Protein AF-A0AAN7TF17-F1 (afdb_monomer_lite)

Structure (mmCIF, N/CA/C/O backbone):
data_AF-A0AAN7TF17-F1
#
_entry.id   AF-A0AAN7TF17-F1
#
loop_
_atom_site.group_PDB
_atom_site.id
_atom_site.type_symbol
_atom_site.label_atom_id
_atom_site.label_alt_id
_atom_site.label_comp_id
_atom_site.label_asym_id
_atom_site.label_entity_id
_atom_site.label_seq_id
_atom_site.pdbx_PDB_ins_code
_atom_site.Cartn_x
_atom_site.Cartn_y
_atom_site.Cartn_z
_atom_site.occupancy
_atom_site.B_iso_or_equiv
_atom_site.auth_seq_id
_atom_site.auth_comp_id
_atom_site.auth_asym_id
_atom_site.auth_atom_id
_atom_site.pdbx_PDB_model_num
ATOM 1 N N . MET A 1 1 ? -14.382 9.049 6.169 1.00 92.62 1 MET A N 1
ATOM 2 C CA . MET A 1 1 ? -15.061 9.102 7.484 1.00 92.62 1 MET A CA 1
ATOM 3 C C . MET A 1 1 ? -16.388 9.860 7.434 1.00 92.62 1 MET A C 1
ATOM 5 O O . MET A 1 1 ? -17.410 9.199 7.526 1.00 92.62 1 MET A O 1
ATOM 9 N N . LEU A 1 2 ? -16.415 11.185 7.210 1.00 95.31 2 LEU A N 1
ATOM 10 C CA . LEU A 1 2 ? -17.659 11.986 7.199 1.00 95.31 2 LEU A CA 1
ATOM 11 C C . LEU A 1 2 ? -18.792 11.381 6.349 1.00 95.31 2 LEU A C 1
ATOM 13 O O . LEU A 1 2 ? -19.903 11.213 6.838 1.00 95.31 2 LEU A O 1
ATOM 17 N N . ASN A 1 3 ? -18.516 11.013 5.095 1.00 94.31 3 ASN A N 1
ATOM 18 C CA . ASN A 1 3 ? -19.538 10.426 4.223 1.00 94.31 3 ASN A CA 1
ATOM 19 C C . ASN A 1 3 ? -20.081 9.082 4.744 1.00 94.31 3 ASN A C 1
ATOM 21 O O . ASN A 1 3 ? -21.285 8.865 4.629 1.00 94.31 3 ASN A O 1
ATOM 25 N N . GLN A 1 4 ? -19.238 8.245 5.369 1.00 94.25 4 GLN A N 1
ATOM 26 C CA . GLN A 1 4 ? -19.681 6.991 5.997 1.00 94.25 4 GLN A CA 1
ATOM 27 C C . GLN A 1 4 ? -20.636 7.277 7.161 1.00 94.25 4 GLN A C 1
ATOM 29 O O . GLN A 1 4 ? -21.723 6.718 7.230 1.00 94.25 4 GLN A O 1
ATOM 34 N N . ALA A 1 5 ? -20.275 8.230 8.029 1.00 95.69 5 ALA A N 1
ATOM 35 C CA . ALA A 1 5 ? -21.129 8.640 9.143 1.00 95.69 5 ALA A CA 1
ATOM 36 C C . ALA A 1 5 ? -22.436 9.303 8.667 1.00 95.69 5 ALA A C 1
ATOM 38 O O . ALA A 1 5 ? -23.470 9.206 9.328 1.00 95.69 5 ALA A O 1
ATOM 39 N N . LYS A 1 6 ? -22.416 9.991 7.520 1.00 95.88 6 LYS A N 1
ATOM 40 C CA . LYS A 1 6 ? -23.558 10.745 6.992 1.00 95.88 6 LYS A CA 1
ATOM 41 C C . LYS A 1 6 ? -24.604 9.859 6.309 1.00 95.88 6 LYS A C 1
ATOM 43 O O . LYS A 1 6 ? -25.778 9.972 6.658 1.00 95.88 6 LYS A O 1
ATOM 48 N N . TYR A 1 7 ? -24.208 9.039 5.331 1.00 91.00 7 TYR A N 1
ATOM 49 C CA . TYR A 1 7 ? -25.124 8.529 4.296 1.00 91.00 7 TYR A CA 1
ATOM 50 C C . TYR A 1 7 ? -25.763 7.160 4.554 1.00 91.00 7 TYR A C 1
ATOM 52 O O . TYR A 1 7 ? -26.647 6.774 3.794 1.00 91.00 7 TYR A O 1
ATOM 60 N N . GLY A 1 8 ? -25.387 6.421 5.593 1.00 71.44 8 GLY A N 1
ATOM 61 C CA . GLY A 1 8 ? -26.056 5.155 5.901 1.00 71.44 8 GLY A CA 1
ATOM 62 C C . GLY A 1 8 ? -25.879 4.723 7.349 1.00 71.44 8 GLY A C 1
ATOM 63 O O . GLY A 1 8 ? -25.044 5.297 8.051 1.00 71.44 8 GLY A O 1
ATOM 64 N N . PRO A 1 9 ? -26.690 3.758 7.812 1.00 84.56 9 PRO A N 1
ATOM 65 C CA . PRO A 1 9 ? -26.484 3.138 9.108 1.00 84.56 9 PRO A CA 1
ATOM 66 C C . PRO A 1 9 ? -25.224 2.275 9.020 1.00 84.56 9 PRO A C 1
ATOM 68 O O . PRO A 1 9 ? -25.199 1.275 8.311 1.00 84.56 9 PRO A O 1
ATOM 71 N N . VAL A 1 10 ? -24.164 2.707 9.691 1.00 95.06 10 VAL A N 1
ATOM 72 C CA . VAL A 1 10 ? -22.957 1.909 9.903 1.00 95.06 10 VAL A CA 1
ATOM 73 C C . VAL A 1 10 ? -22.731 1.831 11.401 1.00 95.06 10 VAL A C 1
ATOM 75 O O . VAL A 1 10 ? -22.783 2.855 12.081 1.00 95.06 10 VAL A O 1
ATOM 78 N N . ASP A 1 11 ? -22.501 0.630 11.917 1.00 96.94 11 ASP A N 1
ATOM 79 C CA . ASP A 1 11 ? -22.250 0.431 13.347 1.00 96.94 11 ASP A CA 1
ATOM 80 C C . ASP A 1 11 ? -20.808 0.807 13.708 1.00 96.94 11 ASP A C 1
ATOM 82 O O . ASP A 1 11 ? -20.532 1.374 14.769 1.00 96.94 11 ASP A O 1
ATOM 86 N N . VAL A 1 12 ? -19.884 0.535 12.780 1.00 98.44 12 VAL A N 1
ATOM 87 C CA . VAL A 1 12 ? -18.449 0.765 12.937 1.00 98.44 12 VAL A CA 1
ATOM 88 C C . VAL A 1 12 ? -17.877 1.398 11.671 1.00 98.44 12 VAL A C 1
ATOM 90 O O . VAL A 1 12 ? -18.143 0.950 10.558 1.00 98.44 12 VAL A O 1
ATOM 93 N N . ILE A 1 13 ? -17.054 2.431 11.837 1.00 98.00 13 ILE A N 1
ATOM 94 C CA . ILE A 1 13 ? -16.189 2.966 10.787 1.00 98.00 13 ILE A CA 1
ATOM 95 C C . ILE A 1 13 ? -14.761 2.528 11.088 1.00 98.00 13 ILE A C 1
ATOM 97 O O . ILE A 1 13 ? -14.153 2.976 12.063 1.00 98.00 13 ILE A O 1
ATOM 101 N N . THR A 1 14 ? -14.209 1.693 10.217 1.00 97.06 14 THR A N 1
ATOM 102 C CA . THR A 1 14 ? -12.782 1.388 10.219 1.00 97.06 14 THR A CA 1
ATOM 103 C C . THR A 1 14 ? -12.031 2.333 9.283 1.00 97.06 14 THR A C 1
ATOM 105 O O . THR A 1 14 ? -12.606 2.914 8.356 1.00 97.06 14 THR A O 1
ATOM 108 N N . GLY A 1 15 ? -10.746 2.551 9.548 1.00 93.62 15 GLY A N 1
ATOM 109 C CA . GLY A 1 15 ? -9.896 3.356 8.681 1.00 93.62 15 GLY A CA 1
ATOM 110 C C . GLY A 1 15 ? -8.463 2.858 8.672 1.00 93.62 15 GLY A C 1
ATOM 111 O O . GLY A 1 15 ? -7.769 2.951 9.687 1.00 93.62 15 GLY A O 1
ATOM 112 N N . ASP A 1 16 ? -8.042 2.385 7.504 1.00 91.69 16 ASP A N 1
ATOM 113 C CA . ASP A 1 16 ? -6.652 2.101 7.189 1.00 91.69 16 ASP A CA 1
ATOM 114 C C . ASP A 1 16 ? -6.000 3.317 6.507 1.00 91.69 16 ASP A C 1
ATOM 116 O O . ASP A 1 16 ? -6.453 3.807 5.470 1.00 91.69 16 ASP A O 1
ATOM 120 N N . TYR A 1 17 ? -4.958 3.838 7.144 1.00 92.94 17 TYR A N 1
ATOM 121 C CA . TYR A 1 17 ? -4.205 5.028 6.774 1.00 92.94 17 TYR A CA 1
ATOM 122 C C . TYR A 1 17 ? -2.718 4.729 6.535 1.00 92.94 17 TYR A C 1
ATOM 124 O O . TYR A 1 17 ? -1.968 5.663 6.239 1.00 92.94 17 TYR A O 1
ATOM 132 N N . LEU A 1 18 ? -2.266 3.479 6.700 1.00 90.62 18 LEU A N 1
ATOM 133 C CA . LEU A 1 18 ? -0.842 3.139 6.734 1.00 90.62 18 LEU A CA 1
ATOM 134 C C . LEU A 1 18 ? -0.441 2.188 5.604 1.00 90.62 18 LEU A C 1
ATOM 136 O O . LEU A 1 18 ? -0.418 0.972 5.787 1.00 90.62 18 LEU A O 1
ATOM 140 N N . ALA A 1 19 ? 0.072 2.730 4.500 1.00 82.69 19 ALA A N 1
ATOM 141 C CA . ALA A 1 19 ? 0.930 1.930 3.629 1.00 82.69 19 ALA A CA 1
ATOM 142 C C . ALA A 1 19 ? 2.300 1.717 4.296 1.00 82.69 19 ALA A C 1
ATOM 144 O O . ALA A 1 19 ? 2.710 2.486 5.173 1.00 82.69 19 ALA A O 1
ATOM 145 N N . GLU A 1 20 ? 3.033 0.686 3.868 1.00 77.88 20 GLU A N 1
ATOM 146 C CA . GLU A 1 20 ? 4.340 0.333 4.443 1.00 77.88 20 GLU A CA 1
ATOM 147 C C . GLU A 1 20 ? 5.270 1.555 4.529 1.00 77.88 20 GLU A C 1
ATOM 149 O O . GLU A 1 20 ? 5.853 1.834 5.574 1.00 77.88 20 GLU A O 1
ATOM 154 N N . VAL A 1 21 ? 5.336 2.346 3.455 1.00 81.19 21 VAL A N 1
ATOM 155 C CA . VAL A 1 21 ? 6.254 3.485 3.314 1.00 81.19 21 VAL A CA 1
ATOM 156 C C . VAL A 1 21 ? 5.941 4.678 4.231 1.00 81.19 21 VAL A C 1
ATOM 158 O O . VAL A 1 21 ? 6.835 5.479 4.510 1.00 81.19 21 VAL A O 1
ATOM 161 N N . ASN A 1 22 ? 4.696 4.827 4.703 1.00 84.44 22 ASN A N 1
ATOM 162 C CA . ASN A 1 22 ? 4.280 6.007 5.470 1.00 84.44 22 ASN A CA 1
ATOM 163 C C . ASN A 1 22 ? 5.038 6.122 6.798 1.00 84.44 22 ASN A C 1
ATOM 165 O O . ASN A 1 22 ? 5.570 7.184 7.110 1.00 84.44 22 ASN A O 1
ATOM 169 N N . LEU A 1 23 ? 5.139 5.013 7.538 1.00 85.38 23 LEU A N 1
ATOM 170 C CA . LEU A 1 23 ? 5.798 4.980 8.847 1.00 85.38 23 LEU A CA 1
ATOM 171 C C . LEU A 1 23 ? 7.274 5.366 8.745 1.00 85.38 23 LEU A C 1
ATOM 173 O O . LEU A 1 23 ? 7.740 6.215 9.500 1.00 85.38 23 LEU A O 1
ATOM 177 N N . GLY A 1 24 ? 7.995 4.783 7.781 1.00 85.56 24 GLY A N 1
ATOM 178 C CA . GLY A 1 24 ? 9.410 5.079 7.572 1.00 85.56 24 GLY A CA 1
ATOM 179 C C . GLY A 1 24 ? 9.652 6.552 7.233 1.00 85.56 24 GLY A C 1
ATOM 180 O O . GLY A 1 24 ? 10.521 7.182 7.834 1.00 85.56 24 GLY A O 1
ATOM 181 N N . ASN A 1 25 ? 8.865 7.112 6.308 1.00 86.25 25 ASN A N 1
ATOM 182 C CA . ASN A 1 25 ? 9.031 8.494 5.849 1.00 86.25 25 ASN A CA 1
ATOM 183 C C . ASN A 1 25 ? 8.832 9.525 6.968 1.00 86.25 25 ASN A C 1
ATOM 185 O O . ASN A 1 25 ? 9.568 10.512 7.031 1.00 86.25 25 ASN A O 1
ATOM 189 N N . ASP A 1 26 ? 7.861 9.290 7.851 1.00 90.94 26 ASP A N 1
ATOM 190 C CA . ASP A 1 26 ? 7.519 10.237 8.912 1.00 90.94 26 ASP A CA 1
ATOM 191 C C . ASP A 1 26 ? 8.359 10.026 10.184 1.00 90.94 26 ASP A C 1
ATOM 193 O O . ASP A 1 26 ? 8.432 10.929 11.022 1.00 90.94 26 ASP A O 1
ATOM 197 N N . ALA A 1 27 ? 9.038 8.879 10.328 1.00 91.00 27 ALA A N 1
ATOM 198 C CA . ALA A 1 27 ? 9.801 8.517 11.527 1.00 91.00 27 ALA A CA 1
ATOM 199 C C . ALA A 1 27 ? 10.917 9.510 11.863 1.00 91.00 27 ALA A C 1
ATOM 201 O O . ALA A 1 27 ? 11.075 9.910 13.021 1.00 91.00 27 ALA A O 1
ATOM 202 N N . GLU A 1 28 ? 11.675 9.955 10.858 1.00 89.38 28 GLU A N 1
ATOM 203 C CA . GLU A 1 28 ? 12.753 10.923 11.072 1.00 89.38 28 GLU A CA 1
ATOM 204 C C . GLU A 1 28 ? 12.208 12.299 11.473 1.00 89.38 28 GLU A C 1
ATOM 206 O O . GLU A 1 28 ? 12.727 12.925 12.399 1.00 89.38 28 GLU A O 1
ATOM 211 N N . ALA A 1 29 ? 11.143 12.760 10.810 1.00 91.12 29 ALA A N 1
ATOM 212 C CA . ALA A 1 29 ? 10.514 14.044 11.106 1.00 91.12 29 ALA A CA 1
ATOM 213 C C . ALA A 1 29 ? 9.837 14.043 12.488 1.00 91.12 29 ALA A C 1
ATOM 215 O O . ALA A 1 29 ? 9.932 15.021 13.229 1.00 91.12 29 ALA A O 1
ATOM 216 N N . TYR A 1 30 ? 9.212 12.927 12.872 1.00 93.81 30 TYR A N 1
ATOM 217 C CA . TYR A 1 30 ? 8.640 12.738 14.202 1.00 93.81 30 TYR A CA 1
ATOM 218 C C . TYR A 1 30 ? 9.724 12.766 15.283 1.00 93.81 30 TYR A C 1
ATOM 220 O O . TYR A 1 30 ? 9.625 13.535 16.237 1.00 93.81 30 TYR A O 1
ATOM 228 N N . THR A 1 31 ? 10.815 12.021 15.085 1.00 90.12 31 THR A N 1
ATOM 229 C CA . THR A 1 31 ? 11.968 12.016 16.002 1.00 90.12 31 THR A CA 1
ATOM 230 C C . THR A 1 31 ? 12.593 13.409 16.144 1.00 90.12 31 THR A C 1
ATOM 232 O O . THR A 1 31 ? 13.019 13.795 17.231 1.00 90.12 31 THR A O 1
ATOM 235 N N . ALA A 1 32 ? 12.621 14.193 15.063 1.00 92.25 32 ALA A N 1
ATOM 236 C CA . ALA A 1 32 ? 13.109 15.571 15.063 1.00 92.25 32 ALA A CA 1
ATOM 237 C C . ALA A 1 32 ? 12.109 16.597 15.641 1.00 92.25 32 ALA A C 1
ATOM 239 O O . ALA A 1 32 ? 12.446 17.778 15.740 1.00 92.25 32 ALA A O 1
ATOM 240 N N . GLY A 1 33 ? 10.889 16.181 15.999 1.00 93.50 33 GLY A N 1
ATOM 241 C CA . GLY A 1 33 ? 9.837 17.060 16.515 1.00 93.50 33 GLY A CA 1
ATOM 242 C C . GLY A 1 33 ? 9.206 17.984 15.467 1.00 93.50 33 GLY A C 1
ATOM 243 O O . GLY A 1 33 ? 8.547 18.957 15.829 1.00 93.50 33 GLY A O 1
ATOM 244 N N . THR A 1 34 ? 9.403 17.715 14.173 1.00 94.56 34 THR A N 1
ATOM 245 C CA . THR A 1 34 ? 8.824 18.496 13.062 1.00 94.56 34 THR A CA 1
ATOM 246 C C . THR A 1 34 ? 7.557 17.865 12.482 1.00 94.56 34 THR A C 1
ATOM 248 O O . THR A 1 34 ? 6.899 18.476 11.641 1.00 94.56 34 THR A O 1
ATOM 251 N N . HIS A 1 35 ? 7.193 16.670 12.950 1.00 95.19 35 HIS A N 1
ATOM 252 C CA . HIS A 1 35 ? 5.955 15.967 12.629 1.00 95.19 35 HIS A CA 1
ATOM 253 C C . HIS A 1 35 ? 5.279 15.473 13.916 1.00 95.19 35 HIS A C 1
ATOM 255 O O . HIS A 1 35 ? 5.959 15.161 14.890 1.00 95.19 35 HIS A O 1
ATOM 261 N N . SER A 1 36 ? 3.946 15.384 13.938 1.00 95.56 36 SER A N 1
ATOM 262 C CA . SER A 1 36 ? 3.181 14.962 15.127 1.00 95.56 36 SER A CA 1
ATOM 263 C C . SER A 1 36 ? 3.263 13.458 15.420 1.00 95.56 36 SER A C 1
ATOM 265 O O . SER A 1 36 ? 2.998 13.017 16.540 1.00 95.56 36 SER A O 1
ATOM 267 N N . GLY A 1 37 ? 3.631 12.676 14.405 1.00 95.31 37 GLY A N 1
ATOM 268 C CA . GLY A 1 37 ? 3.739 11.219 14.459 1.00 95.31 37 GLY A CA 1
ATOM 269 C C . GLY A 1 37 ? 2.475 10.477 14.023 1.00 95.31 37 GLY A C 1
ATOM 270 O O . GLY A 1 37 ? 2.551 9.271 13.848 1.00 95.31 37 GLY A O 1
ATOM 271 N N . TRP A 1 38 ? 1.352 11.165 13.797 1.00 96.62 38 TRP A N 1
ATOM 272 C CA . TRP A 1 38 ? 0.099 10.576 13.299 1.00 96.62 38 TRP A CA 1
ATOM 273 C C . TRP A 1 38 ? -0.270 11.096 11.908 1.00 96.62 38 TRP A C 1
ATOM 275 O O . TRP A 1 38 ? 0.209 12.146 11.480 1.00 96.62 38 TRP A O 1
ATOM 285 N N . ILE A 1 39 ? -1.167 10.395 11.213 1.00 96.38 39 ILE A N 1
ATOM 286 C CA . ILE A 1 39 ? -1.568 10.739 9.846 1.00 96.38 39 ILE A CA 1
ATOM 287 C C . ILE A 1 39 ? -2.512 11.957 9.846 1.00 96.38 39 ILE A C 1
ATOM 289 O O . ILE A 1 39 ? -3.594 11.896 10.441 1.00 96.38 39 ILE A O 1
ATOM 293 N N . PRO A 1 40 ? -2.183 13.061 9.145 1.00 95.44 40 PRO A N 1
ATOM 294 C CA . PRO A 1 40 ? -3.006 14.276 9.163 1.00 95.44 40 PRO A CA 1
ATOM 295 C C . PRO A 1 40 ? -4.450 14.075 8.679 1.00 95.44 40 PRO A C 1
ATOM 297 O O . PRO A 1 40 ? -5.376 14.692 9.205 1.00 95.44 40 PRO A O 1
ATOM 300 N N . THR A 1 41 ? -4.672 13.194 7.701 1.00 95.50 41 THR A N 1
ATOM 301 C CA . THR A 1 41 ? -6.017 12.905 7.175 1.00 95.50 41 THR A CA 1
ATOM 302 C C . THR A 1 41 ? -6.864 12.064 8.133 1.00 95.50 41 THR A C 1
ATOM 304 O O . THR A 1 41 ? -8.092 12.129 8.066 1.00 95.50 41 THR A O 1
ATOM 307 N N . ALA A 1 42 ? -6.246 11.320 9.058 1.00 97.06 42 ALA A N 1
ATOM 308 C CA . ALA A 1 42 ? -6.958 10.629 10.130 1.00 97.06 42 ALA A CA 1
ATOM 309 C C . ALA A 1 42 ? -7.536 11.634 11.133 1.00 97.06 42 ALA A C 1
ATOM 311 O O . ALA A 1 42 ? -8.727 11.586 11.443 1.00 97.06 42 ALA A O 1
ATOM 312 N N . TRP A 1 43 ? -6.719 12.611 11.541 1.00 98.06 43 TRP A N 1
ATOM 313 C CA . TRP A 1 43 ? -7.155 13.744 12.357 1.00 98.06 43 TRP A CA 1
ATOM 314 C C . TRP A 1 43 ? -8.304 14.523 11.698 1.00 98.06 43 TRP A C 1
ATOM 316 O O . TRP A 1 43 ? -9.357 14.702 12.305 1.00 98.06 43 TRP A O 1
ATOM 326 N N . GLN A 1 44 ? -8.141 14.923 10.431 1.00 97.75 44 GLN A N 1
ATOM 327 C CA . GLN A 1 44 ? -9.187 15.639 9.684 1.00 97.75 44 GLN A CA 1
ATOM 328 C C . GLN A 1 44 ? -10.478 14.818 9.568 1.00 97.75 44 GLN A C 1
ATOM 330 O O . GLN A 1 44 ? -11.577 15.362 9.653 1.00 97.75 44 GLN A O 1
ATOM 335 N N . GLY A 1 45 ? -10.359 13.500 9.379 1.00 97.25 45 GLY A N 1
ATOM 336 C CA . GLY A 1 45 ? -11.502 12.594 9.333 1.00 97.25 45 GLY A CA 1
ATOM 337 C C . GLY A 1 45 ? -12.322 12.629 10.622 1.00 97.25 45 GLY A C 1
ATOM 338 O O . GLY A 1 45 ? -13.543 12.775 10.542 1.00 97.25 45 GLY A O 1
ATOM 339 N N . LEU A 1 46 ? -11.648 12.536 11.774 1.00 98.44 46 LEU A N 1
ATOM 340 C CA . LEU A 1 46 ? -12.273 12.630 13.096 1.00 98.44 46 LEU A CA 1
ATOM 341 C C . LEU A 1 46 ? -12.902 14.007 13.307 1.00 98.44 46 LEU A C 1
ATOM 343 O O . LEU A 1 46 ? -14.074 14.086 13.660 1.00 98.44 46 LEU A O 1
ATOM 347 N N . GLU A 1 47 ? -12.164 15.083 13.032 1.00 98.31 47 GLU A N 1
ATOM 348 C CA . GLU A 1 47 ? -12.638 16.460 13.206 1.00 98.31 47 GLU A CA 1
ATOM 349 C C . GLU A 1 47 ? -13.934 16.732 12.432 1.00 98.31 47 GLU A C 1
ATOM 351 O O . GLU A 1 47 ? -14.873 17.309 12.979 1.00 98.31 47 GLU A O 1
ATOM 356 N N . LEU A 1 48 ? -14.011 16.268 11.182 1.00 97.94 48 LEU A N 1
ATOM 357 C CA . LEU A 1 48 ? -15.186 16.455 10.335 1.00 97.94 48 LEU A CA 1
ATOM 358 C C . LEU A 1 48 ? -16.387 15.599 10.757 1.00 97.94 48 LEU A C 1
ATOM 360 O O . LEU A 1 48 ? -17.520 15.974 10.464 1.00 97.94 48 LEU A O 1
ATOM 364 N N . ALA A 1 49 ? -16.161 14.434 11.369 1.00 97.81 49 ALA A N 1
ATOM 365 C CA . ALA A 1 49 ? -17.206 13.439 11.611 1.00 97.81 49 ALA A CA 1
ATOM 366 C C . ALA A 1 49 ? -17.648 13.322 13.079 1.00 97.81 49 ALA A C 1
ATOM 368 O O . ALA A 1 49 ? -18.662 12.673 13.329 1.00 97.81 49 ALA A O 1
ATOM 369 N N . ILE A 1 50 ? -16.920 13.915 14.036 1.00 98.19 50 ILE A N 1
ATOM 370 C CA . ILE A 1 50 ? -17.081 13.640 15.476 1.00 98.19 50 ILE A CA 1
ATOM 371 C C . ILE A 1 50 ? -18.507 13.863 15.991 1.00 98.19 50 ILE A C 1
ATOM 373 O O . ILE A 1 50 ? -19.003 13.062 16.782 1.00 98.19 50 ILE A O 1
ATOM 377 N N . ASP A 1 51 ? -19.190 14.898 15.501 1.00 97.69 51 ASP A N 1
ATOM 378 C CA . ASP A 1 51 ? -20.550 15.219 15.940 1.00 97.69 51 ASP A CA 1
ATOM 379 C C . ASP A 1 51 ? -21.543 14.137 15.490 1.00 97.69 51 ASP A C 1
ATOM 381 O O . ASP A 1 51 ? -22.355 13.670 16.285 1.00 97.69 51 ASP A O 1
ATOM 385 N N . LEU A 1 52 ? -21.419 13.656 14.246 1.00 97.75 52 LEU A N 1
ATOM 386 C CA . LEU A 1 52 ? -22.240 12.556 13.728 1.00 97.75 52 LEU A CA 1
ATOM 387 C C . LEU A 1 52 ? -21.891 11.219 14.387 1.00 97.75 52 LEU A C 1
ATOM 389 O O . LEU A 1 52 ? -22.781 10.405 14.620 1.00 97.75 52 LEU A O 1
ATOM 393 N N . ILE A 1 53 ? -20.609 10.993 14.690 1.00 97.94 53 ILE A N 1
ATOM 394 C CA . ILE A 1 53 ? -20.142 9.816 15.432 1.00 97.94 53 ILE A CA 1
ATOM 395 C C . ILE A 1 53 ? -20.822 9.770 16.806 1.00 97.94 53 ILE A C 1
ATOM 397 O O . ILE A 1 53 ? -21.371 8.734 17.181 1.00 97.94 53 ILE A O 1
ATOM 401 N N . ALA A 1 54 ? -20.849 10.899 17.522 1.00 97.88 54 ALA A N 1
ATOM 402 C CA . ALA A 1 54 ? -21.514 11.015 18.816 1.00 97.88 54 ALA A CA 1
ATOM 403 C C . ALA A 1 54 ? -23.037 10.860 18.709 1.00 97.88 54 ALA A C 1
ATOM 405 O O . ALA A 1 54 ? -23.623 10.072 19.452 1.00 97.88 54 ALA A O 1
ATOM 406 N N . GLU A 1 55 ? -23.667 11.577 17.773 1.00 96.94 55 GLU A N 1
ATOM 407 C CA . GLU A 1 55 ? -25.118 11.561 17.550 1.00 96.94 55 GLU A CA 1
ATOM 408 C C . GLU A 1 55 ? -25.630 10.147 17.257 1.00 96.94 55 GLU A C 1
ATOM 410 O O . GLU A 1 55 ? -26.621 9.705 17.840 1.00 96.94 55 GLU A O 1
ATOM 415 N N . LYS A 1 56 ? -24.932 9.421 16.378 1.00 97.06 56 LYS A N 1
ATOM 416 C CA . LYS A 1 56 ? -25.339 8.094 15.903 1.00 97.06 56 LYS A CA 1
ATOM 417 C C . LYS A 1 56 ? -24.719 6.937 16.689 1.00 97.06 56 LYS A C 1
ATOM 419 O O . LYS A 1 56 ? -24.999 5.790 16.363 1.00 97.06 56 LYS A O 1
ATOM 424 N N . ARG A 1 57 ? -23.898 7.220 17.711 1.00 96.62 57 ARG A N 1
ATOM 425 C CA . ARG A 1 57 ? -23.169 6.219 18.517 1.00 96.62 57 ARG A CA 1
ATOM 426 C C . ARG A 1 57 ? -22.334 5.245 17.667 1.00 96.62 57 ARG A C 1
ATOM 428 O O . ARG A 1 57 ? -22.251 4.059 17.977 1.00 96.62 57 ARG A O 1
ATOM 435 N N . ILE A 1 58 ? -21.705 5.760 16.613 1.00 98.25 58 ILE A N 1
ATOM 436 C CA . ILE A 1 58 ? -20.872 4.969 15.696 1.00 98.25 58 ILE A CA 1
ATOM 437 C C . ILE A 1 58 ? -19.535 4.662 16.372 1.00 98.25 58 ILE A C 1
ATOM 439 O O . ILE A 1 58 ? -18.900 5.558 16.927 1.00 98.25 58 ILE A O 1
ATOM 443 N N . LYS A 1 59 ? -19.072 3.414 16.297 1.00 98.69 59 LYS A N 1
ATOM 444 C CA . LYS A 1 59 ? -17.720 3.053 16.743 1.00 98.69 59 LYS A CA 1
ATOM 445 C C . LYS A 1 59 ? -16.693 3.422 15.678 1.00 98.69 59 LYS A C 1
ATOM 447 O O . LYS A 1 59 ? -16.962 3.293 14.488 1.00 98.69 59 LYS A O 1
ATOM 452 N N . VAL A 1 60 ? -15.505 3.861 16.078 1.00 98.75 60 VAL A N 1
ATOM 453 C CA . VAL A 1 60 ? -14.427 4.224 15.148 1.00 98.75 60 VAL A CA 1
ATOM 454 C C . VAL A 1 60 ? -13.149 3.492 15.515 1.00 98.75 60 VAL A C 1
ATOM 456 O O . VAL A 1 60 ? -12.708 3.561 16.657 1.00 98.75 60 VAL A O 1
ATOM 459 N N . ILE A 1 61 ? -12.534 2.816 14.547 1.00 98.81 61 ILE A N 1
ATOM 460 C CA . ILE A 1 61 ? -11.277 2.085 14.745 1.00 98.81 61 ILE A CA 1
ATOM 461 C C . ILE A 1 61 ? -10.331 2.449 13.608 1.00 98.81 61 ILE A C 1
ATOM 463 O O . ILE A 1 61 ? -10.591 2.127 12.451 1.00 98.81 61 ILE A O 1
ATOM 467 N N . ILE A 1 62 ? -9.238 3.141 13.915 1.00 98.06 62 ILE A N 1
ATOM 468 C CA . ILE A 1 62 ? -8.313 3.639 12.891 1.00 98.06 62 ILE A CA 1
ATOM 469 C C . ILE A 1 62 ? -6.867 3.330 13.253 1.00 98.06 62 ILE A C 1
ATOM 471 O O . ILE A 1 62 ? -6.487 3.462 14.411 1.00 98.06 62 ILE A O 1
ATOM 475 N N . ASN A 1 63 ? -6.034 3.004 12.266 1.00 97.12 63 ASN A N 1
ATOM 476 C CA . ASN A 1 63 ? -4.575 2.886 12.432 1.00 97.12 63 ASN A CA 1
ATOM 477 C C . ASN A 1 63 ? -3.829 4.200 12.107 1.00 97.12 63 ASN A C 1
ATOM 479 O O . ASN A 1 63 ? -2.603 4.259 12.052 1.00 97.12 63 ASN A O 1
ATOM 483 N N . GLY A 1 64 ? -4.571 5.299 11.931 1.00 96.69 64 GLY A N 1
ATOM 484 C CA . GLY A 1 64 ? -4.023 6.624 11.639 1.00 96.69 64 GLY A CA 1
ATOM 485 C C . GLY A 1 64 ? -3.193 7.247 12.766 1.00 96.69 64 GLY A C 1
ATOM 486 O O . GLY A 1 64 ? -2.628 8.320 12.563 1.00 96.69 64 GLY A O 1
ATOM 487 N N . GLY A 1 65 ? -3.093 6.591 13.928 1.00 97.44 65 GLY A N 1
ATOM 488 C CA . GLY A 1 65 ? -2.158 6.962 14.987 1.00 97.44 65 GLY A CA 1
ATOM 489 C C . GLY A 1 65 ? -0.695 6.806 14.571 1.00 97.44 65 GLY A C 1
ATOM 490 O O . GLY A 1 65 ? 0.146 7.527 15.100 1.00 97.44 65 GLY A O 1
ATOM 491 N N . ALA A 1 66 ? -0.408 5.943 13.587 1.00 96.19 66 ALA A N 1
ATOM 492 C CA . ALA A 1 66 ? 0.919 5.727 13.010 1.00 96.19 66 ALA A CA 1
ATOM 493 C C . ALA A 1 66 ? 2.008 5.530 14.085 1.00 96.19 66 ALA A C 1
ATOM 495 O O . ALA A 1 66 ? 1.972 4.544 14.811 1.00 96.19 66 ALA A O 1
ATOM 496 N N . LEU A 1 67 ? 2.952 6.467 14.203 1.00 96.06 67 LEU A N 1
ATOM 497 C CA . LEU A 1 67 ? 4.059 6.439 15.165 1.00 96.06 67 LEU A CA 1
ATOM 498 C C . LEU A 1 67 ? 3.666 6.982 16.549 1.00 96.06 67 LEU A C 1
ATOM 500 O O . LEU A 1 67 ? 4.416 6.820 17.509 1.00 96.06 67 LEU A O 1
ATOM 504 N N . ASN A 1 68 ? 2.524 7.668 16.665 1.00 97.25 68 ASN A N 1
ATOM 505 C CA . ASN A 1 68 ? 2.061 8.280 17.910 1.00 97.25 68 ASN A CA 1
ATOM 506 C C . ASN A 1 68 ? 0.543 8.104 18.161 1.00 97.25 68 ASN A C 1
ATOM 508 O O . ASN A 1 68 ? -0.200 9.094 18.223 1.00 97.25 68 ASN A O 1
ATOM 512 N N . PRO A 1 69 ? 0.055 6.861 18.360 1.00 98.00 69 PRO A N 1
ATOM 513 C CA . PRO A 1 69 ? -1.362 6.597 18.643 1.00 98.00 69 PRO A CA 1
ATOM 514 C C . PRO A 1 69 ? -1.866 7.294 19.907 1.00 98.00 69 PRO A C 1
ATOM 516 O O . PRO A 1 69 ? -2.973 7.832 19.923 1.00 98.00 69 PRO A O 1
ATOM 519 N N . LYS A 1 70 ? -1.024 7.341 20.948 1.00 97.62 70 LYS A N 1
ATOM 520 C CA . LYS A 1 70 ? -1.311 8.042 22.202 1.00 97.62 70 LYS A CA 1
ATOM 521 C C . LYS A 1 70 ? -1.573 9.529 21.963 1.00 97.62 70 LYS A C 1
ATOM 523 O O . LYS A 1 70 ? -2.592 10.041 22.414 1.00 97.62 70 LYS A O 1
ATOM 528 N N . GLY A 1 71 ? -0.685 10.206 21.234 1.00 97.12 71 GLY A N 1
ATOM 529 C CA . GLY A 1 71 ? -0.811 11.636 20.966 1.00 97.12 71 GLY A CA 1
ATOM 530 C C . GLY A 1 71 ? -2.078 11.976 20.187 1.00 97.12 71 GLY A C 1
ATOM 531 O O . GLY A 1 71 ? -2.775 12.920 20.548 1.00 97.12 71 GLY A O 1
ATOM 532 N N . LEU A 1 72 ? -2.437 11.174 19.178 1.00 98.12 72 LEU A N 1
ATOM 533 C CA . LEU A 1 72 ? -3.685 11.390 18.441 1.00 98.12 72 LEU A CA 1
ATOM 534 C C . LEU A 1 72 ? -4.926 11.149 19.323 1.00 98.12 72 LEU A C 1
ATOM 536 O O . LEU A 1 72 ? -5.911 11.880 19.200 1.00 98.12 72 LEU A O 1
ATOM 540 N N . ALA A 1 73 ? -4.890 10.172 20.234 1.00 98.12 73 ALA A N 1
ATOM 541 C CA . ALA A 1 73 ? -5.979 9.926 21.181 1.00 98.12 73 ALA A CA 1
ATOM 542 C C . ALA A 1 73 ? -6.148 11.075 22.188 1.00 98.12 73 ALA A C 1
ATOM 544 O O . ALA A 1 73 ? -7.263 11.561 22.383 1.00 98.12 73 ALA A O 1
ATOM 545 N N . GLU A 1 74 ? -5.050 11.554 22.775 1.00 96.88 74 GLU A N 1
ATOM 546 C CA . GLU A 1 74 ? -5.048 12.706 23.686 1.00 96.88 74 GLU A CA 1
ATOM 547 C C . GLU A 1 74 ? -5.518 13.986 22.977 1.00 96.88 74 GLU A C 1
ATOM 549 O O . GLU A 1 74 ? -6.307 14.752 23.536 1.00 96.88 74 GLU A O 1
ATOM 554 N N . GLU A 1 75 ? -5.098 14.203 21.726 1.00 97.25 75 GLU A N 1
ATOM 555 C CA . GLU A 1 75 ? -5.543 15.348 20.929 1.00 97.25 75 GLU A CA 1
ATOM 556 C C . GLU A 1 75 ? -7.038 15.257 20.609 1.00 97.25 75 GLU A C 1
ATOM 558 O O . GLU A 1 75 ? -7.764 16.237 20.779 1.00 97.25 75 GLU A O 1
ATOM 563 N N . THR A 1 76 ? -7.525 14.071 20.234 1.00 97.56 76 THR A N 1
ATOM 564 C CA . THR A 1 76 ? -8.953 13.806 19.998 1.00 97.56 76 THR A CA 1
ATOM 565 C C . THR A 1 76 ? -9.781 14.115 21.244 1.00 97.56 76 THR A C 1
ATOM 567 O O . THR A 1 76 ? -10.765 14.855 21.157 1.00 97.56 76 THR A O 1
ATOM 570 N N . GLN A 1 77 ? -9.354 13.639 22.417 1.00 95.88 77 GLN A N 1
ATOM 571 C CA . GLN A 1 77 ? -10.015 13.939 23.689 1.00 95.88 77 GLN A CA 1
ATOM 572 C C . GLN A 1 77 ? -10.060 15.453 23.945 1.00 95.88 77 GLN A C 1
ATOM 574 O O . GLN A 1 77 ? -11.132 16.039 24.095 1.00 95.88 77 GLN A O 1
ATOM 579 N N . ARG A 1 78 ? -8.896 16.107 23.915 1.00 95.25 78 ARG A N 1
ATOM 580 C CA . ARG A 1 78 ? -8.718 17.502 24.336 1.00 95.25 78 ARG A CA 1
ATOM 581 C C . ARG A 1 78 ? -9.342 18.527 23.390 1.00 95.25 78 ARG A C 1
ATOM 583 O O . ARG A 1 78 ? -9.748 19.604 23.827 1.00 95.25 78 ARG A O 1
ATOM 590 N N . LYS A 1 79 ? -9.341 18.259 22.084 1.00 96.75 79 LYS A N 1
ATOM 591 C CA . LYS A 1 79 ? -9.761 19.218 21.048 1.00 96.75 79 LYS A CA 1
ATOM 592 C C . LYS A 1 79 ? -11.129 18.912 20.464 1.00 96.75 79 LYS A C 1
ATOM 594 O O . LYS A 1 79 ? -11.821 19.842 20.042 1.00 96.75 79 LYS A O 1
ATOM 599 N N . LEU A 1 80 ? -11.504 17.634 20.393 1.00 97.12 80 LEU A N 1
ATOM 600 C CA . LEU A 1 80 ? -12.769 17.236 19.789 1.00 97.12 80 LEU A CA 1
ATOM 601 C C . LEU A 1 80 ? -13.842 16.994 20.848 1.00 97.12 80 LEU A C 1
ATOM 603 O O . LEU A 1 80 ? -14.904 17.608 20.766 1.00 97.12 80 LEU A O 1
ATOM 607 N N . ILE A 1 81 ? -13.542 16.187 21.864 1.00 95.69 81 ILE A N 1
ATOM 608 C CA . ILE A 1 81 ? -14.538 15.690 22.823 1.00 95.69 81 ILE A CA 1
ATOM 609 C C . ILE A 1 81 ? -14.786 16.670 23.975 1.00 95.69 81 ILE A C 1
ATOM 611 O O . ILE A 1 81 ? -15.922 17.117 24.144 1.00 95.69 81 ILE A O 1
ATOM 615 N N . ASP A 1 82 ? -13.748 17.055 24.726 1.00 94.19 82 ASP A N 1
ATOM 616 C CA . ASP A 1 82 ? -13.888 17.885 25.935 1.00 94.19 82 ASP A CA 1
ATOM 617 C C . ASP A 1 82 ? -14.580 19.236 25.666 1.00 94.19 82 ASP A C 1
ATOM 619 O O . ASP A 1 82 ? -15.526 19.569 26.385 1.00 94.19 82 ASP A O 1
ATOM 623 N N . PRO A 1 83 ? -14.204 20.019 24.628 1.00 94.81 83 PRO A N 1
ATOM 624 C CA . PRO A 1 83 ? -14.806 21.335 24.396 1.00 94.81 83 PRO A CA 1
ATOM 625 C C . PRO A 1 83 ? -16.274 21.266 23.961 1.00 94.81 83 PRO A C 1
ATOM 627 O O . PRO A 1 83 ? -17.005 22.243 24.113 1.00 94.81 83 PRO A O 1
ATOM 630 N N . ARG A 1 84 ? -16.695 20.128 23.398 1.00 95.62 84 ARG A N 1
ATOM 631 C CA . ARG A 1 84 ? -18.067 19.876 22.936 1.00 95.62 84 ARG A CA 1
ATOM 632 C C . ARG A 1 84 ? -18.911 19.140 23.981 1.00 95.62 84 ARG A C 1
ATOM 634 O O . ARG A 1 84 ? -20.119 19.028 23.805 1.00 95.62 84 ARG A O 1
ATOM 641 N N . GLY A 1 85 ? -18.296 18.642 25.059 1.00 94.56 85 GLY A N 1
ATOM 642 C CA . GLY A 1 85 ? -18.972 17.854 26.089 1.00 94.56 85 GLY A CA 1
ATOM 643 C C . GLY A 1 85 ? -19.558 16.541 25.560 1.00 94.56 85 GLY A C 1
ATOM 644 O O . GLY A 1 85 ? -20.614 16.119 26.029 1.00 94.56 85 GLY A O 1
ATOM 645 N N . LEU A 1 86 ? -18.916 15.922 24.562 1.00 95.75 86 LEU A N 1
ATOM 646 C CA . LEU A 1 86 ? -19.413 14.686 23.948 1.00 95.75 86 LEU A CA 1
ATOM 647 C C . LEU A 1 86 ? -19.221 13.492 24.892 1.00 95.75 86 LEU A C 1
ATOM 649 O O . LEU A 1 86 ? -18.171 13.329 25.509 1.00 95.75 86 LEU A O 1
ATOM 653 N N . ASP A 1 87 ? -20.224 12.617 24.970 1.00 95.00 87 ASP A N 1
ATOM 654 C CA . ASP A 1 87 ? -20.161 11.373 25.748 1.00 95.00 87 ASP A CA 1
ATOM 655 C C . ASP A 1 87 ? -19.512 10.245 24.930 1.00 95.00 87 ASP A C 1
ATOM 657 O O . ASP A 1 87 ? -20.163 9.260 24.579 1.00 95.00 87 ASP A O 1
ATOM 661 N N . LEU A 1 88 ? -18.234 10.435 24.591 1.00 96.81 88 LEU A N 1
ATOM 662 C CA . LEU A 1 88 ? -17.411 9.486 23.843 1.00 96.81 88 LEU A CA 1
ATOM 663 C C . LEU A 1 88 ? -16.183 9.076 24.660 1.00 96.81 88 LEU A C 1
ATOM 665 O O . LEU A 1 88 ? -15.523 9.912 25.277 1.00 96.81 88 LEU A O 1
ATOM 669 N N . THR A 1 89 ? -15.859 7.787 24.638 1.00 97.38 89 THR A N 1
ATOM 670 C CA . THR A 1 89 ? -14.652 7.223 25.248 1.00 97.38 89 THR A CA 1
ATOM 671 C C . THR A 1 89 ? -13.588 6.977 24.174 1.00 97.38 89 THR A C 1
ATOM 673 O O . THR A 1 89 ? -13.844 6.265 23.202 1.00 97.38 89 THR A O 1
ATOM 676 N N . VAL A 1 90 ? -12.375 7.502 24.362 1.00 98.12 90 VAL A N 1
ATOM 677 C CA . VAL A 1 90 ? -11.239 7.271 23.450 1.00 98.12 90 VAL A CA 1
ATOM 678 C C . VAL A 1 90 ? -10.245 6.297 24.069 1.00 98.12 90 VAL A C 1
ATOM 680 O O . VAL A 1 90 ? -9.933 6.384 25.257 1.00 98.12 90 VAL A O 1
ATOM 683 N N . ALA A 1 91 ? -9.711 5.391 23.259 1.00 98.50 91 ALA A N 1
ATOM 684 C CA . ALA A 1 91 ? -8.622 4.503 23.627 1.00 98.50 91 ALA A CA 1
ATOM 685 C C . ALA A 1 91 ? -7.524 4.493 22.558 1.00 98.50 91 ALA A C 1
ATOM 687 O O . ALA A 1 91 ? -7.774 4.800 21.391 1.00 98.50 91 ALA A O 1
ATOM 688 N N . TYR A 1 92 ? -6.313 4.104 22.952 1.00 98.75 92 TYR A N 1
ATOM 689 C CA . TYR A 1 92 ? -5.219 3.852 22.018 1.00 98.75 92 TYR A CA 1
ATOM 690 C C . TYR A 1 92 ? -4.553 2.496 22.247 1.00 98.75 92 TYR A C 1
ATOM 692 O O . TYR A 1 92 ? -4.428 2.032 23.386 1.00 98.75 92 TYR A O 1
ATOM 700 N N . VAL A 1 93 ? -4.112 1.876 21.153 1.00 98.56 93 VAL A N 1
ATOM 701 C CA . VAL A 1 93 ? -3.329 0.634 21.173 1.00 98.56 93 VAL A CA 1
ATOM 702 C C . VAL A 1 93 ? -1.845 0.970 21.320 1.00 98.56 93 VAL A C 1
ATOM 704 O O . VAL A 1 93 ? -1.352 1.930 20.729 1.00 98.56 93 VAL A O 1
ATOM 707 N N . TYR A 1 94 ? -1.147 0.185 22.134 1.00 97.62 94 TYR A N 1
ATOM 708 C CA . TYR A 1 94 ? 0.294 0.253 22.362 1.00 97.62 94 TYR A CA 1
ATOM 709 C C . TYR A 1 94 ? 0.910 -1.135 22.174 1.00 97.62 94 TYR A C 1
ATOM 711 O O . TYR A 1 94 ? 0.288 -2.128 22.551 1.00 97.62 94 TYR A O 1
ATOM 719 N N . GLY A 1 95 ? 2.143 -1.188 21.667 1.00 96.19 95 GLY A N 1
ATOM 720 C CA . GLY A 1 95 ? 2.944 -2.414 21.579 1.00 96.19 95 GLY A CA 1
ATOM 721 C C . GLY A 1 95 ? 3.543 -2.682 20.199 1.00 96.19 95 GLY A C 1
ATOM 722 O O . GLY A 1 95 ? 4.311 -3.628 20.059 1.00 96.19 95 GLY A O 1
ATOM 723 N N . ASP A 1 96 ? 3.217 -1.866 19.193 1.00 96.62 96 ASP A N 1
ATOM 724 C CA . ASP A 1 96 ? 3.704 -2.039 17.826 1.00 96.62 96 ASP A CA 1
ATOM 725 C C . ASP A 1 96 ? 5.133 -1.507 17.645 1.00 96.62 96 ASP A C 1
ATOM 727 O O . ASP A 1 96 ? 5.920 -2.138 16.945 1.00 96.62 96 ASP A O 1
ATOM 731 N N . ASP A 1 97 ? 5.499 -0.389 18.286 1.00 96.25 97 ASP A N 1
ATOM 732 C CA . ASP A 1 97 ? 6.855 0.175 18.220 1.00 96.25 97 ASP A CA 1
ATOM 733 C C . ASP A 1 97 ? 7.892 -0.736 18.904 1.00 96.25 97 ASP A C 1
ATOM 735 O O . ASP A 1 97 ? 8.022 -0.810 20.131 1.00 96.25 97 ASP A O 1
ATOM 739 N N . CYS A 1 98 ? 8.678 -1.404 18.066 1.00 96.44 98 CYS A N 1
ATOM 740 C CA . CYS A 1 98 ? 9.728 -2.341 18.432 1.00 96.44 98 CYS A CA 1
ATOM 741 C C . CYS A 1 98 ? 11.135 -1.777 18.179 1.00 96.44 98 CYS A C 1
ATOM 743 O O . CYS A 1 98 ? 12.108 -2.534 18.243 1.00 96.44 98 CYS A O 1
ATOM 745 N N . LEU A 1 99 ? 11.289 -0.472 17.912 1.00 94.62 99 LEU A N 1
ATOM 746 C CA . LEU A 1 99 ? 12.577 0.128 17.537 1.00 94.62 99 LEU A CA 1
ATOM 747 C C . LEU A 1 99 ? 13.674 -0.156 18.570 1.00 94.62 99 LEU A C 1
ATOM 749 O O . LEU A 1 99 ? 14.770 -0.591 18.216 1.00 94.62 99 LEU A O 1
ATOM 753 N N . HIS A 1 100 ? 13.362 0.020 19.854 1.00 92.75 100 HIS A N 1
ATOM 754 C CA . HIS A 1 100 ? 14.297 -0.246 20.949 1.00 92.75 100 HIS A CA 1
ATOM 755 C C . HIS A 1 100 ? 14.712 -1.728 21.031 1.00 92.75 100 HIS A C 1
ATOM 757 O O . HIS A 1 100 ? 15.874 -2.027 21.322 1.00 92.75 100 HIS A O 1
ATOM 763 N N . LYS A 1 101 ? 13.789 -2.659 20.741 1.00 92.00 101 LYS A N 1
ATOM 764 C CA . LYS A 1 101 ? 14.062 -4.106 20.721 1.00 92.00 101 LYS A CA 1
ATOM 765 C C . LYS A 1 101 ? 14.984 -4.451 19.565 1.00 92.00 101 LYS A C 1
ATOM 767 O O . LYS A 1 101 ? 16.025 -5.059 19.794 1.00 92.00 101 LYS A O 1
ATOM 772 N N . VAL A 1 102 ? 14.668 -3.977 18.360 1.00 92.56 102 VAL A N 1
ATOM 773 C CA . VAL A 1 102 ? 15.502 -4.189 17.169 1.00 92.56 102 VAL A CA 1
ATOM 774 C C . VAL A 1 102 ? 16.903 -3.616 17.369 1.00 92.56 102 VAL A C 1
ATOM 776 O O . VAL A 1 102 ? 17.881 -4.314 17.130 1.00 92.56 102 VAL A O 1
ATOM 779 N N . GLN A 1 103 ? 17.036 -2.396 17.893 1.00 90.31 103 GLN A N 1
ATOM 780 C CA . GLN A 1 103 ? 18.349 -1.818 18.203 1.00 90.31 103 GLN A CA 1
ATOM 781 C C . GLN A 1 103 ? 19.125 -2.654 19.236 1.00 90.31 103 GLN A C 1
ATOM 783 O O . GLN A 1 103 ? 20.332 -2.845 19.097 1.00 90.31 103 GLN A O 1
ATOM 788 N N . SER A 1 104 ? 18.450 -3.191 20.259 1.00 88.25 104 SER A N 1
ATOM 789 C CA . SER A 1 104 ? 19.080 -4.092 21.232 1.00 88.25 104 SER A CA 1
ATOM 790 C C . SER A 1 104 ? 19.541 -5.406 20.597 1.00 88.25 104 SER A C 1
ATOM 792 O O . SER A 1 104 ? 20.639 -5.870 20.909 1.00 88.25 104 SER A O 1
ATOM 794 N N . LEU A 1 105 ? 18.731 -5.986 19.706 1.00 86.31 105 LEU A N 1
ATOM 795 C CA . LEU A 1 105 ? 19.054 -7.212 18.976 1.00 86.31 105 LEU A CA 1
ATOM 796 C C . LEU A 1 105 ? 20.266 -7.004 18.068 1.00 86.31 105 LEU A C 1
ATOM 798 O O . LEU A 1 105 ? 21.240 -7.737 18.200 1.00 86.31 105 LEU A O 1
ATOM 802 N N . LEU A 1 106 ? 20.276 -5.945 17.253 1.00 85.69 106 LEU A N 1
ATOM 803 C CA . LEU A 1 106 ? 21.387 -5.638 16.343 1.00 85.69 106 LEU A CA 1
ATOM 804 C C . LEU A 1 106 ? 22.728 -5.425 17.068 1.00 85.69 106 LEU A C 1
ATOM 806 O O . LEU A 1 106 ? 23.780 -5.725 16.507 1.00 85.69 106 LEU A O 1
ATOM 810 N N . ASN A 1 107 ? 22.702 -4.955 18.320 1.00 82.12 107 ASN A N 1
ATOM 811 C CA . ASN A 1 107 ? 23.900 -4.802 19.153 1.00 82.12 107 ASN A CA 1
ATOM 812 C C . ASN A 1 107 ? 24.411 -6.123 19.754 1.00 82.12 107 ASN A C 1
ATOM 814 O O . ASN A 1 107 ? 25.572 -6.196 20.158 1.00 82.12 107 ASN A O 1
ATOM 818 N N . LYS A 1 108 ? 23.550 -7.140 19.881 1.00 82.19 108 LYS A N 1
ATOM 819 C CA . LYS A 1 108 ? 23.880 -8.437 20.495 1.00 82.19 108 LYS A CA 1
ATOM 820 C C . LYS A 1 108 ? 24.198 -9.499 19.450 1.00 82.19 108 LYS A C 1
ATOM 822 O O . LYS A 1 108 ? 25.218 -10.171 19.564 1.00 82.19 108 LYS A O 1
ATOM 827 N N . ASP A 1 109 ? 23.306 -9.656 18.479 1.00 77.81 109 ASP A N 1
ATOM 828 C CA . ASP A 1 109 ? 23.356 -10.675 17.439 1.00 77.81 109 ASP A CA 1
ATOM 829 C C . ASP A 1 109 ? 22.569 -10.208 16.207 1.00 77.81 109 ASP A C 1
ATOM 831 O O . ASP A 1 109 ? 21.341 -10.129 16.205 1.00 77.81 109 ASP A O 1
ATOM 835 N N . GLN A 1 110 ? 23.293 -9.915 15.130 1.00 64.62 110 GLN A N 1
ATOM 836 C CA . GLN A 1 110 ? 22.721 -9.442 13.869 1.00 64.62 110 GLN A CA 1
ATOM 837 C C . GLN A 1 110 ? 21.918 -10.528 13.132 1.00 64.62 110 GLN A C 1
ATOM 839 O O . GLN A 1 110 ? 21.095 -10.197 12.282 1.00 64.62 110 GLN A O 1
ATOM 844 N N . SER A 1 111 ? 22.128 -11.811 13.454 1.00 67.81 111 SER A N 1
ATOM 845 C CA . SER A 1 111 ? 21.392 -12.931 12.852 1.00 67.81 111 SER A CA 1
ATOM 846 C C . SER A 1 111 ? 19.996 -13.141 13.453 1.00 67.81 111 SER A C 1
ATOM 848 O O . SER A 1 111 ? 19.203 -13.906 12.911 1.00 67.81 111 SER A O 1
ATOM 850 N N . ALA A 1 112 ? 19.660 -12.411 14.522 1.00 74.06 112 ALA A N 1
ATOM 851 C CA . ALA A 1 112 ? 18.400 -12.542 15.250 1.00 74.06 112 ALA A CA 1
ATOM 852 C C . ALA A 1 112 ? 17.197 -11.836 14.591 1.00 74.06 112 ALA A C 1
ATOM 854 O O . ALA A 1 112 ? 16.118 -11.822 15.177 1.00 74.06 112 ALA A O 1
ATOM 855 N N . LEU A 1 113 ? 17.361 -11.235 13.403 1.00 88.75 113 LEU A N 1
ATOM 856 C CA . LEU A 1 113 ? 16.280 -10.561 12.674 1.00 88.75 113 LEU A CA 1
ATOM 857 C C . LEU A 1 113 ? 15.918 -11.312 11.374 1.00 88.75 113 LEU A C 1
ATOM 859 O O . LEU A 1 113 ? 16.330 -10.901 10.279 1.00 88.75 113 LEU A O 1
ATOM 863 N N . PRO A 1 114 ? 15.169 -12.423 11.483 1.00 91.19 114 PRO A N 1
ATOM 864 C CA . PRO A 1 114 ? 14.770 -13.241 10.343 1.00 91.19 114 PRO A CA 1
ATOM 865 C C . PRO A 1 114 ? 13.939 -12.458 9.321 1.00 91.19 114 PRO A C 1
ATOM 867 O O . PRO A 1 114 ? 13.070 -11.668 9.692 1.00 91.19 114 PRO A O 1
ATOM 870 N N . HIS A 1 115 ? 14.195 -12.683 8.030 1.00 93.25 115 HIS A N 1
ATOM 871 C CA . HIS A 1 115 ? 13.419 -12.074 6.942 1.00 93.25 115 HIS A CA 1
ATOM 872 C C . HIS A 1 115 ? 12.099 -12.828 6.740 1.00 93.25 115 HIS A C 1
ATOM 874 O O . HIS A 1 115 ? 12.070 -14.051 6.836 1.00 93.25 115 HIS A O 1
ATOM 880 N N . LEU A 1 116 ? 11.020 -12.126 6.388 1.00 92.12 116 LEU A N 1
ATOM 881 C CA . LEU A 1 116 ? 9.682 -12.707 6.209 1.00 92.12 116 LEU A CA 1
ATOM 882 C C . LEU A 1 116 ? 9.649 -13.855 5.192 1.00 92.12 116 LEU A C 1
ATOM 884 O O . LEU A 1 116 ? 9.019 -14.878 5.434 1.00 92.12 116 LEU A O 1
ATOM 888 N N . ASP A 1 117 ? 10.359 -13.698 4.077 1.00 90.69 117 ASP A N 1
ATOM 889 C CA . ASP A 1 117 ? 10.402 -14.706 3.010 1.00 90.69 117 ASP A CA 1
ATOM 890 C C . ASP A 1 117 ? 11.474 -15.799 3.218 1.00 90.69 117 ASP A C 1
ATOM 892 O O . ASP A 1 117 ? 11.653 -16.643 2.345 1.00 90.69 117 ASP A O 1
ATOM 896 N N . GLN A 1 118 ? 12.213 -15.807 4.337 1.00 85.88 118 GLN A N 1
ATOM 897 C CA . GLN A 1 118 ? 13.370 -16.706 4.510 1.00 85.88 118 GLN A CA 1
ATOM 898 C C . GLN A 1 118 ? 13.014 -18.203 4.525 1.00 85.88 118 GLN A C 1
ATOM 900 O O . GLN A 1 118 ? 13.868 -19.035 4.232 1.00 85.88 118 GLN A O 1
ATOM 905 N N . GLU A 1 119 ? 11.776 -18.544 4.902 1.00 82.69 119 GLU A N 1
ATOM 906 C CA . GLU A 1 119 ? 11.306 -19.935 4.982 1.00 82.69 119 GLU A CA 1
ATOM 907 C C . GLU A 1 119 ? 11.163 -20.566 3.588 1.00 82.69 119 GLU A C 1
ATOM 909 O O . GLU A 1 119 ? 11.188 -21.789 3.449 1.00 82.69 119 GLU A O 1
ATOM 914 N N . ASN A 1 120 ? 11.053 -19.747 2.533 1.00 88.19 120 ASN A N 1
ATOM 915 C CA . ASN A 1 120 ? 11.097 -20.231 1.162 1.00 88.19 120 ASN A CA 1
ATOM 916 C C . ASN A 1 120 ? 12.551 -20.239 0.654 1.00 88.19 120 ASN A C 1
ATOM 918 O O . ASN A 1 120 ? 13.081 -19.225 0.201 1.00 88.19 120 ASN A O 1
ATOM 922 N N . GLY A 1 121 ? 13.182 -21.417 0.678 1.00 87.38 121 GLY A N 1
ATOM 923 C CA . GLY A 1 121 ? 14.572 -21.605 0.243 1.00 87.38 121 GLY A CA 1
ATOM 924 C C . GLY A 1 121 ? 14.849 -21.335 -1.245 1.00 87.38 121 GLY A C 1
ATOM 925 O O . GLY A 1 121 ? 16.015 -21.203 -1.622 1.00 87.38 121 GLY A O 1
ATOM 926 N N . ASP A 1 122 ? 13.816 -21.231 -2.087 1.00 91.00 122 ASP A N 1
ATOM 927 C CA . ASP A 1 122 ? 13.957 -20.862 -3.500 1.00 91.00 122 ASP A CA 1
ATOM 928 C C . ASP A 1 122 ? 13.970 -19.338 -3.714 1.00 91.00 122 ASP A C 1
ATOM 930 O O . ASP A 1 122 ? 14.389 -18.859 -4.776 1.00 91.00 122 ASP A O 1
ATOM 934 N N . VAL A 1 123 ? 13.541 -18.563 -2.711 1.00 92.81 123 VAL A N 1
ATOM 935 C CA . VAL A 1 123 ? 13.514 -17.101 -2.764 1.00 92.81 123 VAL A CA 1
ATOM 936 C C . VAL A 1 123 ? 14.897 -16.542 -2.459 1.00 92.81 123 VAL A C 1
ATOM 938 O O . VAL A 1 123 ? 15.525 -16.829 -1.442 1.00 92.81 123 VAL A O 1
ATOM 941 N N . LYS A 1 124 ? 15.375 -15.681 -3.358 1.00 93.56 124 LYS A N 1
ATOM 942 C CA . LYS A 1 124 ? 16.621 -14.933 -3.189 1.00 93.56 124 LYS A CA 1
ATOM 943 C C . LYS A 1 124 ? 16.287 -13.474 -2.938 1.00 93.56 124 LYS A C 1
ATOM 945 O O . LYS A 1 124 ? 15.558 -12.866 -3.717 1.00 93.56 124 LYS A O 1
ATOM 950 N N . LEU A 1 125 ? 16.847 -12.915 -1.870 1.00 91.69 125 LEU A N 1
ATOM 951 C CA . LEU A 1 125 ? 16.706 -11.493 -1.571 1.00 91.69 125 LEU A CA 1
ATOM 952 C C . LEU A 1 125 ? 17.531 -10.656 -2.550 1.00 91.69 125 LEU A C 1
ATOM 954 O O . LEU A 1 125 ? 18.549 -11.113 -3.079 1.00 91.69 125 LEU A O 1
ATOM 958 N N . GLU A 1 126 ? 17.105 -9.413 -2.766 1.00 89.62 126 GLU A N 1
ATOM 959 C CA . GLU A 1 126 ? 17.876 -8.471 -3.569 1.00 89.62 126 GLU A CA 1
ATOM 960 C C . GLU A 1 126 ? 19.237 -8.213 -2.915 1.00 89.62 126 GLU A C 1
ATOM 962 O O . GLU A 1 126 ? 19.392 -8.290 -1.687 1.00 89.62 126 GLU A O 1
ATOM 967 N N . LYS A 1 127 ? 20.239 -7.911 -3.741 1.00 86.81 127 LYS A N 1
ATOM 968 C CA . LYS A 1 127 ? 21.574 -7.570 -3.261 1.00 86.81 127 LYS A CA 1
ATOM 969 C C . LYS A 1 127 ? 21.473 -6.419 -2.252 1.00 86.81 127 LYS A C 1
ATOM 971 O O . LYS A 1 127 ? 20.625 -5.554 -2.356 1.00 86.81 127 LYS A O 1
ATOM 976 N N . ASP A 1 128 ? 22.323 -6.407 -1.235 1.00 85.50 128 ASP A N 1
ATOM 977 C CA . ASP A 1 128 ? 22.373 -5.323 -0.250 1.00 85.50 128 ASP A CA 1
ATOM 978 C C . ASP A 1 128 ? 21.135 -5.194 0.678 1.00 85.50 128 ASP A C 1
ATOM 980 O O . ASP A 1 128 ? 21.128 -4.346 1.572 1.00 85.50 128 ASP A O 1
ATOM 984 N N . THR A 1 129 ? 20.122 -6.071 0.563 1.00 88.38 129 THR A N 1
ATOM 985 C CA . THR A 1 129 ? 18.931 -6.092 1.448 1.00 88.38 129 THR A CA 1
ATOM 986 C C . THR A 1 129 ? 19.298 -6.211 2.929 1.00 88.38 129 THR A C 1
ATOM 988 O O . THR A 1 129 ? 18.684 -5.557 3.771 1.00 88.38 129 THR A O 1
ATOM 991 N N . GLN A 1 130 ? 20.323 -7.010 3.235 1.00 90.81 130 GLN A N 1
ATOM 992 C CA . GLN A 1 130 ? 20.801 -7.305 4.590 1.00 90.81 130 GLN A CA 1
ATOM 993 C C . GLN A 1 130 ? 22.029 -6.478 5.011 1.00 90.81 130 GLN A C 1
ATOM 995 O O . GLN A 1 130 ? 22.528 -6.653 6.118 1.00 90.81 130 GLN A O 1
ATOM 1000 N N . GLU A 1 131 ? 22.532 -5.559 4.178 1.00 89.50 131 GLU A N 1
ATOM 1001 C CA . GLU A 1 131 ? 23.766 -4.805 4.486 1.00 89.50 131 GLU A CA 1
ATOM 1002 C C . GLU A 1 131 ? 23.652 -3.963 5.763 1.00 89.50 131 GLU A C 1
ATOM 1004 O O . GLU A 1 131 ? 24.635 -3.805 6.488 1.00 89.50 131 GLU A O 1
ATOM 1009 N N . PHE A 1 132 ? 22.451 -3.470 6.078 1.00 91.62 132 PHE A N 1
ATOM 1010 C CA . PHE A 1 132 ? 22.209 -2.714 7.307 1.00 91.62 132 PHE A CA 1
ATOM 1011 C C . PHE A 1 132 ? 22.422 -3.555 8.574 1.00 91.62 132 PHE A C 1
ATOM 1013 O O . PHE A 1 132 ? 22.809 -3.002 9.601 1.00 91.62 132 PHE A O 1
ATOM 1020 N N . LEU A 1 133 ? 22.232 -4.881 8.498 1.00 90.69 133 LEU A N 1
ATOM 1021 C CA . LEU A 1 133 ? 22.520 -5.791 9.606 1.00 90.69 133 LEU A CA 1
ATOM 1022 C C . LEU A 1 133 ? 24.016 -5.800 9.898 1.00 90.69 133 LEU A C 1
ATOM 1024 O O . LEU A 1 133 ? 24.400 -5.676 11.051 1.00 90.69 133 LEU A O 1
ATOM 1028 N N . ALA A 1 134 ? 24.850 -5.869 8.856 1.00 87.19 134 ALA A N 1
ATOM 1029 C CA . ALA A 1 134 ? 26.306 -5.885 8.983 1.00 87.19 134 ALA A CA 1
ATOM 1030 C C . ALA A 1 134 ? 26.896 -4.519 9.378 1.00 87.19 134 ALA A C 1
ATOM 1032 O O . ALA A 1 134 ? 28.002 -4.458 9.920 1.00 87.19 134 ALA A O 1
ATOM 1033 N N . ARG A 1 135 ? 26.189 -3.417 9.087 1.00 86.88 135 ARG A N 1
ATOM 1034 C CA . ARG A 1 135 ? 26.660 -2.036 9.306 1.00 86.88 135 ARG A CA 1
ATOM 1035 C C . ARG A 1 135 ? 25.589 -1.139 9.941 1.00 86.88 135 ARG A C 1
ATOM 1037 O O . ARG A 1 135 ? 25.241 -0.101 9.370 1.00 86.88 135 ARG A O 1
ATOM 1044 N N . PRO A 1 136 ? 25.088 -1.483 11.137 1.00 87.56 136 PRO A N 1
ATOM 1045 C CA . PRO A 1 136 ? 23.961 -0.781 11.748 1.00 87.56 136 PRO A CA 1
ATOM 1046 C C . PRO A 1 136 ? 24.283 0.681 12.098 1.00 87.56 136 PRO A C 1
ATOM 1048 O O . PRO A 1 136 ? 23.380 1.507 12.163 1.00 87.56 136 PRO A O 1
ATOM 1051 N N . GLU A 1 137 ? 25.562 1.030 12.279 1.00 87.69 137 GLU A N 1
ATOM 1052 C CA . GLU A 1 137 ? 25.994 2.415 12.515 1.00 87.69 137 GLU A CA 1
ATOM 1053 C C . GLU A 1 137 ? 25.963 3.281 11.241 1.00 87.69 137 GLU A C 1
ATOM 1055 O O . GLU A 1 137 ? 25.632 4.464 11.305 1.00 87.69 137 GLU A O 1
ATOM 1060 N N . GLU A 1 138 ? 26.287 2.705 10.075 1.00 89.50 138 GLU A N 1
ATOM 1061 C CA . GLU A 1 138 ? 26.262 3.410 8.781 1.00 89.50 138 GLU A CA 1
ATOM 1062 C C . GLU A 1 138 ? 24.839 3.498 8.211 1.00 89.50 138 GLU A C 1
ATOM 1064 O O . GLU A 1 138 ? 24.494 4.464 7.527 1.00 89.50 138 GLU A O 1
ATOM 1069 N N . MET A 1 139 ? 24.012 2.490 8.499 1.00 92.44 139 MET A N 1
ATOM 1070 C CA . MET A 1 139 ? 22.662 2.315 7.963 1.00 92.44 139 MET A CA 1
ATOM 1071 C C . MET A 1 139 ? 21.650 2.131 9.106 1.00 92.44 139 MET A C 1
ATOM 1073 O O . MET A 1 139 ? 21.026 1.074 9.219 1.00 92.44 139 MET A O 1
ATOM 1077 N N . PRO A 1 140 ? 21.488 3.133 9.989 1.00 92.81 140 PRO A N 1
ATOM 1078 C CA . PRO A 1 140 ? 20.681 2.980 11.189 1.00 92.81 140 PRO A CA 1
ATOM 1079 C C . PRO A 1 140 ? 19.210 2.732 10.861 1.00 92.81 140 PRO A C 1
ATOM 1081 O O . PRO A 1 140 ? 18.644 3.336 9.941 1.00 92.81 140 PRO A O 1
ATOM 1084 N N . VAL A 1 141 ? 18.593 1.871 11.669 1.00 94.81 141 VAL A N 1
ATOM 1085 C CA . VAL A 1 141 ? 17.144 1.655 11.687 1.00 94.81 141 VAL A CA 1
ATOM 1086 C C . VAL A 1 141 ? 16.459 2.926 12.190 1.00 94.81 141 VAL A C 1
ATOM 1088 O O . VAL A 1 141 ? 16.829 3.462 13.236 1.00 94.81 141 VAL A O 1
ATOM 1091 N N . VAL A 1 142 ? 15.467 3.401 11.439 1.00 94.25 142 VAL A N 1
ATOM 1092 C CA . VAL A 1 142 ? 14.683 4.607 11.750 1.00 94.25 142 VAL A CA 1
ATOM 1093 C C . VAL A 1 142 ? 13.306 4.281 12.325 1.00 94.25 142 VAL A C 1
ATOM 1095 O O . VAL A 1 142 ? 12.763 5.074 13.083 1.00 94.25 142 VAL A O 1
ATOM 1098 N N . SER A 1 143 ? 12.745 3.120 11.985 1.00 95.25 143 SER A N 1
ATOM 1099 C CA . SER A 1 143 ? 11.457 2.636 12.488 1.00 95.25 143 SER A CA 1
ATOM 1100 C C . SER A 1 143 ? 11.437 1.109 12.439 1.00 95.25 143 SER A C 1
ATOM 1102 O O . SER A 1 143 ? 12.012 0.502 11.531 1.00 95.25 143 SER A O 1
ATOM 1104 N N . ALA A 1 144 ? 10.801 0.499 13.438 1.00 96.00 144 ALA A N 1
ATOM 1105 C CA . ALA A 1 144 ? 10.499 -0.923 13.465 1.00 96.00 144 ALA A CA 1
ATOM 1106 C C . ALA A 1 144 ? 9.129 -1.124 14.120 1.00 96.00 144 ALA A C 1
ATOM 1108 O O . ALA A 1 144 ? 9.014 -0.948 15.330 1.00 96.00 144 ALA A O 1
ATOM 1109 N N . ASN A 1 145 ? 8.104 -1.470 13.341 1.00 96.88 145 ASN A N 1
ATOM 1110 C CA . ASN A 1 145 ? 6.730 -1.578 13.837 1.00 96.88 145 ASN A CA 1
ATOM 1111 C C . ASN A 1 145 ? 6.131 -2.954 13.521 1.00 96.88 145 ASN A C 1
ATOM 1113 O O . ASN A 1 145 ? 6.107 -3.381 12.361 1.00 96.88 145 ASN A O 1
ATOM 1117 N N . ALA A 1 146 ? 5.676 -3.657 14.556 1.00 97.00 146 ALA A N 1
ATOM 1118 C CA . ALA A 1 146 ? 5.037 -4.963 14.444 1.00 97.00 146 ALA A CA 1
ATOM 1119 C C . ALA A 1 146 ? 3.583 -4.822 13.981 1.00 97.00 146 ALA A C 1
ATOM 1121 O O . ALA A 1 146 ? 2.894 -3.871 14.340 1.00 97.00 146 ALA A O 1
ATOM 1122 N N . TYR A 1 147 ? 3.104 -5.771 13.185 1.00 96.69 147 TYR A N 1
ATOM 1123 C CA . TYR A 1 147 ? 1.716 -5.805 12.740 1.00 96.69 147 TYR A CA 1
ATOM 1124 C C . TYR A 1 147 ? 0.881 -6.441 13.851 1.00 96.69 147 TYR A C 1
ATOM 1126 O O . TYR A 1 147 ? 0.762 -7.664 13.933 1.00 96.69 147 TYR A O 1
ATOM 1134 N N . LEU A 1 148 ? 0.338 -5.615 14.745 1.00 97.62 148 LEU A N 1
ATOM 1135 C CA . LEU A 1 148 ? -0.529 -6.096 15.821 1.00 97.62 148 LEU A CA 1
ATOM 1136 C C . LEU A 1 148 ? -1.863 -6.634 15.287 1.00 97.62 148 LEU A C 1
ATOM 1138 O O . LEU A 1 148 ? -2.298 -6.281 14.190 1.00 97.62 148 LEU A O 1
ATOM 1142 N N . GLY A 1 149 ? -2.492 -7.496 16.079 1.00 97.06 149 GLY A N 1
ATOM 1143 C CA . GLY A 1 149 ? -3.768 -8.117 15.754 1.00 97.06 149 GLY A CA 1
ATOM 1144 C C . GLY A 1 149 ? -4.991 -7.358 16.276 1.00 97.06 149 GLY A C 1
ATOM 1145 O O . GLY A 1 149 ? -4.964 -6.162 16.567 1.00 97.06 149 GLY A O 1
ATOM 1146 N N . MET A 1 150 ? -6.092 -8.088 16.395 1.00 97.69 150 MET A N 1
ATOM 1147 C CA . MET A 1 150 ? -7.420 -7.621 16.775 1.00 97.69 150 MET A CA 1
ATOM 1148 C C . MET A 1 150 ? -7.628 -7.558 18.288 1.00 97.69 150 MET A C 1
ATOM 1150 O O . MET A 1 150 ? -8.557 -6.899 18.754 1.00 97.69 150 MET A O 1
ATOM 1154 N N . ARG A 1 151 ? -6.781 -8.229 19.074 1.00 98.00 151 ARG A N 1
ATOM 1155 C CA . ARG A 1 151 ? -7.030 -8.492 20.497 1.00 98.00 151 ARG A CA 1
ATOM 1156 C C . ARG A 1 151 ? -7.104 -7.208 21.337 1.00 98.00 151 ARG A C 1
ATOM 1158 O O . ARG A 1 151 ? -8.075 -7.028 22.076 1.00 98.00 151 ARG A O 1
ATOM 1165 N N . ALA A 1 152 ? -6.173 -6.257 21.181 1.00 98.38 152 ALA A N 1
ATOM 1166 C CA . ALA A 1 152 ? -6.272 -4.944 21.839 1.00 98.38 152 ALA A CA 1
ATOM 1167 C C . ALA A 1 152 ? -7.486 -4.123 21.387 1.00 98.38 152 ALA A C 1
ATOM 1169 O O . ALA A 1 152 ? -8.093 -3.415 22.195 1.00 98.38 152 ALA A O 1
ATOM 1170 N N . ILE A 1 153 ? -7.873 -4.242 20.116 1.00 98.75 153 ILE A N 1
ATOM 1171 C CA . ILE A 1 153 ? -9.040 -3.555 19.556 1.00 98.75 153 ILE A CA 1
ATOM 1172 C C . ILE A 1 153 ? -10.321 -4.103 20.195 1.00 98.75 153 ILE A C 1
ATOM 1174 O O . ILE A 1 153 ? -11.093 -3.336 20.773 1.00 98.75 153 ILE A O 1
ATOM 1178 N N . LYS A 1 154 ? -10.508 -5.428 20.172 1.00 98.62 154 LYS A N 1
ATOM 1179 C CA . LYS A 1 154 ? -11.640 -6.118 20.804 1.00 98.62 154 LYS A CA 1
ATOM 1180 C C . LYS A 1 154 ? -11.730 -5.772 22.287 1.00 98.62 154 LYS A C 1
ATOM 1182 O O . LYS A 1 154 ? -12.789 -5.348 22.748 1.00 98.62 154 LYS A O 1
ATOM 1187 N N . ARG A 1 155 ? -10.610 -5.849 23.019 1.00 98.62 155 ARG A N 1
ATOM 1188 C CA . ARG A 1 155 ? -10.587 -5.498 24.444 1.00 98.62 155 ARG A CA 1
ATOM 1189 C C . ARG A 1 155 ? -10.965 -4.037 24.693 1.00 98.62 155 ARG A C 1
ATOM 1191 O O . ARG A 1 155 ? -11.661 -3.741 25.659 1.00 98.62 155 ARG A O 1
ATOM 1198 N N . GLY A 1 156 ? -10.537 -3.113 23.833 1.00 98.56 156 GLY A N 1
ATOM 1199 C CA . GLY A 1 156 ? -10.917 -1.704 23.937 1.00 98.56 156 GLY A CA 1
ATOM 1200 C C . GLY A 1 156 ? -12.426 -1.499 23.815 1.00 98.56 156 GLY A C 1
ATOM 1201 O O . GLY A 1 156 ? -13.014 -0.761 24.607 1.00 98.56 156 GLY A O 1
ATOM 1202 N N . LEU A 1 157 ? -13.058 -2.184 22.860 1.00 98.69 157 LEU A N 1
ATOM 1203 C CA . LEU A 1 157 ? -14.507 -2.135 22.655 1.00 98.69 157 LEU A CA 1
ATOM 1204 C C . LEU A 1 157 ? -15.274 -2.756 23.836 1.00 98.69 157 LEU A C 1
ATOM 1206 O O . LEU A 1 157 ? -16.275 -2.191 24.277 1.00 98.69 157 LEU A O 1
ATOM 1210 N N . GLU A 1 158 ? -14.786 -3.867 24.399 1.00 98.50 158 GLU A N 1
ATOM 1211 C CA . GLU A 1 158 ? -15.342 -4.498 25.611 1.00 98.50 158 GLU A CA 1
ATOM 1212 C C . GLU A 1 158 ? -15.289 -3.575 26.839 1.00 98.50 158 GLU A C 1
ATOM 1214 O O . GLU A 1 158 ? -16.215 -3.560 27.649 1.00 98.50 158 GLU A O 1
ATOM 1219 N N . GLU A 1 159 ? -14.239 -2.760 26.959 1.00 98.00 159 GLU A N 1
ATOM 1220 C CA . GLU A 1 159 ? -14.090 -1.750 28.018 1.00 98.00 159 GLU A CA 1
ATOM 1221 C C . GLU A 1 159 ? -14.851 -0.443 27.720 1.00 98.00 159 GLU A C 1
ATOM 1223 O O . GLU A 1 159 ? -14.737 0.539 28.459 1.00 98.00 159 GLU A O 1
ATOM 1228 N N . GLY A 1 160 ? -15.659 -0.420 26.655 1.00 97.00 160 GLY A N 1
ATOM 1229 C CA . GLY A 1 160 ? -16.562 0.682 26.334 1.00 97.00 160 GLY A CA 1
ATOM 1230 C C . GLY A 1 160 ? -15.921 1.834 25.563 1.00 97.00 160 GLY A C 1
ATOM 1231 O O . GLY A 1 160 ? -16.451 2.948 25.605 1.00 97.00 160 GLY A O 1
ATOM 1232 N N . ALA A 1 161 ? -14.805 1.602 24.864 1.00 98.38 161 ALA A N 1
ATOM 1233 C CA . ALA A 1 161 ? -14.277 2.576 23.915 1.00 98.38 161 ALA A CA 1
ATOM 1234 C C . ALA A 1 161 ? -15.274 2.816 22.763 1.00 98.38 161 ALA A C 1
ATOM 1236 O O . ALA A 1 161 ? -15.932 1.900 22.258 1.00 98.38 161 ALA A O 1
ATOM 1237 N N . ASP A 1 162 ? -15.390 4.073 22.348 1.00 98.56 162 ASP A N 1
ATOM 1238 C CA . ASP A 1 162 ? -16.128 4.488 21.155 1.00 98.56 162 ASP A CA 1
ATOM 1239 C C . ASP A 1 162 ? -15.172 4.761 19.993 1.00 98.56 162 ASP A C 1
ATOM 1241 O O . ASP A 1 162 ? -15.501 4.480 18.844 1.00 98.56 162 ASP A O 1
ATOM 1245 N N . ILE A 1 163 ? -13.974 5.268 20.296 1.00 98.75 163 ILE A N 1
ATOM 1246 C CA . ILE A 1 163 ? -12.917 5.551 19.324 1.00 98.75 163 ILE A CA 1
ATOM 1247 C C . ILE A 1 163 ? -11.646 4.828 19.765 1.00 98.75 163 ILE A C 1
ATOM 1249 O O . ILE A 1 163 ? -11.152 5.067 20.866 1.00 98.75 163 ILE A O 1
ATOM 1253 N N . ILE A 1 164 ? -11.099 3.972 18.906 1.00 98.88 164 ILE A N 1
ATOM 1254 C CA . ILE A 1 164 ? -9.842 3.255 19.124 1.00 98.88 164 ILE A CA 1
ATOM 1255 C C . ILE A 1 164 ? -8.828 3.700 18.078 1.00 98.88 164 ILE A C 1
ATOM 1257 O O . ILE A 1 164 ? -9.054 3.583 16.872 1.00 98.88 164 ILE A O 1
ATOM 1261 N N . ILE A 1 165 ? -7.696 4.204 18.556 1.00 98.81 165 ILE A N 1
ATOM 1262 C CA . ILE A 1 165 ? -6.614 4.716 17.721 1.00 98.81 165 ILE A CA 1
ATOM 1263 C C . ILE A 1 165 ? -5.406 3.795 17.844 1.00 98.81 165 ILE A C 1
ATOM 1265 O O . ILE A 1 165 ? -4.829 3.627 18.915 1.00 98.81 165 ILE A O 1
ATOM 1269 N N . CYS A 1 166 ? -5.018 3.190 16.733 1.00 98.62 166 CYS A N 1
ATOM 1270 C CA . CYS A 1 166 ? -3.932 2.228 16.657 1.00 98.62 166 CYS A CA 1
ATOM 1271 C C . CYS A 1 166 ? -2.698 2.843 15.990 1.00 98.62 166 CYS A C 1
ATOM 1273 O O . CYS A 1 166 ? -2.805 3.813 15.232 1.00 98.62 166 CYS A O 1
ATOM 1275 N N . GLY A 1 167 ? -1.537 2.255 16.285 1.00 97.06 167 GLY A N 1
ATOM 1276 C CA . GLY A 1 167 ? -0.323 2.393 15.478 1.00 97.06 167 GLY A CA 1
ATOM 1277 C C . GLY A 1 167 ? -0.359 1.383 14.343 1.00 97.06 167 GLY A C 1
ATOM 1278 O O . GLY A 1 167 ? -1.398 1.225 13.698 1.00 97.06 167 GLY A O 1
ATOM 1279 N N . ARG A 1 168 ? 0.729 0.640 14.125 1.00 96.69 168 ARG A N 1
ATOM 1280 C CA . ARG A 1 168 ? 0.687 -0.486 13.189 1.00 96.69 168 ARG A CA 1
ATOM 1281 C C . ARG A 1 168 ? -0.128 -1.647 13.769 1.00 96.69 168 ARG A C 1
ATOM 1283 O O . ARG A 1 168 ? 0.260 -2.313 14.722 1.00 96.69 168 ARG A O 1
ATOM 1290 N N . VAL A 1 169 ? -1.250 -1.911 13.121 1.00 96.75 169 VAL A N 1
ATOM 1291 C CA . VAL A 1 169 ? -1.998 -3.172 13.179 1.00 96.75 169 VAL A CA 1
ATOM 1292 C C . VAL A 1 169 ? -1.982 -3.774 11.777 1.00 96.75 169 VAL A C 1
ATOM 1294 O O . VAL A 1 169 ? -1.702 -3.058 10.812 1.00 96.75 169 VAL A O 1
ATOM 1297 N N . ALA A 1 170 ? -2.247 -5.070 11.645 1.00 95.31 170 ALA A N 1
ATOM 1298 C CA . ALA A 1 170 ? -2.545 -5.635 10.338 1.00 95.31 170 ALA A CA 1
ATOM 1299 C C . ALA A 1 170 ? -3.824 -4.993 9.776 1.00 95.31 170 ALA A C 1
ATOM 1301 O O . ALA A 1 170 ? -4.761 -4.700 10.518 1.00 95.31 170 ALA A O 1
ATOM 1302 N N . ASP A 1 171 ? -3.838 -4.758 8.469 1.00 93.69 171 ASP A N 1
ATOM 1303 C CA . ASP A 1 171 ? -4.748 -3.800 7.826 1.00 93.69 171 ASP A CA 1
ATOM 1304 C C . ASP A 1 171 ? -6.229 -4.201 7.987 1.00 93.69 171 ASP A C 1
ATOM 1306 O O . ASP A 1 171 ? -7.083 -3.358 8.269 1.00 93.69 171 ASP A O 1
ATOM 1310 N N . ALA A 1 172 ? -6.508 -5.509 7.988 1.00 96.06 172 ALA A N 1
ATOM 1311 C CA . ALA A 1 172 ? -7.829 -6.080 8.251 1.00 96.06 172 ALA A CA 1
ATOM 1312 C C . ALA A 1 172 ? -8.201 -6.205 9.747 1.00 96.06 172 ALA A C 1
ATOM 1314 O O . ALA A 1 172 ? -9.383 -6.346 10.075 1.00 96.06 172 ALA A O 1
ATOM 1315 N N . SER A 1 173 ? -7.245 -6.142 10.682 1.00 97.25 173 SER A N 1
ATOM 1316 C CA . SER A 1 173 ? -7.500 -6.372 12.117 1.00 97.25 173 SER A CA 1
ATOM 1317 C C . SER A 1 173 ? -8.472 -5.378 12.778 1.00 97.25 173 SER A C 1
ATOM 1319 O O . SER A 1 173 ? -9.193 -5.804 13.683 1.00 97.25 173 SER A O 1
ATOM 1321 N N . PRO A 1 174 ? -8.612 -4.107 12.339 1.00 98.19 174 PRO A N 1
ATOM 1322 C CA . PRO A 1 174 ? -9.726 -3.250 12.747 1.00 98.19 174 PRO A CA 1
ATOM 1323 C C . PRO A 1 174 ? -11.110 -3.859 12.499 1.00 98.19 174 PRO A C 1
ATOM 1325 O O . PRO A 1 174 ? -11.995 -3.716 13.341 1.00 98.19 174 PRO A O 1
ATOM 1328 N N . VAL A 1 175 ? -11.300 -4.549 11.371 1.00 98.44 175 VAL A N 1
ATOM 1329 C CA . VAL A 1 175 ? -12.575 -5.194 11.018 1.00 98.44 175 VAL A CA 1
ATOM 1330 C C . VAL A 1 175 ? -12.749 -6.499 11.788 1.00 98.44 175 VAL A C 1
ATOM 1332 O O . VAL A 1 175 ? -13.825 -6.726 12.337 1.00 98.44 175 VAL A O 1
ATOM 1335 N N . ILE A 1 176 ? -11.685 -7.299 11.926 1.00 98.62 176 ILE A N 1
ATOM 1336 C CA . ILE A 1 176 ? -11.698 -8.515 12.757 1.00 98.62 176 ILE A CA 1
ATOM 1337 C C . ILE A 1 176 ? -12.080 -8.169 14.204 1.00 98.62 176 ILE A C 1
ATOM 1339 O O . ILE A 1 176 ? -12.996 -8.768 14.761 1.00 98.62 176 ILE A O 1
ATOM 1343 N N . GLY A 1 177 ? -11.440 -7.156 14.799 1.00 98.50 177 GLY A N 1
ATOM 1344 C CA . GLY A 1 177 ? -11.701 -6.739 16.179 1.00 98.50 177 GLY A CA 1
ATOM 1345 C C . GLY A 1 177 ? -13.111 -6.194 16.386 1.00 98.50 177 GLY A 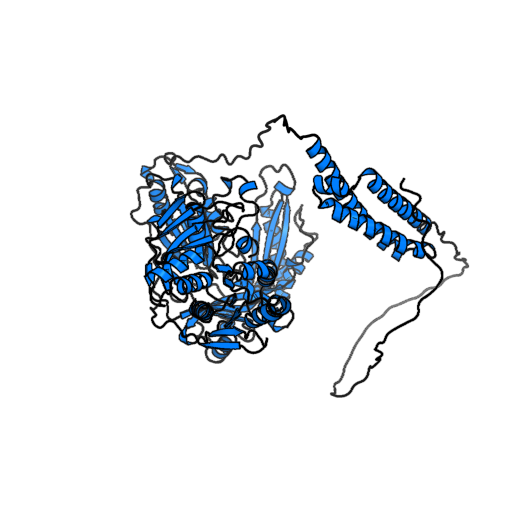C 1
ATOM 1346 O O . GLY A 1 177 ? -13.735 -6.487 17.405 1.00 98.50 177 GLY A O 1
ATOM 1347 N N . ALA A 1 178 ? -13.637 -5.452 15.406 1.00 98.69 178 ALA A N 1
ATOM 1348 C CA . ALA A 1 178 ? -15.019 -4.981 15.413 1.00 98.69 178 ALA A CA 1
ATOM 1349 C C . ALA A 1 178 ? -16.027 -6.138 15.364 1.00 98.69 178 ALA A C 1
ATOM 1351 O O . ALA A 1 178 ? -16.935 -6.191 16.193 1.00 98.69 178 ALA A O 1
ATOM 1352 N N . ALA A 1 179 ? -15.856 -7.066 14.419 1.00 98.75 179 ALA A N 1
ATOM 1353 C CA . ALA A 1 179 ? -16.760 -8.197 14.229 1.00 98.75 179 ALA A CA 1
ATOM 1354 C C . ALA A 1 179 ? -16.722 -9.162 15.424 1.00 98.75 179 ALA A C 1
ATOM 1356 O O . ALA A 1 179 ? -17.773 -9.542 15.940 1.00 98.75 179 ALA A O 1
ATOM 1357 N N . ALA A 1 180 ? -15.525 -9.475 15.932 1.00 98.75 180 ALA A N 1
ATOM 1358 C CA . ALA A 1 180 ? -15.350 -10.339 17.095 1.00 98.75 180 ALA A CA 1
ATOM 1359 C C . ALA A 1 180 ? -15.959 -9.739 18.371 1.00 98.75 180 ALA A C 1
ATOM 1361 O O . ALA A 1 180 ? -16.536 -10.466 19.178 1.00 98.75 180 ALA A O 1
ATOM 1362 N N . TRP A 1 181 ? -15.873 -8.417 18.561 1.00 98.75 181 TRP A N 1
ATOM 1363 C CA . TRP A 1 181 ? -16.579 -7.734 19.649 1.00 98.75 181 TRP A CA 1
ATOM 1364 C C . TRP A 1 181 ? -18.100 -7.782 19.466 1.00 98.75 181 TRP A C 1
ATOM 1366 O O . TRP A 1 181 ? -18.815 -8.115 20.409 1.00 98.75 181 TRP A O 1
ATOM 1376 N N . TRP A 1 182 ? -18.589 -7.470 18.263 1.00 98.62 182 TRP A N 1
ATOM 1377 C CA . TRP A 1 182 ? -20.021 -7.378 17.975 1.00 98.62 182 TRP A CA 1
ATOM 1378 C C . TRP A 1 182 ? -20.745 -8.716 18.156 1.00 98.62 182 TRP A C 1
ATOM 1380 O O . TRP A 1 182 ? -21.801 -8.773 18.784 1.00 98.62 182 TRP A O 1
ATOM 1390 N N . HIS A 1 183 ? -20.159 -9.797 17.635 1.00 98.62 183 HIS A N 1
ATOM 1391 C CA . HIS A 1 183 ? -20.737 -11.143 17.693 1.00 98.62 183 HIS A CA 1
ATOM 1392 C C . HIS A 1 183 ? -20.304 -11.944 18.927 1.00 98.62 183 HIS A C 1
ATOM 1394 O O . HIS A 1 183 ? -20.834 -13.025 19.174 1.00 98.62 183 HIS A O 1
ATOM 1400 N N . GLY A 1 184 ? -19.375 -11.416 19.731 1.00 98.31 184 GLY A N 1
ATOM 1401 C CA . GLY A 1 184 ? -18.885 -12.076 20.941 1.00 98.31 184 GLY A CA 1
ATOM 1402 C C . GLY A 1 184 ? -18.024 -13.314 20.672 1.00 98.31 184 GLY A C 1
ATOM 1403 O O . GLY A 1 184 ? -18.013 -14.229 21.496 1.00 98.31 184 GLY A O 1
ATOM 1404 N N . TRP A 1 185 ? -17.319 -13.352 19.538 1.00 98.62 185 TRP A N 1
ATOM 1405 C CA . TRP A 1 185 ? -16.443 -14.465 19.165 1.00 98.62 185 TRP A CA 1
ATOM 1406 C C . TRP A 1 185 ? -15.250 -14.608 20.115 1.00 98.62 185 TRP A C 1
ATOM 1408 O O . TRP A 1 185 ? -14.739 -13.633 20.686 1.00 98.62 185 TRP A O 1
ATOM 1418 N N . ARG A 1 186 ? -14.796 -15.849 20.280 1.00 97.31 186 ARG A N 1
ATOM 1419 C CA . ARG A 1 186 ? -13.552 -16.208 20.962 1.00 97.31 186 ARG A CA 1
ATOM 1420 C C . ARG A 1 186 ? -12.364 -16.082 20.008 1.00 97.31 186 ARG A C 1
ATOM 1422 O O . ARG A 1 186 ? -12.522 -15.970 18.799 1.00 97.31 186 ARG A O 1
ATOM 1429 N N . GLU A 1 187 ? -11.156 -16.123 20.561 1.00 96.00 187 GLU A N 1
ATOM 1430 C CA . GLU A 1 187 ? -9.915 -16.059 19.770 1.00 96.00 187 GLU A CA 1
ATOM 1431 C C . GLU A 1 187 ? -9.653 -17.326 18.938 1.00 96.00 187 GLU A C 1
ATOM 1433 O O . GLU A 1 187 ? -8.830 -17.305 18.030 1.00 96.00 187 GLU A O 1
ATOM 1438 N N . ASP A 1 188 ? -10.355 -18.418 19.238 1.00 97.19 188 ASP A N 1
ATOM 1439 C CA . ASP A 1 188 ? -10.280 -19.707 18.552 1.00 97.19 188 ASP A CA 1
ATOM 1440 C C . ASP A 1 188 ? -11.547 -20.042 17.736 1.00 97.19 188 ASP A C 1
ATOM 1442 O O . ASP A 1 188 ? -11.699 -21.170 17.268 1.00 97.19 188 ASP A O 1
ATOM 1446 N N . ASP A 1 189 ? -12.435 -19.064 17.514 1.00 98.31 189 ASP A N 1
ATOM 1447 C CA . ASP A 1 189 ? -13.518 -19.136 16.515 1.00 98.31 189 ASP A CA 1
ATOM 1448 C C . ASP A 1 189 ? -12.949 -18.818 15.120 1.00 98.31 189 ASP A C 1
ATOM 1450 O O . ASP A 1 189 ? -13.187 -17.767 14.522 1.00 98.31 189 ASP A O 1
ATOM 1454 N N . TYR A 1 190 ? -12.057 -19.694 14.648 1.00 98.69 190 TYR A N 1
ATOM 1455 C CA . TYR A 1 190 ? -11.179 -19.387 13.520 1.00 98.69 190 TYR A CA 1
ATOM 1456 C C . TYR A 1 190 ? -11.911 -19.170 12.198 1.00 98.69 190 TYR A C 1
ATOM 1458 O O . TYR A 1 190 ? -11.482 -18.311 11.431 1.00 98.69 190 TYR A O 1
ATOM 1466 N N . ASP A 1 191 ? -12.983 -19.911 11.914 1.00 98.62 191 ASP A N 1
ATOM 1467 C CA . ASP A 1 191 ? -13.741 -19.746 10.667 1.00 98.62 191 ASP A CA 1
ATOM 1468 C C . ASP A 1 191 ? -14.369 -18.346 10.601 1.00 98.62 191 ASP A C 1
ATOM 1470 O O . ASP A 1 191 ? -14.251 -17.644 9.594 1.00 98.62 191 ASP A O 1
ATOM 1474 N N . GLU A 1 192 ? -14.938 -17.886 11.714 1.00 98.75 192 GLU A N 1
ATOM 1475 C CA . GLU A 1 192 ? -15.515 -16.557 11.855 1.00 98.75 192 GLU A CA 1
ATOM 1476 C C . GLU A 1 192 ? -14.457 -15.451 11.726 1.00 98.75 192 GLU A C 1
ATOM 1478 O O . GLU A 1 192 ? -14.639 -14.480 10.980 1.00 98.75 192 GLU A O 1
ATOM 1483 N N . LEU A 1 193 ? -13.315 -15.615 12.404 1.00 98.75 193 LEU A N 1
ATOM 1484 C CA . LEU A 1 193 ? -12.188 -14.682 12.319 1.00 98.75 193 LEU A CA 1
ATOM 1485 C C . LEU A 1 193 ? -11.597 -14.628 10.904 1.00 98.75 193 LEU A C 1
ATOM 1487 O O . LEU A 1 193 ? -11.238 -13.549 10.431 1.00 98.75 193 LEU A O 1
ATOM 1491 N N . ALA A 1 194 ? -11.516 -15.764 10.210 1.00 98.62 194 ALA A N 1
ATOM 1492 C CA . ALA A 1 194 ? -11.043 -15.849 8.833 1.00 98.62 194 ALA A CA 1
ATOM 1493 C C . ALA A 1 194 ? -12.012 -15.162 7.859 1.00 98.62 194 ALA A C 1
ATOM 1495 O O . ALA A 1 194 ? -11.578 -14.412 6.981 1.00 98.62 194 ALA A O 1
ATOM 1496 N N . GLY A 1 195 ? -13.321 -15.340 8.049 1.00 98.62 195 GLY A N 1
ATOM 1497 C CA . GLY A 1 195 ? -14.343 -14.592 7.320 1.00 98.62 195 GLY A CA 1
ATOM 1498 C C . GLY A 1 195 ? -14.211 -13.078 7.520 1.00 98.62 195 GLY A C 1
ATOM 1499 O O . GLY A 1 195 ? -14.205 -12.317 6.548 1.00 98.62 195 GLY A O 1
ATOM 1500 N N . ALA A 1 196 ? -13.986 -12.631 8.760 1.00 98.62 196 ALA A N 1
ATOM 1501 C CA . ALA A 1 196 ? -13.765 -11.218 9.069 1.00 98.62 196 ALA A CA 1
ATOM 1502 C C . ALA A 1 196 ? -12.426 -10.665 8.547 1.00 98.62 196 ALA A C 1
ATOM 1504 O O . ALA A 1 196 ? -12.359 -9.489 8.184 1.00 98.62 196 ALA A O 1
ATOM 1505 N N . LEU A 1 197 ? -11.376 -11.491 8.457 1.00 98.56 197 LEU A N 1
ATOM 1506 C CA . LEU A 1 197 ? -10.120 -11.133 7.790 1.00 98.56 197 LEU A CA 1
ATOM 1507 C C . LEU A 1 197 ? -10.379 -10.796 6.318 1.00 98.56 197 LEU A C 1
ATOM 1509 O O . LEU A 1 197 ? -9.958 -9.741 5.846 1.00 98.56 197 LEU A O 1
ATOM 1513 N N . ILE A 1 198 ? -11.133 -11.642 5.613 1.00 98.50 198 ILE A N 1
ATOM 1514 C CA . ILE A 1 198 ? -11.496 -11.384 4.216 1.00 98.50 198 ILE A CA 1
ATOM 1515 C C . ILE A 1 198 ? -12.432 -10.180 4.096 1.00 98.50 198 ILE A C 1
ATOM 1517 O O . ILE A 1 198 ? -12.213 -9.334 3.234 1.00 98.50 198 ILE A O 1
ATOM 1521 N N . ALA A 1 199 ? -13.414 -10.033 4.987 1.00 98.50 199 ALA A N 1
ATOM 1522 C CA . ALA A 1 199 ? -14.259 -8.842 5.037 1.00 98.50 199 ALA A CA 1
ATOM 1523 C C . ALA A 1 199 ? -13.425 -7.556 5.173 1.00 98.50 199 ALA A C 1
ATOM 1525 O O . ALA A 1 199 ? -13.669 -6.592 4.450 1.00 98.50 199 ALA A O 1
ATOM 1526 N N . GLY A 1 200 ? -12.419 -7.559 6.056 1.00 97.62 200 GLY A N 1
ATOM 1527 C CA . GLY A 1 200 ? -11.498 -6.441 6.247 1.00 97.62 200 GLY A CA 1
ATOM 1528 C C . GLY A 1 200 ? -10.668 -6.136 5.009 1.00 97.62 200 GLY A C 1
ATOM 1529 O O . GLY A 1 200 ? -10.669 -4.997 4.545 1.00 97.62 200 GLY A O 1
ATOM 1530 N N . HIS A 1 201 ? -10.064 -7.163 4.418 1.00 97.12 201 HIS A N 1
ATOM 1531 C CA . HIS A 1 201 ? -9.290 -7.040 3.185 1.00 97.12 201 HIS A CA 1
ATOM 1532 C C . HIS A 1 201 ? -10.106 -6.465 2.009 1.00 97.12 201 HIS A C 1
ATOM 1534 O O . HIS A 1 201 ? -9.611 -5.694 1.185 1.00 97.12 201 HIS A O 1
ATOM 1540 N N . LEU A 1 202 ? -11.396 -6.792 1.932 1.00 97.62 202 LEU A N 1
ATOM 1541 C CA . LEU A 1 202 ? -12.276 -6.294 0.875 1.00 97.62 202 LEU A CA 1
ATOM 1542 C C . LEU A 1 202 ? -12.636 -4.806 1.020 1.00 97.62 202 LEU A C 1
ATOM 1544 O O . LEU A 1 202 ? -12.983 -4.174 0.020 1.00 97.62 202 LEU A O 1
ATOM 1548 N N . ILE A 1 203 ? -12.562 -4.238 2.228 1.00 95.69 203 ILE A N 1
ATOM 1549 C CA . ILE A 1 203 ? -12.909 -2.828 2.483 1.00 95.69 203 ILE A CA 1
ATOM 1550 C C . ILE A 1 203 ? -11.716 -1.937 2.854 1.00 95.69 203 ILE A C 1
ATOM 1552 O O . ILE A 1 203 ? -11.900 -0.742 3.101 1.00 95.69 203 ILE A O 1
ATOM 1556 N N . GLU A 1 204 ? -10.502 -2.487 2.873 1.00 91.62 204 GLU A N 1
ATOM 1557 C CA . GLU A 1 204 ? -9.262 -1.718 3.005 1.00 91.62 204 GLU A CA 1
ATOM 1558 C C . GLU A 1 204 ? -8.871 -1.036 1.677 1.00 91.62 204 GLU A C 1
ATOM 1560 O O . GLU A 1 204 ? -9.531 -1.182 0.647 1.00 91.62 204 GLU A O 1
ATOM 1565 N N . CYS A 1 205 ? -7.791 -0.247 1.680 1.00 85.94 205 CYS A N 1
ATOM 1566 C CA . CYS A 1 205 ? -7.235 0.366 0.464 1.00 85.94 205 CYS A CA 1
ATOM 1567 C C . CYS A 1 205 ? -8.186 1.282 -0.348 1.00 85.94 205 CYS A C 1
ATOM 1569 O O . CYS A 1 205 ? -7.916 1.571 -1.517 1.00 85.94 205 CYS A O 1
ATOM 1571 N N . SER A 1 206 ? -9.219 1.851 0.292 1.00 89.06 206 SER A N 1
ATOM 1572 C CA . SER A 1 206 ? -10.127 2.884 -0.244 1.00 89.06 206 SER A CA 1
ATOM 1573 C C . SER A 1 206 ? -11.279 2.349 -1.118 1.00 89.06 206 SER A C 1
ATOM 1575 O O . SER A 1 206 ? -12.025 1.465 -0.714 1.00 89.06 206 SER A O 1
ATOM 1577 N N . THR A 1 207 ? -11.524 2.953 -2.283 1.00 94.88 207 THR A N 1
ATOM 1578 C CA . THR A 1 207 ? -12.714 2.744 -3.126 1.00 94.88 207 THR A CA 1
ATOM 1579 C C . THR A 1 207 ? -12.512 1.666 -4.195 1.00 94.88 207 THR A C 1
ATOM 1581 O O . THR A 1 207 ? -13.154 1.707 -5.245 1.00 94.88 207 THR A O 1
ATOM 1584 N N . TYR A 1 208 ? -11.579 0.728 -3.991 1.00 94.44 208 TYR A N 1
ATOM 1585 C CA . TYR A 1 208 ? -11.220 -0.250 -5.025 1.00 94.44 208 TYR A CA 1
ATOM 1586 C C . TYR A 1 208 ? -12.393 -1.163 -5.388 1.00 94.44 208 TYR A C 1
ATOM 1588 O O . TYR A 1 208 ? -12.780 -1.268 -6.552 1.00 94.44 208 TYR A O 1
ATOM 1596 N N . ILE A 1 209 ? -13.047 -1.728 -4.376 1.00 95.31 209 ILE A N 1
ATOM 1597 C CA . ILE A 1 209 ? -14.201 -2.613 -4.564 1.00 95.31 209 ILE A CA 1
ATOM 1598 C C . ILE A 1 209 ? -15.458 -1.881 -5.070 1.00 95.31 209 ILE A C 1
ATOM 1600 O O . ILE A 1 209 ? -16.403 -2.527 -5.513 1.00 95.31 209 ILE A O 1
ATOM 1604 N N . THR A 1 210 ? -15.469 -0.541 -5.032 1.00 96.44 210 THR A N 1
ATOM 1605 C CA . THR A 1 210 ? -16.558 0.302 -5.554 1.00 96.44 210 THR A CA 1
ATOM 1606 C C . THR A 1 210 ? -16.267 0.878 -6.947 1.00 96.44 210 THR A C 1
ATOM 1608 O O . THR A 1 210 ? -16.975 1.779 -7.404 1.00 96.44 210 THR A O 1
ATOM 1611 N N . GLY A 1 211 ? -15.236 0.365 -7.631 1.00 93.94 211 GLY A N 1
ATOM 1612 C CA . GLY A 1 211 ? -14.926 0.661 -9.035 1.00 93.94 211 GLY A CA 1
ATOM 1613 C C . GLY A 1 211 ? -13.595 1.385 -9.269 1.00 93.94 211 GLY A C 1
ATOM 1614 O O . GLY A 1 211 ? -13.204 1.591 -10.420 1.00 93.94 211 GLY A O 1
ATOM 1615 N N . ALA A 1 212 ? -12.859 1.769 -8.220 1.00 93.88 212 ALA A N 1
ATOM 1616 C CA . ALA A 1 212 ? -11.535 2.368 -8.390 1.00 93.88 212 ALA A CA 1
ATOM 1617 C C . ALA A 1 212 ? -10.483 1.295 -8.674 1.00 93.88 212 ALA A C 1
ATOM 1619 O O . ALA A 1 212 ? -10.542 0.197 -8.139 1.00 93.88 212 ALA A O 1
ATOM 1620 N N . ASN A 1 213 ? -9.477 1.614 -9.491 1.00 91.88 213 ASN A N 1
ATOM 1621 C CA . ASN A 1 213 ? -8.375 0.686 -9.784 1.00 91.88 213 ASN A CA 1
ATOM 1622 C C . ASN A 1 213 ? -8.844 -0.707 -10.291 1.00 91.88 213 ASN A C 1
ATOM 1624 O O . ASN A 1 213 ? -8.100 -1.692 -10.242 1.00 91.88 213 ASN A O 1
ATOM 1628 N N . TYR A 1 214 ? -10.084 -0.766 -10.784 1.00 94.38 214 TYR A N 1
ATOM 1629 C CA . TYR A 1 214 ? -10.748 -1.935 -11.330 1.00 94.38 214 TYR A CA 1
ATOM 1630 C C . TYR A 1 214 ? -10.323 -2.116 -12.783 1.00 94.38 214 TYR A C 1
ATOM 1632 O O . TYR A 1 214 ? -10.431 -1.208 -13.604 1.00 94.38 214 TYR A O 1
ATOM 1640 N N . SER A 1 215 ? -9.846 -3.304 -13.124 1.00 95.25 215 SER A N 1
ATOM 1641 C CA . SER A 1 215 ? -9.250 -3.599 -14.429 1.00 95.25 215 SER A CA 1
ATOM 1642 C C . SER A 1 215 ? -10.268 -3.642 -15.583 1.00 95.25 215 SER A C 1
ATOM 1644 O O . SER A 1 215 ? -9.882 -3.620 -16.755 1.00 95.25 215 SER A O 1
ATOM 1646 N N . GLY A 1 216 ? -11.568 -3.640 -15.261 1.00 93.56 216 GLY A N 1
ATOM 1647 C CA . GLY A 1 216 ? -12.685 -3.501 -16.198 1.00 93.56 216 GLY A CA 1
ATOM 1648 C C . GLY A 1 216 ? -13.275 -2.087 -16.301 1.00 93.56 216 GLY A C 1
ATOM 1649 O O . GLY A 1 216 ? -14.302 -1.924 -16.953 1.00 93.56 216 GLY A O 1
ATOM 1650 N N . PHE A 1 217 ? -12.658 -1.058 -15.699 1.00 93.44 217 PHE A N 1
ATOM 1651 C CA . PHE A 1 217 ? -13.229 0.301 -15.624 1.00 93.44 217 PHE A CA 1
ATOM 1652 C C . PHE A 1 217 ? -13.624 0.900 -16.986 1.00 93.44 217 PHE A C 1
ATOM 1654 O O . PHE A 1 217 ? -14.580 1.661 -17.070 1.00 93.44 217 PHE A O 1
ATOM 1661 N N . PHE A 1 218 ? -12.912 0.550 -18.063 1.00 91.62 218 PHE A N 1
ATOM 1662 C CA . PHE A 1 218 ? -13.152 1.061 -19.419 1.00 91.62 218 PHE A CA 1
ATOM 1663 C C . PHE A 1 218 ? -14.500 0.623 -20.016 1.00 91.62 218 PHE A C 1
ATOM 1665 O O . PHE A 1 218 ? -14.897 1.133 -21.062 1.00 91.62 218 PHE A O 1
ATOM 1672 N N . LYS A 1 219 ? -15.194 -0.324 -19.369 1.00 91.00 219 LYS A N 1
ATOM 1673 C CA . LYS A 1 219 ? -16.560 -0.743 -19.709 1.00 91.00 219 LYS A CA 1
ATOM 1674 C C . LYS A 1 219 ? -17.633 0.197 -19.131 1.00 91.00 219 LYS A C 1
ATOM 1676 O O . LYS A 1 219 ? -18.804 0.026 -19.457 1.00 91.00 219 LYS A O 1
ATOM 1681 N N . HIS A 1 220 ? -17.244 1.165 -18.298 1.00 92.06 220 HIS A N 1
ATOM 1682 C CA . HIS A 1 220 ? -18.139 2.074 -17.579 1.00 92.06 220 HIS A CA 1
ATOM 1683 C C . HIS A 1 220 ? -17.976 3.523 -18.035 1.00 92.06 220 HIS A C 1
ATOM 1685 O O . HIS A 1 220 ? -16.916 3.940 -18.513 1.00 92.06 220 HIS A O 1
ATOM 1691 N N . GLU A 1 221 ? -19.028 4.317 -17.851 1.00 92.94 221 GLU A N 1
ATOM 1692 C CA . GLU A 1 221 ? -18.984 5.746 -18.146 1.00 92.94 221 GLU A CA 1
ATOM 1693 C C . GLU A 1 221 ? -18.110 6.478 -17.122 1.00 92.94 221 GLU A C 1
ATOM 1695 O O . GLU A 1 221 ? -18.198 6.242 -15.916 1.00 92.94 221 GLU A O 1
ATOM 1700 N N . ILE A 1 222 ? -17.304 7.441 -17.581 1.00 94.19 222 ILE A N 1
ATOM 1701 C CA . ILE A 1 222 ? -16.374 8.179 -16.707 1.00 94.19 222 ILE A CA 1
ATOM 1702 C C . ILE A 1 222 ? -17.109 8.806 -15.516 1.00 94.19 222 ILE A C 1
ATOM 1704 O O . ILE A 1 222 ? -16.582 8.791 -14.409 1.00 94.19 222 ILE A O 1
ATOM 1708 N N . SER A 1 223 ? -18.327 9.323 -15.713 1.00 93.88 223 SER A N 1
ATOM 1709 C CA . SER A 1 223 ? -19.121 9.945 -14.646 1.00 93.88 223 SER A CA 1
ATOM 1710 C C . SER A 1 223 ? -19.461 9.001 -13.491 1.00 93.88 223 SER A C 1
ATOM 1712 O O . SER A 1 223 ? -19.605 9.473 -12.364 1.00 93.88 223 SER A O 1
ATOM 1714 N N . GLU A 1 224 ? -19.571 7.694 -13.748 1.00 91.81 224 GLU A N 1
ATOM 1715 C CA . GLU A 1 224 ? -19.843 6.676 -12.722 1.00 91.81 224 GLU A CA 1
ATOM 1716 C C . GLU A 1 224 ? -18.621 6.427 -11.828 1.00 91.81 224 GLU A C 1
ATOM 1718 O O . GLU A 1 224 ? -18.767 6.050 -10.668 1.00 91.81 224 GLU A O 1
ATOM 1723 N N . LEU A 1 225 ? -17.422 6.703 -12.352 1.00 94.44 225 LEU A N 1
ATOM 1724 C CA . LEU A 1 225 ? -16.130 6.486 -11.698 1.00 94.44 225 LEU A CA 1
ATOM 1725 C C . LEU A 1 225 ? -15.611 7.723 -10.942 1.00 94.44 225 LEU A C 1
ATOM 1727 O O . LEU A 1 225 ? -14.515 7.704 -10.379 1.00 94.44 225 LEU A O 1
ATOM 1731 N N . LEU A 1 226 ? -16.378 8.817 -10.923 1.00 93.69 226 LEU A N 1
ATOM 1732 C CA . LEU A 1 226 ? -16.048 10.033 -10.175 1.00 93.69 226 LEU A CA 1
ATOM 1733 C C . LEU A 1 226 ? -16.677 9.996 -8.783 1.00 93.69 226 LEU A C 1
ATOM 1735 O O . LEU A 1 226 ? -17.836 9.622 -8.647 1.00 93.69 226 LEU A O 1
ATOM 1739 N N . ASN A 1 227 ? -15.961 10.488 -7.766 1.00 90.94 227 ASN A N 1
ATOM 1740 C CA . ASN A 1 227 ? -16.464 10.624 -6.387 1.00 90.94 227 ASN A CA 1
ATOM 1741 C C . ASN A 1 227 ? -17.038 9.317 -5.806 1.00 90.94 227 ASN A C 1
ATOM 1743 O O . ASN A 1 227 ? -18.114 9.308 -5.203 1.00 90.94 227 ASN A O 1
ATOM 1747 N N . LEU A 1 228 ? -16.313 8.219 -6.016 1.00 95.00 228 LEU A N 1
ATOM 1748 C CA . LEU A 1 228 ? -16.681 6.884 -5.560 1.00 95.00 228 LEU A CA 1
ATOM 1749 C C . LEU A 1 228 ? -16.901 6.836 -4.042 1.00 95.00 228 LEU A C 1
ATOM 1751 O O . LEU A 1 228 ? -16.153 7.438 -3.266 1.00 95.00 228 LEU A O 1
ATOM 1755 N N . GLY A 1 229 ? -17.936 6.111 -3.618 1.00 93.06 229 GLY A N 1
ATOM 1756 C CA . GLY A 1 229 ? -18.172 5.828 -2.205 1.00 93.06 229 GLY A CA 1
ATOM 1757 C C . GLY A 1 229 ? -17.187 4.800 -1.662 1.00 93.06 229 GLY A C 1
ATOM 1758 O O . GLY A 1 229 ? -16.796 3.884 -2.379 1.00 93.06 229 GLY A O 1
ATOM 1759 N N . LEU A 1 230 ? -16.800 4.929 -0.391 1.00 95.06 230 LEU A N 1
ATOM 1760 C CA . LEU A 1 230 ? -16.086 3.853 0.298 1.00 95.06 230 LEU A CA 1
ATOM 1761 C C . LEU A 1 230 ? -17.033 2.659 0.494 1.00 95.06 230 LEU A C 1
ATOM 1763 O O . LEU A 1 230 ? -18.244 2.864 0.661 1.00 95.06 230 LEU A O 1
ATOM 1767 N N . PRO A 1 231 ? -16.508 1.428 0.457 1.00 96.00 231 PRO A N 1
ATOM 1768 C CA . PRO A 1 231 ? -17.328 0.246 0.641 1.00 96.00 231 PRO A CA 1
ATOM 1769 C C . PRO A 1 231 ? -17.822 0.077 2.074 1.00 96.00 231 PRO A C 1
ATOM 1771 O O . PRO A 1 231 ? -17.358 0.718 3.018 1.00 96.00 231 PRO A O 1
ATOM 1774 N N . ILE A 1 232 ? -18.796 -0.810 2.205 1.00 97.06 232 ILE A N 1
ATOM 1775 C CA . ILE A 1 232 ? -19.396 -1.271 3.448 1.00 97.06 232 ILE A CA 1
ATOM 1776 C C . ILE A 1 232 ? -19.372 -2.794 3.394 1.00 97.06 232 ILE A C 1
ATOM 1778 O O . ILE A 1 232 ? -19.633 -3.377 2.342 1.00 97.06 232 ILE A O 1
ATOM 1782 N N . VAL A 1 233 ? -19.098 -3.433 4.525 1.00 98.06 233 VAL A N 1
ATOM 1783 C CA . VAL A 1 233 ? -19.253 -4.878 4.671 1.00 98.06 233 VAL A CA 1
ATOM 1784 C C . VAL A 1 233 ? -20.198 -5.175 5.824 1.00 98.06 233 VAL A C 1
ATOM 1786 O O . VAL A 1 233 ? -20.058 -4.631 6.917 1.00 98.06 233 VAL A O 1
ATOM 1789 N N . GLU A 1 234 ? -21.192 -6.010 5.557 1.00 98.38 234 GLU A N 1
ATOM 1790 C CA . GLU A 1 234 ? -22.138 -6.522 6.541 1.00 98.38 234 GLU A CA 1
ATOM 1791 C C . GLU A 1 234 ? -21.677 -7.926 6.933 1.00 98.38 234 GLU A C 1
ATOM 1793 O O . GLU A 1 234 ? -21.770 -8.846 6.122 1.00 98.38 234 GLU A O 1
ATOM 1798 N N . VAL A 1 235 ? -21.121 -8.078 8.138 1.00 98.56 235 VAL A N 1
ATOM 1799 C CA . VAL A 1 235 ? -20.535 -9.342 8.614 1.00 98.56 235 VAL A CA 1
ATOM 1800 C C . VAL A 1 235 ? -21.559 -10.113 9.444 1.00 98.56 235 VAL A C 1
ATOM 1802 O O . VAL A 1 235 ? -22.044 -9.621 10.466 1.00 98.56 235 VAL A O 1
ATOM 1805 N N . GLU A 1 236 ? -21.884 -11.328 9.016 1.00 98.44 236 GLU A N 1
ATOM 1806 C CA . GLU A 1 236 ? -22.797 -12.244 9.699 1.00 98.44 236 GLU A CA 1
ATOM 1807 C C . GLU A 1 236 ? -22.109 -12.951 10.876 1.00 98.44 236 GLU A C 1
ATOM 1809 O O . GLU A 1 236 ? -20.884 -13.004 10.972 1.00 98.44 236 GLU A O 1
ATOM 1814 N N . ALA A 1 237 ? -22.904 -13.521 11.787 1.00 98.38 237 ALA A N 1
ATOM 1815 C CA . ALA A 1 237 ? -22.397 -14.165 13.004 1.00 98.38 237 ALA A CA 1
ATOM 1816 C C . ALA A 1 237 ? -21.524 -15.408 12.746 1.00 98.38 237 ALA A C 1
ATOM 1818 O O . ALA A 1 237 ? -20.816 -15.836 13.649 1.00 98.38 237 ALA A O 1
ATOM 1819 N N . ASN A 1 238 ? -21.579 -15.976 11.538 1.00 97.94 238 ASN A N 1
ATOM 1820 C CA . ASN A 1 238 ? -20.754 -17.098 11.079 1.00 97.94 238 ASN A CA 1
ATOM 1821 C C . ASN A 1 238 ? -19.511 -16.648 10.277 1.00 97.94 238 ASN A C 1
ATOM 1823 O O . ASN A 1 238 ? -18.871 -17.480 9.645 1.00 97.94 238 ASN A O 1
ATOM 1827 N N . GLY A 1 239 ? -19.212 -15.344 10.226 1.00 97.69 239 GLY A N 1
ATOM 1828 C CA . GLY A 1 239 ? -18.074 -14.783 9.488 1.00 97.69 239 GLY A CA 1
ATOM 1829 C C . GLY A 1 239 ? -18.302 -14.554 7.993 1.00 97.69 239 GLY A C 1
ATOM 1830 O O . GLY A 1 239 ? -17.503 -13.861 7.362 1.00 97.69 239 GLY A O 1
ATOM 1831 N N . GLU A 1 240 ? -19.385 -15.073 7.407 1.00 98.50 240 GLU A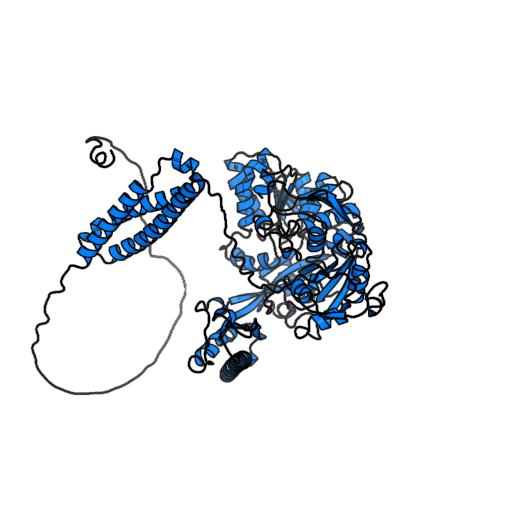 N 1
ATOM 1832 C CA . GLU A 1 240 ? -19.756 -14.732 6.029 1.00 98.50 240 GLU A CA 1
ATOM 1833 C C . GLU A 1 240 ? -20.155 -13.255 5.938 1.00 98.50 240 GLU A C 1
ATOM 1835 O O . GLU A 1 240 ? -20.540 -12.635 6.932 1.00 98.50 240 GLU A O 1
ATOM 1840 N N . CYS A 1 241 ? -20.061 -12.654 4.751 1.00 98.62 241 CYS A N 1
ATOM 1841 C CA . CYS A 1 241 ? -20.379 -11.236 4.628 1.00 98.62 241 CYS A CA 1
ATOM 1842 C C . CYS A 1 241 ? -21.024 -10.838 3.304 1.00 98.62 241 CYS A C 1
ATOM 1844 O O . CYS A 1 241 ? -20.954 -11.553 2.302 1.00 98.62 241 CYS A O 1
ATOM 1846 N N . VAL A 1 242 ? -21.659 -9.666 3.311 1.00 98.75 242 VAL A N 1
ATOM 1847 C CA . VAL A 1 242 ? -22.136 -8.986 2.105 1.00 98.75 242 VAL A CA 1
ATOM 1848 C C . VAL A 1 242 ? -21.410 -7.657 1.955 1.00 98.75 242 VAL A C 1
ATOM 1850 O O . VAL A 1 242 ? -21.501 -6.787 2.818 1.00 98.75 242 VAL A O 1
ATOM 1853 N N . VAL A 1 243 ? -20.712 -7.485 0.835 1.00 98.31 243 VAL A N 1
ATOM 1854 C CA . VAL A 1 243 ? -20.104 -6.208 0.452 1.00 98.31 243 VAL A CA 1
ATOM 1855 C C . VAL A 1 243 ? -21.148 -5.350 -0.253 1.00 98.31 243 VAL A C 1
ATOM 1857 O O . VAL A 1 243 ? -21.874 -5.835 -1.120 1.00 98.31 243 VAL A O 1
ATOM 1860 N N . THR A 1 244 ? -21.214 -4.072 0.112 1.00 97.81 244 THR A N 1
ATOM 1861 C CA . THR A 1 244 ? -22.125 -3.073 -0.456 1.00 97.81 244 THR A CA 1
ATOM 1862 C C . THR A 1 244 ? -21.494 -1.675 -0.427 1.00 97.81 244 THR A C 1
ATOM 1864 O O . THR A 1 244 ? -20.340 -1.495 -0.037 1.00 97.81 244 THR A O 1
ATOM 1867 N N . LYS A 1 245 ? -22.240 -0.651 -0.841 1.00 95.81 245 LYS A N 1
ATOM 1868 C CA . LYS A 1 245 ? -21.858 0.765 -0.726 1.00 95.81 245 LYS A CA 1
ATOM 1869 C C . LYS A 1 245 ? -23.043 1.621 -0.281 1.00 95.81 245 LYS A C 1
ATOM 1871 O O . LYS A 1 245 ? -24.193 1.187 -0.327 1.00 95.81 245 LYS A O 1
ATOM 1876 N N . HIS A 1 246 ? -22.787 2.882 0.062 1.00 94.69 246 HIS A N 1
ATOM 1877 C CA . HIS A 1 246 ? -23.866 3.860 0.211 1.00 94.69 246 HIS A CA 1
ATOM 1878 C C . HIS A 1 246 ? -24.542 4.143 -1.138 1.00 94.69 246 HIS A C 1
ATOM 1880 O O . HIS A 1 246 ? -23.875 4.461 -2.125 1.00 94.69 246 HIS A O 1
ATOM 1886 N N . GLU A 1 247 ? -25.874 4.097 -1.182 1.00 92.75 247 GLU A N 1
ATOM 1887 C CA . GLU A 1 247 ? -26.650 4.417 -2.390 1.00 92.75 247 GLU A CA 1
ATOM 1888 C C . GLU A 1 247 ? -26.434 5.869 -2.849 1.00 92.75 247 GLU A C 1
ATOM 1890 O O . GLU A 1 247 ? -26.356 6.134 -4.044 1.00 92.75 247 GLU A O 1
ATOM 1895 N N . ALA A 1 248 ? -26.248 6.794 -1.901 1.00 93.12 248 ALA A N 1
ATOM 1896 C CA . ALA A 1 248 ? -26.066 8.224 -2.161 1.00 93.12 248 ALA A CA 1
ATOM 1897 C C . ALA A 1 248 ? -24.723 8.602 -2.823 1.00 93.12 248 ALA A C 1
ATOM 1899 O O . ALA A 1 248 ? -24.529 9.769 -3.164 1.00 93.12 248 ALA A O 1
ATOM 1900 N N . LEU A 1 249 ? -23.783 7.661 -2.956 1.00 93.19 249 LEU A N 1
ATOM 1901 C CA . LEU A 1 249 ? -22.456 7.890 -3.533 1.00 93.19 249 LEU A CA 1
ATOM 1902 C C . LEU A 1 249 ? -22.297 7.114 -4.842 1.00 93.19 249 LEU A C 1
ATOM 1904 O O . LEU A 1 249 ? -22.913 6.067 -5.031 1.00 93.19 249 LEU A O 1
ATOM 1908 N N . ASN A 1 250 ? -21.442 7.616 -5.729 1.00 94.88 250 ASN A N 1
ATOM 1909 C CA . ASN A 1 250 ? -21.132 6.960 -6.997 1.00 94.88 250 ASN A CA 1
ATOM 1910 C C . ASN A 1 250 ? -20.341 5.654 -6.797 1.00 94.88 250 ASN A C 1
ATOM 1912 O O . ASN A 1 250 ? -19.915 5.323 -5.685 1.00 94.88 250 ASN A O 1
ATOM 1916 N N . GLY A 1 251 ? -20.135 4.935 -7.898 1.00 95.69 251 GLY A N 1
ATOM 1917 C CA . GLY A 1 251 ? -19.513 3.616 -7.933 1.00 95.69 251 GLY A CA 1
ATOM 1918 C C . GLY A 1 251 ? -20.519 2.489 -8.073 1.00 95.69 251 GLY A C 1
ATOM 1919 O O . GLY A 1 251 ? -21.725 2.724 -8.144 1.00 95.69 251 GLY A O 1
ATOM 1920 N N . PHE A 1 252 ? -20.003 1.270 -8.101 1.00 96.31 252 PHE A N 1
ATOM 1921 C CA . PHE A 1 252 ? -20.781 0.041 -8.202 1.00 96.31 252 PHE A CA 1
ATOM 1922 C C . PHE A 1 252 ? -20.049 -1.094 -7.490 1.00 96.31 252 PHE A C 1
ATOM 1924 O O . PHE A 1 252 ? -18.827 -1.055 -7.365 1.00 96.31 252 PHE A O 1
ATOM 1931 N N . VAL A 1 253 ? -20.795 -2.086 -7.009 1.00 97.31 253 VAL A N 1
ATOM 1932 C CA . VAL A 1 253 ? -20.226 -3.299 -6.401 1.00 97.31 253 VAL A CA 1
ATOM 1933 C C . VAL A 1 253 ? -20.782 -4.520 -7.125 1.00 97.31 253 VAL A C 1
ATOM 1935 O O . VAL A 1 253 ? -21.992 -4.749 -7.127 1.00 97.31 253 VAL A O 1
ATOM 1938 N N . ASP A 1 254 ? -19.902 -5.313 -7.725 1.00 96.31 254 ASP A N 1
ATOM 1939 C CA . ASP A 1 254 ? -20.247 -6.570 -8.385 1.00 96.31 254 ASP A CA 1
ATOM 1940 C C . ASP A 1 254 ? -19.186 -7.644 -8.115 1.00 96.31 254 ASP A C 1
ATOM 1942 O O . ASP A 1 254 ? -18.177 -7.402 -7.454 1.00 96.31 254 ASP A O 1
ATOM 1946 N N . GLU A 1 255 ? -19.426 -8.870 -8.578 1.00 96.81 255 GLU A N 1
ATOM 1947 C CA . GLU A 1 255 ? -18.502 -9.979 -8.325 1.00 96.81 255 GLU A CA 1
ATOM 1948 C C . GLU A 1 255 ? -17.082 -9.702 -8.829 1.00 96.81 255 GLU A C 1
ATOM 1950 O O . GLU A 1 255 ? -16.120 -10.193 -8.241 1.00 96.81 255 GLU A O 1
ATOM 1955 N N . ASP A 1 256 ? -16.932 -8.939 -9.910 1.00 96.06 256 ASP A N 1
ATOM 1956 C CA . ASP A 1 256 ? -15.641 -8.690 -10.532 1.00 96.06 256 ASP A CA 1
ATOM 1957 C C . ASP A 1 256 ? -14.862 -7.602 -9.786 1.00 96.06 256 ASP A C 1
ATOM 1959 O O . ASP A 1 256 ? -13.635 -7.709 -9.681 1.00 96.06 256 ASP A O 1
ATOM 1963 N N . THR A 1 257 ? -15.533 -6.591 -9.219 1.00 96.62 257 THR A N 1
ATOM 1964 C CA . THR A 1 257 ? -14.873 -5.631 -8.321 1.00 96.62 257 THR A CA 1
ATOM 1965 C C . THR A 1 257 ? -14.418 -6.308 -7.030 1.00 96.62 257 THR A C 1
ATOM 1967 O O . THR A 1 257 ? -13.287 -6.071 -6.595 1.00 96.62 257 THR A O 1
ATOM 1970 N N . VAL A 1 258 ? -15.226 -7.220 -6.469 1.00 97.62 258 VAL A N 1
ATOM 1971 C CA . VAL A 1 258 ? -14.847 -8.030 -5.295 1.00 97.62 258 VAL A CA 1
ATOM 1972 C C . VAL A 1 258 ? -13.670 -8.957 -5.615 1.00 97.62 258 VAL A C 1
ATOM 1974 O O . VAL A 1 258 ? -12.700 -8.977 -4.861 1.00 97.62 258 VAL A O 1
ATOM 1977 N N . LYS A 1 259 ? -13.689 -9.673 -6.750 1.00 97.19 259 LYS A N 1
ATOM 1978 C CA . LYS A 1 259 ? -12.563 -10.523 -7.195 1.00 97.19 259 LYS A CA 1
ATOM 1979 C C . LYS A 1 259 ? -11.292 -9.709 -7.432 1.00 97.19 259 LYS A C 1
ATOM 1981 O O . LYS A 1 259 ? -10.215 -10.146 -7.037 1.00 97.19 259 LYS A O 1
ATOM 1986 N N . CYS A 1 260 ? -11.395 -8.529 -8.051 1.00 96.00 260 CYS A N 1
ATOM 1987 C CA . CYS A 1 260 ? -10.241 -7.649 -8.236 1.00 96.00 260 CYS A CA 1
ATOM 1988 C C . CYS A 1 260 ? -9.633 -7.249 -6.895 1.00 96.00 260 CYS A C 1
ATOM 1990 O O . CYS A 1 260 ? -8.420 -7.354 -6.750 1.00 96.00 260 CYS A O 1
ATOM 1992 N N . GLN A 1 261 ? -10.455 -6.815 -5.936 1.00 96.31 261 GLN A N 1
ATOM 1993 C CA . GLN A 1 261 ? -9.954 -6.429 -4.622 1.00 96.31 261 GLN A CA 1
ATOM 1994 C C . GLN A 1 261 ? -9.345 -7.615 -3.875 1.00 96.31 261 GLN A C 1
ATOM 1996 O O . GLN A 1 261 ? -8.234 -7.483 -3.389 1.00 96.31 261 GLN A O 1
ATOM 2001 N N . LEU A 1 262 ? -10.003 -8.779 -3.855 1.00 96.75 262 LEU A N 1
ATOM 2002 C CA . LEU A 1 262 ? -9.474 -9.985 -3.206 1.00 96.75 262 LEU A CA 1
ATOM 2003 C C . LEU A 1 262 ? -8.086 -10.378 -3.736 1.00 96.75 262 LEU A C 1
ATOM 2005 O O . LEU A 1 262 ? -7.230 -10.848 -2.998 1.00 96.75 262 LEU A O 1
ATOM 2009 N N . LEU A 1 263 ? -7.877 -10.247 -5.046 1.00 96.06 263 LEU A N 1
ATOM 2010 C CA . LEU A 1 263 ? -6.620 -10.617 -5.695 1.00 96.06 263 LEU A CA 1
ATOM 2011 C C . LEU A 1 263 ? -5.539 -9.534 -5.564 1.00 96.06 263 LEU A C 1
ATOM 2013 O O . LEU A 1 263 ? -4.441 -9.713 -6.089 1.00 96.06 263 LEU A O 1
ATOM 2017 N N . TYR A 1 264 ? -5.818 -8.404 -4.918 1.00 94.56 264 TYR A N 1
ATOM 2018 C CA . TYR A 1 264 ? -4.824 -7.384 -4.605 1.00 94.56 264 TYR A CA 1
ATOM 2019 C C . TYR A 1 264 ? -4.012 -7.809 -3.379 1.00 94.56 264 TYR A C 1
ATOM 2021 O O . TYR A 1 264 ? -4.581 -8.250 -2.394 1.00 94.56 264 TYR A O 1
ATOM 2029 N N . GLU A 1 265 ? -2.684 -7.674 -3.412 1.00 91.56 265 GLU A N 1
ATOM 2030 C CA . GLU A 1 265 ? -1.829 -7.867 -2.228 1.00 91.56 265 GLU A CA 1
ATOM 2031 C C . GLU A 1 265 ? -1.928 -9.233 -1.515 1.00 91.56 265 GLU A C 1
ATOM 2033 O O . GLU A 1 265 ? -1.503 -9.409 -0.367 1.00 91.56 265 GLU A O 1
ATOM 2038 N N . LEU A 1 266 ? -2.417 -10.233 -2.236 1.00 92.88 266 LEU A N 1
ATOM 2039 C CA . LEU A 1 266 ? -2.577 -11.597 -1.770 1.00 92.88 266 LEU A CA 1
ATOM 2040 C C . LEU A 1 266 ? -1.308 -12.413 -2.056 1.00 92.88 266 LEU A C 1
ATOM 2042 O O . LEU A 1 266 ? -0.609 -12.170 -3.036 1.00 92.88 266 LEU A O 1
ATOM 2046 N N . GLN A 1 267 ? -0.981 -13.399 -1.217 1.00 91.12 267 GLN A N 1
ATOM 2047 C CA . GLN A 1 267 ? 0.219 -14.238 -1.396 1.00 91.12 267 GLN A CA 1
ATOM 2048 C C . GLN A 1 267 ? -0.094 -15.731 -1.578 1.00 91.12 267 GLN A C 1
ATOM 2050 O O . GLN A 1 267 ? 0.744 -16.580 -1.293 1.00 91.12 267 GLN A O 1
ATOM 2055 N N . GLY A 1 268 ? -1.290 -16.061 -2.067 1.00 93.81 268 GLY A N 1
ATOM 2056 C CA . GLY A 1 268 ? -1.726 -17.436 -2.313 1.00 93.81 268 GLY A CA 1
ATOM 2057 C C . GLY A 1 268 ? -3.099 -17.731 -1.716 1.00 93.81 268 GLY A C 1
ATOM 2058 O O . GLY A 1 268 ? -3.879 -16.817 -1.472 1.00 93.81 268 GLY A O 1
ATOM 2059 N N . THR A 1 269 ? -3.392 -19.012 -1.499 1.00 95.75 269 THR A N 1
ATOM 2060 C CA . THR A 1 269 ? -4.672 -19.499 -0.950 1.00 95.75 269 THR A CA 1
ATOM 2061 C C . THR A 1 269 ? -4.751 -19.447 0.574 1.00 95.75 269 THR A C 1
ATOM 2063 O O . THR A 1 269 ? -5.847 -19.517 1.116 1.00 95.75 269 THR A O 1
ATOM 2066 N N . ILE A 1 270 ? -3.616 -19.296 1.263 1.00 96.06 270 ILE A N 1
ATOM 2067 C CA . ILE A 1 270 ? -3.559 -19.100 2.713 1.00 96.06 270 ILE A CA 1
ATOM 2068 C C . ILE A 1 270 ? -3.179 -17.647 3.000 1.00 96.06 270 ILE A C 1
ATOM 2070 O O . ILE A 1 270 ? -2.042 -17.232 2.761 1.00 96.06 270 ILE A O 1
ATOM 2074 N N . TYR A 1 271 ? -4.127 -16.877 3.528 1.00 95.81 271 TYR A N 1
ATOM 2075 C CA . TYR A 1 271 ? -3.913 -15.504 3.968 1.00 95.81 271 TYR A CA 1
ATOM 2076 C C . TYR A 1 271 ? -3.523 -15.501 5.450 1.00 95.81 271 TYR A C 1
ATOM 2078 O O . TYR A 1 271 ? -4.310 -15.843 6.329 1.00 95.81 271 TYR A O 1
ATOM 2086 N N . LEU A 1 272 ? -2.280 -15.104 5.723 1.00 94.69 272 LEU A N 1
ATOM 2087 C CA . LEU A 1 272 ? -1.745 -14.923 7.068 1.00 94.69 272 LEU A CA 1
ATOM 2088 C C . LEU A 1 272 ? -2.154 -13.575 7.689 1.00 94.69 272 LEU A C 1
ATOM 2090 O O . LEU A 1 272 ? -1.937 -12.518 7.094 1.00 94.69 272 LEU A O 1
ATOM 2094 N N . ASN A 1 273 ? -2.648 -13.616 8.923 1.00 95.31 273 ASN A N 1
ATOM 2095 C CA . ASN A 1 273 ? -2.835 -12.472 9.811 1.00 95.31 273 ASN A CA 1
ATOM 2096 C C . ASN A 1 273 ? -2.306 -12.828 11.219 1.00 95.31 273 ASN A C 1
ATOM 2098 O O . ASN A 1 273 ? -2.104 -14.001 11.538 1.00 95.31 273 ASN A O 1
ATOM 2102 N N . SER A 1 274 ? -2.065 -11.822 12.060 1.00 94.75 274 SER A N 1
ATOM 2103 C CA . SER A 1 274 ? -1.606 -11.983 13.448 1.00 94.75 274 SER A CA 1
ATOM 2104 C C . SER A 1 274 ? -2.594 -12.748 14.341 1.00 94.75 274 SER A C 1
ATOM 2106 O O . SER A 1 274 ? -2.197 -13.276 15.380 1.00 94.75 274 SER A O 1
ATOM 2108 N N . ASP A 1 275 ? -3.871 -12.804 13.960 1.00 94.56 275 ASP A N 1
ATOM 2109 C CA . ASP A 1 275 ? -4.944 -13.427 14.744 1.00 94.56 275 ASP A CA 1
ATOM 2110 C C . ASP A 1 275 ? -5.436 -14.761 14.174 1.00 94.56 275 ASP A C 1
ATOM 2112 O O . ASP A 1 275 ? -5.929 -15.597 14.923 1.00 94.56 275 ASP A O 1
ATOM 2116 N N . VAL A 1 276 ? -5.313 -14.973 12.861 1.00 97.69 276 VAL A N 1
ATOM 2117 C CA . VAL A 1 276 ? -5.858 -16.148 12.168 1.00 97.69 276 VAL A CA 1
ATOM 2118 C C . VAL A 1 276 ? -5.136 -16.385 10.838 1.00 97.69 276 VAL A C 1
ATOM 2120 O O . VAL A 1 276 ? -4.648 -15.447 10.203 1.00 97.69 276 VAL A O 1
ATOM 2123 N N . LYS A 1 277 ? -5.090 -17.638 10.383 1.00 96.50 277 LYS A N 1
ATOM 2124 C CA . LYS A 1 277 ? -4.820 -17.983 8.979 1.00 96.50 277 LYS A CA 1
ATOM 2125 C C . LYS A 1 277 ? -6.148 -18.248 8.273 1.00 96.50 277 LYS A C 1
ATOM 2127 O O . LYS A 1 277 ? -6.873 -19.133 8.714 1.00 96.50 277 LYS A O 1
ATOM 2132 N N . ALA A 1 278 ? -6.452 -17.541 7.188 1.00 97.88 278 ALA A N 1
ATOM 2133 C CA . ALA A 1 278 ? -7.627 -17.824 6.361 1.00 97.88 278 ALA A CA 1
ATOM 2134 C C . ALA A 1 278 ? -7.256 -18.684 5.147 1.00 97.88 278 ALA A C 1
ATOM 2136 O O . ALA A 1 278 ? -6.393 -18.302 4.358 1.00 97.88 278 ALA A O 1
ATOM 2137 N N . ASP A 1 279 ? -7.933 -19.815 4.978 1.00 97.44 279 ASP A N 1
ATOM 2138 C CA . ASP A 1 279 ? -7.944 -20.594 3.742 1.00 97.44 279 ASP A CA 1
ATOM 2139 C C . ASP A 1 279 ? -9.108 -20.126 2.858 1.00 97.44 279 ASP A C 1
ATOM 2141 O O . ASP A 1 279 ? -10.283 -20.229 3.220 1.00 97.44 279 ASP A O 1
ATOM 2145 N N . ILE A 1 280 ? -8.761 -19.589 1.689 1.00 97.44 280 ILE A N 1
ATOM 2146 C CA . ILE A 1 280 ? -9.702 -19.040 0.705 1.00 97.44 280 ILE A CA 1
ATOM 2147 C C . ILE A 1 280 ? -9.861 -19.930 -0.532 1.00 97.44 280 ILE A C 1
ATOM 2149 O O . ILE A 1 280 ? -10.467 -19.520 -1.523 1.00 97.44 280 ILE A O 1
ATOM 2153 N N . LYS A 1 281 ? -9.342 -21.161 -0.514 1.00 94.94 281 LYS A N 1
ATOM 2154 C CA . LYS A 1 281 ? -9.382 -22.084 -1.661 1.00 94.94 281 LYS A CA 1
ATOM 2155 C C . LYS A 1 281 ? -10.799 -22.381 -2.155 1.00 94.94 281 LYS A C 1
ATOM 2157 O O . LYS A 1 281 ? -11.010 -22.558 -3.357 1.00 94.94 281 LYS A O 1
ATOM 2162 N N . HIS A 1 282 ? -11.753 -22.425 -1.228 1.00 95.44 282 HIS A N 1
ATOM 2163 C CA . HIS A 1 282 ? -13.165 -22.723 -1.476 1.00 95.44 282 HIS A CA 1
ATOM 2164 C C . HIS A 1 282 ? -14.083 -21.506 -1.292 1.00 95.44 282 HIS A C 1
ATOM 2166 O O . HIS A 1 282 ? -15.306 -21.660 -1.224 1.00 95.44 282 HIS A O 1
ATOM 2172 N N . MET A 1 283 ? -13.499 -20.303 -1.239 1.00 96.88 283 MET A N 1
ATOM 2173 C CA . MET A 1 283 ? -14.244 -19.055 -1.137 1.00 96.88 283 MET A CA 1
ATOM 2174 C C . MET A 1 283 ? -15.131 -18.859 -2.371 1.00 96.88 283 MET A C 1
ATOM 2176 O O . MET A 1 283 ? -14.682 -19.007 -3.507 1.00 96.88 283 MET A O 1
ATOM 2180 N N . ARG A 1 284 ? -16.387 -18.478 -2.146 1.00 97.44 284 ARG A N 1
ATOM 2181 C CA . ARG A 1 284 ? -17.358 -18.120 -3.184 1.00 97.44 284 ARG A CA 1
ATOM 2182 C C . ARG A 1 284 ? -17.666 -16.628 -3.132 1.00 97.44 284 ARG A C 1
ATOM 2184 O O . ARG A 1 284 ? -17.748 -16.047 -2.052 1.00 97.44 284 ARG A O 1
ATOM 2191 N N . ILE A 1 285 ? -17.853 -16.037 -4.310 1.00 97.69 285 ILE A N 1
ATOM 2192 C CA . ILE A 1 285 ? -18.230 -14.635 -4.518 1.00 97.69 285 ILE A CA 1
ATOM 2193 C C . ILE A 1 285 ? -19.445 -14.642 -5.437 1.00 97.69 285 ILE A C 1
ATOM 2195 O O . ILE A 1 285 ? -19.325 -15.031 -6.596 1.00 97.69 285 ILE A O 1
ATOM 2199 N N . GLU A 1 286 ? -20.601 -14.238 -4.919 1.00 96.81 286 GLU A N 1
ATOM 2200 C CA . GLU A 1 286 ? -21.885 -14.392 -5.608 1.00 96.81 286 GLU A CA 1
ATOM 2201 C C . GLU A 1 286 ? -22.706 -13.105 -5.518 1.00 96.81 286 GLU A C 1
ATOM 2203 O O . GLU A 1 286 ? -22.781 -12.471 -4.463 1.00 96.81 286 GLU A O 1
ATOM 2208 N N . SER A 1 287 ? -23.359 -12.704 -6.613 1.00 96.38 287 SER A N 1
ATOM 2209 C CA . SER A 1 287 ? -24.283 -11.568 -6.572 1.00 96.38 287 SER A CA 1
ATOM 2210 C C . SER A 1 287 ? -25.421 -11.800 -5.566 1.00 96.38 287 SER A C 1
ATOM 2212 O O . SER A 1 287 ? -26.113 -12.816 -5.600 1.00 96.38 287 SER A O 1
ATOM 2214 N N . ALA A 1 288 ? -25.648 -10.816 -4.697 1.00 97.75 288 ALA A N 1
ATOM 2215 C CA . ALA A 1 288 ? -26.740 -10.779 -3.723 1.00 97.75 288 ALA A CA 1
ATOM 2216 C C . ALA A 1 288 ? -27.761 -9.664 -4.034 1.00 97.75 288 ALA A C 1
ATOM 2218 O O . ALA A 1 288 ? -28.589 -9.313 -3.192 1.00 97.75 288 ALA A O 1
ATOM 2219 N N . GLY A 1 289 ? -27.697 -9.084 -5.237 1.00 96.88 289 GLY A N 1
ATOM 2220 C CA . GLY A 1 289 ? -28.536 -7.972 -5.682 1.00 96.88 289 GLY A CA 1
ATOM 2221 C C . GLY A 1 289 ? -27.726 -6.835 -6.305 1.00 96.88 289 GLY A C 1
ATOM 2222 O O . GLY A 1 289 ? -26.527 -6.955 -6.548 1.00 96.88 289 GLY A O 1
ATOM 2223 N N . LYS A 1 290 ? -28.396 -5.709 -6.579 1.00 96.50 290 LYS A N 1
ATOM 2224 C CA . LYS A 1 290 ? -27.734 -4.498 -7.083 1.00 96.50 290 LYS A CA 1
ATOM 2225 C C . LYS A 1 290 ? -26.767 -3.963 -6.027 1.00 96.50 290 LYS A C 1
ATOM 2227 O O . LYS A 1 290 ? -27.199 -3.723 -4.903 1.00 96.50 290 LYS A O 1
ATOM 2232 N N . ASP A 1 291 ? -25.513 -3.732 -6.417 1.00 97.00 291 ASP A N 1
ATOM 2233 C CA . ASP A 1 291 ? -24.449 -3.219 -5.544 1.00 97.00 291 ASP A CA 1
ATOM 2234 C C . ASP A 1 291 ? -24.227 -4.069 -4.284 1.00 97.00 291 ASP A C 1
ATOM 2236 O O . ASP A 1 291 ? -23.834 -3.543 -3.244 1.00 97.00 291 ASP A O 1
ATOM 2240 N N . ARG A 1 292 ? -24.525 -5.374 -4.352 1.00 98.12 292 ARG A N 1
ATOM 2241 C CA . ARG A 1 292 ? -24.435 -6.296 -3.217 1.00 98.12 292 ARG A CA 1
ATOM 2242 C C . ARG A 1 292 ? -23.859 -7.633 -3.646 1.00 98.12 292 ARG A C 1
ATOM 2244 O O . ARG A 1 292 ? -24.388 -8.276 -4.552 1.00 98.12 292 ARG A O 1
ATOM 2251 N N . VAL A 1 293 ? -22.814 -8.077 -2.959 1.00 98.62 293 VAL A N 1
ATOM 2252 C CA . VAL A 1 293 ? -22.108 -9.328 -3.268 1.00 98.62 293 VAL A CA 1
ATOM 2253 C C . VAL A 1 293 ? -21.866 -10.109 -1.987 1.00 98.62 293 VAL A C 1
ATOM 2255 O O . VAL A 1 293 ? -21.275 -9.577 -1.049 1.00 98.62 293 VAL A O 1
ATOM 2258 N N . ARG A 1 294 ? -22.330 -11.361 -1.944 1.00 98.69 294 ARG A N 1
ATOM 2259 C CA . ARG A 1 294 ? -22.087 -12.286 -0.836 1.00 98.69 294 ARG A CA 1
ATOM 2260 C C . ARG A 1 294 ? -20.726 -12.953 -1.001 1.00 98.69 294 ARG A C 1
ATOM 2262 O O . ARG A 1 294 ? -20.370 -13.401 -2.090 1.00 98.69 294 ARG A O 1
ATOM 2269 N N . VAL A 1 295 ? -20.015 -13.063 0.111 1.00 98.69 295 VAL A N 1
ATOM 2270 C CA . VAL A 1 295 ? -18.743 -13.762 0.258 1.00 98.69 295 VAL A CA 1
ATOM 2271 C C . VAL A 1 295 ? -18.903 -14.852 1.315 1.00 98.69 295 VAL A C 1
ATOM 2273 O O . VAL A 1 295 ? -19.342 -14.574 2.431 1.00 98.69 295 VAL A O 1
ATOM 2276 N N . SER A 1 296 ? -18.569 -16.094 0.958 1.00 98.56 296 SER A N 1
ATOM 2277 C CA . SER A 1 296 ? -18.738 -17.275 1.821 1.00 98.56 296 SER A CA 1
ATOM 2278 C C . SER A 1 296 ? -17.653 -18.330 1.589 1.00 98.56 296 SER A C 1
ATOM 2280 O O . SER A 1 296 ? -16.898 -18.236 0.623 1.00 98.56 296 SER A O 1
ATOM 2282 N N . GLY A 1 297 ? -17.592 -19.357 2.444 1.00 97.56 297 GLY A N 1
ATOM 2283 C CA . GLY A 1 297 ? -16.732 -20.534 2.238 1.00 97.56 297 GLY A CA 1
ATOM 2284 C C . GLY A 1 297 ? -15.255 -20.355 2.606 1.00 97.56 297 GLY A C 1
ATOM 2285 O O . GLY A 1 297 ? -14.433 -21.164 2.183 1.00 97.56 297 GLY A O 1
ATOM 2286 N N . VAL A 1 298 ? -14.925 -19.307 3.364 1.00 98.25 298 VAL A N 1
ATOM 2287 C CA . VAL A 1 298 ? -13.602 -19.114 3.973 1.00 98.25 298 VAL A CA 1
ATOM 2288 C C . VAL A 1 298 ? -13.534 -19.943 5.255 1.00 98.25 298 VAL A C 1
ATOM 2290 O O . VAL A 1 298 ? -14.488 -19.932 6.028 1.00 98.25 298 VAL A O 1
ATOM 2293 N N . THR A 1 299 ? -12.426 -20.643 5.482 1.00 98.25 299 THR A N 1
ATOM 2294 C CA . THR A 1 299 ? -12.182 -21.402 6.722 1.00 98.25 299 THR A CA 1
ATOM 2295 C C . THR A 1 299 ? -10.918 -20.915 7.413 1.00 98.25 299 THR A C 1
ATOM 2297 O O . THR A 1 299 ? -10.007 -20.414 6.751 1.00 98.25 299 THR A O 1
ATOM 2300 N N . GLY A 1 300 ? -10.841 -21.061 8.730 1.00 97.88 300 GLY A N 1
ATOM 2301 C CA . GLY A 1 300 ? -9.745 -20.549 9.539 1.00 97.88 300 GLY A CA 1
ATOM 2302 C C . GLY A 1 300 ? -8.897 -21.619 10.215 1.00 97.88 300 GLY A C 1
ATOM 2303 O O . GLY A 1 300 ? -9.327 -22.742 10.467 1.00 97.88 300 GLY A O 1
ATOM 2304 N N . ALA A 1 301 ? -7.670 -21.237 10.557 1.00 97.62 301 ALA A N 1
ATOM 2305 C CA . ALA A 1 301 ? -6.748 -22.020 11.371 1.00 97.62 301 ALA A CA 1
ATOM 2306 C C . ALA A 1 301 ? -5.952 -21.104 12.326 1.00 97.62 301 ALA A C 1
ATOM 2308 O O . ALA A 1 301 ? -5.873 -19.893 12.073 1.00 97.62 301 ALA A O 1
ATOM 2309 N N . PRO A 1 302 ? -5.325 -21.654 13.389 1.00 97.94 302 PRO A N 1
ATOM 2310 C CA . PRO A 1 302 ? -4.513 -20.873 14.323 1.00 97.94 302 PRO A CA 1
ATOM 2311 C C . PRO A 1 302 ? -3.458 -20.008 13.615 1.00 97.94 302 PRO A C 1
ATOM 2313 O O . PRO A 1 302 ? -2.872 -20.472 12.640 1.00 97.94 302 PRO A O 1
ATOM 2316 N N . PRO A 1 303 ? -3.170 -18.777 14.072 1.00 96.75 303 PRO A N 1
ATOM 2317 C CA . PRO A 1 303 ? -2.136 -17.930 13.475 1.00 96.75 303 PRO A CA 1
ATOM 2318 C C . PRO A 1 303 ? -0.721 -18.503 13.675 1.00 96.75 303 PRO A C 1
ATOM 2320 O O . PRO A 1 303 ? -0.510 -19.358 14.538 1.00 96.75 303 PRO A O 1
ATOM 2323 N N . PRO A 1 304 ? 0.289 -18.021 12.928 1.00 94.31 304 PRO A N 1
ATOM 2324 C CA . PRO A 1 304 ? 1.685 -18.293 13.258 1.00 94.31 304 PRO A CA 1
ATOM 2325 C C . PRO A 1 304 ? 2.090 -17.733 14.626 1.00 94.31 304 PRO A C 1
ATOM 2327 O O . PRO A 1 304 ? 1.524 -16.751 15.113 1.00 94.31 304 PRO A O 1
ATOM 2330 N N . SER A 1 305 ? 3.11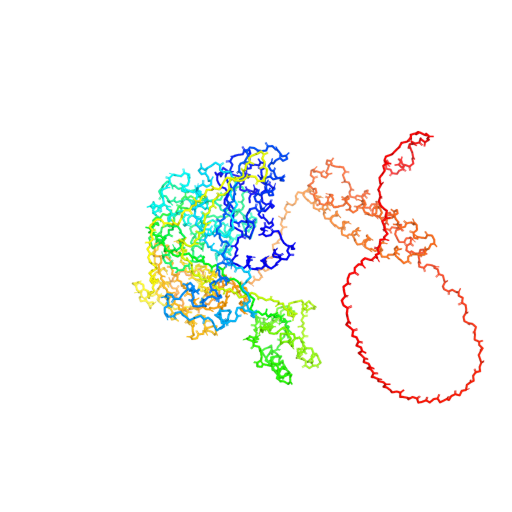7 -18.336 15.240 1.00 95.00 305 SER A N 1
ATOM 2331 C CA . SER A 1 305 ? 3.707 -17.809 16.484 1.00 95.00 305 SER A CA 1
ATOM 2332 C C . SER A 1 305 ? 4.386 -16.456 16.283 1.00 95.00 305 SER A C 1
ATOM 2334 O O . SER A 1 305 ? 4.577 -15.713 17.243 1.00 95.00 305 SER A O 1
ATOM 2336 N N . THR A 1 306 ? 4.680 -16.103 15.032 1.00 95.06 306 THR A N 1
ATOM 2337 C CA . THR A 1 306 ? 5.292 -14.845 14.625 1.00 95.06 306 THR A CA 1
ATOM 2338 C C . THR A 1 306 ? 4.293 -13.888 13.977 1.00 95.06 306 THR A C 1
ATOM 2340 O O . THR A 1 306 ? 3.256 -14.290 13.457 1.00 95.06 306 THR A O 1
ATOM 2343 N N . THR A 1 307 ? 4.620 -12.598 13.972 1.00 95.62 307 THR A N 1
ATOM 2344 C CA . THR A 1 307 ? 3.971 -11.580 13.139 1.00 95.62 307 THR A CA 1
ATOM 2345 C C . THR A 1 307 ? 5.003 -10.835 12.298 1.00 95.62 307 THR A C 1
ATOM 2347 O O . THR A 1 307 ? 6.205 -10.860 12.579 1.00 95.62 307 THR A O 1
ATOM 2350 N N . LYS A 1 308 ? 4.530 -10.152 11.254 1.00 95.56 308 LYS A N 1
ATOM 2351 C CA . LYS A 1 308 ? 5.349 -9.279 10.420 1.00 95.56 308 LYS A CA 1
ATOM 2352 C C . LYS A 1 308 ? 5.848 -8.084 11.232 1.00 95.56 308 LYS A C 1
ATOM 2354 O O . LYS A 1 308 ? 5.090 -7.430 11.947 1.00 95.56 308 LYS A O 1
ATOM 2359 N N . LEU A 1 309 ? 7.117 -7.750 11.037 1.00 95.88 309 LEU A N 1
ATOM 2360 C CA . LEU A 1 309 ? 7.776 -6.572 11.581 1.00 95.88 309 LEU A CA 1
ATOM 2361 C C . LEU A 1 309 ? 8.294 -5.716 10.421 1.00 95.88 309 LEU A C 1
ATOM 2363 O O . LEU A 1 309 ? 9.190 -6.123 9.682 1.00 95.88 309 LEU A O 1
ATOM 2367 N N . ALA A 1 310 ? 7.728 -4.523 10.243 1.00 95.62 310 ALA A N 1
ATOM 2368 C CA . ALA A 1 310 ? 8.200 -3.575 9.240 1.00 95.62 310 ALA A CA 1
ATOM 2369 C C . ALA A 1 310 ? 9.422 -2.823 9.765 1.00 95.62 310 ALA A C 1
ATOM 2371 O O . ALA A 1 310 ? 9.273 -1.993 10.658 1.00 95.62 310 ALA A O 1
ATOM 2372 N N . VAL A 1 311 ? 10.604 -3.082 9.198 1.00 95.69 311 VAL A N 1
ATOM 2373 C CA . VAL A 1 311 ? 11.848 -2.393 9.566 1.00 95.69 311 VAL A CA 1
ATOM 2374 C C . VAL A 1 311 ? 12.286 -1.465 8.440 1.00 95.69 311 VAL A C 1
ATOM 2376 O O . VAL A 1 311 ? 12.476 -1.895 7.303 1.00 95.69 311 VAL A O 1
ATOM 2379 N N . PHE A 1 312 ? 12.479 -0.188 8.765 1.00 95.19 312 PHE A N 1
ATOM 2380 C CA . PHE A 1 312 ? 13.012 0.821 7.854 1.00 95.19 312 PHE A CA 1
ATOM 2381 C C . PHE A 1 312 ? 14.384 1.287 8.319 1.00 95.19 312 PHE A C 1
ATOM 2383 O O . PHE A 1 312 ? 14.579 1.584 9.497 1.00 95.19 312 PHE A O 1
ATOM 2390 N N . TYR A 1 313 ? 15.328 1.407 7.389 1.00 94.38 313 TYR A N 1
ATOM 2391 C CA . TYR A 1 313 ? 16.695 1.847 7.672 1.00 94.38 313 TYR A CA 1
ATOM 2392 C C . TYR A 1 313 ? 17.198 2.841 6.626 1.00 94.38 313 TYR A C 1
ATOM 2394 O O . TYR A 1 313 ? 16.717 2.875 5.492 1.00 94.38 313 TYR A O 1
ATOM 2402 N N . LYS A 1 314 ? 18.199 3.651 6.982 1.00 94.12 314 LYS A N 1
ATOM 2403 C CA . LYS A 1 314 ? 18.831 4.576 6.029 1.00 94.12 314 LYS A CA 1
ATOM 2404 C C . LYS A 1 314 ? 19.631 3.800 4.991 1.00 94.12 314 LYS A C 1
ATOM 2406 O O . LYS A 1 314 ? 20.644 3.193 5.323 1.00 94.12 314 LYS A O 1
ATOM 2411 N N . ALA A 1 315 ? 19.194 3.837 3.735 1.00 93.81 315 ALA A N 1
ATOM 2412 C CA . ALA A 1 315 ? 19.829 3.069 2.665 1.00 93.81 315 ALA A CA 1
ATOM 2413 C C . ALA A 1 315 ? 20.834 3.879 1.831 1.00 93.81 315 ALA A C 1
ATOM 2415 O O . ALA A 1 315 ? 21.682 3.289 1.165 1.00 93.81 315 ALA A O 1
ATOM 2416 N N . GLY A 1 316 ? 20.765 5.212 1.878 1.00 94.75 316 GLY A N 1
ATOM 2417 C CA . GLY A 1 316 ? 21.681 6.102 1.169 1.00 94.75 316 GLY A CA 1
ATOM 2418 C C . GLY A 1 316 ? 20.952 7.273 0.528 1.00 94.75 316 GLY A C 1
ATOM 2419 O O . GLY A 1 316 ? 19.978 7.791 1.075 1.00 94.75 316 GLY A O 1
ATOM 2420 N N . TYR A 1 317 ? 21.430 7.683 -0.644 1.00 96.94 317 TYR A N 1
ATOM 2421 C CA . TYR A 1 317 ? 20.870 8.766 -1.440 1.00 96.94 317 TYR A CA 1
ATOM 2422 C C . TYR A 1 317 ? 20.444 8.265 -2.812 1.00 96.94 317 TYR A C 1
ATOM 2424 O O . TYR A 1 317 ? 21.039 7.342 -3.366 1.00 96.94 317 TYR A O 1
ATOM 2432 N N . GLN A 1 318 ? 19.439 8.920 -3.377 1.00 97.06 318 GLN A N 1
ATOM 2433 C CA . GLN A 1 318 ? 18.954 8.653 -4.719 1.00 97.06 318 GLN A CA 1
ATOM 2434 C C . GLN A 1 318 ? 18.667 9.940 -5.482 1.00 97.06 318 GLN A C 1
ATOM 2436 O O . GLN A 1 318 ? 18.433 10.990 -4.880 1.00 97.06 318 GLN A O 1
ATOM 2441 N N . CYS A 1 319 ? 18.668 9.861 -6.807 1.00 96.75 319 CYS A N 1
ATOM 2442 C CA . CYS A 1 319 ? 18.163 10.922 -7.666 1.00 96.75 319 CYS A CA 1
ATOM 2443 C C . CYS A 1 319 ? 17.548 10.362 -8.949 1.00 96.75 319 CYS A C 1
ATOM 2445 O O . CYS A 1 319 ? 17.793 9.222 -9.348 1.00 96.75 319 CYS A O 1
ATOM 2447 N N . GLU A 1 320 ? 16.742 11.200 -9.587 1.00 95.38 320 GLU A N 1
ATOM 2448 C CA . GLU A 1 320 ? 16.099 10.924 -10.857 1.00 95.38 320 GLU A CA 1
ATOM 2449 C C . GLU A 1 320 ? 16.212 12.143 -11.773 1.00 95.38 320 GLU A C 1
ATOM 2451 O O . GLU A 1 320 ? 15.709 13.226 -11.464 1.00 95.38 320 GLU A O 1
ATOM 2456 N N . LEU A 1 321 ? 16.856 11.953 -12.921 1.00 94.12 321 LEU A N 1
ATOM 2457 C CA . LEU A 1 321 ? 16.941 12.948 -13.981 1.00 94.12 321 LEU A CA 1
ATOM 2458 C C . LEU A 1 321 ? 16.108 12.490 -15.180 1.00 94.12 321 LEU A C 1
ATOM 2460 O O . LEU A 1 321 ? 16.328 11.411 -15.725 1.00 94.12 321 LEU A O 1
ATOM 2464 N N . LEU A 1 322 ? 15.174 13.337 -15.612 1.00 94.12 322 LEU A N 1
ATOM 2465 C CA . LEU A 1 322 ? 14.340 13.096 -16.788 1.00 94.12 322 LEU A CA 1
ATOM 2466 C C . LEU A 1 322 ? 14.841 13.935 -17.960 1.00 94.12 322 LEU A C 1
ATOM 2468 O O . LEU A 1 322 ? 14.838 15.165 -17.895 1.00 94.12 322 LEU A O 1
ATOM 2472 N N . VAL A 1 323 ? 15.243 13.271 -19.043 1.00 93.62 323 VAL A N 1
ATOM 2473 C CA . VAL A 1 323 ? 15.645 13.928 -20.293 1.00 93.62 323 VAL A CA 1
ATOM 2474 C C . VAL A 1 323 ? 14.756 13.472 -21.439 1.00 93.62 323 VAL A C 1
ATOM 2476 O O . VAL A 1 323 ? 14.452 12.290 -21.574 1.00 93.62 323 VAL A O 1
ATOM 2479 N N . ASN A 1 324 ? 14.342 14.406 -22.286 1.00 94.75 324 ASN A N 1
ATOM 2480 C CA . ASN A 1 324 ? 13.369 14.160 -23.340 1.00 94.75 324 ASN A CA 1
ATOM 2481 C C . ASN A 1 324 ? 14.033 14.182 -24.715 1.00 94.75 324 ASN A C 1
ATOM 2483 O O . ASN A 1 324 ? 14.966 14.945 -24.984 1.00 94.75 324 ASN A O 1
ATOM 2487 N N . ALA A 1 325 ? 13.486 13.376 -25.618 1.00 94.06 325 ALA A N 1
ATOM 2488 C CA . ALA A 1 325 ? 13.817 13.405 -27.032 1.00 94.06 325 ALA A CA 1
ATOM 2489 C C . ALA A 1 325 ? 12.531 13.413 -27.858 1.00 94.06 325 ALA A C 1
ATOM 2491 O O . ALA A 1 325 ? 11.613 12.641 -27.588 1.00 94.06 325 ALA A O 1
ATOM 2492 N N . SER A 1 326 ? 12.493 14.260 -28.889 1.00 91.94 326 SER A N 1
ATOM 2493 C CA . SER A 1 326 ? 11.444 14.235 -29.915 1.00 91.94 326 SER A CA 1
ATOM 2494 C C . SER A 1 326 ? 12.001 13.776 -31.263 1.00 91.94 326 SER A C 1
ATOM 2496 O O . SER A 1 326 ? 13.173 14.015 -31.589 1.00 91.94 326 SER A O 1
ATOM 2498 N N . GLY A 1 327 ? 11.134 13.201 -32.092 1.00 87.31 327 GLY A N 1
ATOM 2499 C CA . GLY A 1 327 ? 11.390 12.972 -33.512 1.00 87.31 327 GLY A CA 1
ATOM 2500 C C . GLY A 1 327 ? 12.105 11.660 -33.838 1.00 87.31 327 GLY A C 1
ATOM 2501 O O . GLY A 1 327 ? 12.047 10.683 -33.103 1.00 87.31 327 GLY A O 1
ATOM 2502 N N . TYR A 1 328 ? 12.763 11.636 -34.996 1.00 88.94 328 TYR A N 1
ATOM 2503 C CA . TYR A 1 328 ? 13.431 10.453 -35.542 1.00 88.94 328 TYR A CA 1
ATOM 2504 C C . TYR A 1 328 ? 14.680 10.037 -34.741 1.00 88.94 328 TYR A C 1
ATOM 2506 O O . TYR A 1 328 ? 15.340 10.871 -34.118 1.00 88.94 328 TYR A O 1
ATOM 2514 N N . ALA A 1 329 ? 15.038 8.749 -34.827 1.00 93.12 329 ALA A N 1
ATOM 2515 C CA . ALA A 1 329 ? 16.233 8.137 -34.232 1.00 93.12 329 ALA A CA 1
ATOM 2516 C C . ALA A 1 329 ? 16.343 8.241 -32.697 1.00 93.12 329 ALA A C 1
ATOM 2518 O O . ALA A 1 329 ? 17.452 8.251 -32.164 1.00 93.12 329 ALA A O 1
ATOM 2519 N N . THR A 1 330 ? 15.213 8.281 -31.985 1.00 93.19 330 THR A N 1
ATOM 2520 C CA . THR A 1 330 ? 15.145 8.363 -30.513 1.00 93.19 330 THR A CA 1
ATOM 2521 C C . THR A 1 330 ? 16.016 7.334 -29.793 1.00 93.19 330 THR A C 1
ATOM 2523 O O . THR A 1 330 ? 16.742 7.701 -28.876 1.00 93.19 330 THR A O 1
ATOM 2526 N N . GLU A 1 331 ? 16.036 6.083 -30.256 1.00 92.50 331 GLU A N 1
ATOM 2527 C CA . GLU A 1 331 ? 16.885 5.029 -29.682 1.00 92.50 331 GLU A CA 1
ATOM 2528 C C . GLU A 1 331 ? 18.371 5.424 -29.680 1.00 92.50 331 GLU A C 1
ATOM 2530 O O . GLU A 1 331 ? 19.035 5.384 -28.646 1.00 92.50 331 GLU A O 1
ATOM 2535 N N . LYS A 1 332 ? 18.889 5.909 -30.818 1.00 95.69 332 LYS A N 1
ATOM 2536 C CA . LYS A 1 332 ? 20.282 6.373 -30.919 1.00 95.69 332 LYS A CA 1
ATOM 2537 C C . LYS A 1 332 ? 20.541 7.629 -30.090 1.00 95.69 332 LYS A C 1
ATOM 2539 O O . LYS A 1 332 ? 21.649 7.796 -29.591 1.00 95.69 332 LYS A O 1
ATOM 2544 N N . LYS A 1 333 ? 19.547 8.513 -29.945 1.00 95.69 333 LYS A N 1
ATOM 2545 C CA . LYS A 1 333 ? 19.654 9.716 -29.102 1.00 95.69 333 LYS A CA 1
ATOM 2546 C C . LYS A 1 333 ? 19.845 9.339 -27.633 1.00 95.69 333 LYS A C 1
ATOM 2548 O O . LYS A 1 333 ? 20.751 9.863 -26.991 1.00 95.69 333 LYS A O 1
ATOM 2553 N N . PHE A 1 334 ? 19.052 8.398 -27.124 1.00 95.62 334 PHE A N 1
ATOM 2554 C CA . PHE A 1 334 ? 19.185 7.928 -25.745 1.00 95.62 334 PHE A CA 1
ATOM 2555 C C . PHE A 1 334 ? 20.430 7.072 -25.522 1.00 95.62 334 PHE A C 1
ATOM 2557 O O . PHE A 1 334 ? 21.114 7.285 -24.525 1.00 95.62 334 PHE A O 1
ATOM 2564 N N . ALA A 1 335 ? 20.815 6.226 -26.482 1.00 96.25 335 ALA A N 1
ATOM 2565 C CA . ALA A 1 335 ? 22.095 5.519 -26.423 1.00 96.25 335 ALA A CA 1
ATOM 2566 C C . ALA A 1 335 ? 23.294 6.489 -26.374 1.00 96.25 335 ALA A C 1
ATOM 2568 O O . ALA A 1 335 ? 24.238 6.277 -25.614 1.00 96.25 335 ALA A O 1
ATOM 2569 N N . LEU A 1 336 ? 23.252 7.590 -27.141 1.00 96.12 336 LEU A N 1
ATOM 2570 C CA . LEU A 1 336 ? 24.274 8.640 -27.079 1.00 96.12 336 LEU A CA 1
ATOM 2571 C C . LEU A 1 336 ? 24.289 9.333 -25.710 1.00 96.12 336 LEU A C 1
ATOM 2573 O O . LEU A 1 336 ? 25.362 9.537 -25.147 1.00 96.12 336 LEU A O 1
ATOM 2577 N N . GLN A 1 337 ? 23.118 9.672 -25.170 1.00 95.94 337 GLN A N 1
ATOM 2578 C CA . GLN A 1 337 ? 22.998 10.311 -23.860 1.00 95.94 337 GLN A CA 1
ATOM 2579 C C . GLN A 1 337 ? 23.558 9.431 -22.736 1.00 95.94 337 GLN A C 1
ATOM 2581 O O . GLN A 1 337 ? 24.312 9.915 -21.891 1.00 95.94 337 GLN A O 1
ATOM 2586 N N . GLU A 1 338 ? 23.235 8.138 -22.744 1.00 97.12 338 GLU A N 1
ATOM 2587 C CA . GLU A 1 338 ? 23.795 7.171 -21.803 1.00 97.12 338 GLU A CA 1
ATOM 2588 C C . GLU A 1 338 ? 25.320 7.077 -21.942 1.00 97.12 338 GLU A C 1
ATOM 2590 O O . GLU A 1 338 ? 26.040 7.193 -20.947 1.00 97.12 338 GLU A O 1
ATOM 2595 N N . ALA A 1 339 ? 25.834 6.943 -23.169 1.00 97.12 339 ALA A N 1
ATOM 2596 C CA . ALA A 1 339 ? 27.271 6.862 -23.421 1.00 97.12 339 ALA A CA 1
ATOM 2597 C C . ALA A 1 339 ? 28.021 8.113 -22.929 1.00 97.12 339 ALA A C 1
ATOM 2599 O O . ALA A 1 339 ? 29.055 7.991 -22.271 1.00 97.12 339 ALA A O 1
ATOM 2600 N N . GLN A 1 340 ? 27.483 9.309 -23.192 1.00 96.56 340 GLN A N 1
ATOM 2601 C CA . GLN A 1 340 ? 28.042 10.583 -22.728 1.00 96.56 340 GLN A CA 1
ATOM 2602 C C . GLN A 1 340 ? 28.112 10.659 -21.200 1.00 96.56 340 GLN A C 1
ATOM 2604 O O . GLN A 1 340 ? 29.129 11.077 -20.640 1.00 96.56 340 GLN A O 1
ATOM 2609 N N . MET A 1 341 ? 27.051 10.231 -20.513 1.00 96.75 341 MET A N 1
ATOM 2610 C CA . MET A 1 341 ? 27.015 10.248 -19.053 1.00 96.75 341 MET A CA 1
ATOM 2611 C C . MET A 1 341 ? 27.957 9.215 -18.446 1.00 96.75 341 MET A C 1
ATOM 2613 O O . MET A 1 341 ? 28.743 9.567 -17.568 1.00 96.75 341 MET A O 1
ATOM 2617 N N . ARG A 1 342 ? 27.953 7.970 -18.937 1.00 97.81 342 ARG A N 1
ATOM 2618 C CA . ARG A 1 342 ? 28.869 6.926 -18.451 1.00 97.81 342 ARG A CA 1
ATOM 2619 C C . ARG A 1 342 ? 30.331 7.301 -18.671 1.00 97.81 342 ARG A C 1
ATOM 2621 O O . ARG A 1 342 ? 31.129 7.148 -17.749 1.00 97.81 342 ARG A O 1
ATOM 2628 N N . ALA A 1 343 ? 30.679 7.833 -19.845 1.00 97.06 343 ALA A N 1
ATOM 2629 C CA . ALA A 1 343 ? 32.034 8.298 -20.133 1.00 97.06 343 ALA A CA 1
ATOM 2630 C C . ALA A 1 343 ? 32.465 9.387 -19.144 1.00 97.06 343 ALA A C 1
ATOM 2632 O O . ALA A 1 343 ? 33.512 9.272 -18.510 1.00 97.06 343 ALA A O 1
ATOM 2633 N N . LYS A 1 344 ? 31.613 10.394 -18.919 1.00 96.94 344 LYS A N 1
ATOM 2634 C CA . LYS A 1 344 ? 31.952 11.478 -18.000 1.00 96.94 344 LYS A CA 1
ATOM 2635 C C . LYS A 1 344 ? 32.056 11.022 -16.545 1.00 96.94 344 LYS A C 1
ATOM 2637 O O . LYS A 1 344 ? 32.971 11.438 -15.840 1.00 96.94 344 LYS A O 1
ATOM 2642 N N . LEU A 1 345 ? 31.143 10.168 -16.085 1.00 97.69 345 LEU A N 1
ATOM 2643 C CA . LEU A 1 345 ? 31.196 9.594 -14.738 1.00 97.69 345 LEU A CA 1
ATOM 2644 C C . LEU A 1 345 ? 32.450 8.732 -14.540 1.00 97.69 345 LEU A C 1
ATOM 2646 O O . LEU A 1 345 ? 33.011 8.713 -13.443 1.00 97.69 345 LEU A O 1
ATOM 2650 N N . LYS A 1 346 ? 32.919 8.054 -15.594 1.00 97.88 346 LYS A N 1
ATOM 2651 C CA . LYS A 1 346 ? 34.183 7.311 -15.583 1.00 97.88 346 LYS A CA 1
ATOM 2652 C C . LYS A 1 346 ? 35.386 8.243 -15.458 1.00 97.88 346 LYS A C 1
ATOM 2654 O O . LYS A 1 346 ? 36.227 7.999 -14.600 1.00 97.88 346 LYS A O 1
ATOM 2659 N N . ASP A 1 347 ? 35.435 9.326 -16.234 1.00 96.81 347 ASP A N 1
ATOM 2660 C CA . ASP A 1 347 ? 36.510 10.330 -16.154 1.00 96.81 347 ASP A CA 1
ATOM 2661 C C . ASP A 1 347 ? 36.599 10.976 -14.763 1.00 96.81 347 ASP A C 1
ATOM 2663 O O . ASP A 1 347 ? 37.681 11.314 -14.290 1.00 96.81 347 ASP A O 1
ATOM 2667 N N . LEU A 1 348 ? 35.455 11.127 -14.088 1.00 95.56 348 LEU A N 1
ATOM 2668 C CA . LEU A 1 348 ? 35.370 11.629 -12.714 1.00 95.56 348 LEU A CA 1
ATOM 2669 C C . LEU A 1 348 ? 35.698 10.566 -11.648 1.00 95.56 348 LEU A C 1
ATOM 2671 O O . LEU A 1 348 ? 35.716 10.889 -10.462 1.00 95.56 348 LEU A O 1
ATOM 2675 N N . GLY A 1 349 ? 35.924 9.304 -12.030 1.00 97.12 349 GLY A N 1
ATOM 2676 C CA . GLY A 1 349 ? 36.152 8.199 -11.093 1.00 97.12 349 GLY A CA 1
ATOM 2677 C C . GLY A 1 349 ? 34.931 7.854 -10.231 1.00 97.12 349 GLY A C 1
ATOM 2678 O O . GLY A 1 349 ? 35.090 7.381 -9.104 1.00 97.12 349 GLY A O 1
ATOM 2679 N N . MET A 1 350 ? 33.720 8.134 -10.726 1.00 97.75 350 MET A N 1
ATOM 2680 C CA . MET A 1 350 ? 32.454 7.928 -10.007 1.00 97.75 350 MET A CA 1
ATOM 2681 C C . MET A 1 350 ? 31.653 6.728 -10.513 1.00 97.75 350 MET A C 1
ATOM 2683 O O . MET A 1 350 ? 30.852 6.195 -9.756 1.00 97.75 350 MET A O 1
ATOM 2687 N N . LEU A 1 351 ? 31.864 6.287 -11.760 1.00 97.31 351 LEU A N 1
ATOM 2688 C CA . LEU A 1 351 ? 31.021 5.272 -12.410 1.00 97.31 351 LEU A CA 1
ATOM 2689 C C . LEU A 1 351 ? 30.859 3.979 -11.589 1.00 97.31 351 LEU A C 1
ATOM 2691 O O . LEU A 1 351 ? 29.743 3.504 -11.429 1.00 97.31 351 LEU A O 1
ATOM 2695 N N . GLU A 1 352 ? 31.949 3.458 -11.026 1.00 97.62 352 GLU A N 1
ATOM 2696 C CA . GLU A 1 352 ? 31.952 2.200 -10.257 1.00 97.62 352 GLU A CA 1
ATOM 2697 C C . GLU A 1 352 ? 31.519 2.371 -8.787 1.00 97.62 352 GLU A C 1
ATOM 2699 O O . GLU A 1 352 ? 31.565 1.420 -8.015 1.00 97.62 352 GLU A O 1
ATOM 2704 N N . LYS A 1 353 ? 31.151 3.589 -8.364 1.00 97.25 353 LYS A N 1
ATOM 2705 C CA . LYS A 1 353 ? 30.752 3.891 -6.976 1.00 97.25 353 LYS A CA 1
ATOM 2706 C C . LYS A 1 353 ? 29.238 3.911 -6.763 1.00 97.25 353 LYS A C 1
ATOM 2708 O O . LYS A 1 353 ? 28.797 4.097 -5.632 1.00 97.25 353 LYS A O 1
ATOM 2713 N N . PHE A 1 354 ? 28.454 3.805 -7.832 1.00 97.25 354 PHE A N 1
ATOM 2714 C CA . PHE A 1 354 ? 27.001 3.734 -7.737 1.00 97.25 354 PHE A CA 1
ATOM 2715 C C . PHE A 1 354 ? 26.566 2.336 -7.299 1.00 97.25 354 PHE A C 1
ATOM 2717 O O . PHE A 1 354 ? 27.045 1.345 -7.848 1.00 97.25 354 PHE A O 1
ATOM 2724 N N . ASP A 1 355 ? 25.610 2.269 -6.374 1.00 94.25 355 ASP A N 1
ATOM 2725 C CA . ASP A 1 355 ? 24.906 1.023 -6.055 1.00 94.25 355 ASP A CA 1
ATOM 2726 C C . ASP A 1 355 ? 23.919 0.691 -7.190 1.00 94.25 355 ASP A C 1
ATOM 2728 O O . ASP A 1 355 ? 23.815 -0.448 -7.644 1.00 94.25 355 ASP A O 1
ATOM 2732 N N . VAL A 1 356 ? 23.250 1.726 -7.717 1.00 95.44 356 VAL A N 1
ATOM 2733 C CA . VAL A 1 356 ? 22.384 1.659 -8.901 1.00 95.44 356 VAL A CA 1
ATOM 2734 C C . VAL A 1 356 ? 22.688 2.847 -9.809 1.00 95.44 356 VAL A C 1
ATOM 2736 O O . VAL A 1 356 ? 22.712 3.988 -9.355 1.00 95.44 356 VAL A O 1
ATOM 2739 N N . LEU A 1 357 ? 22.872 2.589 -11.102 1.00 97.38 357 LEU A N 1
ATOM 2740 C CA . LEU A 1 357 ? 22.847 3.603 -12.156 1.00 97.38 357 LEU A CA 1
ATOM 2741 C C . LEU A 1 357 ? 22.140 3.009 -13.375 1.00 97.38 357 LEU A C 1
ATOM 2743 O O . LEU A 1 357 ? 22.708 2.176 -14.087 1.00 97.38 357 LEU A O 1
ATOM 2747 N N . ASP A 1 358 ? 20.898 3.429 -13.585 1.00 95.81 358 ASP A N 1
ATOM 2748 C CA . ASP A 1 358 ? 19.981 2.831 -14.547 1.00 95.81 358 ASP A CA 1
ATOM 2749 C C . ASP A 1 358 ? 19.445 3.873 -15.536 1.00 95.81 358 ASP A C 1
ATOM 2751 O O . ASP A 1 358 ? 19.138 5.008 -15.165 1.00 95.81 358 ASP A O 1
ATOM 2755 N N . PHE A 1 359 ? 19.346 3.480 -16.805 1.00 96.19 359 PHE A N 1
ATOM 2756 C CA . PHE A 1 359 ? 18.933 4.331 -17.921 1.00 96.19 359 PHE A CA 1
ATOM 2757 C C . PHE A 1 359 ? 17.679 3.723 -18.549 1.00 96.19 359 PHE A C 1
ATOM 2759 O O . PHE A 1 359 ? 17.739 2.769 -19.319 1.00 96.19 359 PHE A O 1
ATOM 2766 N N . GLN A 1 360 ? 16.523 4.270 -18.190 1.00 94.75 360 GLN A N 1
ATOM 2767 C CA . GLN A 1 360 ? 15.218 3.678 -18.460 1.00 94.75 360 GLN A CA 1
ATOM 2768 C C . GLN A 1 360 ? 14.481 4.490 -19.523 1.00 94.75 360 GLN A C 1
ATOM 2770 O O . GLN A 1 360 ? 14.030 5.611 -19.276 1.00 94.75 360 GLN A O 1
ATOM 2775 N N . TRP A 1 361 ? 14.364 3.945 -20.731 1.00 93.00 361 TRP A N 1
ATOM 2776 C CA . TRP A 1 361 ? 13.584 4.574 -21.795 1.00 93.00 361 TRP A CA 1
ATOM 2777 C C . TRP A 1 361 ? 12.093 4.287 -21.591 1.00 93.00 361 TRP A C 1
ATOM 2779 O O . TRP A 1 361 ? 11.663 3.138 -21.659 1.00 93.00 361 TRP A O 1
ATOM 2789 N N . VAL A 1 362 ? 11.299 5.341 -21.379 1.00 91.75 362 VAL A N 1
ATOM 2790 C CA . VAL A 1 362 ? 9.847 5.245 -21.212 1.00 91.75 362 VAL A CA 1
ATOM 2791 C C . VAL A 1 362 ? 9.097 5.818 -22.418 1.00 91.75 362 VAL A C 1
ATOM 2793 O O . VAL A 1 362 ? 9.319 6.953 -22.850 1.00 91.75 362 VAL A O 1
ATOM 2796 N N . GLY A 1 363 ? 8.158 5.017 -22.929 1.00 89.50 363 GLY A N 1
ATOM 2797 C CA . GLY A 1 363 ? 7.312 5.336 -24.079 1.00 89.50 363 GLY A CA 1
ATOM 2798 C C . GLY A 1 363 ? 7.994 5.100 -25.429 1.00 89.50 363 GLY A C 1
ATOM 2799 O O . GLY A 1 363 ? 9.209 4.952 -25.530 1.00 89.50 363 GLY A O 1
ATOM 2800 N N . ARG A 1 364 ? 7.205 5.086 -26.507 1.00 86.31 364 ARG A N 1
ATOM 2801 C CA . ARG A 1 364 ? 7.709 5.110 -27.889 1.00 86.31 364 ARG A CA 1
ATOM 2802 C C . ARG A 1 364 ? 7.046 6.258 -28.646 1.00 86.31 364 ARG A C 1
ATOM 2804 O O . ARG A 1 364 ? 5.853 6.479 -28.445 1.00 86.31 364 ARG A O 1
ATOM 2811 N N . PRO A 1 365 ? 7.786 6.991 -29.495 1.00 89.25 365 PRO A N 1
ATOM 2812 C CA . PRO A 1 365 ? 7.179 8.049 -30.288 1.00 89.25 365 PRO A CA 1
ATOM 2813 C C . PRO A 1 365 ? 6.152 7.446 -31.250 1.00 89.25 365 PRO A C 1
ATOM 2815 O O . PRO A 1 365 ? 6.367 6.356 -31.790 1.00 89.25 365 PRO A O 1
ATOM 2818 N N . ALA A 1 366 ? 5.052 8.161 -31.491 1.00 88.62 366 ALA A N 1
ATOM 2819 C CA . ALA A 1 366 ? 4.081 7.764 -32.501 1.00 88.62 366 ALA A CA 1
ATOM 2820 C C . ALA A 1 366 ? 4.781 7.612 -33.869 1.00 88.62 366 ALA A C 1
ATOM 2822 O O . ALA A 1 366 ? 5.595 8.473 -34.218 1.00 88.62 366 ALA A O 1
ATOM 2823 N N . PRO A 1 367 ? 4.466 6.571 -34.671 1.00 87.50 367 PRO A N 1
ATOM 2824 C CA . PRO A 1 367 ? 5.119 6.353 -35.967 1.00 87.50 367 PRO A CA 1
ATOM 2825 C C . PRO A 1 367 ? 5.015 7.549 -36.924 1.00 87.50 367 PRO A C 1
ATOM 2827 O O . PRO A 1 367 ? 5.952 7.833 -37.665 1.00 87.50 367 PRO A O 1
ATOM 2830 N N . ASN A 1 368 ? 3.887 8.266 -36.887 1.00 92.19 368 ASN A N 1
ATOM 2831 C CA . ASN A 1 368 ? 3.664 9.512 -37.616 1.00 92.19 368 ASN A CA 1
ATOM 2832 C C . ASN A 1 368 ? 2.969 10.531 -36.688 1.00 92.19 368 ASN A C 1
ATOM 2834 O O . ASN A 1 368 ? 1.738 10.547 -36.610 1.00 92.19 368 ASN A O 1
ATOM 2838 N N . PRO A 1 369 ? 3.732 11.320 -35.914 1.00 92.44 369 PRO A N 1
ATOM 2839 C CA . PRO A 1 369 ? 3.176 12.190 -34.886 1.00 92.44 369 PRO A CA 1
ATOM 2840 C C . PRO A 1 369 ? 2.486 13.412 -35.509 1.00 92.44 369 PRO A C 1
ATOM 2842 O O . PRO A 1 369 ? 3.066 14.123 -36.325 1.00 92.44 369 PRO A O 1
ATOM 2845 N N . ASN A 1 370 ? 1.253 13.696 -35.088 1.00 94.75 370 ASN A N 1
ATOM 2846 C CA . ASN A 1 370 ? 0.484 14.871 -35.526 1.00 94.75 370 ASN A CA 1
ATOM 2847 C C . ASN A 1 370 ? 0.770 16.138 -34.693 1.00 94.75 370 ASN A C 1
ATOM 2849 O O . ASN A 1 370 ? 0.299 17.223 -35.029 1.00 94.75 370 ASN A O 1
ATOM 2853 N N . CYS A 1 371 ? 1.531 16.004 -33.607 1.00 94.31 371 CYS A N 1
ATOM 2854 C CA . CYS A 1 371 ? 2.011 17.088 -32.763 1.00 94.31 371 CYS A CA 1
ATOM 2855 C C . CYS A 1 371 ? 3.338 16.686 -32.102 1.00 94.31 371 CYS A C 1
ATOM 2857 O O . CYS A 1 371 ? 3.693 15.506 -32.059 1.00 94.31 371 CYS A O 1
ATOM 2859 N N . GLN A 1 372 ? 4.073 17.658 -31.555 1.00 92.19 372 GLN A N 1
ATOM 2860 C CA . GLN A 1 372 ? 5.356 17.382 -30.902 1.00 92.19 372 GLN A CA 1
ATOM 2861 C C . GLN A 1 372 ? 5.209 16.421 -29.716 1.00 92.19 372 GLN A C 1
ATOM 2863 O O . GLN A 1 372 ? 6.025 15.516 -29.584 1.00 92.19 372 GLN A O 1
ATOM 2868 N N . LEU A 1 373 ? 4.160 16.573 -28.896 1.00 92.62 373 LEU A N 1
ATOM 2869 C CA . LEU A 1 373 ? 3.928 15.722 -27.722 1.00 92.62 373 LEU A CA 1
ATOM 2870 C C . LEU A 1 373 ? 3.823 14.239 -28.096 1.00 92.62 373 LEU A C 1
ATOM 2872 O O . LEU A 1 373 ? 4.464 13.414 -27.459 1.00 92.62 373 LEU A O 1
ATOM 2876 N N . ALA A 1 374 ? 3.117 13.904 -29.182 1.00 93.38 374 ALA A N 1
ATOM 2877 C CA . ALA A 1 374 ? 3.017 12.531 -29.685 1.00 93.38 374 ALA A CA 1
ATOM 2878 C C . ALA A 1 374 ? 4.359 11.964 -30.199 1.00 93.38 374 ALA A C 1
ATOM 2880 O O . ALA A 1 374 ? 4.494 10.759 -30.398 1.00 93.38 374 ALA A O 1
ATOM 2881 N N . SER A 1 375 ? 5.352 12.824 -30.437 1.00 93.00 375 SER A N 1
ATOM 2882 C CA . SER A 1 375 ? 6.705 12.450 -30.856 1.00 93.00 375 SER A CA 1
ATOM 2883 C C . SER A 1 375 ? 7.714 12.429 -29.705 1.00 93.00 375 SER A C 1
ATOM 2885 O O . SER A 1 375 ? 8.855 12.020 -29.918 1.00 93.00 375 SER A O 1
ATOM 2887 N N . THR A 1 376 ? 7.335 12.900 -28.516 1.00 93.56 376 THR A N 1
ATOM 2888 C CA . THR A 1 376 ? 8.244 13.055 -27.379 1.00 93.56 376 THR A CA 1
ATOM 2889 C C . THR A 1 376 ? 8.167 11.848 -26.457 1.00 93.56 376 THR A C 1
ATOM 2891 O O . THR A 1 376 ? 7.100 11.481 -25.978 1.00 93.56 376 THR A O 1
ATOM 2894 N N . THR A 1 377 ? 9.324 11.270 -26.154 1.00 93.94 377 THR A N 1
ATOM 2895 C CA . THR A 1 377 ? 9.504 10.262 -25.100 1.00 93.94 377 THR A CA 1
ATOM 2896 C C . THR A 1 377 ? 10.592 10.721 -24.146 1.00 93.94 377 THR A C 1
ATOM 2898 O O . THR A 1 377 ? 11.358 11.632 -24.479 1.00 93.94 377 THR A O 1
ATOM 2901 N N . TYR A 1 378 ? 10.712 10.072 -22.992 1.00 94.38 378 TYR A N 1
ATOM 2902 C CA . TYR A 1 378 ? 11.735 10.424 -22.016 1.00 94.38 378 TYR A CA 1
ATOM 2903 C C . TYR A 1 378 ? 12.628 9.239 -21.656 1.00 94.38 378 TYR A C 1
ATOM 2905 O O . TYR A 1 378 ? 12.225 8.077 -21.698 1.00 94.38 378 TYR A O 1
ATOM 2913 N N . LEU A 1 379 ? 13.865 9.571 -21.314 1.00 94.94 379 LEU A N 1
ATOM 2914 C CA . LEU A 1 379 ? 14.830 8.702 -20.671 1.00 94.94 379 LEU A CA 1
ATOM 2915 C C . LEU A 1 379 ? 14.902 9.125 -19.206 1.00 94.94 379 LEU A C 1
ATOM 2917 O O . LEU A 1 379 ? 15.255 10.265 -18.890 1.00 94.94 379 LEU A O 1
ATOM 2921 N N . ARG A 1 380 ? 14.544 8.199 -18.324 1.00 95.50 380 ARG A N 1
ATOM 2922 C CA . ARG A 1 380 ? 14.677 8.330 -16.881 1.00 95.50 380 ARG A CA 1
ATOM 2923 C C . ARG A 1 380 ? 16.032 7.783 -16.466 1.00 95.50 380 ARG A C 1
ATOM 2925 O O . ARG A 1 380 ? 16.331 6.615 -16.685 1.00 95.50 380 ARG A O 1
ATOM 2932 N N . ILE A 1 381 ? 16.854 8.640 -15.883 1.00 96.12 381 ILE A N 1
ATOM 2933 C CA . ILE A 1 381 ? 18.183 8.294 -15.392 1.00 96.12 381 ILE A CA 1
ATOM 2934 C C . ILE A 1 381 ? 18.080 8.240 -13.880 1.00 96.12 381 ILE A C 1
ATOM 2936 O O . ILE A 1 381 ? 17.936 9.274 -13.226 1.00 96.12 381 ILE A O 1
ATOM 2940 N N . PHE A 1 382 ? 18.092 7.027 -13.347 1.00 97.06 382 PHE A N 1
ATOM 2941 C CA . PHE A 1 382 ? 17.910 6.765 -11.930 1.00 97.06 382 PHE A CA 1
ATOM 2942 C C . PHE A 1 382 ? 19.232 6.332 -11.315 1.00 97.06 382 PHE A C 1
ATOM 2944 O O . PHE A 1 382 ? 19.931 5.481 -11.870 1.00 97.06 382 PHE A O 1
ATOM 2951 N N . ALA A 1 383 ? 19.578 6.906 -10.168 1.00 97.88 383 ALA A N 1
ATOM 2952 C CA . ALA A 1 383 ? 20.810 6.566 -9.481 1.00 97.88 383 ALA A CA 1
ATOM 2953 C C . ALA A 1 383 ? 20.607 6.435 -7.974 1.00 97.88 383 ALA A C 1
ATOM 2955 O O . ALA A 1 383 ? 19.881 7.228 -7.376 1.00 97.88 383 ALA A O 1
ATOM 2956 N N . GLN A 1 384 ? 21.303 5.472 -7.372 1.00 97.19 384 GLN A N 1
ATOM 2957 C CA . GLN A 1 384 ? 21.423 5.292 -5.929 1.00 97.19 384 GLN A CA 1
ATOM 2958 C C . GLN A 1 384 ? 22.888 5.088 -5.553 1.00 97.19 384 GLN A C 1
ATOM 2960 O O . GLN A 1 384 ? 23.634 4.402 -6.257 1.00 97.19 384 GLN A O 1
ATOM 2965 N N . ALA A 1 385 ? 23.294 5.693 -4.442 1.00 96.50 385 ALA A N 1
ATOM 2966 C CA . ALA A 1 385 ? 24.571 5.423 -3.799 1.00 96.50 385 ALA A CA 1
ATOM 2967 C C . ALA A 1 385 ? 24.494 5.761 -2.305 1.00 96.50 385 ALA A C 1
ATOM 2969 O O . ALA A 1 385 ? 23.773 6.680 -1.903 1.00 96.50 385 ALA A O 1
ATOM 2970 N N . ARG A 1 386 ? 25.304 5.093 -1.482 1.00 93.56 386 ARG A N 1
ATOM 2971 C CA . ARG A 1 386 ? 25.484 5.454 -0.060 1.00 93.56 386 ARG A CA 1
ATOM 2972 C C . ARG A 1 386 ? 26.028 6.874 0.125 1.00 93.56 386 ARG A C 1
ATOM 2974 O O . ARG A 1 386 ? 25.612 7.588 1.034 1.00 93.56 386 ARG A O 1
ATOM 2981 N N . ASP A 1 387 ? 26.943 7.300 -0.747 1.00 95.19 387 ASP A N 1
ATOM 2982 C CA . ASP A 1 387 ? 27.541 8.637 -0.710 1.00 95.19 387 ASP A CA 1
ATOM 2983 C C . ASP A 1 387 ? 26.730 9.638 -1.547 1.00 95.19 387 ASP A C 1
ATOM 2985 O O . ASP A 1 387 ? 26.578 9.508 -2.767 1.00 95.19 387 ASP A O 1
ATOM 2989 N N . LYS A 1 388 ? 26.274 10.706 -0.887 1.00 96.88 388 LYS A N 1
ATOM 2990 C CA . LYS A 1 388 ? 25.560 11.829 -1.500 1.00 96.88 388 LYS A CA 1
ATOM 2991 C C . LYS A 1 388 ? 26.313 12.442 -2.683 1.00 96.88 388 LYS A C 1
ATOM 2993 O O . LYS A 1 388 ? 25.677 12.861 -3.649 1.00 96.88 388 LYS A O 1
ATOM 2998 N N . GLN A 1 389 ? 27.643 12.523 -2.617 1.00 96.94 389 GLN A N 1
ATOM 2999 C CA . GLN A 1 389 ? 28.461 13.140 -3.664 1.00 96.94 389 GLN A CA 1
ATOM 3000 C C . GLN A 1 389 ? 28.522 12.294 -4.935 1.00 96.94 389 GLN A C 1
ATOM 3002 O O . GLN A 1 389 ? 28.561 12.844 -6.037 1.00 96.94 389 GLN A O 1
ATOM 3007 N N . VAL A 1 390 ? 28.458 10.967 -4.803 1.00 98.00 390 VAL A N 1
ATOM 3008 C CA . VAL A 1 390 ? 28.368 10.062 -5.955 1.00 98.00 390 VAL A CA 1
ATOM 3009 C C . VAL A 1 390 ? 27.061 10.324 -6.700 1.00 98.00 390 VAL A C 1
ATOM 3011 O O . VAL A 1 390 ? 27.087 10.589 -7.899 1.00 98.00 390 VAL A O 1
ATOM 3014 N N . VAL A 1 391 ? 25.932 10.396 -5.992 1.00 97.88 391 VAL A N 1
ATOM 3015 C CA . VAL A 1 391 ? 24.629 10.735 -6.593 1.00 97.88 391 VAL A CA 1
ATOM 3016 C C . VAL A 1 391 ? 24.625 12.147 -7.192 1.00 97.88 391 VAL A C 1
ATOM 3018 O O . VAL A 1 391 ? 24.135 12.350 -8.303 1.00 97.88 391 VAL A O 1
ATOM 3021 N N . ALA A 1 392 ? 25.232 13.125 -6.511 1.00 96.12 392 ALA A N 1
ATOM 3022 C CA . ALA A 1 392 ? 25.335 14.502 -7.006 1.00 96.12 392 ALA A CA 1
ATOM 3023 C C . ALA A 1 392 ? 26.095 14.596 -8.341 1.00 96.12 392 ALA A C 1
ATOM 3025 O O . ALA A 1 392 ? 25.835 15.494 -9.148 1.00 96.12 392 ALA A O 1
ATOM 3026 N N . SER A 1 393 ? 27.011 13.655 -8.599 1.00 96.88 393 SER A N 1
ATOM 3027 C CA . SER A 1 393 ? 27.806 13.630 -9.826 1.00 96.88 393 SER A CA 1
ATOM 3028 C C . SER A 1 393 ? 26.975 13.388 -11.093 1.00 96.88 393 SER A C 1
ATOM 3030 O O . SER A 1 393 ? 27.415 13.790 -12.168 1.00 96.88 393 SER A O 1
ATOM 3032 N N . VAL A 1 394 ? 25.758 12.830 -10.989 1.00 96.19 394 VAL A N 1
ATOM 3033 C CA . VAL A 1 394 ? 24.852 12.596 -12.133 1.00 96.19 394 VAL A CA 1
ATOM 3034 C C . VAL A 1 394 ? 24.524 13.904 -12.855 1.00 96.19 394 VAL A C 1
ATOM 3036 O O . VAL A 1 394 ? 24.691 14.004 -14.073 1.00 96.19 394 VAL A O 1
ATOM 3039 N N . VAL A 1 395 ? 24.117 14.935 -12.107 1.00 93.19 395 VAL A N 1
ATOM 3040 C CA . VAL A 1 395 ? 23.770 16.249 -12.674 1.00 93.19 395 VAL A CA 1
ATOM 3041 C C . VAL A 1 395 ? 25.009 16.950 -13.219 1.00 93.19 395 VAL A C 1
ATOM 3043 O O . VAL A 1 395 ? 24.948 17.547 -14.290 1.00 93.19 395 VAL A O 1
ATOM 3046 N N . GLY A 1 396 ? 26.149 16.832 -12.533 1.00 91.00 396 GLY A N 1
ATOM 3047 C CA . GLY A 1 396 ? 27.421 17.365 -13.026 1.00 91.00 396 GLY A CA 1
ATOM 3048 C C . GLY A 1 396 ? 27.844 16.724 -14.352 1.00 91.00 396 GLY A C 1
ATOM 3049 O O . GLY A 1 396 ? 28.194 17.429 -15.299 1.00 91.00 396 GLY A O 1
ATOM 3050 N N . ALA A 1 397 ? 27.756 15.395 -14.451 1.00 93.75 397 ALA A N 1
ATOM 3051 C CA . ALA A 1 397 ? 28.074 14.652 -15.665 1.00 93.75 397 ALA A CA 1
ATOM 3052 C C . ALA A 1 397 ? 27.150 15.037 -16.826 1.00 93.75 397 ALA A C 1
ATOM 3054 O O . ALA A 1 397 ? 27.621 15.275 -17.940 1.00 93.75 397 ALA A O 1
ATOM 3055 N N . TRP A 1 398 ? 25.851 15.174 -16.557 1.00 92.75 398 TRP A N 1
ATOM 3056 C CA . TRP A 1 398 ? 24.886 15.681 -17.525 1.00 92.75 398 TRP A CA 1
ATOM 3057 C C . TRP A 1 398 ? 25.223 17.110 -17.988 1.00 92.75 398 TRP A C 1
ATOM 3059 O O . TRP A 1 398 ? 25.386 17.335 -19.187 1.00 92.75 398 TRP A O 1
ATOM 3069 N N . ALA A 1 399 ? 25.432 18.048 -17.058 1.00 89.81 399 ALA A N 1
ATOM 3070 C CA . ALA A 1 399 ? 25.669 19.461 -17.359 1.00 89.81 399 ALA A CA 1
ATOM 3071 C C . ALA A 1 399 ? 26.933 19.701 -18.203 1.00 89.81 399 ALA A C 1
ATOM 3073 O O . ALA A 1 399 ? 26.953 20.589 -19.059 1.00 89.81 399 ALA A O 1
ATOM 3074 N N . THR A 1 400 ? 27.981 18.888 -18.039 1.00 89.62 400 THR A N 1
ATOM 3075 C CA . THR A 1 400 ? 29.195 19.014 -18.871 1.00 89.62 400 THR A CA 1
ATOM 3076 C C . THR A 1 400 ? 28.971 18.701 -20.355 1.00 89.62 400 THR A C 1
ATOM 3078 O O . THR A 1 400 ? 29.783 19.094 -21.192 1.00 89.62 400 THR A O 1
ATOM 3081 N N . ASN A 1 401 ? 27.850 18.057 -20.697 1.00 87.56 401 ASN A N 1
ATOM 3082 C CA . ASN A 1 401 ? 27.468 17.723 -22.066 1.00 87.56 401 ASN A CA 1
ATOM 3083 C C . ASN A 1 401 ? 26.455 18.711 -22.678 1.00 87.56 401 ASN A C 1
ATOM 3085 O O . ASN A 1 401 ? 26.004 18.467 -23.793 1.00 87.56 401 ASN A O 1
ATOM 3089 N N . THR A 1 402 ? 26.146 19.841 -22.020 1.00 82.56 402 THR A N 1
ATOM 3090 C CA . THR A 1 402 ? 25.077 20.784 -22.434 1.00 82.56 402 THR A CA 1
ATOM 3091 C C . THR A 1 402 ? 25.125 21.171 -23.919 1.00 82.56 402 THR A C 1
ATOM 3093 O O . THR A 1 402 ? 24.099 21.174 -24.594 1.00 82.56 402 THR A O 1
ATOM 3096 N N . MET A 1 403 ? 26.318 21.441 -24.462 1.00 86.69 403 MET A N 1
ATOM 3097 C CA . MET A 1 403 ? 26.502 21.823 -25.875 1.00 86.69 403 MET A CA 1
ATOM 3098 C C . MET A 1 403 ? 26.787 20.638 -26.817 1.00 86.69 403 MET A C 1
ATOM 3100 O O . MET A 1 403 ? 27.013 20.841 -28.006 1.00 86.69 403 MET A O 1
ATOM 3104 N N . GLN A 1 404 ? 26.804 19.412 -26.292 1.00 91.31 404 GLN A N 1
ATOM 3105 C CA . GLN A 1 404 ? 27.096 18.165 -27.010 1.00 91.31 404 GLN A CA 1
ATOM 3106 C C . GLN A 1 404 ? 25.899 17.204 -27.054 1.00 91.31 404 GLN A C 1
ATOM 3108 O O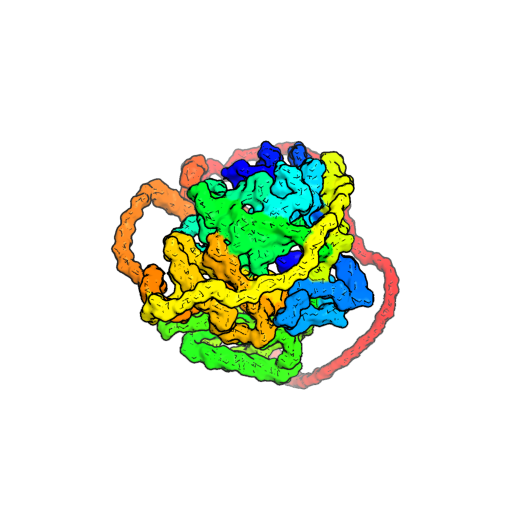 . GLN A 1 404 ? 26.011 16.113 -27.615 1.00 91.31 404 GLN A O 1
ATOM 3113 N N . HIS A 1 405 ? 24.762 17.569 -26.457 1.00 91.50 405 HIS A N 1
ATOM 3114 C CA . HIS A 1 405 ? 23.562 16.741 -26.495 1.00 91.50 405 HIS A CA 1
ATOM 3115 C C . HIS A 1 405 ? 23.070 16.509 -27.929 1.00 91.50 405 HIS A C 1
ATOM 3117 O O . HIS A 1 405 ? 23.367 17.253 -28.866 1.00 91.50 405 HIS A O 1
ATOM 3123 N N . PHE A 1 406 ? 22.275 15.456 -28.101 1.00 93.31 406 PHE A N 1
ATOM 3124 C CA . PHE A 1 406 ? 21.657 15.142 -29.382 1.00 93.31 406 PHE A CA 1
ATOM 3125 C C . PHE A 1 406 ? 20.682 16.237 -29.855 1.00 93.31 406 PHE A C 1
ATOM 3127 O O . PHE A 1 406 ? 20.102 16.991 -29.072 1.00 93.31 406 PHE A O 1
ATOM 3134 N N . ALA A 1 407 ? 20.419 16.274 -31.164 1.00 90.62 407 ALA A N 1
ATOM 3135 C CA . ALA A 1 407 ? 19.454 17.202 -31.748 1.00 90.62 407 ALA A CA 1
ATOM 3136 C C . ALA A 1 407 ? 18.028 16.983 -31.201 1.00 90.62 407 ALA A C 1
ATOM 3138 O O . ALA A 1 407 ? 17.478 15.875 -31.269 1.00 90.62 407 ALA A O 1
ATOM 3139 N N . GLY A 1 408 ? 17.410 18.060 -30.711 1.00 87.25 408 GLY A N 1
ATOM 3140 C CA . GLY A 1 408 ? 16.080 18.026 -30.093 1.00 87.25 408 GLY A CA 1
ATOM 3141 C C . GLY A 1 408 ? 16.079 17.617 -28.616 1.00 87.25 408 GLY A C 1
ATOM 3142 O O . GLY A 1 408 ? 15.015 17.285 -28.094 1.00 87.25 408 GLY A O 1
ATOM 3143 N N . PHE A 1 409 ? 17.239 17.623 -27.950 1.00 91.31 409 PHE A N 1
ATOM 3144 C CA . PHE A 1 409 ? 17.327 17.506 -26.494 1.00 91.31 409 PHE A CA 1
ATOM 3145 C C . PHE A 1 409 ? 16.526 18.616 -25.799 1.00 91.31 409 PHE A C 1
ATOM 3147 O O . PHE A 1 409 ? 16.628 19.787 -26.162 1.00 91.31 409 PHE A O 1
ATOM 3154 N N . HIS A 1 410 ? 15.747 18.238 -24.789 1.00 90.88 410 HIS A N 1
ATOM 3155 C CA . HIS A 1 410 ? 15.074 19.142 -23.856 1.00 90.88 410 HIS A CA 1
ATOM 3156 C C . HIS A 1 410 ? 14.736 18.373 -22.569 1.00 90.88 410 HIS A C 1
ATOM 3158 O O . HIS A 1 410 ? 14.728 17.147 -22.561 1.00 90.88 410 HIS A O 1
ATOM 3164 N N . CYS A 1 411 ? 14.455 19.063 -21.470 1.00 89.19 411 CYS A N 1
ATOM 3165 C CA . CYS A 1 411 ? 14.038 18.447 -20.207 1.00 89.19 411 CYS A CA 1
ATOM 3166 C C . CYS A 1 411 ? 13.094 19.389 -19.450 1.00 89.19 411 CYS A C 1
ATOM 3168 O O . CYS A 1 411 ? 12.978 20.565 -19.803 1.00 89.19 411 CYS A O 1
ATOM 3170 N N . SER A 1 412 ? 12.421 18.887 -18.409 1.00 79.75 412 SER A N 1
ATOM 3171 C CA . SER A 1 412 ? 11.758 19.779 -17.450 1.00 79.75 412 SER A CA 1
ATOM 3172 C C . SER A 1 412 ? 12.813 20.647 -16.757 1.00 79.75 412 SER A C 1
ATOM 3174 O O . SER A 1 412 ? 13.904 20.166 -16.448 1.00 79.75 412 SER A O 1
ATOM 3176 N N . LEU A 1 413 ? 12.497 21.921 -16.514 1.00 79.94 413 LEU A N 1
ATOM 3177 C CA . LEU A 1 413 ? 13.377 22.821 -15.759 1.00 79.94 413 LEU A CA 1
ATOM 3178 C C . LEU A 1 413 ? 13.250 22.626 -14.237 1.00 79.94 413 LEU A C 1
ATOM 3180 O O . LEU A 1 413 ? 14.033 23.199 -13.483 1.00 79.94 413 LEU A O 1
ATOM 3184 N N . ASP A 1 414 ? 12.302 21.802 -13.775 1.00 87.75 414 ASP A N 1
ATOM 3185 C CA . ASP A 1 414 ? 12.239 21.368 -12.378 1.00 87.75 414 ASP A CA 1
ATOM 3186 C C . ASP A 1 414 ? 13.212 20.206 -12.140 1.00 87.75 414 ASP A C 1
ATOM 3188 O O . ASP A 1 414 ? 12.934 19.051 -12.465 1.00 87.75 414 ASP A O 1
ATOM 3192 N N . LEU A 1 415 ? 14.371 20.531 -11.565 1.00 88.06 415 LEU A N 1
ATOM 3193 C CA . LEU A 1 415 ? 15.446 19.581 -11.276 1.00 88.06 415 LEU A CA 1
ATOM 3194 C C . LEU A 1 415 ? 15.424 19.059 -9.833 1.00 88.06 415 LEU A C 1
ATOM 3196 O O . LEU A 1 415 ? 16.388 18.422 -9.408 1.00 88.06 415 LEU A O 1
ATOM 3200 N N . ARG A 1 416 ? 14.355 19.297 -9.056 1.00 92.88 416 ARG A N 1
ATOM 3201 C CA . ARG A 1 416 ? 14.304 18.873 -7.642 1.00 92.88 416 ARG A CA 1
ATOM 3202 C C . ARG A 1 416 ? 14.498 17.368 -7.469 1.00 92.88 416 ARG A C 1
ATOM 3204 O O . ARG A 1 416 ? 15.172 16.957 -6.533 1.00 92.88 416 ARG A O 1
ATOM 3211 N N . ASN A 1 417 ? 13.984 16.557 -8.394 1.00 92.19 417 ASN A N 1
ATOM 3212 C CA . ASN A 1 417 ? 14.178 15.104 -8.369 1.00 92.19 417 ASN A CA 1
ATOM 3213 C C . ASN A 1 417 ? 15.602 14.667 -8.744 1.00 92.19 417 ASN A C 1
ATOM 3215 O O . ASN A 1 417 ? 16.038 13.605 -8.307 1.00 92.19 417 ASN A O 1
ATOM 3219 N N . ALA A 1 418 ? 16.342 15.490 -9.490 1.00 92.75 418 ALA A N 1
ATOM 3220 C CA . ALA A 1 418 ? 17.725 15.210 -9.865 1.00 92.75 418 ALA A CA 1
ATOM 3221 C C . ALA A 1 418 ? 18.712 15.541 -8.731 1.00 92.75 418 ALA A C 1
ATOM 3223 O O . ALA A 1 418 ? 19.876 15.140 -8.782 1.00 92.75 418 ALA A O 1
ATOM 3224 N N . MET A 1 419 ? 18.261 16.263 -7.699 1.00 95.25 419 MET A N 1
ATOM 3225 C CA . MET A 1 419 ? 19.055 16.509 -6.501 1.00 95.25 419 MET A CA 1
ATOM 3226 C C . MET A 1 419 ? 19.103 15.254 -5.620 1.00 95.25 419 MET A C 1
ATOM 3228 O O . MET A 1 419 ? 18.071 14.612 -5.427 1.00 95.25 419 MET A O 1
ATOM 3232 N N . PRO A 1 420 ? 20.271 14.914 -5.041 1.00 96.88 420 PRO A N 1
ATOM 3233 C CA . PRO A 1 420 ? 20.380 13.791 -4.119 1.00 96.88 420 PRO A CA 1
ATOM 3234 C C . PRO A 1 420 ? 19.440 13.953 -2.923 1.00 96.88 420 PRO A C 1
ATOM 3236 O O . PRO A 1 420 ? 19.600 14.880 -2.121 1.00 96.88 420 PRO A O 1
ATOM 3239 N N . LYS A 1 421 ? 18.504 13.018 -2.779 1.00 95.50 421 LYS A N 1
ATOM 3240 C CA . LYS A 1 421 ? 17.596 12.904 -1.633 1.00 95.50 421 LYS A CA 1
ATOM 3241 C C . LYS A 1 421 ? 17.881 11.612 -0.869 1.00 95.50 421 LYS A C 1
ATOM 3243 O O . LYS A 1 421 ? 18.192 10.612 -1.517 1.00 95.50 421 LYS A O 1
ATOM 3248 N N . PRO A 1 422 ? 17.817 11.610 0.472 1.00 94.31 422 PRO A N 1
ATOM 3249 C CA . PRO A 1 422 ? 17.908 10.366 1.221 1.00 94.31 422 PRO A CA 1
ATOM 3250 C C . PRO A 1 422 ? 16.752 9.434 0.835 1.00 94.31 422 PRO A C 1
ATOM 3252 O O . PRO A 1 422 ? 15.685 9.894 0.420 1.00 94.31 422 PRO A O 1
ATOM 3255 N N . PHE A 1 423 ? 16.970 8.131 0.963 1.00 93.75 423 PHE A N 1
ATOM 3256 C CA . PHE A 1 423 ? 15.910 7.134 0.850 1.00 93.75 423 PHE A CA 1
ATOM 3257 C C . PHE A 1 423 ? 16.073 6.044 1.907 1.00 93.75 423 PHE A C 1
ATOM 3259 O O . PHE A 1 423 ? 17.164 5.832 2.454 1.00 93.75 423 PHE A O 1
ATOM 3266 N N . LEU A 1 424 ? 14.968 5.360 2.188 1.00 93.69 424 LEU A N 1
ATOM 3267 C CA . LEU A 1 424 ? 14.909 4.289 3.170 1.00 93.69 424 LEU A CA 1
ATOM 3268 C C . LEU A 1 424 ? 14.882 2.935 2.469 1.00 93.69 424 LEU A C 1
ATOM 3270 O O . LEU A 1 424 ? 14.189 2.758 1.467 1.00 93.69 424 LEU A O 1
ATOM 3274 N N . GLY A 1 425 ? 15.620 1.975 3.009 1.00 93.50 425 GLY A N 1
ATOM 3275 C CA . GLY A 1 425 ? 15.438 0.565 2.690 1.00 93.50 425 GLY A CA 1
ATOM 3276 C C . GLY A 1 425 ? 14.338 -0.014 3.570 1.00 93.50 425 GLY A C 1
ATOM 3277 O O . GLY A 1 425 ? 14.209 0.386 4.729 1.00 93.50 425 GLY A O 1
ATOM 3278 N N . PHE A 1 426 ? 13.560 -0.940 3.017 1.00 94.06 426 PHE A N 1
ATOM 3279 C CA . PHE A 1 426 ? 12.571 -1.711 3.756 1.00 94.06 426 PHE A CA 1
ATOM 3280 C C . PHE A 1 426 ? 13.065 -3.148 3.933 1.00 94.06 426 PHE A C 1
ATOM 3282 O O . PHE A 1 426 ? 13.573 -3.760 2.992 1.00 94.06 426 PHE A O 1
ATOM 3289 N N . TYR A 1 427 ? 12.930 -3.674 5.146 1.00 94.88 427 TYR A N 1
ATOM 3290 C CA . TYR A 1 427 ? 13.247 -5.051 5.499 1.00 94.88 427 TYR A CA 1
ATOM 3291 C C . TYR A 1 427 ? 12.048 -5.652 6.242 1.00 94.88 427 TYR A C 1
ATOM 3293 O O . TYR A 1 427 ? 11.853 -5.359 7.426 1.00 94.88 427 TYR A O 1
ATOM 3301 N N . PRO A 1 428 ? 11.199 -6.448 5.567 1.00 94.44 428 PRO A N 1
ATOM 3302 C CA . PRO A 1 428 ? 10.120 -7.155 6.235 1.00 94.44 428 PRO A CA 1
ATOM 3303 C C . PRO A 1 428 ? 10.722 -8.306 7.044 1.00 94.44 428 PRO A C 1
ATOM 3305 O O . PRO A 1 428 ? 11.161 -9.312 6.490 1.00 94.44 428 PRO A O 1
ATOM 3308 N N . ALA A 1 429 ? 10.758 -8.143 8.361 1.00 95.00 429 ALA A N 1
ATOM 3309 C CA . ALA A 1 429 ? 11.198 -9.164 9.298 1.00 95.00 429 ALA A CA 1
ATOM 3310 C C . ALA A 1 429 ? 10.004 -9.919 9.900 1.00 95.00 429 ALA A C 1
ATOM 3312 O O . ALA A 1 429 ? 8.844 -9.548 9.685 1.00 95.00 429 ALA A O 1
ATOM 3313 N N . VAL A 1 430 ? 10.291 -10.949 10.693 1.00 94.44 430 VAL A N 1
ATOM 3314 C CA . VAL A 1 430 ? 9.317 -11.582 11.595 1.00 94.44 430 VAL A CA 1
ATOM 3315 C C . VAL A 1 430 ? 9.754 -11.450 13.050 1.00 94.44 430 VAL A C 1
ATOM 3317 O O . VAL A 1 430 ? 10.946 -11.385 13.348 1.00 94.44 430 VAL A O 1
ATOM 3320 N N . MET A 1 431 ? 8.778 -11.380 13.952 1.00 93.31 431 MET A N 1
ATOM 3321 C CA . MET A 1 431 ? 8.976 -11.301 15.401 1.00 93.31 431 MET A CA 1
ATOM 3322 C C . MET A 1 431 ? 7.989 -12.229 16.100 1.00 93.31 431 MET A C 1
ATOM 3324 O O . MET A 1 431 ? 6.832 -12.300 15.690 1.00 93.31 431 MET A O 1
ATOM 3328 N N . GLU A 1 432 ? 8.427 -12.928 17.146 1.00 94.25 432 GLU A N 1
ATOM 3329 C CA . GLU A 1 432 ? 7.540 -13.769 17.954 1.00 94.25 432 GLU A CA 1
ATOM 3330 C C . GLU A 1 432 ? 6.477 -12.905 18.642 1.00 94.25 432 GLU A C 1
ATOM 3332 O O . GLU A 1 432 ? 6.782 -11.899 19.285 1.00 94.25 432 GLU A O 1
ATOM 3337 N N . GLN A 1 433 ? 5.208 -13.299 18.531 1.00 95.06 433 GLN A N 1
ATOM 3338 C CA . GLN A 1 433 ? 4.097 -12.533 19.096 1.00 95.06 433 GLN A CA 1
ATOM 3339 C C . GLN A 1 433 ? 4.185 -12.439 20.625 1.00 95.06 433 GLN A C 1
ATOM 3341 O O . GLN A 1 433 ? 3.737 -11.456 21.209 1.00 95.06 433 GLN A O 1
ATOM 3346 N N . ASN A 1 434 ? 4.798 -13.428 21.286 1.00 94.75 434 ASN A N 1
ATOM 3347 C CA . ASN A 1 434 ? 4.997 -13.431 22.738 1.00 94.75 434 ASN A CA 1
ATOM 3348 C C . ASN A 1 434 ? 6.049 -12.417 23.227 1.00 94.75 434 ASN A C 1
ATOM 3350 O O . ASN A 1 434 ? 6.117 -12.150 24.427 1.00 94.75 434 ASN A O 1
ATOM 3354 N N . GLU A 1 435 ? 6.843 -11.837 22.324 1.00 93.19 435 GLU A N 1
ATOM 3355 C CA . GLU A 1 435 ? 7.788 -10.770 22.648 1.00 93.19 435 GLU A CA 1
ATOM 3356 C C . GLU A 1 435 ? 7.127 -9.388 22.624 1.00 93.19 435 GLU A C 1
ATOM 3358 O O . GLU A 1 435 ? 7.746 -8.411 23.053 1.00 93.19 435 GLU A O 1
ATOM 3363 N N . LEU A 1 436 ? 5.888 -9.270 22.137 1.00 94.75 436 LEU A N 1
ATOM 3364 C CA . LEU A 1 436 ? 5.170 -8.004 22.023 1.00 94.75 436 LEU A CA 1
ATOM 3365 C C . LEU A 1 436 ? 4.482 -7.627 23.339 1.00 94.75 436 LEU A C 1
ATOM 3367 O O . LEU A 1 436 ? 3.914 -8.457 24.043 1.00 94.75 436 LEU A O 1
ATOM 3371 N N . GLU A 1 437 ? 4.509 -6.335 23.663 1.00 93.06 437 GLU A N 1
ATOM 3372 C CA . GLU A 1 437 ? 3.865 -5.783 24.862 1.00 93.06 437 GLU A CA 1
ATOM 3373 C C . GLU A 1 437 ? 2.540 -5.113 24.488 1.00 93.06 437 GLU A C 1
ATOM 3375 O O . GLU A 1 437 ? 2.350 -3.906 24.667 1.00 93.06 437 GLU A O 1
ATOM 3380 N N . GLU A 1 438 ? 1.636 -5.908 23.917 1.00 96.38 438 GLU A N 1
ATOM 3381 C CA . GLU A 1 438 ? 0.358 -5.427 23.403 1.00 96.38 438 GLU A CA 1
ATOM 3382 C C . GLU A 1 438 ? -0.579 -4.987 24.544 1.00 96.38 438 GLU A C 1
ATOM 3384 O O . GLU A 1 438 ? -0.746 -5.646 25.575 1.00 96.38 438 GLU A O 1
ATOM 3389 N N . SER A 1 439 ? -1.190 -3.813 24.392 1.00 97.88 439 SER A N 1
ATOM 3390 C CA . SER A 1 439 ? -2.186 -3.310 25.337 1.00 97.88 439 SER A CA 1
ATOM 3391 C C . SER A 1 439 ? -3.104 -2.273 24.711 1.00 97.88 439 SER A C 1
ATOM 3393 O O . SER A 1 439 ? -2.725 -1.563 23.779 1.00 97.88 439 SER A O 1
ATOM 3395 N N . VAL A 1 440 ? -4.291 -2.126 25.292 1.00 98.44 440 VAL A N 1
ATOM 3396 C CA . VAL A 1 440 ? -5.192 -1.002 25.025 1.00 98.44 440 VAL A CA 1
ATOM 3397 C C . VAL A 1 440 ? -5.264 -0.088 26.244 1.00 98.44 440 VAL A C 1
ATOM 3399 O O . VAL A 1 440 ? -5.313 -0.543 27.388 1.00 98.44 440 VAL A O 1
ATOM 3402 N N . ASN A 1 441 ? -5.234 1.219 26.005 1.00 98.25 441 ASN A N 1
ATOM 3403 C CA . ASN A 1 441 ? -5.194 2.246 27.039 1.00 98.25 441 ASN A CA 1
ATOM 3404 C C . ASN A 1 441 ? -6.408 3.158 26.868 1.00 98.25 441 ASN A C 1
ATOM 3406 O O . ASN A 1 441 ? -6.484 3.916 25.904 1.00 98.25 441 ASN A O 1
ATOM 3410 N N . VAL A 1 442 ? -7.362 3.072 27.794 1.00 97.69 442 VAL A N 1
ATOM 3411 C CA . VAL A 1 442 ? -8.622 3.829 27.744 1.00 97.69 442 VAL A CA 1
ATOM 3412 C C . VAL A 1 442 ? -8.453 5.147 28.496 1.00 97.69 442 VAL A C 1
ATOM 3414 O O . VAL A 1 442 ? -8.091 5.134 29.675 1.00 97.69 442 VAL A O 1
ATOM 3417 N N . LEU A 1 443 ? -8.695 6.279 27.833 1.00 95.38 443 LEU A N 1
ATOM 3418 C CA . LEU A 1 443 ? -8.571 7.609 28.433 1.00 95.38 443 LEU A CA 1
ATOM 3419 C C . LEU A 1 443 ? -9.708 7.884 29.430 1.00 95.38 443 LEU A C 1
ATOM 3421 O O . LEU A 1 443 ? -10.866 7.523 29.208 1.00 95.38 443 LEU A O 1
ATOM 3425 N N . SER A 1 444 ? -9.383 8.542 30.544 1.00 83.88 444 SER A N 1
ATOM 3426 C CA . SER A 1 444 ? -10.365 8.959 31.548 1.00 83.88 444 SER A CA 1
ATOM 3427 C C . SER A 1 444 ? -11.203 10.148 31.067 1.00 83.88 444 SER A C 1
ATOM 3429 O O . SER A 1 444 ? -10.669 11.171 30.647 1.00 83.88 444 SER A O 1
ATOM 3431 N N . ARG A 1 445 ? -12.530 10.071 31.243 1.00 72.31 445 ARG A N 1
ATOM 3432 C CA . ARG A 1 445 ? -13.502 11.105 30.822 1.00 72.31 445 ARG A CA 1
ATOM 3433 C C . ARG A 1 445 ? -13.356 12.473 31.507 1.00 72.31 445 ARG A C 1
ATOM 3435 O O . ARG A 1 445 ? -14.062 13.404 31.140 1.00 72.31 445 ARG A O 1
ATOM 3442 N N . ARG A 1 446 ? -12.561 12.595 32.578 1.00 62.34 446 ARG A N 1
ATOM 3443 C CA . ARG A 1 446 ? -12.533 13.807 33.432 1.00 62.34 446 ARG A CA 1
ATOM 3444 C C . ARG A 1 446 ? -11.146 14.386 33.690 1.00 62.34 446 ARG A C 1
ATOM 3446 O O . ARG A 1 446 ? -11.054 15.478 34.242 1.00 62.34 446 ARG A O 1
ATOM 3453 N N . GLN A 1 447 ? -10.086 13.673 33.322 1.00 56.28 447 GLN A N 1
ATOM 3454 C CA . GLN A 1 447 ? -8.706 14.133 33.450 1.00 56.28 447 GLN A CA 1
ATOM 3455 C C . GLN A 1 447 ? -7.939 13.611 32.240 1.00 56.28 447 GLN A C 1
ATOM 3457 O O . GLN A 1 447 ? -7.665 12.418 32.151 1.00 56.28 447 GLN A O 1
ATOM 3462 N N . SER A 1 448 ? -7.603 14.505 31.312 1.00 56.44 448 SER A N 1
ATOM 3463 C CA . SER A 1 448 ? -7.021 14.194 29.998 1.00 56.44 448 SER A CA 1
ATOM 3464 C C . SER A 1 448 ? -5.651 13.496 30.029 1.00 56.44 448 SER A C 1
ATOM 3466 O O . SER A 1 448 ? -5.109 13.200 28.971 1.00 56.44 448 SER A O 1
ATOM 3468 N N . ALA A 1 449 ? -5.090 13.220 31.211 1.00 58.34 449 ALA A N 1
ATOM 3469 C CA . ALA A 1 449 ? -3.760 12.636 31.378 1.00 58.34 449 ALA A CA 1
ATOM 3470 C C . ALA A 1 449 ? -3.747 11.227 32.001 1.00 58.34 449 ALA A C 1
ATOM 3472 O O . ALA A 1 449 ? -2.712 10.563 31.954 1.00 58.34 449 ALA A O 1
ATOM 3473 N N . GLU A 1 450 ? -4.853 10.746 32.583 1.00 82.31 450 GLU A N 1
ATOM 3474 C CA . GLU A 1 450 ? -4.899 9.399 33.166 1.00 82.31 450 GLU A CA 1
ATOM 3475 C C . GLU A 1 450 ? -5.575 8.414 32.208 1.00 82.31 450 GLU A C 1
ATOM 3477 O O . GLU A 1 450 ? -6.690 8.640 31.734 1.00 82.31 450 GLU A O 1
ATOM 3482 N N . SER A 1 451 ? -4.896 7.297 31.937 1.00 90.31 451 SER A N 1
ATOM 3483 C CA . SER A 1 451 ? -5.421 6.203 31.117 1.00 90.31 451 SER A CA 1
ATOM 3484 C C . SER A 1 451 ? -5.390 4.891 31.891 1.00 90.31 451 SER A C 1
ATOM 3486 O O . SER A 1 451 ? -4.436 4.620 32.625 1.00 90.31 451 SER A O 1
ATOM 3488 N N . ARG A 1 452 ? -6.430 4.069 31.733 1.00 95.50 452 ARG A N 1
ATOM 3489 C CA . ARG A 1 452 ? -6.471 2.712 32.282 1.00 95.50 452 ARG A CA 1
ATOM 3490 C C . ARG A 1 452 ? -5.903 1.746 31.247 1.00 95.50 452 ARG A C 1
ATOM 3492 O O . ARG A 1 452 ? -6.483 1.581 30.176 1.00 95.50 452 ARG A O 1
ATOM 3499 N N . LYS A 1 453 ? -4.773 1.121 31.581 1.00 97.12 453 LYS A N 1
ATOM 3500 C CA . LYS A 1 453 ? -4.080 0.143 30.734 1.00 97.12 453 LYS A CA 1
ATOM 3501 C C . LYS A 1 453 ? -4.653 -1.260 30.934 1.00 97.12 453 LYS A C 1
ATOM 3503 O O . LYS A 1 453 ? -4.738 -1.735 32.067 1.00 97.12 453 LYS A O 1
ATOM 3508 N N . PHE A 1 454 ? -4.965 -1.933 29.833 1.00 98.06 454 PHE A N 1
ATOM 3509 C CA . PHE A 1 454 ? -5.347 -3.341 29.782 1.00 98.06 454 PHE A CA 1
ATOM 3510 C C . PHE A 1 454 ? -4.336 -4.083 28.914 1.00 98.06 454 PHE A C 1
ATOM 3512 O O . PHE A 1 454 ? -4.226 -3.815 27.720 1.00 98.06 454 PHE A O 1
ATOM 3519 N N . ILE A 1 455 ? -3.562 -4.972 29.534 1.00 97.19 455 ILE A N 1
ATOM 3520 C CA . ILE A 1 455 ? -2.580 -5.804 28.832 1.00 97.19 455 ILE A CA 1
ATOM 3521 C C . ILE A 1 455 ? -3.323 -6.901 28.079 1.00 97.19 455 ILE A C 1
ATOM 3523 O O . ILE A 1 455 ? -4.255 -7.498 28.620 1.00 97.19 455 ILE A O 1
ATOM 3527 N N . VAL A 1 456 ? -2.886 -7.153 26.852 1.00 94.81 456 VAL A N 1
ATOM 3528 C CA . VAL A 1 456 ? -3.414 -8.187 25.975 1.00 94.81 456 VAL A CA 1
ATOM 3529 C C . VAL A 1 456 ? -2.272 -9.136 25.630 1.00 94.81 456 VAL A C 1
ATOM 3531 O O . VAL A 1 456 ? -1.177 -8.698 25.293 1.00 94.81 456 VAL A O 1
ATOM 3534 N N . GLY A 1 457 ? -2.502 -10.434 25.817 1.00 89.56 457 GLY A N 1
ATOM 3535 C CA . GLY A 1 457 ? -1.497 -11.458 25.546 1.00 89.56 457 GLY A CA 1
ATOM 3536 C C . GLY A 1 457 ? -1.345 -11.766 24.050 1.00 89.56 457 GLY A C 1
ATOM 3537 O O . GLY A 1 457 ? -2.164 -11.321 23.238 1.00 89.56 457 GLY A O 1
ATOM 3538 N N . PRO A 1 458 ? -0.312 -12.545 23.681 1.00 94.44 458 PRO A N 1
ATOM 3539 C CA . PRO A 1 458 ? -0.238 -13.158 22.357 1.00 94.44 458 PRO A CA 1
ATOM 3540 C C . PRO A 1 458 ? -1.372 -14.186 22.168 1.00 94.44 458 PRO A C 1
ATOM 3542 O O . PRO A 1 458 ? -1.973 -14.598 23.165 1.00 94.44 458 PRO A O 1
ATOM 3545 N N . PRO A 1 459 ? -1.628 -14.661 20.933 1.00 94.56 459 PRO A N 1
ATOM 3546 C CA . PRO A 1 459 ? -2.559 -15.764 20.704 1.00 94.56 459 PRO A CA 1
ATOM 3547 C C . PRO A 1 459 ? -2.198 -16.990 21.551 1.00 94.56 459 PRO A C 1
ATOM 3549 O O . PRO A 1 459 ? -1.035 -17.398 21.602 1.00 94.56 459 PRO A O 1
ATOM 3552 N N . GLU A 1 460 ? -3.195 -17.599 22.194 1.00 92.81 460 GLU A N 1
ATOM 3553 C CA . GLU A 1 460 ? -2.981 -18.773 23.054 1.00 92.81 460 GLU A CA 1
ATOM 3554 C C . GLU A 1 460 ? -2.590 -20.026 22.257 1.00 92.81 460 GLU A C 1
ATOM 3556 O O . GLU A 1 460 ? -1.823 -20.867 22.731 1.00 92.81 460 GLU A O 1
ATOM 3561 N N . GLN A 1 461 ? -3.115 -20.148 21.038 1.00 95.94 461 GLN A N 1
ATOM 3562 C CA . GLN A 1 461 ? -2.857 -21.252 20.123 1.00 95.94 461 GLN A CA 1
ATOM 3563 C C . GLN A 1 461 ? -2.228 -20.711 18.845 1.00 95.94 461 GLN A C 1
ATOM 3565 O O . GLN A 1 461 ? -2.727 -19.757 18.248 1.00 95.94 461 GLN A O 1
ATOM 3570 N N . THR A 1 462 ? -1.129 -21.333 18.431 1.00 96.69 462 THR A N 1
ATOM 3571 C CA . THR A 1 462 ? -0.396 -20.960 17.222 1.00 96.69 462 THR A CA 1
ATOM 3572 C C . THR A 1 462 ? 0.035 -22.205 16.459 1.00 96.69 462 THR A C 1
ATOM 3574 O O . THR A 1 462 ? 0.188 -23.284 17.034 1.00 96.69 462 THR A O 1
ATOM 3577 N N . GLU A 1 463 ? 0.234 -22.059 15.154 1.00 94.81 463 GLU A N 1
ATOM 3578 C CA . GLU A 1 463 ? 0.711 -23.120 14.273 1.00 94.81 463 GLU A CA 1
ATOM 3579 C C . GLU A 1 463 ? 1.843 -22.592 13.389 1.00 94.81 463 GLU A C 1
ATOM 3581 O O . GLU A 1 463 ? 1.713 -21.542 12.766 1.00 94.81 463 GLU A O 1
ATOM 3586 N N . GLY A 1 464 ? 2.956 -23.325 13.303 1.00 87.69 464 GLY A N 1
ATOM 3587 C CA . GLY A 1 464 ? 4.106 -22.920 12.491 1.00 87.69 464 GLY A CA 1
ATOM 3588 C C . GLY A 1 464 ? 3.758 -22.690 11.014 1.00 87.69 464 GLY A C 1
ATOM 3589 O O . GLY A 1 464 ? 2.870 -23.343 10.454 1.00 87.69 464 GLY A O 1
ATOM 3590 N N . LEU A 1 465 ? 4.489 -21.770 10.377 1.00 85.31 465 LEU A N 1
ATOM 3591 C CA . LEU A 1 465 ? 4.342 -21.480 8.951 1.00 85.31 465 LEU A CA 1
ATOM 3592 C C . LEU A 1 465 ? 4.579 -22.743 8.116 1.00 85.31 465 LEU A C 1
ATOM 3594 O O . LEU A 1 465 ? 5.522 -23.495 8.356 1.00 85.31 465 LEU A O 1
ATOM 3598 N N . GLN A 1 466 ? 3.712 -22.957 7.129 1.00 85.75 466 GLN A N 1
ATOM 3599 C CA . GLN A 1 466 ? 3.857 -24.022 6.142 1.00 85.75 466 GLN A CA 1
ATOM 3600 C C . GLN A 1 466 ? 4.287 -23.422 4.800 1.00 85.75 466 GLN A C 1
ATOM 3602 O O . GLN A 1 466 ? 3.915 -22.279 4.506 1.00 85.75 466 GLN A O 1
ATOM 3607 N N . PRO A 1 467 ? 5.029 -24.173 3.964 1.00 87.00 467 PRO A N 1
ATOM 3608 C CA . PRO A 1 467 ? 5.296 -23.765 2.593 1.00 87.00 467 PRO A CA 1
ATOM 3609 C C . PRO A 1 467 ? 3.994 -23.455 1.851 1.00 87.00 467 PRO A C 1
ATOM 3611 O O . PRO A 1 467 ? 2.995 -24.164 1.999 1.00 87.00 467 PRO A O 1
ATOM 3614 N N . ARG A 1 468 ? 4.008 -22.391 1.048 1.00 88.94 468 ARG A N 1
ATOM 3615 C CA . ARG A 1 468 ? 2.856 -22.011 0.227 1.00 88.94 468 ARG A CA 1
ATOM 3616 C C . ARG A 1 468 ? 2.611 -23.049 -0.860 1.00 88.94 468 ARG A C 1
ATOM 3618 O O . ARG A 1 468 ? 3.529 -23.724 -1.324 1.00 88.94 468 ARG A O 1
ATOM 3625 N N . GLU A 1 469 ? 1.357 -23.157 -1.286 1.00 91.56 469 GLU A N 1
ATOM 3626 C CA . GLU A 1 469 ? 1.030 -23.978 -2.444 1.00 91.56 469 GLU A CA 1
ATOM 3627 C C . GLU A 1 469 ? 1.644 -23.371 -3.716 1.00 91.56 469 GLU A C 1
ATOM 3629 O O . GLU A 1 469 ? 1.342 -22.237 -4.086 1.00 91.56 469 GLU A O 1
ATOM 3634 N N . ASP A 1 470 ? 2.455 -24.163 -4.414 1.00 95.38 470 ASP A N 1
ATOM 3635 C CA . ASP A 1 470 ? 3.045 -23.807 -5.703 1.00 95.38 470 ASP A CA 1
ATOM 3636 C C . ASP A 1 470 ? 2.902 -24.977 -6.684 1.00 95.38 470 ASP A C 1
ATOM 3638 O O . ASP A 1 470 ? 3.564 -26.011 -6.563 1.00 95.38 470 ASP A O 1
ATOM 3642 N N . TYR A 1 471 ? 1.996 -24.841 -7.653 1.00 96.31 471 TYR A N 1
ATOM 3643 C CA . TYR A 1 471 ? 1.672 -25.903 -8.603 1.00 96.31 471 TYR A CA 1
ATOM 3644 C C . TYR A 1 471 ? 1.313 -25.387 -10.006 1.00 96.31 471 TYR A C 1
ATOM 3646 O O . TYR A 1 471 ? 0.838 -24.268 -10.229 1.00 96.31 471 TYR A O 1
ATOM 3654 N N . GLY A 1 472 ? 1.561 -26.244 -11.003 1.00 96.12 472 GLY A N 1
ATOM 3655 C CA . GLY A 1 472 ? 1.149 -26.021 -12.393 1.00 96.12 472 GLY A CA 1
ATOM 3656 C C . GLY A 1 472 ? -0.367 -26.168 -12.594 1.00 96.12 472 GLY A C 1
ATOM 3657 O O . GLY A 1 472 ? -1.084 -26.437 -11.642 1.00 96.12 472 GLY A O 1
ATOM 3658 N N . PRO A 1 473 ? -0.888 -26.002 -13.818 1.00 95.88 473 PRO A N 1
ATOM 3659 C CA . PRO A 1 473 ? -2.328 -26.034 -14.061 1.00 95.88 473 PRO A CA 1
ATOM 3660 C C . PRO A 1 473 ? -3.019 -27.301 -13.549 1.00 95.88 473 PRO A C 1
ATOM 3662 O O . PRO A 1 473 ? -2.594 -28.410 -13.886 1.00 95.88 473 PRO A O 1
ATOM 3665 N N . THR A 1 474 ? -4.114 -27.154 -12.796 1.00 93.81 474 THR A N 1
ATOM 3666 C CA . THR A 1 474 ? -4.957 -28.307 -12.451 1.00 93.81 474 THR A CA 1
ATOM 3667 C C . THR A 1 474 ? -5.855 -28.655 -13.634 1.00 93.81 474 THR A C 1
ATOM 3669 O O . THR A 1 474 ? -6.500 -27.791 -14.228 1.00 93.81 474 THR A O 1
ATOM 3672 N N . ASN A 1 475 ? -5.900 -29.939 -14.008 1.00 92.38 475 ASN A N 1
ATOM 3673 C CA . ASN A 1 475 ? -6.702 -30.434 -15.134 1.00 92.38 475 ASN A CA 1
ATOM 3674 C C . ASN A 1 475 ? -6.504 -29.607 -16.430 1.00 92.38 475 ASN A C 1
ATOM 3676 O O . ASN A 1 475 ? -7.471 -29.006 -16.928 1.00 92.38 475 ASN A O 1
ATOM 3680 N N . PRO A 1 476 ? -5.263 -29.535 -16.960 1.00 93.75 476 PRO A N 1
ATOM 3681 C CA . PRO A 1 476 ? -4.967 -28.765 -18.160 1.00 93.75 476 PRO A CA 1
ATOM 3682 C C . PRO A 1 476 ? -5.778 -29.287 -19.347 1.00 93.75 476 PRO A C 1
ATOM 3684 O O . PRO A 1 476 ? -5.950 -30.496 -19.522 1.00 93.75 476 PRO A O 1
ATOM 3687 N N . VAL A 1 477 ? -6.274 -28.374 -20.177 1.00 92.94 477 VAL A N 1
ATOM 3688 C CA . VAL A 1 477 ? -7.013 -28.726 -21.396 1.00 92.94 477 VAL A CA 1
ATOM 3689 C C . VAL A 1 477 ? -6.088 -28.713 -22.613 1.00 92.94 477 VAL A C 1
ATOM 3691 O O . VAL A 1 477 ? -5.090 -28.002 -22.640 1.00 92.94 477 VAL A O 1
ATOM 3694 N N . ASN A 1 478 ? -6.424 -29.467 -23.661 1.00 90.81 478 ASN A N 1
ATOM 3695 C CA . ASN A 1 478 ? -5.723 -29.310 -24.935 1.00 90.81 478 ASN A CA 1
ATOM 3696 C C . ASN A 1 478 ? -6.065 -27.936 -25.536 1.00 90.81 478 ASN A C 1
ATOM 3698 O O . ASN A 1 478 ? -7.210 -27.732 -25.935 1.00 90.81 478 ASN A O 1
ATOM 3702 N N . LEU A 1 479 ? -5.100 -27.013 -25.600 1.00 87.31 479 LEU A N 1
ATOM 3703 C CA . LEU A 1 479 ? -5.311 -25.673 -26.160 1.00 87.31 479 LEU A CA 1
ATOM 3704 C C . LEU A 1 479 ? -5.625 -25.706 -27.669 1.00 87.31 479 LEU A C 1
ATOM 3706 O O . LEU A 1 479 ? -6.348 -24.839 -28.154 1.00 87.31 479 LEU A O 1
ATOM 3710 N N . ASP A 1 480 ? -5.193 -26.741 -28.396 1.00 85.69 480 ASP A N 1
ATOM 3711 C CA . ASP A 1 480 ? -5.471 -26.887 -29.833 1.00 85.69 480 ASP A CA 1
ATOM 3712 C C . ASP A 1 480 ? -6.958 -27.153 -30.118 1.00 85.69 480 ASP A C 1
ATOM 3714 O O . ASP A 1 480 ? -7.453 -26.872 -31.211 1.00 85.69 480 ASP A O 1
ATOM 3718 N N . LYS A 1 481 ? -7.711 -27.661 -29.126 1.00 84.38 481 LYS A N 1
ATOM 3719 C CA . LYS A 1 481 ? -9.143 -27.974 -29.283 1.00 84.38 481 LYS A CA 1
ATOM 3720 C C . LYS A 1 481 ? -9.987 -26.735 -29.591 1.00 84.38 481 LYS A C 1
ATOM 3722 O O . LYS A 1 481 ? -11.100 -26.869 -30.088 1.00 84.38 481 LYS A O 1
ATOM 3727 N N . TYR A 1 482 ? -9.480 -25.550 -29.254 1.00 78.62 482 TYR A N 1
ATOM 3728 C CA . TYR A 1 482 ? -10.202 -24.298 -29.419 1.00 78.62 482 TYR A CA 1
ATOM 3729 C C . TYR A 1 482 ? -10.068 -23.714 -30.837 1.00 78.62 482 TYR A C 1
ATOM 3731 O O . TYR A 1 482 ? -10.702 -22.701 -31.111 1.00 78.62 482 TYR A O 1
ATOM 3739 N N . GLY A 1 483 ? -9.317 -24.341 -31.754 1.00 79.56 483 GLY A N 1
ATOM 3740 C CA . GLY A 1 483 ? -9.247 -23.957 -33.173 1.00 79.56 483 GLY A CA 1
ATOM 3741 C C . GLY A 1 483 ? -8.134 -22.958 -33.506 1.00 79.56 483 GLY A C 1
ATOM 3742 O O . GLY A 1 483 ? -7.159 -22.841 -32.770 1.00 79.56 483 GLY A O 1
ATOM 3743 N N . GLU A 1 484 ? -8.257 -22.250 -34.631 1.00 81.38 484 GLU A N 1
ATOM 3744 C CA . GLU A 1 484 ? -7.267 -21.257 -35.084 1.00 81.38 484 GLU A CA 1
ATOM 3745 C C . GLU A 1 484 ? -7.077 -20.117 -34.080 1.00 81.38 484 GLU A C 1
ATOM 3747 O O . GLU A 1 484 ? -8.033 -19.740 -33.407 1.00 81.38 484 GLU A O 1
ATOM 3752 N N . THR A 1 485 ? -5.870 -19.538 -34.013 1.00 81.88 485 THR A N 1
ATOM 3753 C CA . THR A 1 485 ? -5.532 -18.458 -33.074 1.00 81.88 485 THR A CA 1
ATOM 3754 C C . THR A 1 485 ? -5.238 -17.103 -33.731 1.00 81.88 485 THR A C 1
ATOM 3756 O O . THR A 1 485 ? -4.602 -17.056 -34.779 1.00 81.88 485 THR A O 1
ATOM 3759 N N . VAL A 1 486 ? -5.593 -16.003 -33.064 1.00 83.56 486 VAL A N 1
ATOM 3760 C CA . VAL A 1 486 ? -5.279 -14.598 -33.369 1.00 83.56 486 VAL A CA 1
ATOM 3761 C C . VAL A 1 486 ? -4.522 -13.943 -32.217 1.00 83.56 486 VAL A C 1
ATOM 3763 O O . VAL A 1 486 ? -4.656 -14.340 -31.069 1.00 83.56 486 VAL A O 1
ATOM 3766 N N . MET A 1 487 ? -3.737 -12.912 -32.505 1.00 84.31 487 MET A N 1
ATOM 3767 C CA . MET A 1 487 ? -3.069 -12.122 -31.468 1.00 84.31 487 MET A CA 1
ATOM 3768 C C . MET A 1 487 ? -4.032 -11.038 -30.971 1.00 84.31 487 MET A C 1
ATOM 3770 O O . MET A 1 487 ? -4.476 -10.214 -31.769 1.00 84.31 487 MET A O 1
ATOM 3774 N N . ALA A 1 488 ? -4.352 -11.034 -29.679 1.00 87.12 488 ALA A N 1
ATOM 3775 C CA . ALA A 1 488 ? -5.225 -10.044 -29.038 1.00 87.12 488 ALA A CA 1
ATOM 3776 C C . ALA A 1 488 ? -4.713 -9.737 -27.622 1.00 87.12 488 ALA A C 1
ATOM 3778 O O . ALA A 1 488 ? -3.941 -10.526 -27.101 1.00 87.12 488 ALA A O 1
ATOM 3779 N N . PRO A 1 489 ? -5.037 -8.608 -26.984 1.00 91.50 489 PRO A N 1
ATOM 3780 C CA . PRO A 1 489 ? -4.686 -8.392 -25.580 1.00 91.50 489 PRO A CA 1
ATOM 3781 C C . PRO A 1 489 ? -5.328 -9.436 -24.651 1.00 91.50 489 PRO A C 1
ATOM 3783 O O . PRO A 1 489 ? -6.516 -9.726 -24.761 1.00 91.50 489 PRO A O 1
ATOM 3786 N N . LEU A 1 490 ? -4.582 -9.954 -23.669 1.00 92.12 490 LEU A N 1
ATOM 3787 C CA . LEU A 1 490 ? -5.153 -10.806 -22.611 1.00 92.12 490 LEU A CA 1
ATOM 3788 C C . LEU A 1 490 ? -6.253 -10.104 -21.806 1.00 92.12 490 LEU A C 1
ATOM 3790 O O . LEU A 1 490 ? -7.188 -10.764 -21.351 1.00 92.12 490 LEU A O 1
ATOM 3794 N N . GLY A 1 491 ? -6.190 -8.778 -21.707 1.00 92.81 491 GLY A N 1
ATOM 3795 C CA . GLY A 1 491 ? -7.214 -7.941 -21.092 1.00 92.81 491 GLY A CA 1
ATOM 3796 C C . GLY A 1 491 ? -8.603 -8.043 -21.730 1.00 92.81 491 GLY A C 1
ATOM 3797 O O . GLY A 1 491 ? -9.577 -7.742 -21.042 1.00 92.81 491 GLY A O 1
ATOM 3798 N N . ASP A 1 492 ? -8.702 -8.513 -22.981 1.00 88.56 492 ASP A N 1
ATOM 3799 C CA . ASP A 1 492 ? -9.979 -8.736 -23.676 1.00 88.56 492 ASP A CA 1
ATOM 3800 C C . ASP A 1 492 ? -10.723 -9.977 -23.153 1.00 88.56 492 ASP A C 1
ATOM 3802 O O . ASP A 1 492 ? -11.927 -10.119 -23.364 1.00 88.56 492 ASP A O 1
ATOM 3806 N N . VAL A 1 493 ? -10.015 -10.892 -22.478 1.00 87.31 493 VAL A N 1
ATOM 3807 C CA . VAL A 1 493 ? -10.568 -12.160 -21.971 1.00 87.31 493 VAL A CA 1
ATOM 3808 C C . VAL A 1 493 ? -10.524 -12.235 -20.448 1.00 87.31 493 VAL A C 1
ATOM 3810 O O . VAL A 1 493 ? -11.441 -12.785 -19.839 1.00 87.31 493 VAL A O 1
ATOM 3813 N N . ALA A 1 494 ? -9.468 -11.706 -19.831 1.00 94.19 494 ALA A N 1
ATOM 3814 C CA . ALA A 1 494 ? -9.245 -11.784 -18.396 1.00 94.19 494 ALA A CA 1
ATOM 3815 C C . ALA A 1 494 ? -9.128 -10.393 -17.765 1.00 94.19 494 ALA A C 1
ATOM 3817 O O . ALA A 1 494 ? -8.425 -9.501 -18.253 1.00 94.19 494 ALA A O 1
ATOM 3818 N N . LEU A 1 495 ? -9.788 -10.237 -16.625 1.00 96.62 495 LEU A N 1
ATOM 3819 C CA . LEU A 1 495 ? -9.521 -9.163 -15.684 1.00 96.62 495 LEU A CA 1
ATOM 3820 C C . LEU A 1 495 ? -8.338 -9.554 -14.799 1.00 96.62 495 LEU A C 1
ATOM 3822 O O . LEU A 1 495 ? -7.934 -10.719 -14.736 1.00 96.62 495 LEU A O 1
ATOM 3826 N N . GLY A 1 496 ? -7.758 -8.572 -14.122 1.00 96.44 496 GLY A N 1
ATOM 3827 C CA . GLY A 1 496 ? -6.655 -8.839 -13.215 1.00 96.44 496 GLY A CA 1
ATOM 3828 C C . GLY A 1 496 ? -6.408 -7.744 -12.202 1.00 96.44 496 GLY A C 1
ATOM 3829 O O . GLY A 1 496 ? -6.922 -6.632 -12.318 1.00 96.44 496 GLY A O 1
ATOM 3830 N N . ARG A 1 497 ? -5.605 -8.078 -11.198 1.00 96.62 497 ARG A N 1
ATOM 3831 C CA . ARG A 1 497 ? -5.137 -7.135 -10.190 1.00 96.62 497 ARG A CA 1
ATOM 3832 C C . ARG A 1 497 ? -3.746 -7.531 -9.708 1.00 96.62 497 ARG A C 1
ATOM 3834 O O . ARG A 1 497 ? -3.400 -8.709 -9.682 1.00 96.62 497 ARG A O 1
ATOM 3841 N N . SER A 1 498 ? -2.951 -6.527 -9.362 1.00 97.12 498 SER A N 1
ATOM 3842 C CA . SER A 1 498 ? -1.621 -6.682 -8.783 1.00 97.12 498 SER A CA 1
ATOM 3843 C C . SER A 1 498 ? -1.325 -5.571 -7.779 1.00 97.12 498 SER A C 1
ATOM 3845 O O . SER A 1 498 ? -1.940 -4.492 -7.820 1.00 97.12 498 SER A O 1
ATOM 3847 N N . GLY A 1 499 ? -0.372 -5.851 -6.899 1.00 95.19 499 GLY A N 1
ATOM 3848 C CA . GLY A 1 499 ? 0.150 -4.961 -5.871 1.00 95.19 499 GLY A CA 1
ATOM 3849 C C . GLY A 1 499 ? 1.474 -5.478 -5.311 1.00 95.19 499 GLY A C 1
ATOM 3850 O O . GLY A 1 499 ? 1.922 -6.586 -5.631 1.00 95.19 499 GLY A O 1
ATOM 3851 N N . ASP A 1 500 ? 2.120 -4.651 -4.503 1.00 94.06 500 ASP A N 1
ATOM 3852 C CA . ASP A 1 500 ? 3.365 -4.973 -3.826 1.00 94.06 500 ASP A CA 1
ATOM 3853 C C . ASP A 1 500 ? 3.131 -5.787 -2.549 1.00 94.06 500 ASP A C 1
ATOM 3855 O O . ASP A 1 500 ? 2.170 -5.562 -1.831 1.00 94.06 500 ASP A O 1
ATOM 3859 N N . LYS A 1 501 ? 4.039 -6.714 -2.231 1.00 91.06 501 LYS A N 1
ATOM 3860 C CA . LYS A 1 501 ? 4.210 -7.274 -0.877 1.00 91.06 501 LYS A CA 1
ATOM 3861 C C . LYS A 1 501 ? 5.672 -7.181 -0.494 1.00 91.06 501 LYS A C 1
ATOM 3863 O O . LYS A 1 501 ? 6.445 -8.120 -0.698 1.00 91.06 501 LYS A O 1
ATOM 3868 N N . GLY A 1 502 ? 6.059 -6.010 0.007 1.00 91.06 502 GLY A N 1
ATOM 3869 C CA . GLY A 1 502 ? 7.455 -5.653 0.216 1.00 91.06 502 GLY A CA 1
ATOM 3870 C C . GLY A 1 502 ? 8.223 -5.639 -1.105 1.00 91.06 502 GLY A C 1
ATOM 3871 O O . GLY A 1 502 ? 7.964 -4.827 -1.986 1.00 91.06 502 GLY A O 1
ATOM 3872 N N . ALA A 1 503 ? 9.187 -6.546 -1.251 1.00 93.12 503 ALA A N 1
ATOM 3873 C CA . ALA A 1 503 ? 10.023 -6.677 -2.448 1.00 93.12 503 ALA A CA 1
ATOM 3874 C C . ALA A 1 503 ? 9.326 -7.365 -3.640 1.00 93.12 503 ALA A C 1
ATOM 3876 O O . ALA A 1 503 ? 9.857 -7.386 -4.757 1.00 93.12 503 ALA A O 1
ATOM 3877 N N . ASN A 1 504 ? 8.165 -7.967 -3.393 1.00 95.62 504 ASN A N 1
ATOM 3878 C CA . ASN A 1 504 ? 7.522 -8.917 -4.291 1.00 95.62 504 ASN A CA 1
ATOM 3879 C C . ASN A 1 504 ? 6.306 -8.287 -4.973 1.00 95.62 504 ASN A C 1
ATOM 3881 O O . ASN A 1 504 ? 5.732 -7.328 -4.462 1.00 95.62 504 ASN A O 1
ATOM 3885 N N . VAL A 1 505 ? 5.889 -8.849 -6.106 1.00 96.88 505 VAL A N 1
ATOM 3886 C CA . VAL A 1 505 ? 4.665 -8.445 -6.812 1.00 96.88 505 VAL A CA 1
ATOM 3887 C C . VAL A 1 505 ? 3.699 -9.615 -6.834 1.00 96.88 505 VAL A C 1
ATOM 3889 O O . VAL A 1 505 ? 4.058 -10.704 -7.285 1.00 96.88 505 VAL A O 1
ATOM 3892 N N . ASN A 1 506 ? 2.469 -9.394 -6.386 1.00 96.69 506 ASN A N 1
ATOM 3893 C CA . ASN A 1 506 ? 1.397 -10.360 -6.573 1.00 96.69 506 ASN A CA 1
ATOM 3894 C C . ASN A 1 506 ? 0.626 -10.065 -7.872 1.00 96.69 506 ASN A C 1
ATOM 3896 O O . ASN A 1 506 ? 0.561 -8.921 -8.315 1.00 96.69 506 ASN A O 1
ATOM 3900 N N . CYS A 1 507 ? 0.061 -11.085 -8.513 1.00 98.00 507 CYS A N 1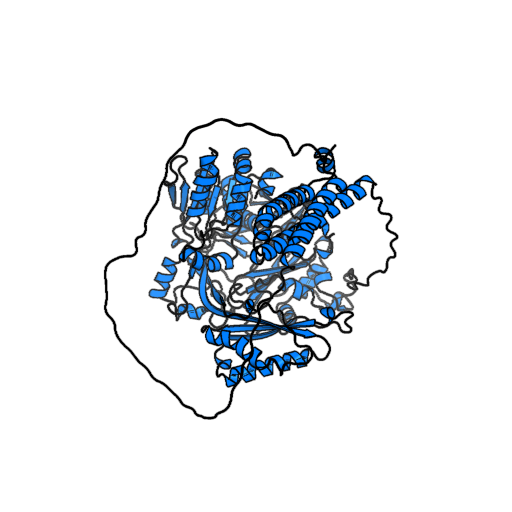
ATOM 3901 C CA . CYS A 1 507 ? -0.720 -10.924 -9.738 1.00 98.00 507 CYS A CA 1
ATOM 3902 C C . CYS A 1 507 ? -1.813 -11.991 -9.820 1.00 98.00 507 CYS A C 1
ATOM 3904 O O . CYS A 1 507 ? -1.522 -13.175 -9.997 1.00 98.00 507 CYS A O 1
ATOM 3906 N N . GLY A 1 508 ? -3.071 -11.570 -9.713 1.00 97.88 508 GLY A N 1
ATOM 3907 C CA . GLY A 1 508 ? -4.238 -12.412 -9.947 1.00 97.88 508 GLY A CA 1
ATOM 3908 C C . GLY A 1 508 ? -4.891 -12.106 -11.289 1.00 97.88 508 GLY A C 1
ATOM 3909 O O . GLY A 1 508 ? -5.071 -10.941 -11.646 1.00 97.88 508 GLY A O 1
ATOM 3910 N N . LEU A 1 509 ? -5.267 -13.152 -12.024 1.00 97.94 509 LEU A N 1
ATOM 3911 C CA . LEU A 1 509 ? -5.985 -13.075 -13.296 1.00 97.94 509 LEU A CA 1
ATOM 3912 C C . LEU A 1 509 ? -7.220 -13.966 -13.236 1.00 97.94 509 LEU A C 1
ATOM 3914 O O . LEU A 1 509 ? -7.117 -15.126 -12.839 1.00 97.94 509 LEU A O 1
ATOM 3918 N N . PHE A 1 510 ? -8.367 -13.458 -13.670 1.00 96.88 510 PHE A N 1
ATOM 3919 C CA . PHE A 1 510 ? -9.619 -14.208 -13.656 1.00 96.88 510 PHE A CA 1
ATOM 3920 C C . PHE A 1 510 ? -10.500 -13.852 -14.849 1.00 96.88 510 PHE A C 1
ATOM 3922 O O . PHE A 1 510 ? -10.372 -12.783 -15.449 1.00 96.88 510 PHE A O 1
ATOM 3929 N N . VAL A 1 511 ? -11.403 -14.764 -15.199 1.00 92.06 511 VAL A N 1
ATOM 3930 C CA . VAL A 1 511 ? -12.405 -14.517 -16.240 1.00 92.06 511 VAL A CA 1
ATOM 3931 C C . VAL A 1 511 ? -13.692 -14.013 -15.581 1.00 92.06 511 VAL A C 1
ATOM 3933 O O . VAL A 1 511 ? -14.164 -14.674 -14.650 1.00 92.06 511 VAL A O 1
ATOM 3936 N N . PRO A 1 512 ? -14.282 -12.894 -16.048 1.00 88.44 512 PRO A N 1
ATOM 3937 C CA . PRO A 1 512 ? -15.594 -12.439 -15.589 1.00 88.44 512 PRO A CA 1
ATOM 3938 C C . PRO A 1 512 ? -16.632 -13.557 -15.655 1.00 88.44 512 PRO A C 1
ATOM 3940 O O . PRO A 1 512 ? -16.731 -14.265 -16.661 1.00 88.44 512 PRO A O 1
ATOM 3943 N N . ALA A 1 513 ? -17.424 -13.724 -14.595 1.00 76.75 513 ALA A N 1
ATOM 3944 C CA . ALA A 1 513 ? -18.412 -14.806 -14.537 1.00 76.75 513 ALA A CA 1
ATOM 3945 C C . ALA A 1 513 ? -19.469 -14.676 -15.648 1.00 76.75 513 ALA A C 1
ATOM 3947 O O . ALA A 1 513 ? -19.867 -15.674 -16.252 1.00 76.75 513 ALA A O 1
ATOM 3948 N N . SER A 1 514 ? -19.855 -13.437 -15.959 1.00 80.38 514 SER A N 1
ATOM 3949 C CA . SER A 1 514 ? -20.763 -13.077 -17.052 1.00 80.38 514 SER A CA 1
ATOM 3950 C C . SER A 1 514 ? -20.236 -13.478 -18.435 1.00 80.38 514 SER A C 1
ATOM 3952 O O . SER A 1 514 ? -21.030 -13.811 -19.315 1.00 80.38 514 SER A O 1
ATOM 3954 N N . ASP A 1 515 ? -18.914 -13.505 -18.613 1.00 83.12 515 ASP A N 1
ATOM 3955 C CA . ASP A 1 515 ? -18.262 -13.782 -19.893 1.00 83.12 515 ASP A CA 1
ATOM 3956 C C . ASP A 1 515 ? -17.967 -15.281 -20.109 1.00 83.12 515 ASP A C 1
ATOM 3958 O O . ASP A 1 515 ? -17.558 -15.653 -21.213 1.00 83.12 515 ASP A O 1
ATOM 3962 N N . ASP A 1 516 ? -18.158 -16.148 -19.105 1.00 86.12 516 ASP A N 1
ATOM 3963 C CA . ASP A 1 516 ? -17.807 -17.580 -19.162 1.00 86.12 516 ASP A CA 1
ATOM 3964 C C . ASP A 1 516 ? -18.862 -18.511 -18.527 1.00 86.12 516 ASP A C 1
ATOM 3966 O O . ASP A 1 516 ? -18.580 -19.222 -17.559 1.00 86.12 516 ASP A O 1
ATOM 3970 N N . PRO A 1 517 ? -20.099 -18.569 -19.044 1.00 81.38 517 PRO A N 1
ATOM 3971 C CA . PRO A 1 517 ? -21.148 -19.404 -18.454 1.00 81.38 517 PRO A CA 1
ATOM 3972 C C . PRO A 1 517 ? -20.825 -20.910 -18.492 1.00 81.38 517 PRO A C 1
ATOM 3974 O O . PRO A 1 517 ? -21.320 -21.662 -17.656 1.00 81.38 517 PRO A O 1
ATOM 3977 N N . THR A 1 518 ? -19.994 -21.362 -19.439 1.00 83.94 518 THR A N 1
ATOM 3978 C CA . THR A 1 518 ? -19.633 -22.778 -19.631 1.00 83.94 518 THR A CA 1
ATOM 3979 C C . THR A 1 518 ? -18.368 -23.204 -18.877 1.00 83.94 518 THR A C 1
ATOM 3981 O O . THR A 1 518 ? -18.111 -24.402 -18.765 1.00 83.94 518 THR A O 1
ATOM 3984 N N . GLY A 1 519 ? -17.572 -22.260 -18.358 1.00 86.75 519 GLY A N 1
ATOM 3985 C CA . GLY A 1 519 ? -16.268 -22.540 -17.743 1.00 86.75 519 GLY A CA 1
ATOM 3986 C C . GLY A 1 519 ? -15.150 -22.830 -18.756 1.00 86.75 519 GLY A C 1
ATOM 3987 O O . GLY A 1 519 ? -14.055 -23.260 -18.377 1.00 86.75 519 GLY A O 1
ATOM 3988 N N . GLU A 1 520 ? -15.408 -22.651 -20.053 1.00 88.56 520 GLU A N 1
ATOM 3989 C CA . GLU A 1 520 ? -14.439 -22.935 -21.110 1.00 88.56 520 GLU A CA 1
ATOM 3990 C C . GLU A 1 520 ? -13.279 -21.940 -21.114 1.00 88.56 520 GLU A C 1
ATOM 3992 O O . GLU A 1 520 ? -12.132 -22.367 -21.306 1.00 88.56 520 GLU A O 1
ATOM 3997 N N . LYS A 1 521 ? -13.557 -20.650 -20.867 1.00 90.12 521 LYS A N 1
ATOM 3998 C CA . LYS A 1 521 ? -12.522 -19.609 -20.788 1.00 90.12 521 LYS A CA 1
ATOM 3999 C C . LYS A 1 521 ? -11.681 -19.773 -19.528 1.00 90.12 521 LYS A C 1
ATOM 4001 O O . LYS A 1 521 ? -10.469 -19.598 -19.596 1.00 90.12 521 LYS A O 1
ATOM 4006 N N . TRP A 1 522 ? -12.278 -20.182 -18.407 1.00 93.50 522 TRP A N 1
ATOM 4007 C CA . TRP A 1 522 ? -11.541 -20.567 -17.204 1.00 93.50 522 TRP A CA 1
ATOM 4008 C C . TRP A 1 522 ? -10.578 -21.727 -17.480 1.00 93.50 522 TRP A C 1
ATOM 4010 O O . TRP A 1 522 ? -9.386 -21.634 -17.178 1.00 93.50 522 TRP A O 1
ATOM 4020 N N . GLY A 1 523 ? -11.066 -22.798 -18.119 1.00 93.06 523 GLY A N 1
ATOM 4021 C CA . GLY A 1 523 ? -10.238 -23.941 -18.507 1.00 93.06 523 GLY A CA 1
ATOM 4022 C C . GLY A 1 523 ? -9.066 -23.550 -19.414 1.00 93.06 523 GLY A C 1
ATOM 4023 O O . GLY A 1 523 ? -7.955 -24.059 -19.239 1.00 93.06 523 GLY A O 1
ATOM 4024 N N . TRP A 1 524 ? -9.292 -22.613 -20.337 1.00 91.88 524 TRP A N 1
ATOM 4025 C CA . TRP A 1 524 ? -8.252 -22.024 -21.179 1.00 91.88 524 TRP A CA 1
ATOM 4026 C C . TRP A 1 524 ? -7.251 -21.187 -20.366 1.00 91.88 524 TRP A C 1
ATOM 4028 O O . TRP A 1 524 ? -6.051 -21.466 -20.424 1.00 91.88 524 TRP A O 1
ATOM 4038 N N . LEU A 1 525 ? -7.723 -20.228 -19.558 1.00 93.62 525 LEU A N 1
ATOM 4039 C CA . LEU A 1 525 ? -6.883 -19.284 -18.812 1.00 93.62 525 LEU A CA 1
ATOM 4040 C C . LEU A 1 525 ? -5.934 -20.022 -17.866 1.00 93.62 525 LEU A C 1
ATOM 4042 O O . LEU A 1 525 ? -4.724 -19.789 -17.903 1.00 93.62 525 LEU A O 1
ATOM 4046 N N . ARG A 1 526 ? -6.459 -20.960 -17.064 1.00 95.38 526 ARG A N 1
ATOM 4047 C CA . ARG A 1 526 ? -5.643 -21.727 -16.111 1.00 95.38 526 ARG A CA 1
ATOM 4048 C C . ARG A 1 526 ? -4.582 -22.580 -16.792 1.00 95.38 526 ARG A C 1
ATOM 4050 O O . ARG A 1 526 ? -3.497 -22.741 -16.243 1.00 95.38 526 ARG A O 1
ATOM 4057 N N . THR A 1 527 ? -4.884 -23.100 -17.983 1.00 95.75 527 THR A N 1
ATOM 4058 C CA . THR A 1 527 ? -3.965 -23.935 -18.764 1.00 95.75 527 THR A CA 1
ATOM 4059 C C . THR A 1 527 ? -2.865 -23.097 -19.405 1.00 95.75 527 THR A C 1
ATOM 4061 O O . THR A 1 527 ? -1.702 -23.495 -19.379 1.00 95.75 527 THR A O 1
ATOM 4064 N N . LEU A 1 528 ? -3.220 -21.940 -19.970 1.00 93.62 528 LEU A N 1
ATOM 4065 C CA . LEU A 1 528 ? -2.278 -21.035 -20.621 1.00 93.62 528 LEU A CA 1
ATOM 4066 C C . LEU A 1 528 ? -1.313 -20.404 -19.612 1.00 93.62 528 LEU A C 1
ATOM 4068 O O . LEU A 1 528 ? -0.104 -20.366 -19.843 1.00 93.62 528 LEU A O 1
ATOM 4072 N N . MET A 1 529 ? -1.845 -19.901 -18.498 1.00 95.81 529 MET A N 1
ATOM 4073 C CA . MET A 1 529 ? -1.083 -19.135 -17.516 1.00 95.81 529 MET A CA 1
ATOM 4074 C C . MET A 1 529 ? -0.294 -20.064 -16.589 1.00 95.81 529 MET A C 1
ATOM 4076 O O . MET A 1 529 ? -0.665 -20.305 -15.442 1.00 95.81 529 MET A O 1
ATOM 4080 N N . THR A 1 530 ? 0.815 -20.597 -17.099 1.00 97.38 530 THR A N 1
ATOM 4081 C CA . THR A 1 530 ? 1.835 -21.339 -16.339 1.00 97.38 530 THR A CA 1
ATOM 4082 C C . THR A 1 530 ? 2.917 -20.402 -15.789 1.00 97.38 530 THR A C 1
ATOM 4084 O O . THR A 1 530 ? 3.017 -19.246 -16.204 1.00 97.38 530 THR A O 1
ATOM 4087 N N . LYS A 1 531 ? 3.792 -20.901 -14.903 1.00 97.44 531 LYS A N 1
ATOM 4088 C CA . LYS A 1 531 ? 4.972 -20.144 -14.439 1.00 97.44 531 LYS A CA 1
ATOM 4089 C C . LYS A 1 531 ? 5.902 -19.762 -15.593 1.00 97.44 531 LYS A C 1
ATOM 4091 O O . LYS A 1 531 ? 6.347 -18.622 -15.674 1.00 97.44 531 LYS A O 1
ATOM 4096 N N . GLN A 1 532 ? 6.133 -20.686 -16.526 1.00 96.62 532 GLN A N 1
ATOM 4097 C CA . GLN A 1 532 ? 6.951 -20.447 -17.718 1.00 96.62 532 GLN A CA 1
ATOM 4098 C C . GLN A 1 532 ? 6.314 -19.405 -18.641 1.00 96.62 532 GLN A C 1
ATOM 4100 O O . GLN A 1 532 ? 7.017 -18.573 -19.212 1.00 96.62 532 GLN A O 1
ATOM 4105 N N . GLN A 1 533 ? 4.985 -19.423 -18.778 1.00 95.69 533 GLN A N 1
ATOM 4106 C CA . GLN A 1 533 ? 4.276 -18.415 -19.559 1.00 95.69 533 GLN A CA 1
ATOM 4107 C C . GLN A 1 533 ? 4.353 -17.038 -18.890 1.00 95.69 533 GLN A C 1
ATOM 4109 O O . GLN A 1 533 ? 4.651 -16.066 -19.579 1.00 95.69 533 GLN A O 1
ATOM 4114 N N . MET A 1 534 ? 4.168 -16.949 -17.568 1.00 96.81 534 MET A N 1
ATOM 4115 C CA . MET A 1 534 ? 4.349 -15.701 -16.817 1.00 96.81 534 MET A CA 1
ATOM 4116 C C . MET A 1 534 ? 5.773 -15.153 -16.989 1.00 96.81 534 MET A C 1
ATOM 4118 O O . MET A 1 534 ? 5.946 -14.002 -17.373 1.00 96.81 534 MET A O 1
ATOM 4122 N N . GLN A 1 535 ? 6.796 -15.996 -16.821 1.00 96.69 535 GLN A N 1
ATOM 4123 C CA . GLN A 1 535 ? 8.195 -15.631 -17.062 1.00 96.69 535 GLN A CA 1
ATOM 4124 C C . GLN A 1 535 ? 8.420 -15.098 -18.487 1.00 96.69 535 GLN A C 1
ATOM 4126 O O . GLN A 1 535 ? 9.052 -14.059 -18.677 1.00 96.69 535 GLN A O 1
ATOM 4131 N N . LYS A 1 536 ? 7.868 -15.778 -19.501 1.00 95.06 536 LYS A N 1
ATOM 4132 C CA . LYS A 1 536 ? 7.940 -15.341 -20.903 1.00 95.06 536 LYS A CA 1
ATOM 4133 C C . LYS A 1 536 ? 7.258 -13.987 -21.120 1.00 95.06 536 LYS A C 1
ATOM 4135 O O . LYS A 1 536 ? 7.749 -13.193 -21.917 1.00 95.06 536 LYS A O 1
ATOM 4140 N N . MET A 1 537 ? 6.143 -13.737 -20.436 1.00 94.94 537 MET A N 1
ATOM 4141 C CA . MET A 1 537 ? 5.389 -12.485 -20.520 1.00 94.94 537 MET A CA 1
ATOM 4142 C C . MET A 1 537 ? 6.117 -11.320 -19.842 1.00 94.94 537 MET A C 1
ATOM 4144 O O . MET A 1 537 ? 6.153 -10.235 -20.411 1.00 94.94 537 MET A O 1
ATOM 4148 N N . ILE A 1 538 ? 6.785 -11.549 -18.706 1.00 95.56 538 ILE A N 1
ATOM 4149 C CA . ILE A 1 538 ? 7.668 -10.551 -18.073 1.00 95.56 538 ILE A CA 1
ATOM 4150 C C . ILE A 1 538 ? 8.786 -10.114 -19.040 1.00 95.56 538 ILE A C 1
ATOM 4152 O O . ILE A 1 538 ? 9.207 -8.957 -19.051 1.00 95.56 538 ILE A O 1
ATOM 4156 N N . GLY A 1 539 ? 9.243 -11.022 -19.905 1.00 93.56 539 GLY A N 1
ATOM 4157 C CA . GLY A 1 539 ? 10.112 -10.683 -21.025 1.00 93.56 539 GLY A CA 1
ATOM 4158 C C . GLY A 1 539 ? 11.469 -10.151 -20.566 1.00 93.56 539 GLY A C 1
ATOM 4159 O O . GLY A 1 539 ? 12.166 -10.791 -19.782 1.00 93.56 539 GLY A O 1
ATOM 4160 N N . THR A 1 540 ? 11.870 -8.983 -21.071 1.00 91.50 540 THR A N 1
ATOM 4161 C CA . THR A 1 540 ? 13.194 -8.394 -20.795 1.00 91.50 540 THR A CA 1
ATOM 4162 C C . THR A 1 540 ? 13.368 -7.892 -19.366 1.00 91.50 540 THR A C 1
ATOM 4164 O O . THR A 1 540 ? 14.499 -7.621 -18.955 1.00 91.50 540 THR A O 1
ATOM 4167 N N . ASP A 1 541 ? 12.283 -7.787 -18.601 1.00 92.38 541 ASP A N 1
ATOM 4168 C CA . ASP A 1 541 ? 12.334 -7.375 -17.199 1.00 92.38 541 ASP A CA 1
ATOM 4169 C C . ASP A 1 541 ? 12.664 -8.551 -16.273 1.00 92.38 541 ASP A C 1
ATOM 4171 O O . ASP A 1 541 ? 13.069 -8.342 -15.131 1.00 92.38 541 ASP A O 1
ATOM 4175 N N . TRP A 1 542 ? 12.590 -9.791 -16.775 1.00 95.62 542 TRP A N 1
ATOM 4176 C CA . TRP A 1 542 ? 12.915 -10.986 -16.006 1.00 95.62 542 TRP A CA 1
ATOM 4177 C C . TRP A 1 542 ? 14.388 -10.994 -15.587 1.00 95.62 542 TRP A C 1
ATOM 4179 O O . TRP A 1 542 ? 15.281 -10.577 -16.335 1.00 95.62 542 TRP A O 1
ATOM 4189 N N . ARG A 1 543 ? 14.655 -11.501 -14.384 1.00 94.88 543 ARG A N 1
ATOM 4190 C CA . ARG A 1 543 ? 16.000 -11.723 -13.854 1.00 94.88 543 ARG A CA 1
ATOM 4191 C C . ARG A 1 543 ? 16.091 -13.149 -13.330 1.00 94.88 543 ARG A C 1
ATOM 4193 O O . ARG A 1 543 ? 15.180 -13.610 -12.658 1.00 94.88 543 ARG A O 1
ATOM 4200 N N . ASP A 1 544 ? 17.213 -13.821 -13.576 1.00 94.25 544 ASP A N 1
ATOM 4201 C CA . ASP A 1 544 ? 17.406 -15.242 -13.225 1.00 94.25 544 ASP A CA 1
ATOM 4202 C C . ASP A 1 544 ? 17.370 -15.541 -11.718 1.00 94.25 544 ASP A C 1
ATOM 4204 O O . ASP A 1 544 ? 17.323 -16.701 -11.312 1.00 94.25 544 ASP A O 1
ATOM 4208 N N . TRP A 1 545 ? 17.427 -14.507 -10.879 1.00 94.38 545 TRP A N 1
ATOM 4209 C CA . TRP A 1 545 ? 17.294 -14.638 -9.432 1.00 94.38 545 TRP A CA 1
ATOM 4210 C C . TRP A 1 545 ? 15.852 -14.483 -8.935 1.00 94.38 545 TRP A C 1
ATOM 4212 O O . TRP A 1 545 ? 15.609 -14.769 -7.767 1.00 94.38 545 TRP A O 1
ATOM 4222 N N . TYR A 1 546 ? 14.913 -14.061 -9.788 1.00 96.62 546 TYR A N 1
ATOM 4223 C CA . TYR A 1 546 ? 13.495 -14.039 -9.441 1.00 96.62 546 TYR A CA 1
ATOM 4224 C C . TYR A 1 546 ? 12.949 -15.456 -9.273 1.00 96.62 546 TYR A C 1
ATOM 4226 O O . TYR A 1 546 ? 13.391 -16.405 -9.925 1.00 96.62 546 TYR A O 1
ATOM 4234 N N . HIS A 1 547 ? 11.929 -15.569 -8.429 1.00 96.38 547 HIS A N 1
ATOM 4235 C CA . HIS A 1 547 ? 11.165 -16.791 -8.211 1.00 96.38 547 HIS A CA 1
ATOM 4236 C C . HIS A 1 547 ? 9.679 -16.527 -8.483 1.00 96.38 547 HIS A C 1
ATOM 4238 O O . HIS A 1 547 ? 9.200 -15.412 -8.274 1.00 96.38 547 HIS A O 1
ATOM 4244 N N . ILE A 1 548 ? 8.955 -17.532 -8.981 1.00 97.38 548 ILE A N 1
ATOM 4245 C CA . ILE A 1 548 ? 7.511 -17.449 -9.225 1.00 97.38 548 ILE A CA 1
ATOM 4246 C C . ILE A 1 548 ? 6.834 -18.601 -8.493 1.00 97.38 548 ILE A C 1
ATOM 4248 O O . ILE A 1 548 ? 7.141 -19.761 -8.770 1.00 97.38 548 ILE A O 1
ATOM 4252 N N . GLU A 1 549 ? 5.853 -18.270 -7.663 1.00 97.25 549 GLU A N 1
ATOM 4253 C CA . GLU A 1 549 ? 4.861 -19.216 -7.150 1.00 97.25 549 GLU A CA 1
ATOM 4254 C C . GLU A 1 549 ? 3.552 -19.071 -7.927 1.00 97.25 549 GLU A C 1
ATOM 4256 O O . GLU A 1 549 ? 3.213 -17.977 -8.397 1.00 97.25 549 GLU A O 1
ATOM 4261 N N . ARG A 1 550 ? 2.809 -20.173 -8.063 1.00 97.62 550 ARG A N 1
ATOM 4262 C CA . ARG A 1 550 ? 1.504 -20.198 -8.733 1.00 97.62 550 ARG A CA 1
ATOM 4263 C C . ARG A 1 550 ? 0.502 -21.079 -7.990 1.00 97.62 550 ARG A C 1
ATOM 4265 O O . ARG A 1 550 ? 0.795 -22.232 -7.698 1.00 97.62 550 ARG A O 1
ATOM 4272 N N . CYS A 1 551 ? -0.722 -20.586 -7.826 1.00 97.50 551 CYS A N 1
ATOM 4273 C CA . CYS A 1 551 ? -1.864 -21.371 -7.349 1.00 97.50 551 CYS A CA 1
ATOM 4274 C C . CYS A 1 551 ? -3.170 -20.968 -8.064 1.00 97.50 551 CYS A C 1
ATOM 4276 O O . CYS A 1 551 ? -3.198 -20.044 -8.882 1.00 97.50 551 CYS A O 1
ATOM 4278 N N . GLU A 1 552 ? -4.253 -21.695 -7.788 1.00 96.81 552 GLU A N 1
ATOM 4279 C CA . GLU A 1 552 ? -5.583 -21.490 -8.366 1.00 96.81 552 GLU A CA 1
ATOM 4280 C C . GLU A 1 552 ? -6.643 -21.330 -7.269 1.00 96.81 552 GLU A C 1
ATOM 4282 O O . GLU A 1 552 ? -6.605 -22.016 -6.249 1.00 96.81 552 GLU A O 1
ATOM 4287 N N . MET A 1 553 ? -7.629 -20.469 -7.523 1.00 95.62 553 MET A N 1
ATOM 4288 C CA . MET A 1 553 ? -8.847 -20.323 -6.718 1.00 95.62 553 MET A CA 1
ATOM 4289 C C . MET A 1 553 ? -10.034 -20.644 -7.626 1.00 95.62 553 MET A C 1
ATOM 4291 O O . MET A 1 553 ? -10.576 -19.777 -8.315 1.00 95.62 553 MET A O 1
ATOM 4295 N N . ALA A 1 554 ? -10.365 -21.933 -7.712 1.00 93.50 554 ALA A N 1
ATOM 4296 C CA . ALA A 1 554 ? -11.239 -22.463 -8.758 1.00 93.50 554 ALA A CA 1
ATOM 4297 C C . ALA A 1 554 ? -12.677 -21.925 -8.682 1.00 93.50 554 ALA A C 1
ATOM 4299 O O . ALA A 1 554 ? -13.265 -21.639 -9.725 1.00 93.50 554 ALA A O 1
ATOM 4300 N N . GLU A 1 555 ? -13.208 -21.736 -7.472 1.00 93.81 555 GLU A N 1
ATOM 4301 C CA . GLU A 1 555 ? -14.579 -21.256 -7.235 1.00 93.81 555 GLU A CA 1
ATOM 4302 C C . GLU A 1 555 ? -14.793 -19.812 -7.721 1.00 93.81 555 GLU A C 1
ATOM 4304 O O . GLU A 1 555 ? -15.889 -19.450 -8.141 1.00 93.81 555 GLU A O 1
ATOM 4309 N N . ILE A 1 556 ? -13.727 -19.007 -7.767 1.00 94.31 556 ILE A N 1
ATOM 4310 C CA . ILE A 1 556 ? -13.743 -17.644 -8.325 1.00 94.31 556 ILE A CA 1
ATOM 4311 C C . ILE A 1 556 ? -13.026 -17.544 -9.679 1.00 94.31 556 ILE A C 1
ATOM 4313 O O . ILE A 1 556 ? -12.871 -16.448 -10.217 1.00 94.31 556 ILE A O 1
ATOM 4317 N N . ARG A 1 557 ? -12.608 -18.688 -10.241 1.00 94.81 557 ARG A N 1
ATOM 4318 C CA . ARG A 1 557 ? -11.965 -18.826 -11.561 1.00 94.81 557 ARG A CA 1
ATOM 4319 C C . ARG A 1 557 ? -10.728 -17.942 -11.732 1.00 94.81 557 ARG A C 1
ATOM 4321 O O . ARG A 1 557 ? -10.534 -17.331 -12.787 1.00 94.81 557 ARG A O 1
ATOM 4328 N N . ALA A 1 558 ? -9.894 -17.889 -10.697 1.00 96.38 558 ALA A N 1
ATOM 4329 C CA . ALA A 1 558 ? -8.673 -17.094 -10.688 1.00 96.38 558 ALA A CA 1
ATOM 4330 C C . ALA A 1 558 ? -7.408 -17.963 -10.706 1.00 96.38 558 ALA A C 1
ATOM 4332 O O . ALA A 1 558 ? -7.320 -18.987 -10.023 1.00 96.38 558 ALA A O 1
ATOM 4333 N N . VAL A 1 559 ? -6.404 -17.519 -11.463 1.00 97.62 559 VAL A N 1
ATOM 4334 C CA . VAL A 1 559 ? -5.010 -17.960 -11.332 1.00 97.62 559 VAL A CA 1
ATOM 4335 C C . VAL A 1 559 ? -4.251 -16.859 -10.609 1.00 97.62 559 VAL A C 1
ATOM 4337 O O . VAL A 1 559 ? -4.343 -15.695 -11.000 1.00 97.62 559 VAL A O 1
ATOM 4340 N N . HIS A 1 560 ? -3.488 -17.221 -9.586 1.00 98.06 560 HIS A N 1
ATOM 4341 C CA . HIS A 1 560 ? -2.720 -16.277 -8.788 1.00 98.06 560 HIS A CA 1
ATOM 4342 C C . HIS A 1 560 ? -1.226 -16.589 -8.855 1.00 98.06 560 HIS A C 1
ATOM 4344 O O . HIS A 1 560 ? -0.817 -17.753 -8.829 1.00 98.06 560 HIS A O 1
ATOM 4350 N N . PHE A 1 561 ? -0.420 -15.534 -8.917 1.00 98.19 561 PHE A N 1
ATOM 4351 C CA . PHE A 1 561 ? 1.032 -15.587 -8.950 1.00 98.19 561 PHE A CA 1
ATOM 4352 C C . PHE A 1 561 ? 1.634 -14.675 -7.889 1.00 98.19 561 PHE A C 1
ATOM 4354 O O . PHE A 1 561 ? 1.129 -13.581 -7.642 1.00 98.19 561 PHE A O 1
ATOM 4361 N N . VAL A 1 562 ? 2.774 -15.088 -7.345 1.00 97.62 562 VAL A N 1
ATOM 4362 C CA . VAL A 1 562 ? 3.683 -14.203 -6.610 1.00 97.62 562 VAL A CA 1
ATOM 4363 C C . VAL A 1 562 ? 5.026 -14.235 -7.322 1.00 97.62 562 VAL A C 1
ATOM 4365 O O . VAL A 1 562 ? 5.602 -15.305 -7.508 1.00 97.62 562 VAL A O 1
ATOM 4368 N N . VAL A 1 563 ? 5.507 -13.070 -7.751 1.00 97.38 563 VAL A N 1
ATOM 4369 C CA . VAL A 1 563 ? 6.826 -12.892 -8.361 1.00 97.38 563 VAL A CA 1
ATOM 4370 C C . VAL A 1 563 ? 7.738 -12.244 -7.325 1.00 97.38 563 VAL A C 1
ATOM 4372 O O . VAL A 1 563 ? 7.531 -11.092 -6.942 1.00 97.38 563 VAL A O 1
ATOM 4375 N N . TYR A 1 564 ? 8.743 -12.984 -6.866 1.00 96.56 564 TYR A N 1
ATOM 4376 C CA . TYR A 1 564 ? 9.643 -12.552 -5.801 1.00 96.56 564 TYR A CA 1
ATOM 4377 C C . TYR A 1 564 ? 10.818 -11.742 -6.346 1.00 96.56 564 TYR A C 1
ATOM 4379 O O . TYR A 1 564 ? 11.510 -12.194 -7.264 1.00 96.56 564 TYR A O 1
ATOM 4387 N N . GLY A 1 565 ? 11.033 -10.546 -5.783 1.00 94.19 565 GLY A N 1
ATOM 4388 C CA . GLY A 1 565 ? 12.165 -9.667 -6.099 1.00 94.19 565 GLY A CA 1
ATOM 4389 C C . GLY A 1 565 ? 11.990 -8.483 -7.077 1.00 94.19 565 GLY A C 1
ATOM 4390 O O . GLY A 1 565 ? 12.878 -7.624 -7.063 1.00 94.19 565 GLY A O 1
ATOM 4391 N N . PRO A 1 566 ? 10.940 -8.338 -7.920 1.00 95.44 566 PRO A N 1
ATOM 4392 C CA . PRO A 1 566 ? 10.859 -7.235 -8.888 1.00 95.44 566 PRO A CA 1
ATOM 4393 C C . PRO A 1 566 ? 10.997 -5.824 -8.306 1.00 95.44 566 PRO A C 1
ATOM 4395 O O . PRO A 1 566 ? 11.511 -4.935 -8.986 1.00 95.44 566 PRO A O 1
ATOM 4398 N N . LEU A 1 567 ? 10.577 -5.616 -7.054 1.00 94.88 567 LEU A N 1
ATOM 4399 C CA . LEU A 1 567 ? 10.600 -4.308 -6.391 1.00 94.88 567 LEU A CA 1
ATOM 4400 C C . LEU A 1 567 ? 11.876 -4.069 -5.570 1.00 94.88 567 LEU A C 1
ATOM 4402 O O . LEU A 1 567 ? 12.002 -3.040 -4.909 1.00 94.88 567 LEU A O 1
ATOM 4406 N N . GLY A 1 568 ? 12.839 -4.992 -5.615 1.00 92.56 568 GLY A N 1
ATOM 4407 C CA . GLY A 1 568 ? 14.118 -4.880 -4.920 1.00 92.56 568 GLY A CA 1
ATOM 4408 C C . GLY A 1 568 ? 13.959 -4.900 -3.403 1.00 92.56 568 GLY A C 1
ATOM 4409 O O . GLY A 1 568 ? 13.650 -5.941 -2.841 1.00 92.56 568 GLY A O 1
ATOM 4410 N N . ARG A 1 569 ? 14.146 -3.757 -2.736 1.00 91.69 569 ARG A N 1
ATOM 4411 C CA . ARG A 1 569 ? 13.952 -3.602 -1.280 1.00 91.69 569 ARG A CA 1
ATOM 4412 C C . ARG A 1 569 ? 12.650 -2.857 -0.957 1.00 91.69 569 ARG A C 1
ATOM 4414 O O . ARG A 1 569 ? 12.594 -2.073 -0.013 1.00 91.69 569 ARG A O 1
ATOM 4421 N N . GLY A 1 570 ? 11.626 -3.054 -1.789 1.00 91.75 570 GLY A N 1
ATOM 4422 C CA . GLY A 1 570 ? 10.281 -2.499 -1.633 1.00 91.75 570 GLY A CA 1
ATOM 4423 C C . GLY A 1 570 ? 10.105 -1.050 -2.093 1.00 91.75 570 GLY A C 1
ATOM 4424 O O . GLY A 1 570 ? 11.026 -0.399 -2.595 1.00 91.75 570 GLY A O 1
ATOM 4425 N N . VAL A 1 571 ? 8.886 -0.535 -1.913 1.00 91.94 571 VAL A N 1
ATOM 4426 C CA . VAL A 1 571 ? 8.399 0.749 -2.458 1.00 91.94 571 VAL A CA 1
ATOM 4427 C C . VAL A 1 571 ? 9.342 1.927 -2.192 1.00 91.94 571 VAL A C 1
ATOM 4429 O O . VAL A 1 571 ? 9.549 2.769 -3.066 1.00 91.94 571 VAL A O 1
ATOM 4432 N N . SER A 1 572 ? 9.942 1.991 -1.000 1.00 90.31 572 SER A N 1
ATOM 4433 C CA . SER A 1 572 ? 10.781 3.112 -0.550 1.00 90.31 572 SER A CA 1
ATOM 4434 C C . SER A 1 572 ? 12.135 3.219 -1.264 1.00 90.31 572 SER A C 1
ATOM 4436 O O . SER A 1 572 ? 12.804 4.251 -1.168 1.00 90.31 572 SER A O 1
ATOM 4438 N N . SER A 1 573 ? 12.544 2.167 -1.972 1.00 90.44 573 SER A N 1
ATOM 4439 C CA . SER A 1 573 ? 13.874 2.036 -2.577 1.00 90.44 573 SER A CA 1
ATOM 4440 C C . SER A 1 573 ? 13.859 1.484 -4.003 1.00 90.44 573 SER A C 1
ATOM 4442 O O . SER A 1 573 ? 14.914 1.403 -4.637 1.00 90.44 573 SER A O 1
ATOM 4444 N N . SER A 1 574 ? 12.683 1.117 -4.515 1.00 92.56 574 SER A N 1
ATOM 4445 C CA . SER A 1 574 ? 12.535 0.515 -5.831 1.00 92.56 574 SER A CA 1
ATOM 4446 C C . SER A 1 574 ? 13.039 1.438 -6.941 1.00 92.56 574 SER A C 1
ATOM 4448 O O . SER A 1 574 ? 12.735 2.633 -6.994 1.00 92.56 574 SER A O 1
ATOM 4450 N N . LYS A 1 575 ? 13.816 0.860 -7.861 1.00 92.00 575 LYS A N 1
ATOM 4451 C CA . LYS A 1 575 ? 14.316 1.563 -9.047 1.00 92.00 575 LYS A CA 1
ATOM 4452 C C . LYS A 1 575 ? 13.338 1.545 -10.216 1.00 92.00 575 LYS A C 1
ATOM 4454 O O . LYS A 1 575 ? 13.543 2.309 -11.159 1.00 92.00 575 LYS A O 1
ATOM 4459 N N . ILE A 1 576 ? 12.330 0.671 -10.207 1.00 92.00 576 ILE A N 1
ATOM 4460 C CA . ILE A 1 576 ? 11.347 0.611 -11.294 1.00 92.00 576 ILE A CA 1
ATOM 4461 C C . ILE A 1 576 ? 10.305 1.718 -11.127 1.00 92.00 576 ILE A C 1
ATOM 4463 O O . ILE A 1 576 ? 10.068 2.198 -10.022 1.00 92.00 576 ILE A O 1
ATOM 4467 N N . LEU A 1 577 ? 9.706 2.152 -12.238 1.00 91.69 577 LEU A N 1
ATOM 4468 C CA . LEU A 1 577 ? 8.759 3.269 -12.230 1.00 91.69 577 LEU A CA 1
ATOM 4469 C C . LEU A 1 577 ? 7.462 2.930 -11.476 1.00 91.69 577 LEU A C 1
ATOM 4471 O O . LEU A 1 577 ? 6.956 3.759 -10.726 1.00 91.69 577 LEU A O 1
ATOM 4475 N N . ASP A 1 578 ? 6.945 1.712 -11.656 1.00 94.12 578 ASP A N 1
ATOM 4476 C CA . ASP A 1 578 ? 5.818 1.182 -10.884 1.00 94.12 578 ASP A CA 1
ATOM 4477 C C . ASP A 1 578 ? 6.319 0.543 -9.583 1.00 94.12 578 ASP A C 1
ATOM 4479 O O . ASP A 1 578 ? 6.403 -0.676 -9.453 1.00 94.12 578 ASP A O 1
ATOM 4483 N N . SER A 1 579 ? 6.703 1.375 -8.615 1.00 92.88 579 SER A N 1
ATOM 4484 C CA . SER A 1 579 ? 7.262 0.904 -7.343 1.00 92.88 579 SER A CA 1
ATOM 4485 C C . SER A 1 579 ? 6.259 0.182 -6.436 1.00 92.88 579 SER A C 1
ATOM 4487 O O . SER A 1 579 ? 6.691 -0.416 -5.457 1.00 92.88 579 SER A O 1
ATOM 4489 N N . LEU A 1 580 ? 4.961 0.220 -6.764 1.00 93.44 580 LEU A N 1
ATOM 4490 C CA . LEU A 1 580 ? 3.862 -0.439 -6.044 1.00 93.44 580 LEU A CA 1
ATOM 4491 C C . LEU A 1 580 ? 3.368 -1.714 -6.754 1.00 93.44 580 LEU A C 1
ATOM 4493 O O . LEU A 1 580 ? 2.391 -2.322 -6.331 1.00 93.44 580 LEU A O 1
ATOM 4497 N N . GLY A 1 581 ? 3.942 -2.076 -7.908 1.00 94.69 581 GLY A N 1
ATOM 4498 C CA . GLY A 1 581 ? 3.484 -3.218 -8.709 1.00 94.69 581 GLY A CA 1
ATOM 4499 C C . GLY A 1 581 ? 2.024 -3.133 -9.184 1.00 94.69 581 GLY A C 1
ATOM 4500 O O . GLY A 1 581 ? 1.461 -4.136 -9.628 1.00 94.69 581 GLY A O 1
ATOM 4501 N N . LYS A 1 582 ? 1.374 -1.963 -9.106 1.00 93.81 582 LYS A N 1
ATOM 4502 C CA . LYS A 1 582 ? -0.067 -1.800 -9.384 1.00 93.81 582 LYS A CA 1
ATOM 4503 C C . LYS A 1 582 ? -0.407 -1.893 -10.864 1.00 93.81 582 LYS A C 1
ATOM 4505 O O . LYS A 1 582 ? -1.554 -2.196 -11.192 1.00 93.81 582 LYS A O 1
ATOM 4510 N N . GLY A 1 583 ? 0.557 -1.595 -11.728 1.00 95.19 583 GLY A N 1
ATOM 4511 C CA . GLY A 1 583 ? 0.466 -1.700 -13.179 1.00 95.19 583 GLY A CA 1
ATOM 4512 C C . GLY A 1 583 ? 0.933 -3.048 -13.724 1.00 95.19 583 GLY A C 1
ATOM 4513 O O . GLY A 1 583 ? 0.781 -3.287 -14.919 1.00 95.19 583 GLY A O 1
ATOM 4514 N N . PHE A 1 584 ? 1.470 -3.945 -12.889 1.00 97.06 584 PHE A N 1
ATOM 4515 C CA . PHE A 1 584 ? 2.004 -5.231 -13.345 1.00 97.06 584 PHE A CA 1
ATOM 4516 C C . PHE A 1 584 ? 0.941 -6.113 -14.018 1.00 97.06 584 PHE A C 1
ATOM 4518 O O . PHE A 1 584 ? 1.166 -6.611 -15.119 1.00 97.06 584 PHE A O 1
ATOM 4525 N N . ALA A 1 585 ? -0.246 -6.263 -13.420 1.00 97.06 585 ALA A N 1
ATOM 4526 C CA . ALA A 1 585 ? -1.346 -7.001 -14.040 1.00 97.06 585 ALA A CA 1
ATOM 4527 C C . ALA A 1 585 ? -1.807 -6.344 -15.351 1.00 97.06 585 ALA A C 1
ATOM 4529 O O . ALA A 1 585 ? -2.045 -7.051 -16.326 1.00 97.06 585 ALA A O 1
ATOM 4530 N N . GLU A 1 586 ? -1.864 -5.010 -15.422 1.00 96.06 586 GLU A N 1
ATOM 4531 C CA . GLU A 1 586 ? -2.214 -4.291 -16.657 1.00 96.06 586 GLU A CA 1
ATOM 4532 C C . GLU A 1 586 ? -1.171 -4.500 -17.759 1.00 96.06 586 GLU A C 1
ATOM 4534 O O . GLU A 1 586 ? -1.528 -4.703 -18.918 1.00 96.06 586 GLU A O 1
ATOM 4539 N N . PHE A 1 587 ? 0.115 -4.533 -17.404 1.00 95.56 587 PHE A N 1
ATOM 4540 C CA . PHE A 1 587 ? 1.184 -4.898 -18.327 1.00 95.56 587 PHE A CA 1
ATOM 4541 C C . PHE A 1 587 ? 0.982 -6.317 -18.875 1.00 95.56 587 PHE A C 1
ATOM 4543 O O . PHE A 1 587 ? 0.960 -6.499 -20.091 1.00 95.56 587 PHE A O 1
ATOM 4550 N N . ILE A 1 588 ? 0.751 -7.306 -18.006 1.00 96.81 588 ILE A N 1
ATOM 4551 C CA . ILE A 1 588 ? 0.488 -8.695 -18.414 1.00 96.81 588 ILE A CA 1
ATOM 4552 C C . ILE A 1 588 ? -0.773 -8.793 -19.288 1.00 96.81 588 ILE A C 1
ATOM 4554 O O . ILE A 1 588 ? -0.771 -9.509 -20.290 1.00 96.81 588 ILE A O 1
ATOM 4558 N N . ARG A 1 589 ? -1.829 -8.039 -18.965 1.00 95.69 589 ARG A N 1
ATOM 4559 C CA . ARG A 1 589 ? -3.081 -7.979 -19.736 1.00 95.69 589 ARG A CA 1
ATOM 4560 C C . ARG A 1 589 ? -2.916 -7.302 -21.100 1.00 95.69 589 ARG A C 1
ATOM 4562 O O . ARG A 1 589 ? -3.619 -7.665 -22.038 1.00 95.69 589 ARG A O 1
ATOM 4569 N N . ALA A 1 590 ? -1.994 -6.354 -21.241 1.00 93.75 590 ALA A N 1
ATOM 4570 C CA . ALA A 1 590 ? -1.726 -5.680 -22.512 1.00 93.75 590 ALA A CA 1
ATOM 4571 C C . ALA A 1 590 ? -0.959 -6.561 -23.513 1.00 93.75 590 ALA A C 1
ATOM 4573 O O . ALA A 1 590 ? -0.995 -6.310 -24.721 1.00 93.75 590 ALA A O 1
ATOM 4574 N N . LEU A 1 591 ? -0.253 -7.586 -23.029 1.00 90.19 591 LEU A N 1
ATOM 4575 C CA . LEU A 1 591 ? 0.476 -8.510 -23.888 1.00 90.19 591 LEU A CA 1
ATOM 4576 C C . LEU A 1 591 ? -0.482 -9.357 -24.717 1.00 90.19 591 LEU A C 1
ATOM 4578 O O . LEU A 1 591 ? -1.571 -9.722 -24.275 1.00 90.19 591 LEU A O 1
ATOM 4582 N N . GLN A 1 592 ? -0.026 -9.690 -25.923 1.00 84.06 592 GLN A N 1
ATOM 4583 C CA . GLN A 1 592 ? -0.813 -10.432 -26.894 1.00 84.06 592 GLN A CA 1
ATOM 4584 C C . GLN A 1 592 ? -0.291 -11.863 -27.036 1.00 84.06 592 GLN A C 1
ATOM 4586 O O . GLN A 1 592 ? 0.586 -12.100 -27.863 1.00 84.06 592 GLN A O 1
ATOM 4591 N N . PRO A 1 593 ? -0.731 -12.837 -26.222 1.00 72.00 593 PRO A N 1
ATOM 4592 C CA . PRO A 1 593 ? -0.540 -14.245 -26.557 1.00 72.00 593 PRO A CA 1
ATOM 4593 C C . PRO A 1 593 ? -1.438 -14.654 -27.749 1.00 72.00 593 PRO A C 1
ATOM 4595 O O . PRO A 1 593 ? -2.326 -13.900 -28.141 1.00 72.00 593 PRO A O 1
ATOM 4598 N N . PRO A 1 594 ? -1.220 -15.823 -28.375 1.00 61.72 594 PRO A N 1
ATOM 4599 C CA . PRO A 1 594 ? -2.164 -16.358 -29.356 1.00 61.72 594 PRO A CA 1
ATOM 4600 C C . PRO A 1 594 ? -3.480 -16.791 -28.673 1.00 61.72 594 PRO A C 1
ATOM 4602 O O . PRO A 1 594 ? -3.458 -17.575 -27.726 1.00 61.72 594 PRO A O 1
ATOM 4605 N N . PHE A 1 595 ? -4.621 -16.301 -29.168 1.00 60.47 595 PHE A N 1
ATOM 4606 C CA . PHE A 1 595 ? -5.992 -16.574 -28.702 1.00 60.47 595 PHE A CA 1
ATOM 4607 C C . PHE A 1 595 ? -6.798 -17.323 -29.733 1.00 60.47 595 PHE A C 1
ATOM 4609 O O . PHE A 1 595 ? -6.849 -16.894 -30.873 1.00 60.47 595 PHE A O 1
ATOM 4616 N N . ASN A 1 596 ? -7.547 -18.345 -29.351 1.00 56.53 596 ASN A N 1
ATOM 4617 C CA . ASN A 1 596 ? -8.364 -19.061 -30.318 1.00 56.53 596 ASN A CA 1
ATOM 4618 C C . ASN A 1 596 ? -9.615 -18.256 -30.749 1.00 56.53 596 ASN A C 1
ATOM 4620 O O . ASN A 1 596 ? -10.370 -17.771 -29.906 1.00 56.53 596 ASN A O 1
ATOM 4624 N N . ILE A 1 597 ? -9.856 -18.151 -32.064 1.00 50.09 597 ILE A N 1
ATOM 4625 C CA . ILE A 1 597 ? -10.912 -17.344 -32.717 1.00 50.09 597 ILE A CA 1
ATOM 4626 C C . ILE A 1 597 ? -12.315 -17.729 -32.222 1.00 50.09 597 ILE A C 1
ATOM 4628 O O . ILE A 1 597 ? -13.208 -16.890 -32.115 1.00 50.09 597 ILE A O 1
ATOM 4632 N N . THR A 1 598 ? -12.508 -19.000 -31.877 1.00 48.91 598 THR A N 1
ATOM 4633 C CA . THR A 1 598 ? -13.802 -19.578 -31.495 1.00 48.91 598 THR A CA 1
ATOM 4634 C C . THR A 1 598 ? -14.251 -19.239 -30.069 1.00 48.91 598 THR A C 1
ATOM 4636 O O . THR A 1 598 ? -15.393 -19.522 -29.726 1.00 48.91 598 THR A O 1
ATOM 4639 N N . MET A 1 599 ? -13.413 -18.591 -29.244 1.00 51.72 599 MET A N 1
ATOM 4640 C CA . MET A 1 599 ? -13.748 -18.222 -27.854 1.00 51.72 599 MET A CA 1
ATOM 4641 C C . MET A 1 599 ? -14.693 -17.009 -27.713 1.00 51.72 599 MET A C 1
ATOM 4643 O O . MET A 1 599 ? -14.863 -16.484 -26.612 1.00 51.72 599 MET A O 1
ATOM 4647 N N . GLY A 1 600 ? -15.319 -16.552 -28.805 1.00 46.22 600 GLY A N 1
ATOM 4648 C CA . GLY A 1 600 ? -16.306 -15.469 -28.761 1.00 46.22 600 GLY A CA 1
ATOM 4649 C C . GLY A 1 600 ? -15.726 -14.163 -28.217 1.00 46.22 600 GLY A C 1
ATOM 4650 O O . GLY A 1 600 ? -16.371 -13.488 -27.417 1.00 46.22 600 GLY A O 1
ATOM 4651 N N . ILE A 1 601 ? -14.487 -13.837 -28.600 1.00 48.72 601 ILE A N 1
ATOM 4652 C CA . ILE A 1 601 ? -13.831 -12.588 -28.210 1.00 48.72 601 ILE A CA 1
ATOM 4653 C C . ILE A 1 601 ? -14.606 -11.454 -28.877 1.00 48.72 601 ILE A C 1
ATOM 4655 O O . ILE A 1 601 ? -14.536 -11.272 -30.094 1.00 48.72 601 ILE A O 1
ATOM 4659 N N . ALA A 1 602 ? -15.367 -10.697 -28.088 1.00 45.47 602 ALA A N 1
ATOM 4660 C CA . ALA A 1 602 ? -15.775 -9.367 -28.494 1.00 45.47 602 ALA A CA 1
ATOM 4661 C C . ALA A 1 602 ? -14.490 -8.537 -28.549 1.00 45.47 602 ALA A C 1
ATOM 4663 O O . ALA A 1 602 ? -14.033 -8.030 -27.530 1.00 45.47 602 ALA A O 1
ATOM 4664 N N . LEU A 1 603 ? -13.855 -8.485 -29.722 1.00 45.09 603 LEU A N 1
ATOM 4665 C CA . LEU A 1 603 ? -12.723 -7.600 -29.954 1.00 45.09 603 LEU A CA 1
ATOM 4666 C C . LEU A 1 603 ? -13.244 -6.182 -29.726 1.00 45.09 603 LEU A C 1
ATOM 4668 O O . LEU A 1 603 ? -13.997 -5.655 -30.549 1.00 45.09 603 LEU A O 1
ATOM 4672 N N . TYR A 1 604 ? -12.902 -5.588 -28.586 1.00 43.19 604 TYR A N 1
ATOM 4673 C CA . TYR A 1 604 ? -13.118 -4.167 -28.393 1.00 43.19 604 TYR A CA 1
ATOM 4674 C C . TYR A 1 604 ? -12.231 -3.477 -29.425 1.00 43.19 604 TYR A C 1
ATOM 4676 O O . TYR A 1 604 ? -11.009 -3.625 -29.408 1.00 43.19 604 TYR A O 1
ATOM 4684 N N . ASP A 1 605 ? -12.853 -2.799 -30.387 1.00 34.62 605 ASP A N 1
ATOM 4685 C CA . ASP A 1 605 ? -12.140 -2.084 -31.437 1.00 34.62 605 ASP A CA 1
ATOM 4686 C C . ASP A 1 605 ? -11.343 -0.948 -30.772 1.00 34.62 605 ASP A C 1
ATOM 4688 O O . ASP A 1 605 ? -11.852 0.138 -30.500 1.00 34.62 605 ASP A O 1
ATOM 4692 N N . THR A 1 606 ? -10.088 -1.231 -30.416 1.00 35.75 606 THR A N 1
ATOM 4693 C CA . THR A 1 606 ? -9.161 -0.292 -29.759 1.00 35.75 606 THR A CA 1
ATOM 4694 C C . THR A 1 606 ? -8.659 0.783 -30.720 1.00 35.75 606 THR A C 1
ATOM 4696 O O . THR A 1 606 ? -7.891 1.669 -30.333 1.00 35.75 606 THR A O 1
ATOM 4699 N N . ALA A 1 607 ? -9.120 0.768 -31.973 1.00 30.25 607 ALA A N 1
ATOM 4700 C CA . ALA A 1 607 ? -8.973 1.896 -32.859 1.00 30.25 607 ALA A CA 1
ATOM 4701 C C . ALA A 1 607 ? -9.831 3.054 -32.330 1.00 30.25 607 ALA A C 1
ATOM 4703 O O . ALA A 1 607 ? -11.003 3.207 -32.674 1.00 30.25 607 ALA A O 1
ATOM 4704 N N . TYR A 1 608 ? -9.215 3.945 -31.547 1.00 33.84 608 TYR A N 1
ATOM 4705 C CA . TYR A 1 608 ? -9.678 5.325 -31.443 1.00 33.84 608 TYR A CA 1
ATOM 4706 C C . TYR A 1 608 ? -9.542 5.973 -32.828 1.00 33.84 608 TYR A C 1
ATOM 4708 O O . TYR A 1 608 ? -8.606 6.713 -33.131 1.00 33.84 608 TYR A O 1
ATOM 4716 N N . VAL A 1 609 ? -10.475 5.650 -33.717 1.00 25.94 609 VAL A N 1
ATOM 4717 C CA . VAL A 1 609 ? -10.792 6.463 -34.876 1.00 25.94 609 VAL A CA 1
ATOM 4718 C C . VAL A 1 609 ? -11.634 7.592 -34.302 1.00 25.94 609 VAL A C 1
ATOM 4720 O O . VAL A 1 609 ? -12.721 7.312 -33.793 1.00 25.94 609 VAL A O 1
ATOM 4723 N N . PRO A 1 610 ? -11.190 8.861 -34.339 1.00 30.88 610 PRO A N 1
ATOM 4724 C CA . PRO A 1 610 ? -12.083 9.947 -33.997 1.00 30.88 610 PRO A CA 1
ATOM 4725 C C . PRO A 1 610 ? -13.206 9.895 -35.030 1.00 30.88 610 PRO A C 1
ATOM 4727 O O . PRO A 1 610 ? -13.033 10.325 -36.174 1.00 30.88 610 PRO A O 1
ATOM 4730 N N . GLN A 1 611 ? -14.351 9.321 -34.655 1.00 28.06 611 GLN A N 1
ATOM 4731 C CA . GLN A 1 611 ? -15.552 9.455 -35.447 1.00 28.06 611 GLN A CA 1
ATOM 4732 C C . GLN A 1 611 ? -15.794 10.956 -35.537 1.00 28.06 611 GLN A C 1
ATOM 4734 O O . GLN A 1 611 ? -16.194 11.611 -34.573 1.00 28.06 611 GLN A O 1
ATOM 4739 N N . ARG A 1 612 ? -15.549 11.523 -36.723 1.00 34.59 612 ARG A N 1
ATOM 4740 C CA . ARG A 1 612 ? -16.139 12.796 -37.135 1.00 34.59 612 ARG A CA 1
ATOM 4741 C C . ARG A 1 612 ? -17.640 12.577 -37.297 1.00 34.59 612 ARG A C 1
ATOM 4743 O O . ARG A 1 612 ? -18.201 12.703 -38.380 1.00 34.59 612 ARG A O 1
ATOM 4750 N N . THR A 1 613 ? -18.313 12.256 -36.203 1.00 28.27 613 THR A N 1
ATOM 4751 C CA . THR A 1 613 ? -19.729 12.514 -36.065 1.00 28.27 613 THR A CA 1
ATOM 4752 C C . THR A 1 613 ? -19.868 14.022 -36.024 1.00 28.27 613 THR A C 1
ATOM 4754 O O . THR A 1 613 ? -19.624 14.667 -35.006 1.00 28.27 613 THR A O 1
ATOM 4757 N N . VAL A 1 614 ? -20.286 14.596 -37.149 1.00 34.41 614 VAL A N 1
ATOM 4758 C CA . VAL A 1 614 ? -20.969 15.888 -37.162 1.00 34.41 614 VAL A CA 1
ATOM 4759 C C . VAL A 1 614 ? -22.307 15.672 -36.444 1.00 34.41 614 VAL A C 1
ATOM 4761 O O . VAL A 1 614 ? -23.365 15.587 -37.061 1.00 34.41 614 VAL A O 1
ATOM 4764 N N . ARG A 1 615 ? -22.267 15.504 -35.117 1.00 29.30 615 ARG A N 1
ATOM 4765 C CA . ARG A 1 615 ? -23.454 15.603 -34.276 1.00 29.30 615 ARG A CA 1
ATOM 4766 C C . ARG A 1 615 ? -23.783 17.085 -34.211 1.00 29.30 615 ARG A C 1
ATOM 4768 O O . ARG A 1 615 ? -23.115 17.858 -33.525 1.00 29.30 615 ARG A O 1
ATOM 4775 N N . ARG A 1 616 ? -24.818 17.484 -34.952 1.00 34.22 616 ARG A N 1
ATOM 4776 C CA . ARG A 1 616 ? -25.568 18.697 -34.626 1.00 34.22 616 ARG A CA 1
ATOM 4777 C C . ARG A 1 616 ? -26.142 18.471 -33.231 1.00 34.22 616 ARG A C 1
ATOM 4779 O O . ARG A 1 616 ? -27.114 17.739 -33.071 1.00 34.22 616 ARG A O 1
ATOM 4786 N N . HIS A 1 617 ? -25.465 19.015 -32.227 1.00 29.33 617 HIS A N 1
ATOM 4787 C CA . HIS A 1 617 ? -25.937 19.012 -30.856 1.00 29.33 617 HIS A CA 1
ATOM 4788 C C . HIS A 1 617 ? -27.160 19.924 -30.800 1.00 29.33 617 HIS A C 1
ATOM 4790 O O . HIS A 1 617 ? -27.031 21.142 -30.879 1.00 29.33 617 HIS A O 1
ATOM 4796 N N . PHE A 1 618 ? -28.347 19.342 -30.671 1.00 30.61 618 PHE A N 1
ATOM 4797 C CA . PHE A 1 618 ? -29.468 20.064 -30.090 1.00 30.61 618 PHE A CA 1
ATOM 4798 C C . PHE A 1 618 ? -29.338 19.917 -28.576 1.00 30.61 618 PHE A C 1
ATOM 4800 O O . PHE A 1 618 ? -29.915 19.016 -27.976 1.00 30.61 618 PHE A O 1
ATOM 4807 N N . MET A 1 619 ? -28.509 20.767 -27.967 1.00 33.28 619 MET A N 1
ATOM 4808 C CA . MET A 1 619 ? -28.586 20.984 -26.527 1.00 33.28 619 MET A CA 1
ATOM 4809 C C . MET A 1 619 ? -29.787 21.885 -26.268 1.00 33.28 619 MET A C 1
ATOM 4811 O O . MET A 1 619 ? -29.792 23.051 -26.660 1.00 33.28 619 MET A O 1
ATOM 4815 N N . PHE A 1 620 ? -30.816 21.348 -25.615 1.00 34.28 620 PHE A N 1
ATOM 4816 C CA . PHE A 1 620 ? -31.821 22.182 -24.968 1.00 34.28 620 PHE A CA 1
ATOM 4817 C C . PHE A 1 620 ? -31.194 22.779 -23.705 1.00 34.28 620 PHE A C 1
ATOM 4819 O O . PHE A 1 620 ? -31.377 22.273 -22.602 1.00 34.28 620 PHE A O 1
ATOM 4826 N N . TYR A 1 621 ? -30.436 23.862 -23.869 1.00 43.59 621 TYR A N 1
ATOM 4827 C CA . TYR A 1 621 ? -30.204 24.779 -22.764 1.00 43.59 621 TYR A CA 1
ATOM 4828 C C . TYR A 1 621 ? -31.514 25.518 -22.521 1.00 43.59 621 TYR A C 1
ATOM 4830 O O . TYR A 1 621 ? -32.048 26.181 -23.412 1.00 43.59 621 TYR A O 1
ATOM 4838 N N . THR A 1 622 ? -32.073 25.397 -21.321 1.00 53.38 622 THR A N 1
ATOM 4839 C CA . THR A 1 622 ? -33.088 26.364 -20.908 1.00 53.38 622 THR A CA 1
ATOM 4840 C C . THR A 1 622 ? -32.407 27.734 -20.841 1.00 53.38 622 THR A C 1
ATOM 4842 O O . THR A 1 622 ? -31.255 27.826 -20.413 1.00 53.38 622 THR A O 1
ATOM 4845 N N . ALA A 1 623 ? -33.092 28.810 -21.241 1.00 58.91 623 ALA A N 1
ATOM 4846 C CA . ALA A 1 623 ? -32.532 30.169 -21.175 1.00 58.91 623 ALA A CA 1
ATOM 4847 C C . ALA A 1 623 ? -31.984 30.509 -19.770 1.00 58.91 623 ALA A C 1
ATOM 4849 O O . ALA A 1 623 ? -31.012 31.244 -19.633 1.00 58.91 623 ALA A O 1
ATOM 4850 N N . ARG A 1 624 ? -32.564 29.892 -18.731 1.00 58.16 624 ARG A N 1
ATOM 4851 C CA . ARG A 1 624 ? -32.125 29.987 -17.335 1.00 58.16 624 ARG A CA 1
ATOM 4852 C C . ARG A 1 624 ? -30.758 29.341 -17.080 1.00 58.16 624 ARG A C 1
ATOM 4854 O O . ARG A 1 624 ? -29.937 29.933 -16.392 1.00 58.16 624 ARG A O 1
ATOM 4861 N N . ALA A 1 625 ? -30.496 28.156 -17.634 1.00 58.03 625 ALA A N 1
ATOM 4862 C CA . ALA A 1 625 ? -29.203 27.485 -17.487 1.00 58.03 625 ALA A CA 1
ATOM 4863 C C . ALA A 1 625 ? -28.086 28.241 -18.222 1.00 58.03 625 ALA A C 1
ATOM 4865 O O . ALA A 1 625 ? -26.980 28.363 -17.704 1.00 58.03 625 ALA A O 1
ATOM 4866 N N . GLN A 1 626 ? -28.397 28.805 -19.391 1.00 65.06 626 GLN A N 1
ATOM 4867 C CA . GLN A 1 626 ? -27.445 29.617 -20.143 1.00 65.06 626 GLN A CA 1
ATOM 4868 C C . GLN A 1 626 ? -27.085 30.911 -19.394 1.00 65.06 626 GLN A C 1
ATOM 4870 O O . GLN A 1 626 ? -25.906 31.207 -19.228 1.00 65.06 626 GLN A O 1
ATOM 4875 N N . GLN A 1 627 ? -28.078 31.611 -18.832 1.00 65.81 627 GLN A N 1
ATOM 4876 C CA . GLN A 1 627 ? -27.841 32.787 -17.985 1.00 65.81 627 GLN A CA 1
ATOM 4877 C C . GLN A 1 627 ? -27.035 32.460 -16.718 1.00 65.81 627 GLN A C 1
ATOM 4879 O O . GLN A 1 627 ? -26.201 33.258 -16.301 1.00 65.81 627 GLN A O 1
ATOM 4884 N N . ALA A 1 628 ? -27.250 31.289 -16.109 1.00 66.06 628 ALA A N 1
ATOM 4885 C CA . ALA A 1 628 ? -26.486 30.856 -14.939 1.00 66.06 628 ALA A CA 1
ATOM 4886 C C . ALA A 1 628 ? -25.005 30.619 -15.255 1.00 66.06 628 ALA A C 1
ATOM 4888 O O . ALA A 1 628 ? -24.136 31.042 -14.493 1.00 66.06 628 ALA A O 1
ATOM 4889 N N . MET A 1 629 ? -24.724 29.971 -16.387 1.00 70.12 629 MET A N 1
ATOM 4890 C CA . MET A 1 629 ? -23.356 29.729 -16.838 1.00 70.12 629 MET A CA 1
ATOM 4891 C C . MET A 1 629 ? -22.653 31.034 -17.218 1.00 70.12 629 MET A C 1
ATOM 4893 O O . MET A 1 629 ? -21.527 31.248 -16.786 1.00 70.12 629 MET A O 1
ATOM 4897 N N . GLU A 1 630 ? -23.321 31.929 -17.953 1.00 76.81 630 GLU A N 1
ATOM 4898 C CA . GLU A 1 630 ? -22.777 33.252 -18.302 1.00 76.81 630 GLU A CA 1
ATOM 4899 C C . GLU A 1 630 ? -22.419 34.069 -17.049 1.00 76.81 630 GLU A C 1
ATOM 4901 O O . GLU A 1 630 ? -21.363 34.702 -16.995 1.00 76.81 630 GLU A O 1
ATOM 4906 N N . HIS A 1 631 ? -23.256 33.999 -16.010 1.00 75.38 631 HIS A N 1
ATOM 4907 C CA . HIS A 1 631 ? -23.029 34.701 -14.747 1.00 75.38 631 HIS A CA 1
ATOM 4908 C C . HIS A 1 631 ? -21.855 34.111 -13.955 1.00 75.38 631 HIS A C 1
ATOM 4910 O O . HIS A 1 631 ? -20.942 34.846 -13.577 1.00 75.38 631 HIS A O 1
ATOM 4916 N N . GLN A 1 632 ? -21.794 32.786 -13.786 1.00 76.81 632 GLN A N 1
ATOM 4917 C CA . GLN A 1 632 ? -20.661 32.140 -13.111 1.00 76.81 632 GLN A CA 1
ATOM 4918 C C . GLN A 1 632 ? -19.342 32.358 -13.862 1.00 76.81 632 GLN A C 1
ATOM 4920 O O . GLN A 1 632 ? -18.346 32.741 -13.245 1.00 76.81 632 GLN A O 1
ATOM 4925 N N . SER A 1 633 ? -19.333 32.173 -15.186 1.00 81.75 633 SER A N 1
ATOM 4926 C CA . SER A 1 633 ? -18.153 32.415 -16.022 1.00 81.75 633 SER A CA 1
ATOM 4927 C C . SER A 1 633 ? -17.635 33.845 -15.873 1.00 81.75 633 SER A C 1
ATOM 4929 O O . SER A 1 633 ? -16.434 34.032 -15.688 1.00 81.75 633 SER A O 1
ATOM 4931 N N . PHE A 1 634 ? -18.522 34.844 -15.838 1.00 88.06 634 PHE A N 1
ATOM 4932 C CA . PHE A 1 634 ? -18.126 36.232 -15.608 1.00 88.06 634 PHE A CA 1
ATOM 4933 C C . PHE A 1 634 ? -17.407 36.432 -14.266 1.00 88.06 634 PHE A C 1
ATOM 4935 O O . PHE A 1 634 ? -16.334 37.033 -14.239 1.00 88.06 634 PHE A O 1
ATOM 4942 N N . PHE A 1 635 ? -17.937 35.919 -13.150 1.00 86.50 635 PHE A N 1
ATOM 4943 C CA . PHE A 1 635 ? -17.290 36.102 -11.842 1.00 86.50 635 PHE A CA 1
ATOM 4944 C C . PHE A 1 635 ? -15.982 35.311 -11.709 1.00 86.50 635 PHE A C 1
ATOM 4946 O O . PHE A 1 635 ? -15.054 35.787 -11.051 1.00 86.50 635 PHE A O 1
ATOM 4953 N N . PHE A 1 636 ? -15.850 34.163 -12.383 1.00 84.50 636 PHE A N 1
ATOM 4954 C CA . PHE A 1 636 ? -14.567 33.462 -12.505 1.00 84.50 636 PHE A CA 1
ATOM 4955 C C . PHE A 1 636 ? -13.521 34.292 -13.260 1.00 84.50 636 PHE A C 1
ATOM 4957 O O . PHE A 1 636 ? -12.374 34.386 -12.812 1.00 84.50 636 PHE A O 1
ATOM 4964 N N . GLU A 1 637 ? -13.910 34.936 -14.361 1.00 87.81 637 GLU A N 1
ATOM 4965 C CA . GLU A 1 637 ? -13.026 35.827 -15.118 1.00 87.81 637 GLU A CA 1
ATOM 4966 C C . GLU A 1 637 ? -12.627 37.062 -14.299 1.00 87.81 637 GLU A C 1
ATOM 4968 O O . GLU A 1 637 ? -11.438 37.383 -14.209 1.00 87.81 637 GLU A O 1
ATOM 4973 N N . GLN A 1 638 ? -13.582 37.719 -13.625 1.00 91.12 638 GLN A N 1
ATOM 4974 C CA . GLN A 1 638 ? -13.279 38.877 -12.775 1.00 91.12 638 GLN A CA 1
ATOM 4975 C C . GLN A 1 638 ? -12.382 38.505 -11.588 1.00 91.12 638 GLN A C 1
ATOM 4977 O O . GLN A 1 638 ? -11.460 39.251 -11.260 1.00 91.12 638 GLN A O 1
ATOM 4982 N N . LYS A 1 639 ? -12.585 37.331 -10.977 1.00 89.50 639 LYS A N 1
ATOM 4983 C CA . LYS A 1 639 ? -11.718 36.808 -9.911 1.00 89.50 639 LYS A CA 1
ATOM 4984 C C . LYS A 1 639 ? -10.268 36.681 -10.380 1.00 89.50 639 LYS A C 1
ATOM 4986 O O . LYS A 1 639 ? -9.361 37.151 -9.693 1.00 89.50 639 LYS A O 1
ATOM 4991 N N . ALA A 1 640 ? -10.037 36.068 -11.542 1.00 84.69 640 ALA A N 1
ATOM 4992 C CA . ALA A 1 640 ? -8.692 35.916 -12.099 1.00 84.69 640 ALA A CA 1
ATOM 4993 C C . ALA A 1 640 ? -8.047 37.280 -12.408 1.00 84.69 640 ALA A C 1
ATOM 4995 O O . ALA A 1 640 ? -6.872 37.507 -12.108 1.00 84.69 640 ALA A O 1
ATOM 4996 N N . LYS A 1 641 ? -8.839 38.210 -12.948 1.00 90.19 641 LYS A N 1
ATOM 4997 C CA . LYS A 1 641 ? -8.417 39.572 -13.282 1.00 90.19 641 LYS A CA 1
ATOM 4998 C C . LYS A 1 641 ? -8.004 40.385 -12.048 1.00 90.19 641 LYS A C 1
ATOM 5000 O O . LYS A 1 641 ? -6.921 40.967 -12.026 1.00 90.19 641 LYS A O 1
ATOM 5005 N N . LEU A 1 642 ? -8.817 40.363 -10.992 1.00 93.44 642 LEU A N 1
ATOM 5006 C CA . LEU A 1 642 ? -8.549 41.068 -9.734 1.00 93.44 642 LEU A CA 1
ATOM 5007 C C . LEU A 1 642 ? -7.350 40.472 -8.979 1.00 93.44 642 LEU A C 1
ATOM 5009 O O . LEU A 1 642 ? -6.536 41.220 -8.437 1.00 93.44 642 LEU A O 1
ATOM 5013 N N . ALA A 1 643 ? -7.171 39.146 -9.013 1.00 89.12 643 ALA A N 1
ATOM 5014 C CA . ALA A 1 643 ? -5.974 38.496 -8.469 1.00 89.12 643 ALA A CA 1
ATOM 5015 C C . ALA A 1 643 ? -4.693 38.968 -9.173 1.00 89.12 643 ALA A C 1
ATOM 5017 O O . ALA A 1 643 ? -3.668 39.208 -8.531 1.00 89.12 643 ALA A O 1
ATOM 5018 N N . HIS A 1 644 ? -4.741 39.126 -10.498 1.00 89.06 644 HIS A N 1
ATOM 5019 C CA . HIS A 1 644 ? -3.623 39.684 -11.250 1.00 89.06 644 HIS A CA 1
ATOM 5020 C C . HIS A 1 644 ? -3.364 41.147 -10.860 1.00 89.06 644 HIS A C 1
ATOM 5022 O O . HIS A 1 644 ? -2.224 41.515 -10.571 1.00 89.06 644 HIS A O 1
ATOM 5028 N N . MET A 1 645 ? -4.411 41.970 -10.761 1.00 89.19 645 MET A N 1
ATOM 5029 C CA . MET A 1 645 ? -4.288 43.359 -10.313 1.00 89.19 645 MET A CA 1
ATOM 5030 C C . MET A 1 645 ? -3.657 43.489 -8.928 1.00 89.19 645 MET A C 1
ATOM 5032 O O . MET A 1 645 ? -2.753 44.302 -8.795 1.00 89.19 645 MET A O 1
ATOM 5036 N N . LEU A 1 646 ? -4.032 42.677 -7.931 1.00 88.50 646 LEU A N 1
ATOM 5037 C CA . LEU A 1 646 ? -3.413 42.723 -6.593 1.00 88.50 646 LEU A CA 1
ATOM 5038 C C . LEU A 1 646 ? 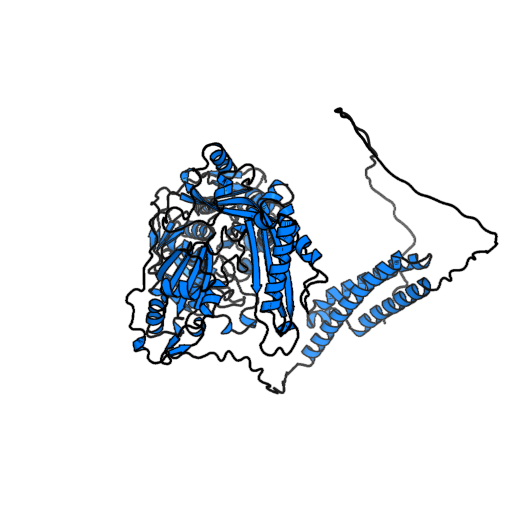-1.897 42.533 -6.644 1.00 88.50 646 LEU A C 1
ATOM 5040 O O . LEU A 1 646 ? -1.149 43.276 -6.009 1.00 88.50 646 LEU A O 1
ATOM 5044 N N . ASN A 1 647 ? -1.435 41.577 -7.451 1.00 84.75 647 ASN A N 1
ATOM 5045 C CA . ASN A 1 647 ? -0.005 41.359 -7.650 1.00 84.75 647 ASN A CA 1
ATOM 5046 C C . ASN A 1 647 ? 0.666 42.563 -8.318 1.00 84.75 647 ASN A C 1
ATOM 5048 O O . ASN A 1 647 ? 1.798 42.908 -7.980 1.00 84.75 647 ASN A O 1
ATOM 5052 N N . THR A 1 648 ? -0.031 43.215 -9.248 1.00 83.56 648 THR A N 1
ATOM 5053 C CA . THR A 1 648 ? 0.536 44.331 -10.007 1.00 83.56 648 THR A CA 1
ATOM 5054 C C . THR A 1 648 ? 0.542 45.634 -9.202 1.00 83.56 648 THR A C 1
ATOM 5056 O O . THR A 1 648 ? 1.562 46.311 -9.169 1.00 83.56 648 THR A O 1
ATOM 5059 N N . VAL A 1 649 ? -0.536 45.935 -8.474 1.00 84.69 649 VAL A N 1
ATOM 5060 C CA . VAL A 1 649 ? -0.648 47.049 -7.515 1.00 84.69 649 VAL A CA 1
ATOM 5061 C C . VAL A 1 649 ? 0.395 46.900 -6.404 1.00 84.69 649 VAL A C 1
ATOM 5063 O O . VAL A 1 649 ? 1.111 47.851 -6.097 1.00 84.69 649 VAL A O 1
ATOM 5066 N N . GLY A 1 650 ? 0.563 45.693 -5.852 1.00 76.69 650 GLY A N 1
ATOM 5067 C CA . GLY A 1 650 ? 1.579 45.421 -4.833 1.00 76.69 650 GLY A CA 1
ATOM 5068 C C . GLY A 1 650 ? 3.022 45.537 -5.343 1.00 76.69 650 GLY A C 1
ATOM 5069 O O . GLY A 1 650 ? 3.919 45.899 -4.578 1.00 76.69 650 GLY A O 1
ATOM 5070 N N . ALA A 1 651 ? 3.268 45.247 -6.624 1.00 78.94 651 ALA A N 1
ATOM 5071 C CA . ALA A 1 651 ? 4.569 45.468 -7.252 1.00 78.94 651 ALA A CA 1
ATOM 5072 C C . ALA A 1 651 ? 4.831 46.963 -7.501 1.00 78.94 651 ALA A C 1
ATOM 5074 O O . ALA A 1 651 ? 5.904 47.455 -7.150 1.00 78.94 651 ALA A O 1
ATOM 5075 N N . ASP A 1 652 ? 3.845 47.690 -8.031 1.00 80.19 652 ASP A N 1
ATOM 5076 C CA . ASP A 1 652 ? 3.962 49.122 -8.309 1.00 80.19 652 ASP A CA 1
ATOM 5077 C C . ASP A 1 652 ? 4.178 49.934 -7.026 1.00 80.19 652 ASP A C 1
ATOM 5079 O O . ASP A 1 652 ? 5.081 50.772 -6.984 1.00 80.19 652 ASP A O 1
ATOM 5083 N N . ALA A 1 653 ? 3.437 49.627 -5.953 1.00 78.06 653 ALA A N 1
ATOM 5084 C CA . ALA A 1 653 ? 3.540 50.295 -4.654 1.00 78.06 653 ALA A CA 1
ATOM 5085 C C . ALA A 1 653 ? 4.970 50.281 -4.087 1.00 78.06 653 ALA A C 1
ATOM 5087 O O . ALA A 1 653 ? 5.429 51.269 -3.517 1.00 78.06 653 ALA A O 1
ATOM 5088 N N . LYS A 1 654 ? 5.720 49.189 -4.299 1.00 78.56 654 LYS A N 1
ATOM 5089 C CA . LYS A 1 654 ? 7.122 49.062 -3.854 1.00 78.56 654 LYS A CA 1
ATOM 5090 C C . LYS A 1 654 ? 8.083 49.981 -4.609 1.00 78.56 654 LYS A C 1
ATOM 5092 O O . LYS A 1 654 ? 9.189 50.224 -4.134 1.00 78.56 654 LYS A O 1
ATOM 5097 N N . THR A 1 655 ? 7.688 50.454 -5.787 1.00 77.00 655 THR A N 1
ATOM 5098 C CA . THR A 1 655 ? 8.516 51.282 -6.676 1.00 77.00 655 THR A CA 1
ATOM 5099 C C . THR A 1 655 ? 8.005 52.718 -6.818 1.00 77.00 655 THR A C 1
ATOM 5101 O O . THR A 1 655 ? 8.657 53.535 -7.470 1.00 77.00 655 THR A O 1
ATOM 5104 N N . ALA A 1 656 ? 6.868 53.043 -6.196 1.00 75.31 656 ALA A N 1
ATOM 5105 C CA . ALA A 1 656 ? 6.207 54.332 -6.322 1.00 75.31 656 ALA A CA 1
ATOM 5106 C C . ALA A 1 656 ? 6.927 55.455 -5.554 1.00 75.31 656 ALA A C 1
ATOM 5108 O O . ALA A 1 656 ? 7.314 55.302 -4.396 1.00 75.31 656 ALA A O 1
ATOM 5109 N N . SER A 1 657 ? 7.066 56.625 -6.184 1.00 76.19 657 SER A N 1
ATOM 5110 C CA . SER A 1 657 ? 7.577 57.836 -5.534 1.00 76.19 657 SER A CA 1
ATOM 5111 C C . SER A 1 657 ? 6.506 58.521 -4.680 1.00 76.19 657 SER A C 1
ATOM 5113 O O . SER A 1 657 ? 5.314 58.452 -4.977 1.00 76.19 657 SER A O 1
ATOM 5115 N N . PHE A 1 658 ? 6.918 59.249 -3.643 1.00 66.50 658 PHE A N 1
ATOM 5116 C CA . PHE A 1 658 ? 6.006 60.084 -2.853 1.00 66.50 658 PHE A CA 1
ATOM 5117 C C . PHE A 1 658 ? 5.476 61.258 -3.707 1.00 66.50 658 PHE A C 1
ATOM 5119 O O . PHE A 1 658 ? 6.286 61.876 -4.403 1.00 66.50 658 PHE A O 1
ATOM 5126 N N . PRO A 1 659 ? 4.168 61.599 -3.686 1.00 68.31 659 PRO A N 1
ATOM 5127 C CA . PRO A 1 659 ? 3.102 61.101 -2.806 1.00 68.31 659 PRO A CA 1
ATOM 5128 C C . PRO A 1 659 ? 2.283 59.908 -3.341 1.00 68.31 659 PRO A C 1
ATOM 5130 O O . PRO A 1 659 ? 1.438 59.414 -2.606 1.00 68.31 659 PRO A O 1
ATOM 5133 N N . ALA A 1 660 ? 2.535 59.397 -4.555 1.00 74.38 660 ALA A N 1
ATOM 5134 C CA . ALA A 1 660 ? 1.752 58.303 -5.161 1.00 74.38 660 ALA A CA 1
ATOM 5135 C C . ALA A 1 660 ? 1.732 57.018 -4.311 1.00 74.38 660 ALA A C 1
ATOM 5137 O O . ALA A 1 660 ? 0.733 56.309 -4.280 1.00 74.38 660 ALA A O 1
ATOM 5138 N N . CYS A 1 661 ? 2.807 56.754 -3.559 1.00 73.81 661 CYS A N 1
ATOM 5139 C CA . CYS A 1 661 ? 2.871 55.664 -2.578 1.00 73.81 661 CYS A CA 1
ATOM 5140 C C . CYS A 1 661 ? 1.728 55.709 -1.536 1.00 73.81 661 CYS A C 1
ATOM 5142 O O . CYS A 1 661 ? 1.290 54.657 -1.080 1.00 73.81 661 CYS A O 1
ATOM 5144 N N . MET A 1 662 ? 1.199 56.893 -1.199 1.00 77.62 662 MET A N 1
ATOM 5145 C CA . MET A 1 662 ? 0.108 57.039 -0.226 1.00 77.62 662 MET A CA 1
ATOM 5146 C C . MET A 1 662 ? -1.272 56.642 -0.774 1.00 77.62 662 MET A C 1
ATOM 5148 O O . MET A 1 662 ? -2.159 56.377 0.025 1.00 77.62 662 MET A O 1
ATOM 5152 N N . GLU A 1 663 ? -1.453 56.561 -2.099 1.00 81.44 663 GLU A N 1
ATOM 5153 C CA . GLU A 1 663 ? -2.731 56.186 -2.741 1.00 81.44 663 GLU A CA 1
ATOM 5154 C C . GLU A 1 663 ? -2.865 54.656 -2.935 1.00 81.44 663 GLU A C 1
ATOM 5156 O O . GLU A 1 663 ? -3.963 54.117 -3.065 1.00 81.44 663 GLU A O 1
ATOM 5161 N N . TYR A 1 664 ? -1.747 53.916 -2.922 1.00 83.88 664 TYR A N 1
ATOM 5162 C CA . TYR A 1 664 ? -1.738 52.458 -3.116 1.00 83.88 664 TYR A CA 1
ATOM 5163 C C . TYR A 1 664 ? -2.385 51.631 -1.988 1.00 83.88 664 TYR A C 1
ATOM 5165 O O . TYR A 1 664 ? -2.954 50.588 -2.317 1.00 83.88 664 TYR A O 1
ATOM 5173 N N . PRO A 1 665 ? -2.326 52.006 -0.692 1.00 85.44 665 PRO A N 1
ATOM 5174 C CA . PRO A 1 665 ? -3.022 51.277 0.371 1.00 85.44 665 PRO A CA 1
ATOM 5175 C C . PRO A 1 665 ? -4.540 51.237 0.164 1.00 85.44 665 PRO A C 1
ATOM 5177 O O . PRO A 1 665 ? -5.126 50.159 0.202 1.00 85.44 665 PRO A O 1
ATOM 5180 N N . GLU A 1 666 ? -5.145 52.382 -0.156 1.00 84.50 666 GLU A N 1
ATOM 5181 C CA . GLU A 1 666 ? -6.585 52.515 -0.425 1.00 84.50 666 GLU A CA 1
ATOM 5182 C C . GLU A 1 666 ? -6.981 51.729 -1.685 1.00 84.50 666 GLU A C 1
ATOM 5184 O O . GLU A 1 666 ? -7.969 50.993 -1.694 1.00 84.50 666 GLU A O 1
ATOM 5189 N N . LEU A 1 667 ? -6.153 51.799 -2.734 1.00 89.06 667 LEU A N 1
ATOM 5190 C CA . LEU A 1 667 ? -6.344 51.010 -3.950 1.00 89.06 667 LEU A CA 1
ATOM 5191 C C . LEU A 1 667 ? -6.231 49.501 -3.676 1.00 89.06 667 LEU A C 1
ATOM 5193 O O . LEU A 1 667 ? -7.033 48.717 -4.176 1.00 89.06 667 LEU A O 1
ATOM 5197 N N . THR A 1 668 ? -5.261 49.076 -2.864 1.00 88.69 668 THR A N 1
ATOM 5198 C CA . THR A 1 668 ? -5.065 47.662 -2.505 1.00 88.69 668 THR A CA 1
ATOM 5199 C C . THR A 1 668 ? -6.255 47.128 -1.715 1.00 88.69 668 THR A C 1
ATOM 5201 O O . THR A 1 668 ? -6.706 46.011 -1.975 1.00 88.69 668 THR A O 1
ATOM 5204 N N . GLU A 1 669 ? -6.795 47.920 -0.790 1.00 89.38 669 GLU A N 1
ATOM 5205 C CA . GLU A 1 669 ? -7.992 47.574 -0.024 1.00 89.38 669 GLU A CA 1
ATOM 5206 C C . GLU A 1 669 ? -9.214 47.411 -0.942 1.00 89.38 669 GLU A C 1
ATOM 5208 O O . GLU A 1 669 ? -9.865 46.364 -0.914 1.00 89.38 669 GLU A O 1
ATOM 5213 N N . ALA A 1 670 ? -9.448 48.365 -1.851 1.00 90.50 670 ALA A N 1
ATOM 5214 C CA . ALA A 1 670 ? -10.554 48.308 -2.808 1.00 90.50 670 ALA A CA 1
ATOM 5215 C C . ALA A 1 670 ? -10.471 47.093 -3.755 1.00 90.50 670 ALA A C 1
ATOM 5217 O O . ALA A 1 670 ? -11.465 46.390 -3.962 1.00 90.50 670 ALA A O 1
ATOM 5218 N N . VAL A 1 671 ? -9.284 46.790 -4.303 1.00 91.88 671 VAL A N 1
ATOM 5219 C CA . VAL A 1 671 ? -9.085 45.595 -5.148 1.00 91.88 671 VAL A CA 1
ATOM 5220 C C . VAL A 1 671 ? -9.303 44.316 -4.329 1.00 91.88 671 VAL A C 1
ATOM 5222 O O . VAL A 1 671 ? -9.907 43.363 -4.825 1.00 91.88 671 VAL A O 1
ATOM 5225 N N . THR A 1 672 ? -8.833 44.280 -3.077 1.00 90.69 672 THR A N 1
ATOM 5226 C CA . THR A 1 672 ? -8.961 43.105 -2.198 1.00 90.69 672 THR A CA 1
ATOM 5227 C C . THR A 1 672 ? -10.423 42.813 -1.880 1.00 90.69 672 THR A C 1
ATOM 5229 O O . THR A 1 672 ? -10.841 41.656 -1.949 1.00 90.69 672 THR A O 1
ATOM 5232 N N . GLN A 1 673 ? -11.216 43.848 -1.600 1.00 92.31 673 GLN A N 1
ATOM 5233 C CA . GLN A 1 673 ? -12.644 43.705 -1.341 1.00 92.31 673 GLN A CA 1
ATOM 5234 C C . GLN A 1 673 ? -13.385 43.152 -2.566 1.00 92.31 673 GLN A C 1
ATOM 5236 O O . GLN A 1 673 ? -14.098 42.154 -2.456 1.00 92.31 673 GLN A O 1
ATOM 5241 N N . LEU A 1 674 ? -13.148 43.717 -3.757 1.00 93.12 674 LEU A N 1
ATOM 5242 C CA . LEU A 1 674 ? -13.745 43.203 -4.995 1.00 93.12 674 LEU A CA 1
ATOM 5243 C C . LEU A 1 674 ? -13.301 41.767 -5.300 1.00 93.12 674 LEU A C 1
ATOM 5245 O O . LEU A 1 674 ? -14.096 40.961 -5.783 1.00 93.12 674 LEU A O 1
ATOM 5249 N N . TYR A 1 675 ? -12.046 41.415 -5.007 1.00 93.44 675 TYR A N 1
ATOM 5250 C CA . TYR A 1 675 ? -11.544 40.055 -5.193 1.00 93.44 675 TYR A CA 1
ATOM 5251 C C . TYR A 1 675 ? -12.257 39.048 -4.280 1.00 93.44 675 TYR A C 1
ATOM 5253 O O . TYR A 1 675 ? -12.618 37.956 -4.727 1.00 93.44 675 TYR A O 1
ATOM 5261 N N . GLN A 1 676 ? -12.497 39.411 -3.018 1.00 89.94 676 GLN A N 1
ATOM 5262 C CA . GLN A 1 676 ? -13.246 38.579 -2.075 1.00 89.94 676 GLN A CA 1
ATOM 5263 C C . GLN A 1 676 ? -14.713 38.433 -2.494 1.00 89.94 676 GLN A C 1
ATOM 5265 O O . GLN A 1 676 ? -15.234 37.316 -2.485 1.00 89.94 676 GLN A O 1
ATOM 5270 N N . GLU A 1 677 ? -15.349 39.519 -2.945 1.00 89.88 677 GLU A N 1
ATOM 5271 C CA . GLU A 1 677 ? -16.704 39.484 -3.508 1.00 89.88 677 GLU A CA 1
ATOM 5272 C C . GLU A 1 677 ? -16.778 38.559 -4.737 1.00 89.88 677 GLU A C 1
ATOM 5274 O O . GLU A 1 677 ? -17.668 37.713 -4.809 1.00 89.88 677 GLU A O 1
ATOM 5279 N N . ALA A 1 678 ? -15.815 38.633 -5.666 1.00 88.69 678 ALA A N 1
ATOM 5280 C CA . ALA A 1 678 ? -15.757 37.739 -6.826 1.00 88.69 678 ALA A CA 1
ATOM 5281 C C . ALA A 1 678 ? -15.519 36.271 -6.431 1.00 88.69 678 ALA A C 1
ATOM 5283 O O . ALA A 1 678 ? -16.122 35.366 -7.012 1.00 88.69 678 ALA A O 1
ATOM 5284 N N . CYS A 1 679 ? -14.672 36.015 -5.426 1.00 84.44 679 CYS A N 1
ATOM 5285 C CA . CYS A 1 679 ? -14.464 34.670 -4.886 1.00 84.44 679 CYS A CA 1
ATOM 5286 C C . CYS A 1 679 ? -15.757 34.086 -4.322 1.00 84.44 679 CYS A C 1
ATOM 5288 O O . CYS A 1 679 ? -16.081 32.942 -4.637 1.00 84.44 679 CYS A O 1
ATOM 5290 N N . PHE A 1 680 ? -16.492 34.868 -3.535 1.00 85.12 680 PHE A N 1
ATOM 5291 C CA . PHE A 1 680 ? -17.772 34.454 -2.977 1.00 85.12 680 PHE A CA 1
ATOM 5292 C C . PHE A 1 680 ? -18.819 34.236 -4.075 1.00 85.12 680 PHE A C 1
ATOM 5294 O O . PHE A 1 680 ? -19.435 33.179 -4.130 1.00 85.12 680 PHE A O 1
ATOM 5301 N N . ALA A 1 681 ? -18.967 35.173 -5.013 1.00 82.50 681 ALA A N 1
ATOM 5302 C CA . ALA A 1 681 ? -19.930 35.057 -6.108 1.00 82.50 681 ALA A CA 1
ATOM 5303 C C . ALA A 1 681 ? -19.665 33.838 -7.011 1.00 82.50 681 ALA A C 1
ATOM 5305 O O . ALA A 1 681 ? -20.608 33.184 -7.452 1.00 82.50 681 ALA A O 1
ATOM 5306 N N . SER A 1 682 ? -18.392 33.484 -7.239 1.00 82.50 682 SER A N 1
ATOM 5307 C CA . SER A 1 682 ? -18.006 32.337 -8.077 1.00 82.50 682 SER A CA 1
ATOM 5308 C C . SER A 1 682 ? -18.419 30.967 -7.518 1.00 82.50 682 SER A C 1
ATOM 5310 O O . SER A 1 682 ? -18.389 29.982 -8.252 1.00 82.50 682 SER A O 1
ATOM 5312 N N . THR A 1 683 ? -18.805 30.882 -6.239 1.00 78.88 683 THR A N 1
ATOM 5313 C CA . THR A 1 683 ? -19.221 29.625 -5.593 1.00 78.88 683 THR A CA 1
ATOM 5314 C C . THR A 1 683 ? -20.734 29.498 -5.422 1.00 78.88 683 THR A C 1
ATOM 5316 O O . THR A 1 683 ? -21.210 28.444 -4.998 1.00 78.88 683 THR A O 1
ATOM 5319 N N . LEU A 1 684 ? -21.505 30.538 -5.757 1.00 74.56 684 LEU A N 1
ATOM 5320 C CA . LEU A 1 684 ? -22.954 30.540 -5.586 1.00 74.56 684 LEU A CA 1
ATOM 5321 C C . LEU A 1 684 ? -23.682 29.857 -6.750 1.00 74.56 684 LEU A C 1
ATOM 5323 O O . LEU A 1 684 ? -23.299 29.952 -7.918 1.00 74.56 684 LEU A O 1
ATOM 5327 N N . THR A 1 685 ? -24.786 29.190 -6.417 1.00 70.88 685 THR A N 1
ATOM 5328 C CA . THR A 1 685 ? -25.753 28.664 -7.392 1.00 70.88 685 THR A CA 1
ATOM 5329 C C . THR A 1 685 ? -26.645 29.783 -7.943 1.00 70.88 685 THR A C 1
ATOM 5331 O O . THR A 1 685 ? -26.792 30.835 -7.323 1.00 70.88 685 THR A O 1
ATOM 5334 N N . PHE A 1 686 ? -27.294 29.559 -9.091 1.00 66.69 686 PHE A N 1
ATOM 5335 C CA . PHE A 1 686 ? -28.151 30.565 -9.742 1.00 66.69 686 PHE A CA 1
ATOM 5336 C C . PHE A 1 686 ? -29.235 31.150 -8.819 1.00 66.69 686 PHE A C 1
ATOM 5338 O O . PHE A 1 686 ? -29.444 32.362 -8.794 1.00 66.69 686 PHE A O 1
ATOM 5345 N N . ASP A 1 687 ? -29.893 30.305 -8.023 1.00 67.94 687 ASP A N 1
ATOM 5346 C CA . ASP A 1 687 ? -30.963 30.745 -7.121 1.00 67.94 687 ASP A CA 1
ATOM 5347 C C . ASP A 1 687 ? -30.413 31.570 -5.948 1.00 67.94 687 ASP A C 1
ATOM 5349 O O . ASP A 1 687 ? -31.017 32.560 -5.537 1.00 67.94 687 ASP A O 1
ATOM 5353 N N . GLN A 1 688 ? -29.217 31.223 -5.464 1.00 73.62 688 GLN A N 1
ATOM 5354 C CA . GLN A 1 688 ? -28.505 31.998 -4.444 1.00 73.62 688 GLN A CA 1
ATOM 5355 C C . GLN A 1 688 ? -28.029 33.349 -4.986 1.00 73.62 688 GLN A C 1
ATOM 5357 O O . GLN A 1 688 ? -28.071 34.340 -4.264 1.00 73.62 688 GLN A O 1
ATOM 5362 N N . ILE A 1 689 ? -27.631 33.412 -6.258 1.00 65.75 689 ILE A N 1
ATOM 5363 C CA . ILE A 1 689 ? -27.222 34.647 -6.938 1.00 65.75 689 ILE A CA 1
ATOM 5364 C C . ILE A 1 689 ? -28.400 35.618 -7.067 1.00 65.75 689 ILE A C 1
ATOM 5366 O O . ILE A 1 689 ? -28.259 36.796 -6.733 1.00 65.75 689 ILE A O 1
ATOM 5370 N N . GLN A 1 690 ? -29.567 35.133 -7.511 1.00 65.81 690 GLN A N 1
ATOM 5371 C CA . GLN A 1 690 ? -30.775 35.961 -7.599 1.00 65.81 690 GLN A CA 1
ATOM 5372 C C . GLN A 1 690 ? -31.215 36.462 -6.222 1.00 65.81 690 GLN A C 1
ATOM 5374 O O . GLN A 1 690 ? -31.607 37.619 -6.086 1.00 65.81 690 GLN A O 1
ATOM 5379 N N . HIS A 1 691 ? -31.110 35.616 -5.195 1.00 73.38 691 HIS A N 1
ATOM 5380 C CA . HIS A 1 691 ? -31.468 35.988 -3.831 1.00 73.38 691 HIS A CA 1
ATOM 5381 C C . HIS A 1 691 ? -30.477 36.978 -3.198 1.00 73.38 691 HIS A C 1
ATOM 5383 O O . HIS A 1 691 ? -30.887 37.863 -2.453 1.00 73.38 691 HIS A O 1
ATOM 5389 N N . ALA A 1 692 ? -29.188 36.877 -3.536 1.00 67.69 692 ALA A N 1
ATOM 5390 C CA . ALA A 1 692 ? -28.141 37.790 -3.078 1.00 67.69 692 ALA A CA 1
ATOM 5391 C C . ALA A 1 692 ? -28.128 39.143 -3.818 1.00 67.69 692 ALA A C 1
ATOM 5393 O O . ALA A 1 692 ? -27.338 40.017 -3.468 1.00 67.69 692 ALA A O 1
ATOM 5394 N N . GLY A 1 693 ? -28.957 39.320 -4.856 1.00 70.69 693 GLY A N 1
ATOM 5395 C CA . GLY A 1 693 ? -29.051 40.571 -5.616 1.00 70.69 693 GLY A CA 1
ATOM 5396 C C . GLY A 1 693 ? -27.785 40.938 -6.403 1.00 70.69 693 GLY A C 1
ATOM 5397 O O . GLY A 1 693 ? -27.634 42.087 -6.813 1.00 70.69 693 GLY A O 1
ATOM 5398 N N . MET A 1 694 ? -26.866 39.990 -6.626 1.00 71.88 694 MET A N 1
ATOM 5399 C CA . MET A 1 694 ? -25.589 40.263 -7.291 1.00 71.88 694 MET A CA 1
ATOM 5400 C C . MET A 1 694 ? -25.746 40.376 -8.810 1.00 71.88 694 MET A C 1
ATOM 5402 O O . MET A 1 694 ? -26.028 39.402 -9.514 1.00 71.88 694 MET A O 1
ATOM 5406 N N . GLN A 1 695 ? -25.509 41.580 -9.330 1.00 77.06 695 GLN A N 1
ATOM 5407 C CA . GLN A 1 695 ? -25.615 41.891 -10.753 1.00 77.06 695 GLN A CA 1
ATOM 5408 C C . GLN A 1 695 ? -24.234 42.061 -11.400 1.00 77.06 695 GLN A C 1
ATOM 5410 O O . GLN A 1 695 ? -23.362 42.751 -10.871 1.00 77.06 695 GLN A O 1
ATOM 5415 N N . MET A 1 696 ? -24.048 41.461 -12.582 1.00 81.88 696 MET A N 1
ATOM 5416 C CA . MET A 1 696 ? -22.779 41.503 -13.324 1.00 81.88 696 MET A CA 1
ATOM 5417 C C . MET A 1 696 ? -22.393 42.924 -13.748 1.00 81.88 696 MET A C 1
ATOM 5419 O O . MET A 1 696 ? -21.232 43.298 -13.619 1.00 81.88 696 MET A O 1
ATOM 5423 N N . ALA A 1 697 ? -23.347 43.730 -14.229 1.00 83.31 697 ALA A N 1
ATOM 5424 C CA . ALA A 1 697 ? -23.054 45.067 -14.751 1.00 83.31 697 ALA A CA 1
ATOM 5425 C C . ALA A 1 697 ? -22.540 46.044 -13.666 1.00 83.31 697 ALA A C 1
ATOM 5427 O O . ALA A 1 697 ? -21.443 46.572 -13.853 1.00 83.31 697 ALA A O 1
ATOM 5428 N N . PRO A 1 698 ? -23.207 46.210 -12.502 1.00 85.12 698 PRO A N 1
ATOM 5429 C CA . PRO A 1 698 ? -22.682 47.035 -11.407 1.00 85.12 698 PRO A CA 1
ATOM 5430 C C . PRO A 1 698 ? -21.348 46.524 -10.850 1.00 85.12 698 PRO A C 1
ATOM 5432 O O . PRO A 1 698 ? -20.477 47.305 -10.472 1.00 85.12 698 PRO A O 1
ATOM 5435 N N . PHE A 1 699 ? -21.152 45.201 -10.805 1.00 88.69 699 PHE A N 1
ATOM 5436 C CA . PHE A 1 699 ? -19.875 44.627 -10.384 1.00 88.69 699 PHE A CA 1
ATOM 5437 C C . PHE A 1 699 ? -18.754 44.957 -11.380 1.00 88.69 699 PHE A C 1
ATOM 5439 O O . PHE A 1 699 ? -17.691 45.423 -10.978 1.00 88.69 699 PHE A O 1
ATOM 5446 N N . SER A 1 700 ? -19.008 44.780 -12.680 1.00 88.25 700 SER A N 1
ATOM 5447 C CA . SER A 1 700 ? -18.054 45.106 -13.744 1.00 88.25 700 SER A CA 1
ATOM 5448 C C . SER A 1 700 ? -17.659 46.580 -13.735 1.00 88.25 700 SER A C 1
ATOM 5450 O O . SER A 1 700 ? -16.513 46.903 -14.039 1.00 88.25 700 SER A O 1
ATOM 5452 N N . GLU A 1 701 ? -18.593 47.474 -13.413 1.00 89.12 701 GLU A N 1
ATOM 5453 C CA . GLU A 1 701 ? -18.327 48.908 -13.336 1.00 89.12 701 GLU A CA 1
ATOM 5454 C C . GLU A 1 701 ? -17.399 49.245 -12.165 1.00 89.12 701 GLU A C 1
ATOM 5456 O O . GLU A 1 701 ? -16.413 49.953 -12.362 1.00 89.12 701 GLU A O 1
ATOM 5461 N N . ARG A 1 702 ? -17.628 48.653 -10.984 1.00 93.12 702 ARG A N 1
ATOM 5462 C CA . ARG A 1 702 ? -16.717 48.796 -9.834 1.00 93.12 702 ARG A CA 1
ATOM 5463 C C . ARG A 1 702 ? -15.315 48.267 -10.140 1.00 93.12 702 ARG A C 1
ATOM 5465 O O . ARG A 1 702 ? -14.338 48.926 -9.793 1.00 93.12 702 ARG A O 1
ATOM 5472 N N . VAL A 1 703 ? -15.201 47.131 -10.836 1.00 92.31 703 VAL A N 1
ATOM 5473 C CA . VAL A 1 703 ? -13.894 46.620 -11.293 1.00 92.31 703 VAL A CA 1
ATOM 5474 C C . VAL A 1 703 ? -13.221 47.618 -12.236 1.00 92.31 703 VAL A C 1
ATOM 5476 O O . VAL A 1 703 ? -12.049 47.929 -12.036 1.00 92.31 703 VAL A O 1
ATOM 5479 N N . ARG A 1 704 ? -13.957 48.178 -13.204 1.00 92.31 704 ARG A N 1
ATOM 5480 C CA . ARG A 1 704 ? -13.410 49.160 -14.151 1.00 92.31 704 ARG A CA 1
ATOM 5481 C C . ARG A 1 704 ? -12.911 50.428 -13.455 1.00 92.31 704 ARG A C 1
ATOM 5483 O O . ARG A 1 704 ? -11.841 50.914 -13.789 1.00 92.31 704 ARG A O 1
ATOM 5490 N N . VAL A 1 705 ? -13.639 50.938 -12.460 1.00 90.88 705 VAL A N 1
ATOM 5491 C CA . VAL A 1 705 ? -13.213 52.118 -11.682 1.00 90.88 705 VAL A CA 1
ATOM 5492 C C . VAL A 1 705 ? -11.865 51.875 -11.003 1.00 90.88 705 VAL A C 1
ATOM 5494 O O . VAL A 1 705 ? -10.990 52.739 -11.027 1.00 90.88 705 VAL A O 1
ATOM 5497 N N . VAL A 1 706 ? -11.674 50.689 -10.427 1.00 91.94 706 VAL A N 1
ATOM 5498 C CA . VAL A 1 706 ? -10.420 50.330 -9.757 1.00 91.94 706 VAL A CA 1
ATOM 5499 C C . VAL A 1 706 ? -9.288 50.097 -10.767 1.00 91.94 706 VAL A C 1
ATOM 5501 O O . VAL A 1 706 ? -8.141 50.438 -10.484 1.00 91.94 706 VAL A O 1
ATOM 5504 N N . GLU A 1 707 ? -9.588 49.583 -11.962 1.00 92.38 707 GLU A N 1
ATOM 5505 C CA . GLU A 1 707 ? -8.621 49.514 -13.067 1.00 92.38 707 GLU A CA 1
ATOM 5506 C C . GLU A 1 707 ? -8.161 50.893 -13.535 1.00 92.38 707 GLU A C 1
ATOM 5508 O O . GLU A 1 707 ? -6.959 51.118 -13.683 1.00 92.38 707 GLU A O 1
ATOM 5513 N N . ASP A 1 708 ? -9.103 51.812 -13.741 1.00 90.50 708 ASP A N 1
ATOM 5514 C CA . ASP A 1 708 ? -8.817 53.174 -14.185 1.00 90.50 708 ASP A CA 1
ATOM 5515 C C . ASP A 1 708 ? -7.986 53.917 -13.127 1.00 90.50 708 ASP A C 1
ATOM 5517 O O . ASP A 1 708 ? -6.989 54.562 -13.460 1.00 90.50 708 ASP A O 1
ATOM 5521 N N . ALA A 1 709 ? -8.322 53.751 -11.842 1.00 88.00 709 ALA A N 1
ATOM 5522 C CA . ALA A 1 709 ? -7.540 54.292 -10.733 1.00 88.00 709 ALA A CA 1
ATOM 5523 C C . ALA A 1 709 ? -6.121 53.700 -10.688 1.00 88.00 709 ALA A C 1
ATOM 5525 O O . ALA A 1 709 ? -5.144 54.441 -10.581 1.00 88.00 709 ALA A O 1
ATOM 5526 N N . ALA A 1 710 ? -5.976 52.379 -10.836 1.00 88.12 710 ALA A N 1
ATOM 5527 C CA . ALA A 1 710 ? -4.667 51.728 -10.871 1.00 88.12 710 ALA A CA 1
ATOM 5528 C C . ALA A 1 710 ? -3.809 52.212 -12.052 1.00 88.12 710 ALA A C 1
ATOM 5530 O O . ALA A 1 710 ? -2.609 52.459 -11.896 1.00 88.12 710 ALA A O 1
ATOM 5531 N N . ALA A 1 711 ? -4.416 52.384 -13.228 1.00 87.56 711 ALA A N 1
ATOM 5532 C CA . ALA A 1 711 ? -3.740 52.897 -14.413 1.00 87.56 711 ALA A CA 1
ATOM 5533 C C . ALA A 1 711 ? -3.302 54.359 -14.240 1.00 87.56 711 ALA A C 1
ATOM 5535 O O . ALA A 1 711 ? -2.180 54.712 -14.616 1.00 87.56 711 ALA A O 1
ATOM 5536 N N . ASP A 1 712 ? -4.145 55.197 -13.636 1.00 86.19 712 ASP A N 1
ATOM 5537 C CA . ASP A 1 712 ? -3.832 56.600 -13.377 1.00 86.19 712 ASP A CA 1
ATOM 5538 C C . ASP A 1 712 ? -2.679 56.749 -12.370 1.00 86.19 712 ASP A C 1
ATOM 5540 O O . ASP A 1 712 ? -1.685 57.417 -12.676 1.00 86.19 712 ASP A O 1
ATOM 5544 N N . VAL A 1 713 ? -2.727 56.043 -11.232 1.00 84.00 713 VAL A N 1
ATOM 5545 C CA . VAL A 1 713 ? -1.642 56.060 -10.230 1.00 84.00 713 VAL A CA 1
ATOM 5546 C C . VAL A 1 713 ? -0.327 55.554 -10.844 1.00 84.00 713 VAL A C 1
ATOM 5548 O O . VAL A 1 713 ? 0.739 56.149 -10.632 1.00 84.00 713 VAL A O 1
ATOM 5551 N N . ARG A 1 714 ? -0.377 54.512 -11.684 1.00 83.25 714 ARG A N 1
ATOM 5552 C CA . ARG A 1 714 ? 0.796 54.019 -12.423 1.00 83.25 714 ARG A CA 1
ATOM 5553 C C . ARG A 1 714 ? 1.336 55.052 -13.414 1.00 83.25 714 ARG A C 1
ATOM 5555 O O . ARG A 1 714 ? 2.552 55.235 -13.495 1.00 83.25 714 ARG A O 1
ATOM 5562 N N . SER A 1 715 ? 0.472 55.765 -14.136 1.00 81.69 715 SER A N 1
ATOM 5563 C CA . SER A 1 715 ? 0.905 56.799 -15.084 1.00 81.69 715 SER A CA 1
ATOM 5564 C C . SER A 1 715 ? 1.622 57.959 -14.377 1.00 81.69 715 SER A C 1
ATOM 5566 O O . SER A 1 715 ? 2.682 58.401 -14.829 1.00 81.69 715 SER A O 1
ATOM 5568 N N . ARG A 1 716 ? 1.124 58.366 -13.200 1.00 76.25 716 ARG A N 1
ATOM 5569 C CA . ARG A 1 716 ? 1.743 59.377 -12.328 1.00 76.25 716 ARG A CA 1
ATOM 5570 C C . ARG A 1 716 ? 3.075 58.900 -11.745 1.00 76.25 716 ARG A C 1
ATOM 5572 O O . ARG A 1 716 ? 4.000 59.696 -11.597 1.00 76.25 716 ARG A O 1
ATOM 5579 N N . THR A 1 717 ? 3.212 57.596 -11.506 1.00 69.62 717 THR A N 1
ATOM 5580 C CA . THR A 1 717 ? 4.466 56.967 -11.058 1.00 69.62 717 THR A CA 1
ATOM 5581 C C . THR A 1 717 ? 5.555 56.999 -12.145 1.00 69.62 717 THR A C 1
ATOM 5583 O O . THR A 1 717 ? 6.734 57.164 -11.838 1.00 69.62 717 THR A O 1
ATOM 5586 N N . MET A 1 718 ? 5.181 56.899 -13.426 1.00 64.12 718 MET A N 1
ATOM 5587 C CA . MET A 1 718 ? 6.124 56.897 -14.558 1.00 64.12 718 MET A CA 1
ATOM 5588 C C . MET A 1 718 ? 6.484 58.291 -15.107 1.00 64.12 718 MET A C 1
ATOM 5590 O O . MET A 1 718 ? 7.376 58.400 -15.949 1.00 64.12 718 MET A O 1
ATOM 5594 N N . ALA A 1 719 ? 5.841 59.363 -14.635 1.00 54.66 719 ALA A N 1
ATOM 5595 C CA . ALA A 1 719 ? 5.972 60.711 -15.199 1.00 54.66 719 ALA A CA 1
ATOM 5596 C C . ALA A 1 719 ? 7.081 61.599 -14.583 1.00 54.66 719 ALA A C 1
ATOM 5598 O O . ALA A 1 719 ? 7.169 62.776 -14.931 1.00 54.66 719 ALA A O 1
ATOM 5599 N N . VAL A 1 720 ? 7.955 61.091 -13.702 1.00 49.06 720 VAL A N 1
ATOM 5600 C CA . VAL A 1 720 ? 9.035 61.906 -13.098 1.00 49.06 720 VAL A CA 1
ATOM 5601 C C . VAL A 1 720 ? 10.259 61.998 -14.037 1.00 49.06 720 VAL A C 1
ATOM 5603 O O . VAL A 1 720 ? 10.918 60.980 -14.271 1.00 49.06 720 VAL A O 1
ATOM 5606 N N . PRO A 1 721 ? 10.649 63.184 -14.560 1.00 42.56 721 PRO A N 1
ATOM 5607 C CA . PRO A 1 721 ? 11.828 63.313 -15.417 1.00 42.56 721 PRO A CA 1
ATOM 5608 C C . PRO A 1 721 ? 13.128 63.197 -14.609 1.00 42.56 721 PRO A C 1
ATOM 5610 O O . PRO A 1 721 ? 13.339 63.910 -13.627 1.00 42.56 721 PRO A O 1
ATOM 5613 N N . LYS A 1 722 ? 14.065 62.356 -15.067 1.00 45.44 722 LYS A N 1
ATOM 5614 C CA . LYS A 1 722 ? 15.461 62.379 -14.603 1.00 45.44 722 LYS A CA 1
ATOM 5615 C C . LYS A 1 722 ? 16.159 63.641 -15.124 1.00 45.44 722 LYS A C 1
ATOM 5617 O O . LYS A 1 722 ? 16.634 63.656 -16.256 1.00 45.44 722 LYS A O 1
ATOM 5622 N N . THR A 1 723 ? 16.313 64.664 -14.289 1.00 36.53 723 THR A N 1
ATOM 5623 C CA . THR A 1 723 ? 17.248 65.776 -14.543 1.00 36.53 723 THR A CA 1
ATOM 5624 C C . THR A 1 723 ? 18.011 66.158 -13.282 1.00 36.53 723 THR A C 1
ATOM 5626 O O . THR A 1 723 ? 17.426 66.803 -12.428 1.00 36.53 723 THR A O 1
ATOM 5629 N N . VAL A 1 724 ? 19.314 65.835 -13.210 1.00 33.38 724 VAL A N 1
ATOM 5630 C CA . VAL A 1 724 ? 20.404 66.774 -12.851 1.00 33.38 724 VAL A CA 1
ATOM 5631 C C . VAL A 1 724 ? 21.699 66.309 -13.538 1.00 33.38 724 VAL A C 1
ATOM 5633 O O . VAL A 1 724 ? 22.032 65.127 -13.584 1.00 33.38 724 VAL A O 1
ATOM 5636 N N . SER A 1 725 ? 22.395 67.282 -14.121 1.00 31.62 725 SER A N 1
ATOM 5637 C CA . SER A 1 725 ? 23.506 67.207 -15.066 1.00 31.62 725 SER A CA 1
ATOM 5638 C C . SER A 1 725 ? 24.850 66.715 -14.510 1.00 31.62 725 SER A C 1
ATOM 5640 O O . SER A 1 725 ? 25.335 67.224 -13.500 1.00 31.62 725 SER A O 1
ATOM 5642 N N . ARG A 1 726 ? 25.548 65.881 -15.294 1.00 30.44 726 ARG A N 1
ATOM 5643 C CA . ARG A 1 726 ? 27.018 65.767 -15.296 1.00 30.44 726 ARG A CA 1
ATOM 5644 C C . ARG A 1 726 ? 27.624 66.975 -16.026 1.00 30.44 726 ARG A C 1
ATOM 5646 O O . ARG A 1 726 ? 27.456 67.104 -17.237 1.00 30.44 726 ARG A O 1
ATOM 5653 N N . LYS A 1 727 ? 28.365 67.833 -15.317 1.00 30.36 727 LYS A N 1
ATOM 5654 C CA . LYS A 1 727 ? 29.315 68.773 -15.937 1.00 30.36 727 LYS A CA 1
ATOM 5655 C C . LYS A 1 727 ? 30.604 68.024 -16.292 1.00 30.36 727 LYS A C 1
ATOM 5657 O O . LYS A 1 727 ? 31.186 67.350 -15.450 1.00 30.36 727 LYS A O 1
ATOM 5662 N N . ARG A 1 728 ? 31.025 68.157 -17.551 1.00 31.19 728 ARG A N 1
ATOM 5663 C CA . ARG A 1 728 ? 32.321 67.733 -18.103 1.00 31.19 728 ARG A CA 1
ATOM 5664 C C . ARG A 1 728 ? 33.357 68.854 -17.919 1.00 31.19 728 ARG A C 1
ATOM 5666 O O . ARG A 1 728 ? 33.059 70.002 -18.232 1.00 31.19 728 ARG A O 1
ATOM 5673 N N . GLY A 1 729 ? 34.573 68.484 -17.527 1.00 26.78 729 GLY A N 1
ATOM 5674 C CA . GLY A 1 729 ? 35.828 69.242 -17.662 1.00 26.78 729 GLY A CA 1
ATOM 5675 C C . GLY A 1 729 ? 36.954 68.358 -17.104 1.00 26.78 729 GLY A C 1
ATOM 5676 O O . GLY A 1 729 ? 36.929 68.107 -15.912 1.00 26.78 729 GLY A O 1
ATOM 5677 N N . ARG A 1 730 ? 37.699 67.576 -17.901 1.00 26.97 730 ARG A N 1
ATOM 5678 C CA . ARG A 1 730 ? 38.789 67.851 -18.873 1.00 26.97 730 ARG A CA 1
ATOM 5679 C C . ARG A 1 730 ? 40.178 67.738 -18.206 1.00 26.97 730 ARG A C 1
ATOM 5681 O O . ARG A 1 730 ? 40.374 68.366 -17.172 1.00 26.97 730 ARG A O 1
ATOM 5688 N N . ARG A 1 731 ? 41.088 67.055 -18.927 1.00 27.05 731 ARG A N 1
ATOM 5689 C CA . ARG A 1 731 ? 42.545 66.799 -18.764 1.00 27.05 731 ARG A CA 1
ATOM 5690 C C . ARG A 1 731 ? 42.875 65.401 -18.230 1.00 27.05 731 ARG A C 1
ATOM 5692 O O . ARG A 1 731 ? 42.339 65.049 -17.188 1.00 27.05 731 ARG A O 1
ATOM 5699 N N . ASP A 1 732 ? 43.441 64.488 -19.025 1.00 28.00 732 ASP A N 1
ATOM 5700 C CA . ASP A 1 732 ? 44.796 64.344 -19.648 1.00 28.00 732 ASP A CA 1
ATOM 5701 C C . ASP A 1 732 ? 45.467 63.168 -18.883 1.00 28.00 732 ASP A C 1
ATOM 5703 O O . ASP A 1 732 ? 45.321 63.121 -17.665 1.00 28.00 732 ASP A O 1
ATOM 5707 N N . GLU A 1 733 ? 45.760 62.042 -19.561 1.00 29.42 733 GLU A N 1
ATOM 5708 C CA . GLU A 1 733 ? 47.122 61.470 -19.785 1.00 29.42 733 GLU A CA 1
ATOM 5709 C C . GLU A 1 733 ? 47.834 61.109 -18.459 1.00 29.42 733 GLU A C 1
ATOM 5711 O O . GLU A 1 733 ? 48.018 61.974 -17.614 1.00 29.42 733 GLU A O 1
ATOM 5716 N N . GLU A 1 734 ? 48.037 59.837 -18.094 1.00 27.77 734 GLU A N 1
ATOM 5717 C CA . GLU A 1 734 ? 49.171 58.933 -18.424 1.00 27.77 734 GLU A CA 1
ATOM 5718 C C . GLU A 1 734 ? 48.949 57.637 -17.589 1.00 27.77 734 GLU A C 1
ATOM 5720 O O . GLU A 1 734 ? 48.378 57.716 -16.501 1.00 27.77 734 GLU A O 1
ATOM 5725 N N . GLU A 1 735 ? 49.027 56.436 -18.175 1.00 27.55 735 GLU A N 1
ATOM 5726 C CA . GLU A 1 735 ? 50.151 55.464 -18.131 1.00 27.55 735 GLU A CA 1
ATOM 5727 C C . GLU A 1 735 ? 50.329 54.675 -16.810 1.00 27.55 735 GLU A C 1
ATOM 5729 O O . GLU A 1 735 ? 50.184 55.207 -15.714 1.00 27.55 735 GLU A O 1
ATOM 5734 N N . ASP A 1 736 ? 50.658 53.387 -17.005 1.00 26.28 736 ASP A N 1
ATOM 5735 C CA . ASP A 1 736 ? 51.297 52.428 -16.085 1.00 26.28 736 ASP A CA 1
ATOM 5736 C C . ASP A 1 736 ? 50.489 51.845 -14.911 1.00 26.28 736 ASP A C 1
ATOM 5738 O O . ASP A 1 736 ? 49.659 52.495 -14.286 1.00 26.28 736 ASP A O 1
ATOM 5742 N N . GLU A 1 737 ? 50.676 50.605 -14.462 1.00 26.81 737 GLU A N 1
ATOM 5743 C CA . GLU A 1 737 ? 51.270 49.350 -14.945 1.00 26.81 737 GLU A CA 1
ATOM 5744 C C . GLU A 1 737 ? 50.878 48.301 -13.874 1.00 26.81 737 GLU A C 1
ATOM 5746 O O . GLU A 1 737 ? 50.504 48.657 -12.758 1.00 26.81 737 GLU A O 1
ATOM 5751 N N . GLU A 1 738 ? 50.975 47.020 -14.233 1.00 25.66 738 GLU A N 1
ATOM 5752 C CA . GLU A 1 738 ? 51.358 45.880 -13.376 1.00 25.66 738 GLU A CA 1
ATOM 5753 C C . GLU A 1 738 ? 50.647 45.604 -12.022 1.00 25.66 738 GLU A C 1
ATOM 5755 O O . GLU A 1 738 ? 50.583 46.400 -11.098 1.00 25.66 738 GLU A O 1
ATOM 5760 N N . MET A 1 739 ? 50.005 44.446 -11.836 1.00 25.47 739 MET A N 1
ATOM 5761 C CA . MET A 1 739 ? 50.555 43.085 -11.664 1.00 25.47 739 MET A CA 1
ATOM 5762 C C . MET A 1 739 ? 50.724 42.692 -10.185 1.00 25.47 739 MET A C 1
ATOM 5764 O O . MET A 1 739 ? 51.313 43.391 -9.369 1.00 25.47 739 MET A O 1
ATOM 5768 N N . SER A 1 740 ? 50.316 41.444 -9.931 1.00 23.77 740 SER A N 1
ATOM 5769 C CA . SER A 1 740 ? 50.713 40.565 -8.824 1.00 23.77 740 SER A CA 1
ATOM 5770 C C . SER A 1 740 ? 49.998 40.751 -7.480 1.00 23.77 740 SER A C 1
ATOM 5772 O O . SER A 1 740 ? 49.573 41.836 -7.119 1.00 23.77 740 SER A O 1
ATOM 5774 N N . CYS A 1 741 ? 49.883 39.750 -6.615 1.00 21.95 741 CYS A N 1
ATOM 5775 C CA . CYS A 1 741 ? 49.804 38.290 -6.700 1.00 21.95 741 CYS A CA 1
ATOM 5776 C C . CYS A 1 741 ? 49.750 37.855 -5.230 1.00 21.95 741 CYS A C 1
ATOM 5778 O O . CYS A 1 741 ? 50.647 38.242 -4.487 1.00 21.95 741 CYS A O 1
ATOM 5780 N N . SER A 1 742 ? 48.830 36.950 -4.867 1.00 25.02 742 SER A N 1
ATOM 5781 C CA . SER A 1 742 ? 49.022 35.998 -3.753 1.00 25.02 742 SER A CA 1
ATOM 5782 C C . SER A 1 742 ? 49.068 36.627 -2.329 1.00 25.02 742 SER A C 1
ATOM 5784 O O . SER A 1 742 ? 49.371 37.792 -2.157 1.00 25.02 742 SER A O 1
ATOM 5786 N N . SER A 1 743 ? 48.836 35.964 -1.202 1.00 27.22 743 SER A N 1
ATOM 5787 C CA . SER A 1 743 ? 48.383 34.625 -0.843 1.00 27.22 743 SER A CA 1
ATOM 5788 C C . SER A 1 743 ? 48.469 34.494 0.694 1.00 27.22 743 SER A C 1
ATOM 5790 O O . SER A 1 743 ? 49.076 35.336 1.351 1.00 27.22 743 SER A O 1
ATOM 5792 N N . TYR A 1 744 ? 47.931 33.384 1.218 1.00 25.53 744 TYR A N 1
ATOM 5793 C CA . TYR A 1 744 ? 48.365 32.690 2.445 1.00 25.53 744 TYR A CA 1
ATOM 5794 C C . TYR A 1 744 ? 47.984 33.325 3.807 1.00 25.53 744 TYR A C 1
ATOM 5796 O O . TYR A 1 744 ? 48.479 34.369 4.201 1.00 25.53 744 TYR A O 1
ATOM 5804 N N . THR A 1 745 ? 46.964 32.757 4.485 1.00 25.45 745 THR A N 1
ATOM 5805 C CA . THR A 1 745 ? 47.043 31.778 5.617 1.00 25.45 745 THR A CA 1
ATOM 5806 C C . THR A 1 745 ? 47.428 32.433 6.956 1.00 25.45 745 THR A C 1
ATOM 5808 O O . THR A 1 745 ? 48.214 33.358 6.981 1.00 25.45 745 THR A O 1
ATOM 5811 N N . THR A 1 746 ? 46.970 32.060 8.154 1.00 26.25 746 THR A N 1
ATOM 5812 C CA . THR A 1 746 ? 46.470 30.798 8.728 1.00 26.25 746 THR A CA 1
ATOM 5813 C C . THR A 1 746 ? 46.129 31.072 10.204 1.00 26.25 746 THR A C 1
ATOM 5815 O O . THR A 1 746 ? 46.850 31.858 10.801 1.00 26.25 746 THR A O 1
ATOM 5818 N N . CYS A 1 747 ? 45.174 30.313 10.779 1.00 23.64 747 CYS A N 1
ATOM 5819 C CA . CYS A 1 747 ? 45.197 29.665 12.123 1.00 23.64 747 CYS A CA 1
ATOM 5820 C C . CYS A 1 747 ? 45.423 30.561 13.373 1.00 23.64 747 CYS A C 1
ATOM 5822 O O . CYS A 1 747 ? 46.235 31.463 13.373 1.00 23.64 747 CYS A O 1
ATOM 5824 N N . ASN A 1 748 ? 44.867 30.362 14.569 1.00 24.91 748 ASN A N 1
ATOM 5825 C CA . ASN A 1 748 ? 44.487 29.192 15.378 1.00 24.91 748 ASN A CA 1
ATOM 5826 C C . ASN A 1 748 ? 44.126 29.830 16.758 1.00 24.91 748 ASN A C 1
ATOM 5828 O O . ASN A 1 748 ? 44.804 30.777 17.138 1.00 24.91 748 ASN A O 1
ATOM 5832 N N . LYS A 1 749 ? 43.120 29.486 17.574 1.00 26.17 749 LYS A N 1
ATOM 5833 C CA . LYS A 1 749 ? 42.990 28.352 18.527 1.00 26.17 749 LYS A CA 1
ATOM 5834 C C . LYS A 1 749 ? 41.960 28.811 19.594 1.00 26.17 749 LYS A C 1
ATOM 5836 O O . LYS A 1 749 ? 42.088 29.910 20.109 1.00 26.17 749 LYS A O 1
ATOM 5841 N N . ARG A 1 750 ? 40.862 28.070 19.808 1.00 24.95 750 ARG A N 1
ATOM 5842 C CA . ARG A 1 750 ? 40.531 27.206 20.977 1.00 24.95 750 ARG A CA 1
ATOM 5843 C C . ARG A 1 750 ? 40.434 27.877 22.368 1.00 24.95 750 ARG A C 1
ATOM 5845 O O . ARG A 1 750 ? 41.464 28.229 22.925 1.00 24.95 750 ARG A O 1
ATOM 5852 N N . GLY A 1 751 ? 39.251 27.789 23.006 1.00 23.81 751 GLY A N 1
ATOM 5853 C CA . GLY A 1 751 ? 39.150 27.670 24.476 1.00 23.81 751 GLY A CA 1
ATOM 5854 C C . GLY A 1 751 ? 37.862 28.135 25.189 1.00 23.81 751 GLY A C 1
ATOM 5855 O O . GLY A 1 751 ? 37.840 29.236 25.702 1.00 23.81 751 GLY A O 1
ATOM 5856 N N . ARG A 1 752 ? 36.858 27.244 25.277 1.00 24.91 752 ARG A N 1
ATOM 5857 C CA . ARG A 1 752 ? 35.870 26.977 26.364 1.00 24.91 752 ARG A CA 1
ATOM 5858 C C . ARG A 1 752 ? 35.243 28.100 27.243 1.00 24.91 752 ARG A C 1
ATOM 5860 O O . ARG A 1 752 ? 35.907 28.677 28.088 1.00 24.91 752 ARG A O 1
ATOM 5867 N N . ASN A 1 753 ? 33.902 28.062 27.222 1.00 24.77 753 ASN A N 1
ATOM 5868 C CA . ASN A 1 753 ? 32.910 28.093 28.319 1.00 24.77 753 ASN A CA 1
ATOM 5869 C C . ASN A 1 753 ? 32.558 29.388 29.099 1.00 24.77 753 ASN A C 1
ATOM 5871 O O . ASN A 1 753 ? 33.378 29.976 29.790 1.00 24.77 753 ASN A O 1
ATOM 5875 N N . THR A 1 754 ? 31.231 29.599 29.148 1.00 24.72 754 THR A N 1
ATOM 5876 C CA . THR A 1 754 ? 30.362 30.324 30.108 1.00 24.72 754 THR A CA 1
ATOM 5877 C C . THR A 1 754 ? 30.052 31.819 29.915 1.00 24.72 754 THR A C 1
ATOM 5879 O O . THR A 1 754 ? 30.944 32.636 29.748 1.00 24.72 754 THR A O 1
ATOM 5882 N N . ALA A 1 755 ? 28.744 32.097 30.073 1.00 23.02 755 ALA A N 1
ATOM 5883 C CA . ALA A 1 755 ? 28.046 33.348 30.413 1.00 23.02 755 ALA A CA 1
ATOM 5884 C C . ALA A 1 755 ? 27.720 34.382 29.304 1.00 23.02 755 ALA A C 1
ATOM 5886 O O . ALA A 1 755 ? 28.598 35.033 28.756 1.00 23.02 755 ALA A O 1
ATOM 5887 N N . ALA A 1 756 ? 26.407 34.459 29.025 1.00 26.14 756 ALA A N 1
ATOM 5888 C CA . ALA A 1 756 ? 25.521 35.601 28.742 1.00 26.14 756 ALA A CA 1
ATOM 5889 C C . ALA A 1 756 ? 26.094 36.961 28.278 1.00 26.14 756 ALA A C 1
ATOM 5891 O O . ALA A 1 756 ? 26.976 37.516 28.919 1.00 26.14 756 ALA A O 1
ATOM 5892 N N . ASP A 1 757 ? 25.513 37.519 27.203 1.00 25.75 757 ASP A N 1
ATOM 5893 C CA . ASP A 1 757 ? 24.704 38.759 27.249 1.00 25.75 757 ASP A CA 1
ATOM 5894 C C . ASP A 1 757 ? 24.372 39.266 25.831 1.00 25.75 757 ASP A C 1
ATOM 5896 O O . ASP A 1 757 ? 25.246 39.705 25.089 1.00 25.75 757 ASP A O 1
ATOM 5900 N N . TYR A 1 758 ? 23.085 39.224 25.474 1.00 23.45 758 TYR A N 1
ATOM 5901 C CA . TYR A 1 758 ? 22.411 40.233 24.649 1.00 23.45 758 TYR A CA 1
ATOM 5902 C C . TYR A 1 758 ? 20.920 40.187 25.008 1.00 23.45 758 TYR A C 1
ATOM 5904 O O . TYR A 1 758 ? 20.129 39.490 24.377 1.00 23.45 758 TYR A O 1
ATOM 5912 N N . ASP A 1 759 ? 20.567 40.921 26.062 1.00 23.23 759 ASP A N 1
ATOM 5913 C CA . ASP A 1 759 ? 19.194 41.291 26.395 1.00 23.23 759 ASP A CA 1
ATOM 5914 C C . ASP A 1 759 ? 18.869 42.652 25.762 1.00 23.23 759 ASP A C 1
ATOM 5916 O O . ASP A 1 759 ? 19.574 43.639 25.971 1.00 23.23 759 ASP A O 1
ATOM 5920 N N . MET A 1 760 ? 17.747 42.726 25.050 1.00 22.75 760 MET A N 1
ATOM 5921 C CA . MET A 1 760 ? 16.881 43.906 25.085 1.00 22.75 760 MET A CA 1
ATOM 5922 C C . MET A 1 760 ? 15.430 43.433 25.110 1.00 22.75 760 MET A C 1
ATOM 5924 O O . MET A 1 760 ? 14.824 43.113 24.091 1.00 22.75 760 MET A O 1
ATOM 5928 N N . VAL A 1 761 ? 14.919 43.380 26.334 1.00 22.64 761 VAL A N 1
ATOM 5929 C CA . VAL A 1 761 ? 13.535 43.133 26.734 1.00 22.64 761 VAL A CA 1
ATOM 5930 C C . VAL A 1 761 ? 12.783 44.461 26.739 1.00 22.64 761 VAL A C 1
ATOM 5932 O O . VAL A 1 761 ? 13.270 45.378 27.390 1.00 22.64 761 VAL A O 1
ATOM 5935 N N . VAL A 1 762 ? 11.593 44.538 26.123 1.00 22.78 762 VAL A N 1
ATOM 5936 C CA . VAL A 1 762 ? 10.394 45.157 26.734 1.00 22.78 762 VAL A CA 1
ATOM 5937 C C . VAL A 1 762 ? 9.113 44.535 26.143 1.00 22.78 762 VAL A C 1
ATOM 5939 O O . VAL A 1 762 ? 8.764 44.759 24.989 1.00 22.78 762 VAL A O 1
ATOM 5942 N N . GLU A 1 763 ? 8.389 43.823 26.999 1.00 23.12 763 GLU A N 1
ATOM 5943 C CA . GLU A 1 763 ? 6.926 43.633 27.052 1.00 23.12 763 GLU A CA 1
ATOM 5944 C C . GLU A 1 763 ? 6.495 44.120 28.472 1.00 23.12 763 GLU A C 1
ATOM 5946 O O . GLU A 1 763 ? 7.405 44.374 29.273 1.00 23.12 763 GLU A O 1
ATOM 5951 N N . PRO A 1 764 ? 5.214 44.184 28.923 1.00 37.19 764 PRO A N 1
ATOM 5952 C CA . PRO A 1 764 ? 3.900 44.120 28.254 1.00 37.19 764 PRO A CA 1
ATOM 5953 C C . PRO A 1 764 ? 2.810 45.105 28.818 1.00 37.19 764 PRO A C 1
ATOM 5955 O O . PRO A 1 764 ? 2.959 45.714 29.872 1.00 37.19 764 PRO A O 1
ATOM 5958 N N . SER A 1 765 ? 1.659 45.172 28.121 1.00 26.84 765 SER A N 1
ATOM 5959 C CA . SER A 1 765 ? 0.245 45.269 28.600 1.00 26.84 765 SER A CA 1
ATOM 5960 C C . SER A 1 765 ? -0.245 46.305 29.654 1.00 26.84 765 SER A C 1
ATOM 5962 O O . SER A 1 765 ? 0.192 46.255 30.797 1.00 26.84 765 SER A O 1
ATOM 5964 N N . TYR A 1 766 ? -1.297 47.099 29.341 1.00 25.41 766 TYR A N 1
ATOM 5965 C CA . TYR A 1 766 ? -2.701 46.982 29.852 1.00 25.41 766 TYR A CA 1
ATOM 5966 C C . TYR A 1 766 ? -3.626 48.196 29.506 1.00 25.41 766 TYR A C 1
ATOM 5968 O O . TYR A 1 766 ? -3.195 49.340 29.466 1.00 25.41 766 TYR A O 1
ATOM 5976 N N . CYS A 1 767 ? -4.908 47.864 29.275 1.00 22.88 767 CYS A N 1
ATOM 5977 C CA . CYS A 1 767 ? -6.203 48.571 29.098 1.00 22.88 767 CYS A CA 1
ATOM 5978 C C . CYS A 1 767 ? -6.423 50.113 29.232 1.00 22.88 767 CYS A C 1
ATOM 5980 O O . CYS A 1 767 ? -6.080 50.681 30.257 1.00 22.88 767 CYS A O 1
ATOM 5982 N N . GLY A 1 768 ? -7.200 50.650 28.248 1.00 26.11 768 GLY A N 1
ATOM 5983 C CA . GLY A 1 768 ? -8.208 51.770 28.135 1.00 26.11 768 GLY A CA 1
ATOM 5984 C C . GLY A 1 768 ? -8.409 52.859 29.223 1.00 26.11 768 GLY A C 1
ATOM 5985 O O . GLY A 1 768 ? -7.620 52.925 30.153 1.00 26.11 768 GLY A O 1
ATOM 5986 N N . PRO A 1 769 ? -9.483 53.702 29.226 1.00 43.97 769 PRO A N 1
ATOM 5987 C CA . PRO A 1 769 ? -10.515 54.078 28.226 1.00 43.97 769 PRO A CA 1
ATOM 5988 C C . PRO A 1 769 ? -10.702 55.630 28.053 1.00 43.97 769 PRO A C 1
ATOM 5990 O O . PRO A 1 769 ? -10.175 56.389 28.853 1.00 43.97 769 PRO A O 1
ATOM 5993 N N . TYR A 1 770 ? -11.471 56.117 27.058 1.00 23.58 770 TYR A N 1
ATOM 5994 C CA . TYR A 1 770 ? -12.477 57.220 27.144 1.00 23.58 770 TYR A CA 1
ATOM 5995 C C . TYR A 1 770 ? -13.071 57.553 25.755 1.00 23.58 770 TYR A C 1
ATOM 5997 O O . TYR A 1 770 ? -12.383 57.539 24.739 1.00 23.58 770 TYR A O 1
ATOM 6005 N N . VAL A 1 771 ? -14.377 57.818 25.755 1.00 24.45 771 VAL A N 1
ATOM 6006 C CA . VAL A 1 771 ? -15.305 58.020 24.626 1.00 24.45 771 VAL A CA 1
ATOM 6007 C C . VAL A 1 771 ? -15.609 59.520 24.429 1.00 24.45 771 VAL A C 1
ATOM 6009 O O . VAL A 1 771 ? -15.485 60.280 25.387 1.00 24.45 771 VAL A O 1
ATOM 6012 N N . ASP A 1 772 ? -16.122 59.873 23.233 1.00 25.03 772 ASP A N 1
ATOM 6013 C CA . ASP A 1 772 ? -16.867 61.097 22.832 1.00 25.03 772 ASP A CA 1
ATOM 6014 C C . ASP A 1 772 ? -16.023 62.336 22.428 1.00 25.03 772 ASP A C 1
ATOM 6016 O O . ASP A 1 772 ? -15.027 62.653 23.059 1.00 25.03 772 ASP A O 1
ATOM 6020 N N . ARG A 1 773 ? -16.342 63.150 21.402 1.00 22.28 773 ARG A N 1
ATOM 6021 C CA . ARG A 1 773 ? -17.560 63.324 20.585 1.00 22.28 773 ARG A CA 1
ATOM 6022 C C . ARG A 1 773 ? -17.241 64.220 19.367 1.00 22.28 773 ARG A C 1
ATOM 6024 O O . ARG A 1 773 ? -16.856 65.362 19.565 1.00 22.28 773 ARG A O 1
ATOM 6031 N N . PHE A 1 774 ? -17.423 63.712 18.149 1.00 23.89 774 PHE A N 1
ATOM 6032 C CA . PHE A 1 774 ? -17.856 64.390 16.904 1.00 23.89 774 PHE A CA 1
ATOM 6033 C C . PHE A 1 774 ? -17.946 63.256 15.858 1.00 23.89 774 PHE A C 1
ATOM 6035 O O . PHE A 1 774 ? -16.950 62.874 15.262 1.00 23.89 774 PHE A O 1
ATOM 6042 N N . LEU A 1 775 ? -19.003 62.437 15.942 1.00 24.02 775 LEU A N 1
ATOM 6043 C CA . LEU A 1 775 ? -20.160 62.463 15.025 1.00 24.02 775 LEU A CA 1
ATOM 6044 C C . LEU A 1 775 ? -19.758 62.038 13.594 1.00 24.02 775 LEU A C 1
ATOM 6046 O O . LEU A 1 775 ? -19.106 62.803 12.902 1.00 24.02 775 LEU A O 1
ATOM 6050 N N . GLN A 1 776 ? -19.951 60.769 13.204 1.00 24.55 776 GLN A N 1
ATOM 6051 C CA . GLN A 1 776 ? -21.172 60.192 12.587 1.00 24.55 776 GLN A CA 1
ATOM 6052 C C . GLN A 1 776 ? -21.400 60.589 11.099 1.00 24.55 776 GLN A C 1
ATOM 6054 O O . GLN A 1 776 ? -20.871 61.594 10.642 1.00 24.55 776 GLN A O 1
ATOM 6059 N N . PRO A 1 777 ? -22.112 59.744 10.321 1.00 35.41 777 PRO A N 1
ATOM 6060 C CA . PRO A 1 777 ? -21.751 59.327 8.965 1.00 35.41 777 PRO A CA 1
ATOM 6061 C C . PRO A 1 777 ? -22.511 60.072 7.860 1.00 35.41 777 PRO A C 1
ATOM 6063 O O . PRO A 1 777 ? -23.716 60.279 7.949 1.00 35.41 777 PRO A O 1
ATOM 6066 N N . ALA A 1 778 ? -21.821 60.406 6.777 1.00 23.80 778 ALA A N 1
ATOM 6067 C CA . ALA A 1 778 ? -22.383 60.729 5.466 1.00 23.80 778 ALA A CA 1
ATOM 6068 C C . ALA A 1 778 ? -21.208 60.770 4.481 1.00 23.80 778 ALA A C 1
ATOM 6070 O O . ALA A 1 778 ? -20.085 60.975 4.923 1.00 23.80 778 ALA A O 1
ATOM 6071 N N . TRP A 1 779 ? -21.477 60.644 3.183 1.00 22.72 779 TRP A N 1
ATOM 6072 C CA . TRP A 1 779 ? -20.546 60.759 2.038 1.00 22.72 779 TRP A CA 1
ATOM 6073 C C . TRP A 1 779 ? -20.189 59.480 1.274 1.00 22.72 779 TRP A C 1
ATOM 6075 O O . TRP A 1 779 ? -19.395 59.549 0.347 1.00 22.72 779 TRP A O 1
ATOM 6085 N N . TRP A 1 780 ? -20.875 58.360 1.520 1.00 23.78 780 TRP A N 1
ATOM 6086 C CA . TRP A 1 780 ? -20.873 57.225 0.578 1.00 23.78 780 TRP A CA 1
ATOM 6087 C C . TRP A 1 780 ? -22.276 56.665 0.298 1.00 23.78 780 TRP A C 1
ATOM 6089 O O . TRP A 1 780 ? -22.470 55.464 0.153 1.00 23.78 780 TRP A O 1
ATOM 6099 N N . THR A 1 781 ? -23.273 57.550 0.187 1.00 28.23 781 THR A N 1
ATOM 6100 C CA . THR A 1 781 ? -24.630 57.203 -0.286 1.00 28.23 781 THR A CA 1
ATOM 6101 C C . THR A 1 781 ? -25.045 58.060 -1.481 1.00 28.23 781 THR A C 1
ATOM 6103 O O . THR A 1 781 ? -26.136 58.617 -1.500 1.00 28.23 781 THR A O 1
ATOM 6106 N N . GLN A 1 782 ? -24.170 58.224 -2.477 1.00 27.09 782 GLN A N 1
ATOM 6107 C CA . GLN A 1 782 ? -24.557 58.960 -3.685 1.00 27.09 782 GLN A CA 1
ATOM 6108 C C . GLN A 1 782 ? -23.890 58.485 -4.978 1.00 27.09 782 GLN A C 1
ATOM 6110 O O . GLN A 1 782 ? -23.603 59.300 -5.839 1.00 27.09 782 GLN A O 1
ATOM 6115 N N . VAL A 1 783 ? -23.679 57.175 -5.141 1.00 28.62 783 VAL A N 1
ATOM 6116 C CA . VAL A 1 783 ? -23.562 56.535 -6.467 1.00 28.62 783 VAL A CA 1
ATOM 6117 C C . VAL A 1 783 ? -24.034 55.079 -6.340 1.00 28.62 783 VAL A C 1
ATOM 6119 O O . VAL A 1 783 ? -23.218 54.168 -6.292 1.00 28.62 783 VAL A O 1
ATOM 6122 N N . CYS A 1 784 ? -25.339 54.886 -6.132 1.00 25.70 784 CYS A N 1
ATOM 6123 C CA . CYS A 1 784 ? -26.137 53.675 -6.407 1.00 25.70 784 CYS A CA 1
ATOM 6124 C C . CYS A 1 784 ? -27.578 53.942 -5.918 1.00 25.70 784 CYS A C 1
ATOM 6126 O O . CYS A 1 784 ? -28.043 53.350 -4.945 1.00 25.70 784 CYS A O 1
ATOM 6128 N N . GLU A 1 785 ? -28.235 54.902 -6.572 1.00 25.91 785 GLU A N 1
ATOM 6129 C CA . GLU A 1 785 ? -29.614 54.750 -7.063 1.00 25.91 785 GLU A CA 1
ATOM 6130 C C . GLU A 1 785 ? -29.532 54.668 -8.588 1.00 25.91 785 GLU A C 1
ATOM 6132 O O . GLU A 1 785 ? -28.667 55.392 -9.145 1.00 25.91 785 GLU A O 1
#

pLDDT: mean 84.56, std 21.32, range [21.95, 98.88]

Foldseek 3Di:
DQCVLPFDDDQEDEEEDDDLVPLQVCLVCVVVVNDQQFAVVVLVVCQNCVVSCLVNVHAYEYQRCARHLPSSQLCCQPPPCVVVVGPAWEKEKDWFWCLVVQVVCLVPPLVPWAFPCVVPPLADAFPPLSVCSVPCPLKPWRTKTFAAALQQVLVCVVVPHRYYYYHHHPQLRNQLNVLCNVLVNDLFLFQLSLLSSLLRLQQYPFQQQQQPLWLCNVVDDVVLVPFTFRKDWDADSRSKIKIAGRPPTGGWHDQRSSVQSSLEPDDAQWDAHQRWIKGCLAWAWADPDTRIIIIDDIGIDFHALKTKMKIKIFPAWKFKFKKKAFDPPVVVLLVVLVVQLLVLCVVVVLNVQWPDWDWDWDDAADPDDPDRVSRMTIIITMTGGNDQVSLLVSVVSNVVCVVVHDPRMDGDPPRVRSHIDIFMFIGTTMDRQQVTFIWMWMADSPDSPDTDIDTGGRRPDHDHDDDHDFDAFDPADDQCVLDFWDWDFLSLAWIKWWWDDFQKIKIKIFGPCVLCVPCVSLNVVRNCDGPVNLQVLCPPLDDPSKDKGWDDSVSRSMIMIMIHGSLNRALRDRPDPPRTNGCVNVSSRRGIDIDRPNSPRPRPPPPPPVPPPPPPDPDPDDPLNVVQCVQLVLLVVLLVVLVVVLVVLVVLLVQADPPLVVVSVVLNVLSVVLNVVSVVSNPDGSVVCVVVVDDSVVSVVSSVVSVVVSVVSSVVRPPDDDDDDDDDDDDDDDDDDDDDDDDDDDDDDDDDDDDDDDDDDDDDDDDDDDDDDDDDDDDPPPPDD

Radius of gyration: 33.36 Å; chains: 1; bounding box: 84×100×71 Å

Secondary structure (DSSP, 8-state):
-HHHHHHS--SEEEE----HHHHHHHHHHHHTTSS-SS-HHHHHHHHHHHHHHHHHT-EEEE-TTTT-HHHHHHHIIIIIIGGGT----EEEEE--B-HHHHHHHHHH-GGGS-BTTTT-TT--PPTTTTHHHH-TTTS-EEEEEE-B-SHHHHHHHHTT-SEEE-SSB-TTHHHHHHHHHHHT--TT-HHHHHHHHHHHHHH-SSSTTTTTT-TTGGGS-GGGGSSBPPEEEEE-TTS-EEEEE-TTSB----HHHHHHHHTSS--SSEEE-SS-EEE-TT-EEEEEETTEEEEE--EEEPPPSEEEEEEEEEEEEEEEEEEEEESTTHHHHHHHHHHHHHHHHHHTT-GGG-SEEEEEEE----SS-SSHHHHEEEEEEEEEESSHHHHHHHHHHHHTTTTTSPTTEE--S--GGGS-EEEEEEEEEEEEGGG---EEEEEPTT-TT-EEEEE-PPPSS-----PPP----SS---GGGG-SEEE--GGGT-EEEEEEETTEEEEEEE--GGG-TTSHHHHHHHHH--HHHHHHHHGGG--TT-EEEEEEEGGGTEEEEEEESTTSS-TTT--SS-TT-TTHHHHHHHS--EEEGGG-----------------------HHHHHHHHHHHHHHHHHHHHHHHHHHHHHHHTTPPTTGGGTHHHHHHHHHHHHHHHHHHTT--HHHHHHTT--HHHHHHHHHHHHHHHHHHHHHHH-------------------------------------------------------S----SSSSS--

Sequence (785 aa):
MLNQAKYGPVDVITGDYLAEVNLGNDAEAYTAGTHSGWIPTAWQGLELAIDLIAEKRIKVIINGGALNPKGLAEETQRKLIDPRGLDLTVAYVYGDDCLHKVQSLLNKDQSALPHLDQENGDVKLEKDTQEFLARPEEMPVVSANAYLGMRAIKRGLEEGADIIICGRVADASPVIGAAAWWHGWREDDYDELAGALIAGHLIECSTYITGANYSGFFKHEISELLNLGLPIVEVEANGECVVTKHEALNGFVDEDTVKCQLLYELQGTIYLNSDVKADIKHMRIESAGKDRVRVSGVTGAPPPSTTKLAVFYKAGYQCELLVNASGYATEKKFALQEAQMRAKLKDLGMLEKFDVLDFQWVGRPAPNPNCQLASTTYLRIFAQARDKQVVASVVGAWATNTMQHFAGFHCSLDLRNAMPKPFLGFYPAVMEQNELEESVNVLSRRQSAESRKFIVGPPEQTEGLQPREDYGPTNPVNLDKYGETVMAPLGDVALGRSGDKGANVNCGLFVPASDDPTGEKWGWLRTLMTKQQMQKMIGTDWRDWYHIERCEMAEIRAVHFVVYGPLGRGVSSSKILDSLGKGFAEFIRALQPPFNITMGIALYDTAYVPQRTVRRHFMFYTARAQQAMEHQSFFFEQKAKLAHMLNTVGADAKTASFPACMEYPELTEAVTQLYQEACFASTLTFDQIQHAGMQMAPFSERVRVVEDAAADVRSRTMAVPKTVSRKRGRRDEEEDEEMSCSSYTTCNKRGRNTAADYDMVVEPSYCGPYVDRFLQPAWWTQVCE

InterPro domains:
  IPR010839 Acyclic terpene utilisation, N-terminal [PF07287] (1-441)
  IPR056362 AtuA-like, ferredoxin-fold domain [PF23544] (489-590)

Organism: NCBI:txid1508187